Protein 4J8R (pdb70)

Sequence (876 aa):
DIVMTQSHKFMSTSVGDRVSITCKASQVGTALAWYQQKPGQSPKLLIYWASTRHTGVPDRFTGSGSGTDFTLTISNVQSEDLSDYFCQQYSSYPTFGGGTKLEIKRADAAPTVSIFPPSSEQLTSGGASVVCFLNNFYPKDINVKWKIDGSERQNGVLNSETDQDSKDSTYSMSSTLTLTKDEYERHNSYTCEATHKTSTSPIVKSFNRVKLQESGGEVVRPGTSVKVSCKASGYAFTNYLIEWVKQRPGQGLEWIGVINPGSGDTNYNEKFKGKATLTADKSSSTAYMQLNSLTSDDSAVYFCARSGAAAPTYYAMDYWGQGVSVTVSSAKTTPPSVYPLAPAAAAANSMVTLGCLVKGYFPEPVTVTWNSGSLSGGVHTFPAVLQSDLYTLSSSVTVPSSTWPSETVTCNVAHPASSTKVDKKIVPRPHGGSWGQPDIVMTQSHKFMSTSVGDRVSITCKASQVGTALAWYQQKPGQSPKLLIYWASTRHTGVPDRFTGSGSGTDFTLTISNVQSEDLSDYFCQQYSSYPTFGGGTKLEIKRADAAPTVSIFPPSSEQLTSGGASVVCFLNNFYPKDINVKWKIDGSERQNGVLNSETDQDSKDSTYSMSSTLTLTKDEYERHNSYTCEATHKTSTSPIVKSFNRAVKLQESGGEVVRPGTSVKVSCKASGYAFTNYLIEWVKQRPGQGLEWIGVINPGSGDTNYNEKFKGKATLTADKSSSTAYMQLNSLTSDDSAVYFCARSGAAAPTYYAMDYWGQGVSVTVSSAKTTPPSVYPLAPAAAAANSMVTLGCLVKGYFPEPVTVTWNSGSLSGGVHTFPAVLQSDLYTLSSSVTVPSSTWPSETVTCNVAHPASSTKVDKKIVPRPHGGSWGQ

Foldseek 3Di:
DKDKEFPPAEEEDAQQAKDKTKMFIPWWFLFKWKWWDDPPDDIDTADGSQFHGDPPHDPQWGKDDGITMIMIMGGNHHLVRFGWMKMWGVPDPIDIYPIHGYAYDDDFDFWDKDKDWADVVCVVVWWTKIKMKTDFGDDDDKDKWKDFPNHTDDPQKDKDWDDQDSPHRGIIIMIMHIDTSVVVVVTFKIKIWMDDVVDPGIDMDMDGD/DAWAKDEADEAAAQAKDKMKIADDDDQLQFWKKWKWWADPPDDIDGAWIFRQVVTDIDGDVVCPPFWDKHHDNVRRMIMIMGGRHDQVPFTWMKMFTAHGRDPDDGDTDHIYPTYGYHYAPQDADAWDKAWAAPPDPDDDFKGKIKIKTDFGDDDDKDKDKPNNPDDDAKDWDDWDADDSGIITMMMHMGTRVDPPVDWMKMWMDDVVVRDIDIGIHDHD/DDDDDDDDD/DKDKEFPVAEEEDAAQAKDKTKIFIPWFDQFKWKWWDAPPGDIDTADTSQFHGDPPHDPQWGKDDGTTMIMIMGGRDDLVRFTWMKMWHDRDPIDIYPTHGYAHDDDFDFWDKDKDWFDVVVLVVQKTKIKIKTDFGDDPDKDKFKDFVHHTDDDQKDKDKDAQDSPRRGIMIMIMHMGGSVVVVVTFKIKMWMDDPVDPGIDMDMGTPD/DAWAKDEAEEEAFQDKDKIKTADDDDQLQFWKKWKWWADPPDDIGTAWMARQVPRDIDGDPVCVVFWDKHHDNVRRMIMIMGGRDDQVPFTKMKMFIAHTDDPDDGDTDGIYPTYTYGHAPDDADAWDKAWFDDPDDDDDFFHKIKMKTDFGDDDDKDKDKPNNPDDDQKDWDDWDDDPRGIITMMMHTHGHVVPPVDWIKMWMDDVVVRDIDIGTHDDD/DDDDDDDD

Secondary structure (DSSP, 8-state):
---EE--S-EEEE-TT--EEEEEEESS--S-EEEEEE-TTS--EEEEETTTEEPTT--TTEEEEEETTEEEEEE-S--GGG-SEEEEEE-SSS-EE---EEEEE----BPPEEEEEPPPHHHHHTTEEEEEEEEEEEBSS--EEEEEETTEE--TTEEEEEPPPPTTT--EEEEEEEEEEHHHHHH--EEEEEEEETTEEEEEEEEEE-/-EEEEPPPEEE-TT--EEEEEEEESS-GGGEEEEEEEE-TTS--EEEEEE-TTT--EEE-GGGTTTEEEEEETTTTEEEEEE-S--GGG-EEEEEEEEEESSSSB----EE---EEEEE--PPPBPPEEEEE---S----SEEEEEEEEEEEBSS--EEEEGGGT--TTEEEPPPEE-SSSEEEEEEEEEETTHHHHS--EEEEEETTTTEEEEEE----/---EE--S-EEEE-TT--EEEEEEESS----EEEEEE-TTS--EEEEETTTEEPTT--TTEEEE--TTEEEEEE-S--GGG-SEEEEEE-SSS-EE---EEEEE----B--EEEEEPPPHHHHTTTEEEEEEEEEEEBSS--EEEEEETTEE--SSEEEEEPPPPTTT--EEEEEEEEEEHHHHHH--EEEEEEE-TT-SS-EEEEEE--/-EEEEPPPEEE-TT--EEEEEEEESS-GGGEEEEEEEE-TTS--EEEEEE-TTT--EEE-GGGTTTEEEEEETTTTEEEEEE-S--GGG-EEEEEEEEEESSSSB----EE---EEEEE--PPPBPPEEEEE---SS--SSSEEEEEEEEEEBSS--EEEETTTTB-SSEEEPPPEEETTEEEEEEEEEE-GGGTTTS--EEEEEEGGGTEEEEEE----/--SB-----/--SB----

Radius of gyration: 30.97 Å; Cα contacts (8 Å, |Δi|>4): 2317; chains: 6; bounding box: 84×77×62 Å

CATH classification: 2.60.40.10 (+1 more: 2.60.40.10)

B-factor: mean 56.24, std 14.34, range [29.99, 139.48]

Solvent-accessible surface area: 37879 Å² total; per-residue (Å²): 133,12,80,14,57,11,54,134,130,105,31,42,1,52,90,30,66,117,16,52,0,52,1,96,16,67,111,105,17,56,8,2,0,1,0,25,16,54,85,94,83,13,2,116,5,7,0,44,87,4,73,56,82,26,109,64,23,39,49,13,4,58,7,64,42,73,16,57,92,6,40,0,30,0,5,10,0,18,65,73,6,39,0,31,0,5,0,0,6,0,49,40,67,2,26,18,2,64,6,1,60,3,14,19,110,86,74,79,25,53,5,86,7,22,22,3,12,4,6,76,68,5,39,123,85,46,21,0,0,0,0,0,0,0,5,50,2,19,28,77,104,42,71,22,64,5,64,3,68,62,68,90,46,142,117,37,38,62,66,13,90,26,92,23,43,105,166,54,16,6,25,2,9,4,0,13,0,46,19,86,72,89,80,10,88,145,55,72,32,0,11,0,19,1,42,13,138,48,46,136,71,50,55,78,86,56,14,106,136,124,130,14,107,9,33,56,59,58,58,20,95,68,60,59,59,9,114,0,30,1,98,5,44,53,54,50,12,53,84,53,2,0,0,0,0,14,41,84,114,79,114,40,17,55,6,0,0,1,4,33,1,33,82,34,89,45,28,52,21,136,143,6,125,60,61,3,66,7,60,32,58,112,111,45,28,8,0,58,0,68,8,45,60,4,58,72,102,11,25,9,45,2,8,0,1,30,1,0,38,32,34,80,33,6,9,0,0,17,85,27,0,101,15,1,56,4,28,8,24,84,2,148,71,42,62,13,48,10,23,23,2,4,27,59,65,91,75,94,118,90,111,28,26,0,0,0,2,0,36,19,0,3,6,71,72,16,77,27,42,3,39,95,32,79,44,49,47,32,40,20,64,3,70,29,40,100,54,89,89,36,39,8,13,6,0,0,0,31,5,72,36,94,36,18,86,84,117,77,3,21,0,9,0,28,1,90,50,27,107,48,124,36,77,48,113,4,98,66,125,21,143,34,38,31,53,31,145,171,108,11,87,8,67,12,80,126,118,97,45,49,6,41,40,45,61,169,12,52,1,44,3,98,4,66,88,108,11,48,4,0,0,0,0,16,18,56,85,91,91,14,2,103,5,8,0,42,104,7,68,53,90,26,106,79,23,50,109,48,3,63,6,58,39,81,15,38,75,3,35,0,25,0,30,87,0,24,14,26,0,13,0,44,0,4,0,0,3,0,40,35,61,0,26,18,1,62,7,1,26,0,5,10,91,72,77,77,20,58,11,50,1,8,19,3,30,15,15,89,77,3,38,119,71,42,18,0,3,0,1,0,0,0,5,54,2,17,24,61,97,38,89,28,52,6,54,7,74,60,67,95,50,160,109,41,45,59,62,14,94,34,74,9,52,40,71,44,21,6,13,1,7,3,0,14,0,39,18,85,71,92,69,10,73,139,50,59,29,0,14,0,6,0,62,14,132,50,47,148,60,63,39,71,46,59,26,89,91,125,104,119,13,94,7,33,55,59,58,69,24,108,68,61,50,57,12,112,0,26,1,97,7,32,62,46,53,11,61,87,41,0,0,1,0,2,16,36,84,116,88,122,38,17,52,4,0,0,0,3,20,1,28,82,42,70,46,23,46,11,153,141,12,124,67,43,3,64,7,60,31,55,117,107,54,29,8,1,63,0,63,2,43,71,2,59,82,92,5,26,9,53,4,6,0,2,23,0,0,45,35,37,78,27,5,12,0,0,8,78,23,0,98,14,1,59,2,28,9,27,72,7,134,76,42,63,12,50,9,24,26,5,22,37,60,97,98,86,42,95,88,105,21,9,0,0,0,2,0,38,25,0,5,11,67,75,18,85,24,47,4,41,40,31,92,51,94,45,36,44,34,59,1,68,28,46,103,45,105,69,22,38,9,14,4,0,0,1,29,10,73,65,99,59,21,83,91,121,70,8,27,0,6,0,25,0,85,56,26,109,32,130,41,74,65,117,3,88,55,234,13,139,34,23,59,24,39,110

Structure (mmCIF, N/CA/C/O backbone):
data_4J8R
#
_entry.id   4J8R
#
_cell.length_a   65.415
_cell.length_b   71.567
_cell.length_c   207.592
_cell.angle_alpha   90.00
_cell.angle_beta   90.00
_cell.angle_gamma   90.00
#
_symmetry.space_group_name_H-M   'P 21 2 21'
#
loop_
_entity.id
_entity.type
_entity.pdbx_description
1 polymer 'Light chain of POM2 Fab'
2 polymer 'Heavy chain of POM2 Fab'
3 polymer 'Major prion protein'
4 water water
#
loop_
_atom_site.group_PDB
_atom_site.id
_atom_site.type_symbol
_atom_site.label_atom_id
_atom_site.label_alt_id
_atom_site.label_comp_id
_atom_site.label_asym_id
_atom_site.label_entity_id
_atom_site.label_seq_id
_atom_site.pdbx_PDB_ins_code
_atom_site.Cartn_x
_atom_site.Cartn_y
_atom_site.Cartn_z
_atom_site.occupancy
_atom_site.B_iso_or_equiv
_atom_site.auth_seq_id
_atom_site.auth_comp_id
_atom_site.auth_asym_id
_atom_site.auth_atom_id
_atom_site.pdbx_PDB_model_num
ATOM 1 N N . ASP A 1 1 ? -6.683 13.310 50.923 1.00 67.88 1 ASP A N 1
ATOM 2 C CA . ASP A 1 1 ? -5.929 13.000 49.720 1.00 69.08 1 ASP A CA 1
ATOM 3 C C . ASP A 1 1 ? -4.597 12.307 50.021 1.00 69.50 1 ASP A C 1
ATOM 4 O O . ASP A 1 1 ? -3.576 12.939 50.062 1.00 69.40 1 ASP A O 1
ATOM 9 N N . ILE A 1 2 ? -4.602 11.006 50.214 1.00 59.53 2 ILE A N 1
ATOM 10 C CA . ILE A 1 2 ? -3.367 10.315 50.432 1.00 59.79 2 ILE A CA 1
ATOM 11 C C . ILE A 1 2 ? -2.494 10.395 49.207 1.00 60.48 2 ILE A C 1
ATOM 12 O O . ILE A 1 2 ? -2.969 10.377 48.124 1.00 61.13 2 ILE A O 1
ATOM 17 N N . VAL A 1 3 ? -1.201 10.483 49.395 1.00 49.25 3 VAL A N 1
ATOM 18 C CA . VAL A 1 3 ? -0.306 10.582 48.283 1.00 49.73 3 VAL A CA 1
ATOM 19 C C . VAL A 1 3 ? 0.692 9.460 48.237 1.00 50.13 3 VAL A C 1
ATOM 20 O O . VAL A 1 3 ? 1.293 9.106 49.206 1.00 49.93 3 VAL A O 1
ATOM 24 N N . MET A 1 4 ? 0.865 8.900 47.071 1.00 56.15 4 MET A N 1
ATOM 25 C CA . MET A 1 4 ? 1.727 7.777 46.947 1.00 56.51 4 MET A CA 1
ATOM 26 C C . MET A 1 4 ? 2.951 8.096 46.123 1.00 56.82 4 MET A C 1
ATOM 27 O O . MET A 1 4 ? 2.845 8.506 44.991 1.00 57.07 4 MET A O 1
ATOM 32 N N . THR A 1 5 ? 4.112 7.841 46.707 1.00 48.14 5 THR A N 1
ATOM 33 C CA . THR A 1 5 ? 5.375 8.083 46.064 1.00 48.41 5 THR A CA 1
ATOM 34 C C . THR A 1 5 ? 6.228 6.855 45.906 1.00 48.77 5 THR A C 1
ATOM 35 O O . THR A 1 5 ? 6.481 6.140 46.841 1.00 48.62 5 THR A O 1
ATOM 39 N N . GLN A 1 6 ? 6.731 6.636 44.717 1.00 65.43 6 GLN A N 1
ATOM 40 C CA . GLN A 1 6 ? 7.779 5.672 44.552 1.00 65.92 6 GLN A CA 1
ATOM 41 C C . GLN A 1 6 ? 9.009 6.452 44.211 1.00 66.08 6 GLN A C 1
ATOM 42 O O . GLN A 1 6 ? 9.056 7.075 43.189 1.00 66.43 6 GLN A O 1
ATOM 48 N N . SER A 1 7 ? 10.010 6.428 45.073 1.00 61.48 7 SER A N 1
ATOM 49 C CA . SER A 1 7 ? 11.097 7.359 44.929 1.00 61.45 7 SER A CA 1
ATOM 50 C C . SER A 1 7 ? 12.205 6.919 44.044 1.00 62.10 7 SER A C 1
ATOM 51 O O . SER A 1 7 ? 12.531 7.609 43.145 1.00 62.42 7 SER A O 1
ATOM 54 N N . HIS A 1 8 ? 12.831 5.796 44.308 1.00 57.51 8 HIS A N 1
ATOM 55 C CA . HIS A 1 8 ? 13.850 5.339 43.385 1.00 57.91 8 HIS A CA 1
ATOM 56 C C . HIS A 1 8 ? 12.899 5.071 42.220 1.00 58.12 8 HIS A C 1
ATOM 57 O O . HIS A 1 8 ? 11.794 4.777 42.498 1.00 57.98 8 HIS A O 1
ATOM 64 N N . LYS A 1 9 ? 13.237 5.364 40.962 1.00 64.07 9 LYS A N 1
ATOM 65 C CA . LYS A 1 9 ? 12.260 5.359 39.837 1.00 64.28 9 LYS A CA 1
ATOM 66 C C . LYS A 1 9 ? 12.516 4.642 38.492 1.00 64.83 9 LYS A C 1
ATOM 67 O O . LYS A 1 9 ? 11.664 4.599 37.624 1.00 64.89 9 LYS A O 1
ATOM 73 N N . PHE A 1 10 ? 13.727 4.145 38.325 1.00 85.06 10 PHE A N 1
ATOM 74 C CA . PHE A 1 10 ? 14.091 3.125 37.382 1.00 85.30 10 PHE A CA 1
ATOM 75 C C . PHE A 1 10 ? 14.867 2.202 38.275 1.00 85.26 10 PHE A C 1
ATOM 76 O O . PHE A 1 10 ? 15.402 2.652 39.251 1.00 85.01 10 PHE A O 1
ATOM 84 N N . MET A 1 11 ? 14.917 0.919 37.960 1.00 71.02 11 MET A N 1
ATOM 85 C CA . MET A 1 11 ? 15.799 0.003 38.636 1.00 70.93 11 MET A CA 1
ATOM 86 C C . MET A 1 11 ? 16.404 -0.923 37.631 1.00 71.10 11 MET A C 1
ATOM 87 O O . MET A 1 11 ? 15.786 -1.248 36.645 1.00 71.13 11 MET A O 1
ATOM 92 N N . SER A 1 12 ? 17.616 -1.372 37.895 1.00 49.92 12 SER A N 1
ATOM 93 C CA . SER A 1 12 ? 18.335 -2.253 37.006 1.00 49.91 12 SER A CA 1
ATOM 94 C C . SER A 1 12 ? 18.532 -3.576 37.681 1.00 49.92 12 SER A C 1
ATOM 95 O O . SER A 1 12 ? 18.638 -3.630 38.868 1.00 49.91 12 SER A O 1
ATOM 98 N N . THR A 1 13 ? 18.506 -4.641 36.894 1.00 71.14 13 THR A N 1
ATOM 99 C CA . THR A 1 13 ? 18.597 -6.001 37.391 1.00 71.21 13 THR A CA 1
ATOM 100 C C . THR A 1 13 ? 19.084 -6.936 36.321 1.00 71.14 13 THR A C 1
ATOM 101 O O . THR A 1 13 ? 19.024 -6.614 35.177 1.00 71.09 13 THR A O 1
ATOM 105 N N . SER A 1 14 ? 19.551 -8.113 36.692 1.00 68.82 14 SER A N 1
ATOM 106 C CA . SER A 1 14 ? 19.997 -9.084 35.714 1.00 68.78 14 SER A CA 1
ATOM 107 C C . SER A 1 14 ? 19.055 -10.254 35.739 1.00 68.79 14 SER A C 1
ATOM 108 O O . SER A 1 14 ? 18.507 -10.554 36.766 1.00 68.87 14 SER A O 1
ATOM 111 N N . VAL A 1 15 ? 18.848 -10.921 34.625 1.00 57.97 15 VAL A N 1
ATOM 112 C CA . VAL A 1 15 ? 17.897 -12.002 34.663 1.00 57.94 15 VAL A CA 1
ATOM 113 C C . VAL A 1 15 ? 18.387 -13.005 35.670 1.00 57.96 15 VAL A C 1
ATOM 114 O O . VAL A 1 15 ? 19.509 -13.409 35.636 1.00 57.99 15 VAL A O 1
ATOM 118 N N . GLY A 1 16 ? 17.497 -13.429 36.543 1.00 53.02 16 GLY A N 1
ATOM 119 C CA . GLY A 1 16 ? 17.807 -14.308 37.637 1.00 53.01 16 GLY A CA 1
ATOM 120 C C . GLY A 1 16 ? 18.165 -13.629 38.922 1.00 53.01 16 GLY A C 1
ATOM 121 O O . GLY A 1 16 ? 18.302 -14.254 39.918 1.00 52.95 16 GLY A O 1
ATOM 122 N N . ASP A 1 17 ? 18.282 -12.329 38.894 1.00 70.93 17 ASP A N 1
ATOM 123 C CA . ASP A 1 17 ? 18.593 -11.540 40.054 1.00 70.90 17 ASP A CA 1
ATOM 124 C C . ASP A 1 17 ? 17.371 -11.217 40.861 1.00 70.84 17 ASP A C 1
ATOM 125 O O . ASP A 1 17 ? 16.288 -11.576 40.509 1.00 70.87 17 ASP A O 1
ATOM 130 N N . ARG A 1 18 ? 17.552 -10.539 41.970 1.00 59.83 18 ARG A N 1
ATOM 131 C CA . ARG A 1 18 ? 16.432 -10.144 42.783 1.00 59.57 18 ARG A CA 1
ATOM 132 C C . ARG A 1 18 ? 16.406 -8.647 42.876 1.00 59.57 18 ARG A C 1
ATOM 133 O O . ARG A 1 18 ? 17.427 -8.047 42.963 1.00 59.60 18 ARG A O 1
ATOM 141 N N . VAL A 1 19 ? 15.226 -8.054 42.818 1.00 58.14 19 VAL A N 1
ATOM 142 C CA . VAL A 1 19 ? 15.081 -6.616 42.968 1.00 58.10 19 VAL A CA 1
ATOM 143 C C . VAL A 1 19 ? 13.893 -6.209 43.812 1.00 57.87 19 VAL A C 1
ATOM 144 O O . VAL A 1 19 ? 12.883 -6.840 43.792 1.00 57.83 19 VAL A O 1
ATOM 148 N N . SER A 1 20 ? 14.009 -5.120 44.541 1.00 64.28 20 SER A N 1
ATOM 149 C CA . SER A 1 20 ? 12.926 -4.678 45.375 1.00 63.80 20 SER A CA 1
ATOM 150 C C . SER A 1 20 ? 12.480 -3.296 45.009 1.00 63.77 20 SER A C 1
ATOM 151 O O . SER A 1 20 ? 13.277 -2.457 44.740 1.00 63.94 20 SER A O 1
ATOM 154 N N . ILE A 1 21 ? 11.180 -3.079 45.005 1.00 46.93 21 ILE A N 1
ATOM 155 C CA . ILE A 1 21 ? 10.597 -1.807 44.649 1.00 46.90 21 ILE A CA 1
ATOM 156 C C . ILE A 1 21 ? 9.899 -1.160 45.829 1.00 46.52 21 ILE A C 1
ATOM 157 O O . ILE A 1 21 ? 9.082 -1.753 46.454 1.00 46.34 21 ILE A O 1
ATOM 162 N N . THR A 1 22 ? 10.238 0.068 46.137 1.00 54.10 22 THR A N 1
ATOM 163 C CA . THR A 1 22 ? 9.730 0.673 47.346 1.00 53.67 22 THR A CA 1
ATOM 164 C C . THR A 1 22 ? 8.563 1.576 47.105 1.00 53.56 22 THR A C 1
ATOM 165 O O . THR A 1 22 ? 8.464 2.209 46.103 1.00 53.75 22 THR A O 1
ATOM 169 N N . CYS A 1 23 ? 7.680 1.652 48.068 1.00 72.72 23 CYS A N 1
ATOM 170 C CA . CYS A 1 23 ? 6.547 2.485 47.942 1.00 72.45 23 CYS A CA 1
ATOM 171 C C . CYS A 1 23 ? 6.228 3.215 49.225 1.00 71.62 23 CYS A C 1
ATOM 172 O O . CYS A 1 23 ? 6.209 2.617 50.247 1.00 71.23 23 CYS A O 1
ATOM 175 N N . LYS A 1 24 ? 5.958 4.508 49.163 1.00 58.31 24 LYS A N 1
ATOM 176 C CA . LYS A 1 24 ? 5.724 5.295 50.358 1.00 57.75 24 LYS A CA 1
ATOM 177 C C . LYS A 1 24 ? 4.357 5.883 50.344 1.00 57.52 24 LYS A C 1
ATOM 178 O O . LYS A 1 24 ? 3.815 6.174 49.312 1.00 57.78 24 LYS A O 1
ATOM 184 N N . ALA A 1 25 ? 3.811 6.082 51.516 1.00 61.69 25 ALA A N 1
ATOM 185 C CA . ALA A 1 25 ? 2.537 6.705 51.636 1.00 61.25 25 ALA A CA 1
ATOM 186 C C . ALA A 1 25 ? 2.644 7.849 52.570 1.00 60.32 25 ALA A C 1
ATOM 187 O O . ALA A 1 25 ? 3.515 7.882 53.402 1.00 60.07 25 ALA A O 1
ATOM 189 N N . SER A 1 26 ? 1.751 8.803 52.404 1.00 59.00 26 SER A N 1
ATOM 190 C CA . SER A 1 26 ? 1.714 9.975 53.230 1.00 58.34 26 SER A CA 1
ATOM 191 C C . SER A 1 26 ? 0.859 9.777 54.451 1.00 57.74 26 SER A C 1
ATOM 192 O O . SER A 1 26 ? 0.781 10.616 55.278 1.00 57.12 26 SER A O 1
ATOM 195 N N . GLN A 1 27 ? 0.206 8.640 54.551 1.00 75.28 27 GLN A N 1
ATOM 196 C CA . GLN A 1 27 ? -0.500 8.234 55.752 1.00 74.40 27 GLN A CA 1
ATOM 197 C C . GLN A 1 27 ? -0.690 6.737 55.801 1.00 74.93 27 GLN A C 1
ATOM 198 O O . GLN A 1 27 ? -0.600 6.099 54.793 1.00 76.02 27 GLN A O 1
ATOM 204 N N . VAL A 1 28 ? -1.036 6.191 56.955 1.00 53.27 28 VAL A N 1
ATOM 205 C CA . VAL A 1 28 ? -1.073 4.747 57.191 1.00 53.48 28 VAL A CA 1
ATOM 206 C C . VAL A 1 28 ? -2.142 3.940 56.460 1.00 53.89 28 VAL A C 1
ATOM 207 O O . VAL A 1 28 ? -3.108 4.495 56.028 1.00 53.85 28 VAL A O 1
ATOM 211 N N . GLY A 1 29 ? -1.894 2.635 56.286 1.00 64.55 29 GLY A N 1
ATOM 212 C CA . GLY A 1 29 ? -2.866 1.562 56.020 1.00 64.85 29 GLY A CA 1
ATOM 213 C C . GLY A 1 29 ? -2.361 0.110 56.096 1.00 65.35 29 GLY A C 1
ATOM 214 O O . GLY A 1 29 ? -1.194 -0.132 56.228 1.00 65.60 29 GLY A O 1
ATOM 215 N N . THR A 1 30 ? -3.224 -0.882 55.986 1.00 56.40 30 THR A N 1
ATOM 216 C CA . THR A 1 30 ? -2.821 -2.147 55.384 1.00 56.96 30 THR A CA 1
ATOM 217 C C . THR A 1 30 ? -3.348 -2.304 53.963 1.00 57.59 30 THR A C 1
ATOM 218 O O . THR A 1 30 ? -3.166 -3.329 53.360 1.00 58.02 30 THR A O 1
ATOM 222 N N . ALA A 1 31 ? -4.044 -1.308 53.442 1.00 45.77 31 ALA A N 1
ATOM 223 C CA . ALA A 1 31 ? -4.665 -1.414 52.144 1.00 46.26 31 ALA A CA 1
ATOM 224 C C . ALA A 1 31 ? -3.819 -0.933 50.982 1.00 46.83 31 ALA A C 1
ATOM 225 O O . ALA A 1 31 ? -3.904 0.175 50.566 1.00 46.86 31 ALA A O 1
ATOM 227 N N . LEU A 1 32 ? -3.003 -1.808 50.459 1.00 45.83 32 LEU A N 1
ATOM 228 C CA . LEU A 1 32 ? -2.114 -1.466 49.406 1.00 46.18 32 LEU A CA 1
ATOM 229 C C . LEU A 1 32 ? -2.088 -2.497 48.311 1.00 46.55 32 LEU A C 1
ATOM 230 O O . LEU A 1 32 ? -2.069 -3.643 48.548 1.00 46.57 32 LEU A O 1
ATOM 235 N N . ALA A 1 33 ? -2.009 -2.086 47.085 1.00 43.95 33 ALA A N 1
ATOM 236 C CA . ALA A 1 33 ? -1.958 -3.054 46.056 1.00 44.28 33 ALA A CA 1
ATOM 237 C C . ALA A 1 33 ? -0.812 -2.770 45.147 1.00 44.56 33 ALA A C 1
ATOM 238 O O . ALA A 1 33 ? -0.378 -1.673 45.053 1.00 44.51 33 ALA A O 1
ATOM 240 N N . TRP A 1 34 ? -0.330 -3.793 44.478 1.00 45.00 34 TRP A N 1
ATOM 241 C CA . TRP A 1 34 ? 0.733 -3.654 43.534 1.00 45.26 34 TRP A CA 1
ATOM 242 C C . TRP A 1 34 ? 0.272 -4.139 42.187 1.00 45.55 34 TRP A C 1
ATOM 243 O O . TRP A 1 34 ? -0.502 -5.046 42.089 1.00 45.57 34 TRP A O 1
ATOM 254 N N . TYR A 1 35 ? 0.761 -3.496 41.148 1.00 48.32 35 TYR A N 1
ATOM 255 C CA . TYR A 1 35 ? 0.297 -3.693 39.804 1.00 48.55 35 TYR A CA 1
ATOM 256 C C . TYR A 1 35 ? 1.451 -3.781 38.847 1.00 48.77 35 TYR A C 1
ATOM 257 O O . TYR A 1 35 ? 2.459 -3.221 39.075 1.00 48.76 35 TYR A O 1
ATOM 266 N N . GLN A 1 36 ? 1.266 -4.477 37.749 1.00 50.15 36 GLN A N 1
ATOM 267 C CA . GLN A 1 36 ? 2.238 -4.537 36.684 1.00 50.32 36 GLN A CA 1
ATOM 268 C C . GLN A 1 36 ? 1.661 -4.058 35.345 1.00 50.42 36 GLN A C 1
ATOM 269 O O . GLN A 1 36 ? 0.661 -4.555 34.881 1.00 50.45 36 GLN A O 1
ATOM 275 N N . GLN A 1 37 ? 2.305 -3.097 34.711 1.00 47.99 37 GLN A N 1
ATOM 276 C CA . GLN A 1 37 ? 1.887 -2.685 33.382 1.00 48.05 37 GLN A CA 1
ATOM 277 C C . GLN A 1 37 ? 2.956 -2.778 32.315 1.00 48.06 37 GLN A C 1
ATOM 278 O O . GLN A 1 37 ? 3.955 -2.147 32.367 1.00 48.06 37 GLN A O 1
ATOM 284 N N . LYS A 1 38 ? 2.683 -3.572 31.315 1.00 50.38 38 LYS A N 1
ATOM 285 C CA . LYS A 1 38 ? 3.476 -3.624 30.132 1.00 50.30 38 LYS A CA 1
ATOM 286 C C . LYS A 1 38 ? 2.992 -2.551 29.203 1.00 50.24 38 LYS A C 1
ATOM 287 O O . LYS A 1 38 ? 1.835 -2.246 29.175 1.00 50.28 38 LYS A O 1
ATOM 293 N N . PRO A 1 39 ? 3.880 -1.988 28.416 1.00 52.35 39 PRO A N 1
ATOM 294 C CA . PRO A 1 39 ? 3.494 -0.897 27.539 1.00 52.28 39 PRO A CA 1
ATOM 295 C C . PRO A 1 39 ? 2.426 -1.327 26.580 1.00 52.22 39 PRO A C 1
ATOM 296 O O . PRO A 1 39 ? 2.554 -2.361 25.996 1.00 52.15 39 PRO A O 1
ATOM 300 N N . GLY A 1 40 ? 1.399 -0.508 26.403 1.00 56.37 40 GLY A N 1
ATOM 301 C CA . GLY A 1 40 ? 0.308 -0.828 25.509 1.00 56.32 40 GLY A CA 1
ATOM 302 C C . GLY A 1 40 ? -0.647 -1.862 26.054 1.00 56.42 40 GLY A C 1
ATOM 303 O O . GLY A 1 40 ? -1.462 -2.393 25.356 1.00 56.38 40 GLY A O 1
ATOM 304 N N . GLN A 1 41 ? -0.527 -2.119 27.337 1.00 76.28 41 GLN A N 1
ATOM 305 C CA . GLN A 1 41 ? -1.311 -3.105 28.018 1.00 76.44 41 GLN A CA 1
ATOM 306 C C . GLN A 1 41 ? -1.947 -2.472 29.230 1.00 76.59 41 GLN A C 1
ATOM 307 O O . GLN A 1 41 ? -1.529 -1.456 29.694 1.00 76.59 41 GLN A O 1
ATOM 313 N N . SER A 1 42 ? -3.010 -3.080 29.686 1.00 46.06 42 SER A N 1
ATOM 314 C CA . SER A 1 42 ? -3.617 -2.705 30.921 1.00 46.05 42 SER A CA 1
ATOM 315 C C . SER A 1 42 ? -2.858 -3.296 32.070 1.00 46.03 42 SER A C 1
ATOM 316 O O . SER A 1 42 ? -2.243 -4.299 31.943 1.00 46.07 42 SER A O 1
ATOM 319 N N . PRO A 1 43 ? -2.945 -2.656 33.198 1.00 43.00 43 PRO A N 1
ATOM 320 C CA . PRO A 1 43 ? -2.313 -3.115 34.414 1.00 42.93 43 PRO A CA 1
ATOM 321 C C . PRO A 1 43 ? -2.858 -4.434 34.875 1.00 42.91 43 PRO A C 1
ATOM 322 O O . PRO A 1 43 ? -3.976 -4.752 34.672 1.00 42.90 43 PRO A O 1
ATOM 326 N N . LYS A 1 44 ? -2.010 -5.226 35.470 1.00 51.11 44 LYS A N 1
ATOM 327 C CA . LYS A 1 44 ? -2.436 -6.450 36.065 1.00 51.07 44 LYS A CA 1
ATOM 328 C C . LYS A 1 44 ? -2.079 -6.384 37.512 1.00 50.89 44 LYS A C 1
ATOM 329 O O . LYS A 1 44 ? -1.005 -5.999 37.855 1.00 50.87 44 LYS A O 1
ATOM 335 N N . LEU A 1 45 ? -3.026 -6.732 38.352 1.00 38.60 45 LEU A N 1
ATOM 336 C CA . LEU A 1 45 ? -2.837 -6.767 39.776 1.00 38.37 45 LEU A CA 1
ATOM 337 C C . LEU A 1 45 ? -1.920 -7.910 40.198 1.00 38.39 45 LEU A C 1
ATOM 338 O O . LEU A 1 45 ? -2.045 -8.994 39.715 1.00 38.51 45 LEU A O 1
ATOM 343 N N . LEU A 1 46 ? -0.982 -7.622 41.077 1.00 37.06 46 LEU A N 1
ATOM 344 C CA . LEU A 1 46 ? -0.064 -8.621 41.558 1.00 37.05 46 LEU A CA 1
ATOM 345 C C . LEU A 1 46 ? -0.350 -8.976 42.971 1.00 36.77 46 LEU A C 1
ATOM 346 O O . LEU A 1 46 ? -0.387 -10.107 43.323 1.00 36.73 46 LEU A O 1
ATOM 351 N N . ILE A 1 47 ? -0.527 -7.964 43.777 1.00 38.53 47 ILE A N 1
ATOM 352 C CA . ILE A 1 47 ? -0.622 -8.127 45.169 1.00 38.23 47 ILE A CA 1
ATOM 353 C C . ILE A 1 47 ? -1.623 -7.190 45.742 1.00 37.98 47 ILE A C 1
ATOM 354 O O . ILE A 1 47 ? -1.679 -6.067 45.371 1.00 38.01 47 ILE A O 1
ATOM 359 N N . TYR A 1 48 ? -2.394 -7.690 46.677 1.00 47.26 48 TYR A N 1
ATOM 360 C CA . TYR A 1 48 ? -3.361 -6.934 47.410 1.00 46.95 48 TYR A CA 1
ATOM 361 C C . TYR A 1 48 ? -3.280 -7.172 48.890 1.00 46.57 48 TYR A C 1
ATOM 362 O O . TYR A 1 48 ? -2.723 -8.117 49.344 1.00 46.53 48 TYR A O 1
ATOM 371 N N . TRP A 1 49 ? -3.814 -6.218 49.619 1.00 49.69 49 TRP A N 1
ATOM 372 C CA . TRP A 1 49 ? -3.812 -6.198 51.039 1.00 49.24 49 TRP A CA 1
ATOM 373 C C . TRP A 1 49 ? -2.397 -6.276 51.517 1.00 49.30 49 TRP A C 1
ATOM 374 O O . TRP A 1 49 ? -2.105 -6.841 52.515 1.00 49.03 49 TRP A O 1
ATOM 385 N N . ALA A 1 50 ? -1.530 -5.678 50.739 1.00 45.68 50 ALA A N 1
ATOM 386 C CA . ALA A 1 50 ? -0.133 -5.578 51.041 1.00 45.71 50 ALA A CA 1
ATOM 387 C C . ALA A 1 50 ? 0.684 -6.834 50.797 1.00 45.90 50 ALA A C 1
ATOM 388 O O . ALA A 1 50 ? 1.720 -6.754 50.231 1.00 46.11 50 ALA A O 1
ATOM 390 N N . SER A 1 51 ? 0.243 -7.979 51.281 1.00 45.48 51 SER A N 1
ATOM 391 C CA . SER A 1 51 ? 0.986 -9.210 51.101 1.00 45.62 51 SER A CA 1
ATOM 392 C C . SER A 1 51 ? 0.328 -10.386 50.399 1.00 45.78 51 SER A C 1
ATOM 393 O O . SER A 1 51 ? 0.828 -11.461 50.450 1.00 45.83 51 SER A O 1
ATOM 396 N N . THR A 1 52 ? -0.797 -10.204 49.759 1.00 46.22 52 THR A N 1
ATOM 397 C CA . THR A 1 52 ? -1.474 -11.339 49.226 1.00 46.33 52 THR A CA 1
ATOM 398 C C . THR A 1 52 ? -1.496 -11.414 47.717 1.00 46.74 52 THR A C 1
ATOM 399 O O . THR A 1 52 ? -1.924 -10.509 47.045 1.00 46.86 52 THR A O 1
ATOM 403 N N . ARG A 1 53 ? -1.034 -12.531 47.201 1.00 53.53 53 ARG A N 1
ATOM 404 C CA . ARG A 1 53 ? -0.938 -12.714 45.777 1.00 53.89 53 ARG A CA 1
ATOM 405 C C . ARG A 1 53 ? -2.277 -12.847 45.124 1.00 53.97 53 ARG A C 1
ATOM 406 O O . ARG A 1 53 ? -3.119 -13.547 45.564 1.00 53.82 53 ARG A O 1
ATOM 414 N N . HIS A 1 54 ? -2.443 -12.179 44.024 1.00 46.44 54 HIS A N 1
ATOM 415 C CA . HIS A 1 54 ? -3.602 -12.336 43.242 1.00 46.55 54 HIS A CA 1
ATOM 416 C C . HIS A 1 54 ? -3.504 -13.663 42.557 1.00 46.74 54 HIS A C 1
ATOM 417 O O . HIS A 1 54 ? -2.483 -14.235 42.467 1.00 46.82 54 HIS A O 1
ATOM 424 N N . THR A 1 55 ? -4.612 -14.155 42.087 1.00 59.04 55 THR A N 1
ATOM 425 C CA . THR A 1 55 ? -4.650 -15.412 41.432 1.00 59.20 55 THR A CA 1
ATOM 426 C C . THR A 1 55 ? -3.788 -15.416 40.233 1.00 59.46 55 THR A C 1
ATOM 427 O O . THR A 1 55 ? -3.857 -14.560 39.428 1.00 59.66 55 THR A O 1
ATOM 431 N N . GLY A 1 56 ? -2.994 -16.443 40.104 1.00 72.13 56 GLY A N 1
ATOM 432 C CA . GLY A 1 56 ? -2.191 -16.651 38.929 1.00 72.49 56 GLY A CA 1
ATOM 433 C C . GLY A 1 56 ? -0.818 -16.045 38.982 1.00 72.62 56 GLY A C 1
ATOM 434 O O . GLY A 1 56 ? 0.028 -16.408 38.200 1.00 72.87 56 GLY A O 1
ATOM 435 N N . VAL A 1 57 ? -0.585 -15.181 39.949 1.00 50.08 57 VAL A N 1
ATOM 436 C CA . VAL A 1 57 ? 0.684 -14.534 40.078 1.00 50.10 57 VAL A CA 1
ATOM 437 C C . VAL A 1 57 ? 1.660 -15.561 40.569 1.00 50.06 57 VAL A C 1
ATOM 438 O O . VAL A 1 57 ? 1.368 -16.308 41.454 1.00 49.91 57 VAL A O 1
ATOM 442 N N . PRO A 1 58 ? 2.832 -15.584 39.981 1.00 55.79 58 PRO A N 1
ATOM 443 C CA . PRO A 1 58 ? 3.856 -16.518 40.385 1.00 55.76 58 PRO A CA 1
ATOM 444 C C . PRO A 1 58 ? 4.400 -16.132 41.736 1.00 55.57 58 PRO A C 1
ATOM 445 O O . PRO A 1 58 ? 4.200 -15.030 42.151 1.00 55.49 58 PRO A O 1
ATOM 449 N N . ASP A 1 59 ? 5.023 -17.094 42.398 1.00 55.99 59 ASP A N 1
ATOM 450 C CA . ASP A 1 59 ? 5.584 -17.010 43.732 1.00 55.76 59 ASP A CA 1
ATOM 451 C C . ASP A 1 59 ? 6.798 -16.133 43.944 1.00 55.76 59 ASP A C 1
ATOM 452 O O . ASP A 1 59 ? 7.065 -15.722 45.026 1.00 55.55 59 ASP A O 1
ATOM 457 N N . ARG A 1 60 ? 7.528 -15.860 42.888 1.00 47.60 60 ARG A N 1
ATOM 458 C CA . ARG A 1 60 ? 8.676 -15.009 42.963 1.00 47.63 60 ARG A CA 1
ATOM 459 C C . ARG A 1 60 ? 8.248 -13.582 43.192 1.00 47.57 60 ARG A C 1
ATOM 460 O O . ARG A 1 60 ? 9.054 -12.722 43.327 1.00 47.58 60 ARG A O 1
ATOM 468 N N . PHE A 1 61 ? 6.962 -13.327 43.157 1.00 48.31 61 PHE A N 1
ATOM 469 C CA . PHE A 1 61 ? 6.479 -12.030 43.527 1.00 48.21 61 PHE A CA 1
ATOM 470 C C . PHE A 1 61 ? 5.979 -12.055 44.939 1.00 47.91 61 PHE A C 1
ATOM 471 O O . PHE A 1 61 ? 5.062 -12.753 45.228 1.00 47.81 61 PHE A O 1
ATOM 479 N N . THR A 1 62 ? 6.558 -11.261 45.809 1.00 46.73 62 THR A N 1
ATOM 480 C CA . THR A 1 62 ? 6.030 -11.104 47.135 1.00 46.40 62 THR A CA 1
ATOM 481 C C . THR A 1 62 ? 5.986 -9.652 47.495 1.00 46.28 62 THR A C 1
ATOM 482 O O . THR A 1 62 ? 6.750 -8.885 46.991 1.00 46.41 62 THR A O 1
ATOM 486 N N . GLY A 1 63 ? 5.068 -9.295 48.363 1.00 44.27 63 GLY A N 1
ATOM 487 C CA . GLY A 1 63 ? 4.905 -7.959 48.830 1.00 44.09 63 GLY A CA 1
ATOM 488 C C . GLY A 1 63 ? 4.838 -7.897 50.328 1.00 43.67 63 GLY A C 1
ATOM 489 O O . GLY A 1 63 ? 4.330 -8.780 50.956 1.00 43.52 63 GLY A O 1
ATOM 490 N N . SER A 1 64 ? 5.378 -6.841 50.899 1.00 52.58 64 SER A N 1
ATOM 491 C CA . SER A 1 64 ? 5.436 -6.717 52.330 1.00 52.13 64 SER A CA 1
ATOM 492 C C . SER A 1 64 ? 5.321 -5.297 52.774 1.00 51.86 64 SER A C 1
ATOM 493 O O . SER A 1 64 ? 5.433 -4.413 51.993 1.00 52.05 64 SER A O 1
ATOM 496 N N . GLY A 1 65 ? 5.059 -5.105 54.048 1.00 46.86 65 GLY A N 1
ATOM 497 C CA . GLY A 1 65 ? 4.960 -3.803 54.641 1.00 46.49 65 GLY A CA 1
ATOM 498 C C . GLY A 1 65 ? 3.598 -3.546 55.191 1.00 46.16 65 GLY A C 1
ATOM 499 O O . GLY A 1 65 ? 2.705 -4.293 54.979 1.00 46.30 65 GLY A O 1
ATOM 500 N N . SER A 1 66 ? 3.480 -2.465 55.919 1.00 51.24 66 SER A N 1
ATOM 501 C CA . SER A 1 66 ? 2.261 -2.003 56.513 1.00 50.81 66 SER A CA 1
ATOM 502 C C . SER A 1 66 ? 2.462 -0.529 56.783 1.00 50.47 66 SER A C 1
ATOM 503 O O . SER A 1 66 ? 3.561 -0.067 56.720 1.00 50.52 66 SER A O 1
ATOM 506 N N . GLY A 1 67 ? 1.418 0.208 57.115 1.00 50.72 67 GLY A N 1
ATOM 507 C CA . GLY A 1 67 ? 1.598 1.601 57.458 1.00 50.32 67 GLY A CA 1
ATOM 508 C C . GLY A 1 67 ? 2.003 2.517 56.326 1.00 50.74 67 GLY A C 1
ATOM 509 O O . GLY A 1 67 ? 1.228 2.770 55.455 1.00 51.01 67 GLY A O 1
ATOM 510 N N . THR A 1 68 ? 3.166 3.121 56.408 1.00 57.65 68 THR A N 1
ATOM 511 C CA . THR A 1 68 ? 3.609 4.010 55.350 1.00 58.00 68 THR A CA 1
ATOM 512 C C . THR A 1 68 ? 4.680 3.509 54.410 1.00 58.61 68 THR A C 1
ATOM 513 O O . THR A 1 68 ? 4.968 4.148 53.451 1.00 58.91 68 THR A O 1
ATOM 517 N N . ASP A 1 69 ? 5.256 2.359 54.664 1.00 59.47 69 ASP A N 1
ATOM 518 C CA . ASP A 1 69 ? 6.251 1.849 53.750 1.00 60.01 69 ASP A CA 1
ATOM 519 C C . ASP A 1 69 ? 5.900 0.481 53.236 1.00 60.52 69 ASP A C 1
ATOM 520 O O . ASP A 1 69 ? 5.453 -0.339 53.977 1.00 60.26 69 ASP A O 1
ATOM 525 N N . PHE A 1 70 ? 6.082 0.257 51.951 1.00 50.47 70 PHE A N 1
ATOM 526 C CA . PHE A 1 70 ? 5.706 -0.986 51.317 1.00 50.82 70 PHE A CA 1
ATOM 527 C C . PHE A 1 70 ? 6.723 -1.416 50.311 1.00 51.26 70 PHE A C 1
ATOM 528 O O . PHE A 1 70 ? 7.353 -0.602 49.714 1.00 51.40 70 PHE A O 1
ATOM 536 N N . THR A 1 71 ? 6.872 -2.706 50.116 1.00 48.25 71 THR A N 1
ATOM 537 C CA . THR A 1 71 ? 7.838 -3.202 49.176 1.00 48.64 71 THR A CA 1
ATOM 538 C C . THR A 1 71 ? 7.289 -4.255 48.278 1.00 48.94 71 THR A C 1
ATOM 539 O O . THR A 1 71 ? 6.624 -5.131 48.712 1.00 48.84 71 THR A O 1
ATOM 543 N N . LEU A 1 72 ? 7.618 -4.189 47.013 1.00 47.60 72 LEU A N 1
ATOM 544 C CA . LEU A 1 72 ? 7.313 -5.264 46.134 1.00 47.86 72 LEU A CA 1
ATOM 545 C C . LEU A 1 72 ? 8.629 -5.884 45.755 1.00 48.05 72 LEU A C 1
ATOM 546 O O . LEU A 1 72 ? 9.539 -5.224 45.390 1.00 48.16 72 LEU A O 1
ATOM 551 N N . THR A 1 73 ? 8.721 -7.180 45.895 1.00 56.44 73 THR A N 1
ATOM 552 C CA . THR A 1 73 ? 9.964 -7.863 45.675 1.00 56.58 73 THR A CA 1
ATOM 553 C C . THR A 1 73 ? 9.811 -8.908 44.618 1.00 56.82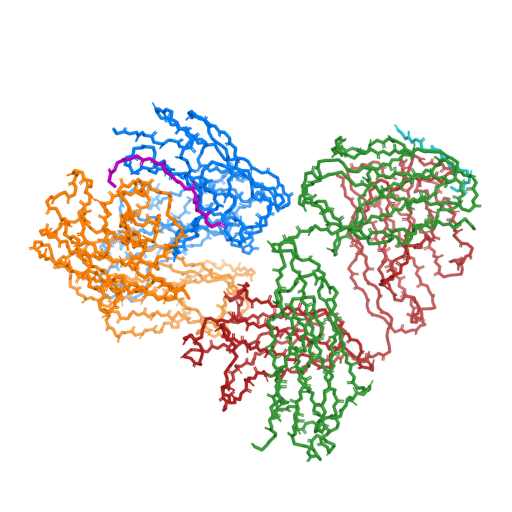 73 THR A C 1
ATOM 554 O O . THR A 1 73 ? 8.917 -9.693 44.679 1.00 56.78 73 THR A O 1
ATOM 558 N N . ILE A 1 74 ? 10.685 -8.890 43.635 1.00 50.44 74 ILE A N 1
ATOM 559 C CA . ILE A 1 74 ? 10.671 -9.879 42.592 1.00 50.63 74 ILE A CA 1
ATOM 560 C C . ILE A 1 74 ? 12.007 -10.537 42.541 1.00 50.70 74 ILE A C 1
ATOM 561 O O . ILE A 1 74 ? 13.015 -9.880 42.433 1.00 50.75 74 ILE A O 1
ATOM 566 N N . SER A 1 75 ? 12.019 -11.842 42.588 1.00 48.75 75 SER A N 1
ATOM 567 C CA . SER A 1 75 ? 13.260 -12.547 42.644 1.00 48.78 75 SER A CA 1
ATOM 568 C C . SER A 1 75 ? 13.289 -13.426 41.460 1.00 48.93 75 SER A C 1
ATOM 569 O O . SER A 1 75 ? 12.288 -13.645 40.872 1.00 48.97 75 SER A O 1
ATOM 572 N N . ASN A 1 76 ? 14.464 -13.860 41.082 1.00 47.32 76 ASN A N 1
ATOM 573 C CA . ASN A 1 76 ? 14.616 -14.696 39.930 1.00 47.40 76 ASN A CA 1
ATOM 574 C C . ASN A 1 76 ? 13.960 -14.090 38.733 1.00 47.47 76 ASN A C 1
ATOM 575 O O . ASN A 1 76 ? 13.209 -14.716 38.065 1.00 47.48 76 ASN A O 1
ATOM 580 N N . VAL A 1 77 ? 14.278 -12.841 38.496 1.00 53.14 77 VAL A N 1
ATOM 581 C CA . VAL A 1 77 ? 13.638 -12.033 37.491 1.00 53.17 77 VAL A CA 1
ATOM 582 C C . VAL A 1 77 ? 13.753 -12.644 36.119 1.00 53.16 77 VAL A C 1
ATOM 583 O O . VAL A 1 77 ? 14.757 -13.132 35.753 1.00 53.15 77 VAL A O 1
ATOM 587 N N . GLN A 1 78 ? 12.694 -12.616 35.362 1.00 61.01 78 GLN A N 1
ATOM 588 C CA . GLN A 1 78 ? 12.706 -13.148 34.033 1.00 60.96 78 GLN A CA 1
ATOM 589 C C . GLN A 1 78 ? 12.591 -11.982 33.097 1.00 60.96 78 GLN A C 1
ATOM 590 O O . GLN A 1 78 ? 12.258 -10.897 33.500 1.00 61.02 78 GLN A O 1
ATOM 596 N N . SER A 1 79 ? 12.872 -12.217 31.837 1.00 74.50 79 SER A N 1
ATOM 597 C CA . SER A 1 79 ? 12.837 -11.184 30.835 1.00 74.42 79 SER A CA 1
ATOM 598 C C . SER A 1 79 ? 11.452 -10.597 30.763 1.00 74.40 79 SER A C 1
ATOM 599 O O . SER A 1 79 ? 11.276 -9.429 30.521 1.00 74.34 79 SER A O 1
ATOM 602 N N . GLU A 1 80 ? 10.460 -11.431 30.952 1.00 73.71 80 GLU A N 1
ATOM 603 C CA . GLU A 1 80 ? 9.093 -10.989 30.896 1.00 73.68 80 GLU A CA 1
ATOM 604 C C . GLU A 1 80 ? 8.705 -10.078 32.031 1.00 73.80 80 GLU A C 1
ATOM 605 O O . GLU A 1 80 ? 7.684 -9.482 31.977 1.00 73.85 80 GLU A O 1
ATOM 611 N N . ASP A 1 81 ? 9.508 -10.001 33.067 1.00 63.16 81 ASP A N 1
ATOM 612 C CA . ASP A 1 81 ? 9.212 -9.143 34.190 1.00 63.30 81 ASP A CA 1
ATOM 613 C C . ASP A 1 81 ? 9.678 -7.711 33.975 1.00 63.27 81 ASP A C 1
ATOM 614 O O . ASP A 1 81 ? 9.481 -6.873 34.796 1.00 63.31 81 ASP A O 1
ATOM 619 N N . LEU A 1 82 ? 10.332 -7.435 32.870 1.00 75.04 82 LEU A N 1
ATOM 620 C CA . LEU A 1 82 ? 10.849 -6.102 32.687 1.00 75.04 82 LEU A CA 1
ATOM 621 C C . LEU A 1 82 ? 9.684 -5.208 32.363 1.00 75.03 82 LEU A C 1
ATOM 622 O O . LEU A 1 82 ? 8.983 -5.441 31.435 1.00 75.00 82 LEU A O 1
ATOM 627 N N . SER A 1 83 ? 9.444 -4.182 33.146 1.00 51.59 83 SER A N 1
ATOM 628 C CA . SER A 1 83 ? 8.212 -3.419 32.975 1.00 51.61 83 SER A CA 1
ATOM 629 C C . SER A 1 83 ? 7.921 -2.409 34.070 1.00 51.65 83 SER A C 1
ATOM 630 O O . SER A 1 83 ? 8.742 -2.109 34.862 1.00 51.65 83 SER A O 1
ATOM 633 N N . ASP A 1 84 ? 6.720 -1.891 34.069 1.00 52.80 84 ASP A N 1
ATOM 634 C CA . ASP A 1 84 ? 6.299 -0.877 34.990 1.00 52.76 84 ASP A CA 1
ATOM 635 C C . ASP A 1 84 ? 5.573 -1.426 36.219 1.00 52.66 84 ASP A C 1
ATOM 636 O O . ASP A 1 84 ? 4.743 -2.282 36.100 1.00 52.67 84 ASP A O 1
ATOM 641 N N . TYR A 1 85 ? 5.925 -0.928 37.398 1.00 39.89 85 TYR A N 1
ATOM 642 C CA . TYR A 1 85 ? 5.266 -1.300 38.630 1.00 39.70 85 TYR A CA 1
ATOM 643 C C . TYR A 1 85 ? 4.851 -0.107 39.425 1.00 39.48 85 TYR A C 1
ATOM 644 O O . TYR A 1 85 ? 5.607 0.779 39.626 1.00 39.42 85 TYR A O 1
ATOM 653 N N . PHE A 1 86 ? 3.619 -0.104 39.883 1.00 45.81 86 PHE A N 1
ATOM 654 C CA . PHE A 1 86 ? 3.097 0.908 40.775 1.00 45.53 86 PHE A CA 1
ATOM 655 C C . PHE A 1 86 ? 2.175 0.349 41.861 1.00 45.29 86 PHE A C 1
ATOM 656 O O . PHE A 1 86 ? 1.605 -0.690 41.747 1.00 45.37 86 PHE A O 1
ATOM 664 N N . CYS A 1 87 ? 2.065 1.092 42.922 1.00 46.64 87 CYS A N 1
ATOM 665 C CA . CYS A 1 87 ? 1.281 0.754 44.062 1.00 46.36 87 CYS A CA 1
ATOM 666 C C . CYS A 1 87 ? 0.016 1.539 44.027 1.00 46.21 87 CYS A C 1
ATOM 667 O O . CYS A 1 87 ? -0.067 2.470 43.298 1.00 46.27 87 CYS A O 1
ATOM 670 N N . GLN A 1 88 ? -0.989 1.102 44.764 1.00 49.73 88 GLN A N 1
ATOM 671 C CA . GLN A 1 88 ? -2.206 1.853 44.958 1.00 49.52 88 GLN A CA 1
ATOM 672 C C . GLN A 1 88 ? -2.749 1.689 46.352 1.00 49.16 88 GLN A C 1
ATOM 673 O O . GLN A 1 88 ? -2.747 0.619 46.866 1.00 49.16 88 GLN A O 1
ATOM 679 N N . GLN A 1 89 ? -3.282 2.739 46.940 1.00 53.81 89 GLN A N 1
ATOM 680 C CA . GLN A 1 89 ? -3.850 2.634 48.263 1.00 53.43 89 GLN A CA 1
ATOM 681 C C . GLN A 1 89 ? -5.343 2.738 48.219 1.00 53.28 89 GLN A C 1
ATOM 682 O O . GLN A 1 89 ? -5.865 3.446 47.426 1.00 53.36 89 GLN A O 1
ATOM 688 N N . TYR A 1 90 ? -6.016 1.933 49.006 1.00 41.21 90 TYR A N 1
ATOM 689 C CA . TYR A 1 90 ? -7.436 1.997 49.106 1.00 40.90 90 TYR A CA 1
ATOM 690 C C . TYR A 1 90 ? -7.929 2.292 50.480 1.00 40.21 90 TYR A C 1
ATOM 691 O O . TYR A 1 90 ? -9.045 2.082 50.782 1.00 39.90 90 TYR A O 1
ATOM 700 N N . SER A 1 91 ? -7.055 2.803 51.309 1.00 53.48 91 SER A N 1
ATOM 701 C CA . SER A 1 91 ? -7.401 3.225 52.647 1.00 52.73 91 SER A CA 1
ATOM 702 C C . SER A 1 91 ? -8.395 4.354 52.617 1.00 52.32 91 SER A C 1
ATOM 703 O O . SER A 1 91 ? -9.330 4.385 53.347 1.00 51.78 91 SER A O 1
ATOM 706 N N . SER A 1 92 ? -8.155 5.280 51.726 1.00 53.82 92 SER A N 1
ATOM 707 C CA . SER A 1 92 ? -9.079 6.305 51.382 1.00 53.57 92 SER A CA 1
ATOM 708 C C . SER A 1 92 ? -9.242 6.169 49.880 1.00 54.26 92 SER A C 1
ATOM 709 O O . SER A 1 92 ? -8.833 5.178 49.338 1.00 54.79 92 SER A O 1
ATOM 712 N N . TYR A 1 93 ? -9.853 7.137 49.209 1.00 57.35 93 TYR A N 1
ATOM 713 C CA . TYR A 1 93 ? -10.192 6.928 47.817 1.00 57.93 93 TYR A CA 1
ATOM 714 C C . TYR A 1 93 ? -8.929 6.758 47.073 1.00 58.52 93 TYR A C 1
ATOM 715 O O . TYR A 1 93 ? -7.974 7.349 47.374 1.00 58.44 93 TYR A O 1
ATOM 724 N N . PRO A 1 94 ? -8.943 5.905 46.102 1.00 43.99 94 PRO A N 1
ATOM 725 C CA . PRO A 1 94 ? -7.725 5.402 45.525 1.00 44.47 94 PRO A CA 1
ATOM 726 C C . PRO A 1 94 ? -6.848 6.432 44.842 1.00 44.63 94 PRO A C 1
ATOM 727 O O . PRO A 1 94 ? -7.274 7.276 44.100 1.00 44.63 94 PRO A O 1
ATOM 731 N N . THR A 1 95 ? -5.581 6.313 45.160 1.00 43.13 95 THR A N 1
ATOM 732 C CA . THR A 1 95 ? -4.526 7.088 44.590 1.00 43.20 95 THR A CA 1
ATOM 733 C C . THR A 1 95 ? -3.423 6.125 44.257 1.00 43.54 95 THR A C 1
ATOM 734 O O . THR A 1 95 ? -3.287 5.142 44.885 1.00 43.55 95 THR A O 1
ATOM 738 N N . PHE A 1 96 ? -2.638 6.424 43.250 1.00 53.59 96 PHE A N 1
ATOM 739 C CA . PHE A 1 96 ? -1.659 5.502 42.759 1.00 53.93 96 PHE A CA 1
ATOM 740 C C . PHE A 1 96 ? -0.299 6.098 42.781 1.00 53.92 96 PHE A C 1
ATOM 741 O O . PHE A 1 96 ? -0.137 7.279 42.755 1.00 53.72 96 PHE A O 1
ATOM 749 N N . GLY A 1 97 ? 0.690 5.245 42.830 1.00 45.53 97 GLY A N 1
ATOM 750 C CA . GLY A 1 97 ? 2.060 5.659 42.703 1.00 45.59 97 GLY A CA 1
ATOM 751 C C . GLY A 1 97 ? 2.503 5.999 41.310 1.00 45.92 97 GLY A C 1
ATOM 752 O O . GLY A 1 97 ? 1.916 5.617 40.357 1.00 46.15 97 GLY A O 1
ATOM 753 N N . GLY A 1 98 ? 3.578 6.737 41.227 1.00 43.08 98 GLY A N 1
ATOM 754 C CA . GLY A 1 98 ? 4.162 7.132 39.977 1.00 43.37 98 GLY A CA 1
ATOM 755 C C . GLY A 1 98 ? 4.647 5.989 39.148 1.00 43.74 98 GLY A C 1
ATOM 756 O O . GLY A 1 98 ? 4.649 6.046 37.970 1.00 43.99 98 GLY A O 1
ATOM 757 N N . GLY A 1 99 ? 5.152 4.980 39.804 1.00 46.37 99 GLY A N 1
ATOM 758 C CA . GLY A 1 99 ? 5.601 3.789 39.141 1.00 46.67 99 GLY A CA 1
ATOM 759 C C . GLY A 1 99 ? 7.084 3.728 39.039 1.00 46.80 99 GLY A C 1
ATOM 760 O O . GLY A 1 99 ? 7.723 4.715 39.135 1.00 46.75 99 GLY A O 1
ATOM 761 N N . THR A 1 100 ? 7.604 2.531 38.901 1.00 41.67 100 THR A N 1
ATOM 762 C CA . THR A 1 100 ? 8.998 2.275 38.733 1.00 41.81 100 THR A CA 1
ATOM 763 C C . THR A 1 100 ? 9.167 1.406 37.540 1.00 42.04 100 THR A C 1
ATOM 764 O O . THR A 1 100 ? 8.502 0.458 37.390 1.00 42.06 100 THR A O 1
ATOM 768 N N . LYS A 1 101 ? 10.106 1.719 36.698 1.00 62.25 101 LYS A N 1
ATOM 769 C CA . LYS A 1 101 ? 10.314 0.925 35.524 1.00 62.54 101 LYS A CA 1
ATOM 770 C C . LYS A 1 101 ? 11.536 0.061 35.691 1.00 62.53 101 LYS A C 1
ATOM 771 O O . LYS A 1 101 ? 12.494 0.466 36.255 1.00 62.49 101 LYS A O 1
ATOM 777 N N . LEU A 1 102 ? 11.477 -1.155 35.219 1.00 62.29 102 LEU A N 1
ATOM 778 C CA . LEU A 1 102 ? 12.529 -2.089 35.475 1.00 62.27 102 LEU A CA 1
ATOM 779 C C . LEU A 1 102 ? 13.363 -2.280 34.266 1.00 62.15 102 LEU A C 1
ATOM 780 O O . LEU A 1 102 ? 12.846 -2.479 33.201 1.00 62.11 102 LEU A O 1
ATOM 785 N N . GLU A 1 103 ? 14.673 -2.263 34.435 1.00 76.84 103 GLU A N 1
ATOM 786 C CA . GLU A 1 103 ? 15.589 -2.364 33.319 1.00 76.67 103 GLU A CA 1
ATOM 787 C C . GLU A 1 103 ? 16.636 -3.434 33.526 1.00 76.67 103 GLU A C 1
ATOM 788 O O . GLU A 1 103 ? 17.043 -3.695 34.627 1.00 76.75 103 GLU A O 1
ATOM 794 N N . ILE A 1 104 ? 17.083 -4.031 32.438 1.00 62.75 104 ILE A N 1
ATOM 795 C CA . ILE A 1 104 ? 18.094 -5.063 32.454 1.00 62.79 104 ILE A CA 1
ATOM 796 C C . ILE A 1 104 ? 19.486 -4.532 32.221 1.00 62.78 104 ILE A C 1
ATOM 797 O O . ILE A 1 104 ? 19.717 -3.798 31.294 1.00 62.66 104 ILE A O 1
ATOM 802 N N . LYS A 1 105 ? 20.422 -4.923 33.065 1.00 67.89 105 LYS A N 1
ATOM 803 C CA . LYS A 1 105 ? 21.803 -4.502 32.927 1.00 67.86 105 LYS A CA 1
ATOM 804 C C . LYS A 1 105 ? 22.488 -5.239 31.821 1.00 67.89 105 LYS A C 1
ATOM 805 O O . LYS A 1 105 ? 22.106 -6.315 31.510 1.00 68.00 105 LYS A O 1
ATOM 811 N N . ARG A 1 106 ? 23.491 -4.649 31.211 1.00 58.64 106 ARG A N 1
ATOM 812 C CA . ARG A 1 106 ? 24.194 -5.297 30.137 1.00 58.71 106 ARG A CA 1
ATOM 813 C C . ARG A 1 106 ? 25.533 -4.656 29.892 1.00 58.81 106 ARG A C 1
ATOM 814 O O . ARG A 1 106 ? 25.890 -3.692 30.517 1.00 58.79 106 ARG A O 1
ATOM 822 N N . ALA A 1 107 ? 26.287 -5.226 28.978 1.00 66.39 107 ALA A N 1
ATOM 823 C CA . ALA A 1 107 ? 27.513 -4.621 28.527 1.00 66.47 107 ALA A CA 1
ATOM 824 C C . ALA A 1 107 ? 27.267 -3.292 27.833 1.00 66.43 107 ALA A C 1
ATOM 825 O O . ALA A 1 107 ? 26.363 -3.154 27.042 1.00 66.42 107 ALA A O 1
ATOM 827 N N . ASP A 1 108 ? 28.114 -2.326 28.113 1.00 70.52 108 ASP A N 1
ATOM 828 C CA . ASP A 1 108 ? 27.995 -1.027 27.528 1.00 70.45 108 ASP A CA 1
ATOM 829 C C . ASP A 1 108 ? 28.094 -1.148 26.038 1.00 70.66 108 ASP A C 1
ATOM 830 O O . ASP A 1 108 ? 28.831 -1.954 25.532 1.00 70.88 108 ASP A O 1
ATOM 835 N N . ALA A 1 109 ? 27.313 -0.365 25.320 1.00 57.99 109 ALA A N 1
ATOM 836 C CA . ALA A 1 109 ? 27.446 -0.378 23.895 1.00 58.14 109 ALA A CA 1
ATOM 837 C C . ALA A 1 109 ? 27.362 0.994 23.327 1.00 58.11 109 ALA A C 1
ATOM 838 O O . ALA A 1 109 ? 26.619 1.806 23.787 1.00 57.92 109 ALA A O 1
ATOM 840 N N . ALA A 1 110 ? 28.172 1.243 22.326 1.00 64.37 110 ALA A N 1
ATOM 841 C CA . ALA A 1 110 ? 28.196 2.509 21.638 1.00 64.34 110 ALA A CA 1
ATOM 842 C C . ALA A 1 110 ? 27.135 2.522 20.575 1.00 64.46 110 ALA A C 1
ATOM 843 O O . ALA A 1 110 ? 26.815 1.502 20.002 1.00 64.70 110 ALA A O 1
ATOM 845 N N . PRO A 1 111 ? 26.577 3.684 20.330 1.00 52.98 111 PRO A N 1
ATOM 846 C CA . PRO A 1 111 ? 25.502 3.823 19.373 1.00 52.92 111 PRO A CA 1
ATOM 847 C C . PRO A 1 111 ? 25.950 3.748 17.954 1.00 53.17 111 PRO A C 1
ATOM 848 O O . PRO A 1 111 ? 26.934 4.317 17.575 1.00 53.34 111 PRO A O 1
ATOM 852 N N . THR A 1 112 ? 25.190 3.090 17.130 1.00 57.51 112 THR A N 1
ATOM 853 C CA . THR A 1 112 ? 25.490 3.237 15.748 1.00 57.72 112 THR A CA 1
ATOM 854 C C . THR A 1 112 ? 24.599 4.316 15.235 1.00 57.56 112 THR A C 1
ATOM 855 O O . THR A 1 112 ? 23.416 4.249 15.374 1.00 57.34 112 THR A O 1
ATOM 859 N N . VAL A 1 113 ? 25.207 5.331 14.666 1.00 52.81 113 VAL A N 1
ATOM 860 C CA . VAL A 1 113 ? 24.515 6.505 14.241 1.00 52.65 113 VAL A CA 1
ATOM 861 C C . VAL A 1 113 ? 24.420 6.499 12.741 1.00 52.82 113 VAL A C 1
ATOM 862 O O . VAL A 1 113 ? 25.346 6.113 12.086 1.00 53.11 113 VAL A O 1
ATOM 866 N N . SER A 1 114 ? 23.281 6.879 12.200 1.00 52.44 114 SER A N 1
ATOM 867 C CA . SER A 1 114 ? 23.154 7.025 10.769 1.00 52.56 114 SER A CA 1
ATOM 868 C C . SER A 1 114 ? 22.389 8.269 10.467 1.00 52.34 114 SER A C 1
ATOM 869 O O . SER A 1 114 ? 21.432 8.542 11.107 1.00 52.04 114 SER A O 1
ATOM 872 N N . ILE A 1 115 ? 22.796 9.000 9.458 1.00 41.43 115 ILE A N 1
ATOM 873 C CA . ILE A 1 115 ? 22.209 10.269 9.168 1.00 41.22 115 ILE A CA 1
ATOM 874 C C . ILE A 1 115 ? 21.666 10.262 7.774 1.00 41.21 115 ILE A C 1
ATOM 875 O O . ILE A 1 115 ? 22.232 9.668 6.932 1.00 41.45 115 ILE A O 1
ATOM 880 N N . PHE A 1 116 ? 20.518 10.883 7.578 1.00 48.79 116 PHE A N 1
ATOM 881 C CA . PHE A 1 116 ? 19.830 10.936 6.305 1.00 48.68 116 PHE A CA 1
ATOM 882 C C . PHE A 1 116 ? 19.357 12.304 5.855 1.00 48.43 116 PHE A C 1
ATOM 883 O O . PHE A 1 116 ? 18.631 12.967 6.534 1.00 48.15 116 PHE A O 1
ATOM 891 N N . PRO A 1 117 ? 19.692 12.671 4.648 1.00 47.43 117 PRO A N 1
ATOM 892 C CA . PRO A 1 117 ? 19.202 13.906 4.070 1.00 47.17 117 PRO A CA 1
ATOM 893 C C . PRO A 1 117 ? 17.754 13.792 3.701 1.00 46.74 117 PRO A C 1
ATOM 894 O O . PRO A 1 117 ? 17.237 12.731 3.627 1.00 46.70 117 PRO A O 1
ATOM 898 N N . PRO A 1 118 ? 17.101 14.904 3.505 1.00 40.95 118 PRO A N 1
ATOM 899 C CA . PRO A 1 118 ? 15.710 14.902 3.100 1.00 40.49 118 PRO A CA 1
ATOM 900 C C . PRO A 1 118 ? 15.519 14.210 1.780 1.00 40.41 118 PRO A C 1
ATOM 901 O O . PRO A 1 118 ? 16.304 14.336 0.885 1.00 40.56 118 PRO A O 1
ATOM 905 N N . SER A 1 119 ? 14.448 13.452 1.699 1.00 47.81 119 SER A N 1
ATOM 906 C CA . SER A 1 119 ? 14.117 12.765 0.497 1.00 47.65 119 SER A CA 1
ATOM 907 C C . SER A 1 119 ? 13.668 13.744 -0.550 1.00 47.19 119 SER A C 1
ATOM 908 O O . SER A 1 119 ? 13.151 14.775 -0.244 1.00 46.90 119 SER A O 1
ATOM 911 N N . SER A 1 120 ? 13.876 13.386 -1.793 1.00 48.33 120 SER A N 1
ATOM 912 C CA . SER A 1 120 ? 13.480 14.213 -2.892 1.00 47.81 120 SER A CA 1
ATOM 913 C C . SER A 1 120 ? 11.988 14.401 -2.817 1.00 47.33 120 SER A C 1
ATOM 914 O O . SER A 1 120 ? 11.474 15.434 -3.121 1.00 46.87 120 SER A O 1
ATOM 917 N N . GLU A 1 121 ? 11.298 13.380 -2.373 1.00 64.61 121 GLU A N 1
ATOM 918 C CA . GLU A 1 121 ? 9.878 13.469 -2.254 1.00 64.00 121 GLU A CA 1
ATOM 919 C C . GLU A 1 121 ? 9.432 14.554 -1.291 1.00 63.88 121 GLU A C 1
ATOM 920 O O . GLU A 1 121 ? 8.506 15.246 -1.568 1.00 63.30 121 GLU A O 1
ATOM 926 N N . GLN A 1 122 ? 10.055 14.671 -0.143 1.00 36.98 122 GLN A N 1
ATOM 927 C CA . GLN A 1 122 ? 9.710 15.735 0.737 1.00 36.82 122 GLN A CA 1
ATOM 928 C C . GLN A 1 122 ? 10.102 17.049 0.098 1.00 36.53 122 GLN A C 1
ATOM 929 O O . GLN A 1 122 ? 9.384 17.974 0.144 1.00 36.11 122 GLN A O 1
ATOM 935 N N . LEU A 1 123 ? 11.240 17.114 -0.540 1.00 42.40 123 LEU A N 1
ATOM 936 C CA . LEU A 1 123 ? 11.643 18.368 -1.109 1.00 42.12 123 LEU A CA 1
ATOM 937 C C . LEU A 1 123 ? 10.671 18.847 -2.147 1.00 41.43 123 LEU A C 1
ATOM 938 O O . LEU A 1 123 ? 10.376 19.980 -2.200 1.00 41.01 123 LEU A O 1
ATOM 943 N N . THR A 1 124 ? 10.153 17.960 -2.962 1.00 55.83 124 THR A N 1
ATOM 944 C CA . THR A 1 124 ? 9.198 18.356 -3.983 1.00 55.15 124 THR A CA 1
ATOM 945 C C . THR A 1 124 ? 7.883 18.889 -3.405 1.00 54.77 124 THR A C 1
ATOM 946 O O . THR A 1 124 ? 7.229 19.701 -3.978 1.00 54.18 124 THR A O 1
ATOM 950 N N . SER A 1 125 ? 7.523 18.427 -2.240 1.00 56.77 125 SER A N 1
ATOM 951 C CA . SER A 1 125 ? 6.343 18.906 -1.600 1.00 56.48 125 SER A CA 1
ATOM 952 C C . SER A 1 125 ? 6.640 20.089 -0.710 1.00 56.43 125 SER A C 1
ATOM 953 O O . SER A 1 125 ? 5.797 20.538 0.018 1.00 56.25 125 SER A O 1
ATOM 956 N N . GLY A 1 126 ? 7.852 20.595 -0.779 1.00 63.67 126 GLY A N 1
ATOM 957 C CA . GLY A 1 126 ? 8.219 21.780 -0.051 1.00 63.60 126 GLY A CA 1
ATOM 958 C C . GLY A 1 126 ? 8.673 21.771 1.384 1.00 64.24 126 GLY A C 1
ATOM 959 O O . GLY A 1 126 ? 8.614 22.791 2.027 1.00 64.00 126 GLY A O 1
ATOM 960 N N . GLY A 1 127 ? 9.095 20.636 1.897 1.00 49.39 127 GLY A N 1
ATOM 961 C CA . GLY A 1 127 ? 9.588 20.557 3.247 1.00 49.78 127 GLY A CA 1
ATOM 962 C C . GLY A 1 127 ? 10.899 19.830 3.280 1.00 50.36 127 GLY A C 1
ATOM 963 O O . GLY A 1 127 ? 11.206 19.120 2.373 1.00 50.50 127 GLY A O 1
ATOM 964 N N . ALA A 1 128 ? 11.697 20.021 4.311 1.00 55.52 128 ALA A N 1
ATOM 965 C CA . ALA A 1 128 ? 12.905 19.239 4.459 1.00 56.09 128 ALA A CA 1
ATOM 966 C C . ALA A 1 128 ? 13.047 18.693 5.848 1.00 56.35 128 ALA A C 1
ATOM 967 O O . ALA A 1 128 ? 12.802 19.378 6.777 1.00 56.19 128 ALA A O 1
ATOM 969 N N . SER A 1 129 ? 13.422 17.443 5.985 1.00 45.26 129 SER A N 1
ATOM 970 C CA . SER A 1 129 ? 13.691 16.868 7.270 1.00 45.47 129 SER A CA 1
ATOM 971 C C . SER A 1 129 ? 14.952 16.068 7.242 1.00 45.95 129 SER A C 1
ATOM 972 O O . SER A 1 129 ? 15.162 15.297 6.365 1.00 46.11 129 SER A O 1
ATOM 975 N N . VAL A 1 130 ? 15.789 16.250 8.237 1.00 46.16 130 VAL A N 1
ATOM 976 C CA . VAL A 1 130 ? 17.042 15.546 8.318 1.00 46.60 130 VAL A CA 1
ATOM 977 C C . VAL A 1 130 ? 16.974 14.636 9.507 1.00 46.64 130 VAL A C 1
ATOM 978 O O . VAL A 1 130 ? 16.665 15.054 10.580 1.00 46.46 130 VAL A O 1
ATOM 982 N N . VAL A 1 131 ? 17.237 13.367 9.294 1.00 50.31 131 VAL A N 1
ATOM 983 C CA . VAL A 1 131 ? 16.989 12.367 10.308 1.00 50.31 131 VAL A CA 1
ATOM 984 C C . VAL A 1 131 ? 18.273 11.752 10.741 1.00 50.64 131 VAL A C 1
ATOM 985 O O . VAL A 1 131 ? 19.093 11.392 9.932 1.00 50.92 131 VAL A O 1
ATOM 989 N N . CYS A 1 132 ? 18.427 11.645 12.040 1.00 54.97 132 CYS A N 1
ATOM 990 C CA . CYS A 1 132 ? 19.567 10.999 12.608 1.00 55.22 132 CYS A CA 1
ATOM 991 C C . CYS A 1 132 ? 19.077 9.849 13.451 1.00 55.15 132 CYS A C 1
ATOM 992 O O . CYS A 1 132 ? 18.254 10.025 14.306 1.00 54.91 132 CYS A O 1
ATOM 995 N N . PHE A 1 133 ? 19.594 8.662 13.221 1.00 54.17 133 PHE A N 1
ATOM 996 C CA . PHE A 1 133 ? 19.262 7.538 14.068 1.00 54.12 133 PHE A CA 1
ATOM 997 C C . PHE A 1 133 ? 20.419 7.193 14.983 1.00 54.28 133 PHE A C 1
ATOM 998 O O . PHE A 1 133 ? 21.530 7.079 14.540 1.00 54.53 133 PHE A O 1
ATOM 1006 N N . LEU A 1 134 ? 20.143 6.981 16.253 1.00 54.62 134 LEU A N 1
ATOM 1007 C CA . LEU A 1 134 ? 21.138 6.470 17.145 1.00 54.74 134 LEU A CA 1
ATOM 1008 C C . LEU A 1 134 ? 20.622 5.195 17.713 1.00 54.70 134 LEU A C 1
ATOM 1009 O O . LEU A 1 134 ? 19.730 5.193 18.497 1.00 54.51 134 LEU A O 1
ATOM 1014 N N . ASN A 1 135 ? 21.254 4.106 17.359 1.00 47.22 135 ASN A N 1
ATOM 1015 C CA . ASN A 1 135 ? 20.667 2.802 17.546 1.00 47.20 135 ASN A CA 1
ATOM 1016 C C . ASN A 1 135 ? 21.466 1.782 18.290 1.00 47.32 135 ASN A C 1
ATOM 1017 O O . ASN A 1 135 ? 22.649 1.688 18.139 1.00 47.53 135 ASN A O 1
ATOM 1022 N N . ASN A 1 136 ? 20.762 0.948 19.026 1.00 60.54 136 ASN A N 1
ATOM 1023 C CA . ASN A 1 136 ? 21.392 -0.118 19.755 1.00 60.64 136 ASN A CA 1
ATOM 1024 C C . ASN A 1 136 ? 22.500 0.306 20.712 1.00 60.61 136 ASN A C 1
ATOM 1025 O O . ASN A 1 136 ? 23.616 -0.060 20.535 1.00 60.89 136 ASN A O 1
ATOM 1030 N N . PHE A 1 137 ? 22.178 1.076 21.719 1.00 51.84 137 PHE A N 1
ATOM 1031 C CA . PHE A 1 137 ? 23.186 1.578 22.617 1.00 51.86 137 PHE A CA 1
ATOM 1032 C C . PHE A 1 137 ? 22.781 1.372 24.043 1.00 51.73 137 PHE A C 1
ATOM 1033 O O . PHE A 1 137 ? 21.635 1.362 24.332 1.00 51.59 137 PHE A O 1
ATOM 1041 N N . TYR A 1 138 ? 23.734 1.147 24.929 1.00 57.31 138 TYR A N 1
ATOM 1042 C CA . TYR A 1 138 ? 23.470 1.082 26.365 1.00 57.22 138 TYR A CA 1
ATOM 1043 C C . TYR A 1 138 ? 24.655 1.665 27.061 1.00 57.28 138 TYR A C 1
ATOM 1044 O O . TYR A 1 138 ? 25.759 1.486 26.621 1.00 57.42 138 TYR A O 1
ATOM 1053 N N . PRO A 1 139 ? 24.464 2.366 28.145 1.00 44.82 139 PRO A N 1
ATOM 1054 C CA . PRO A 1 139 ? 23.209 2.629 28.804 1.00 44.70 139 PRO A CA 1
ATOM 1055 C C . PRO A 1 139 ? 22.396 3.761 28.220 1.00 44.60 139 PRO A C 1
ATOM 1056 O O . PRO A 1 139 ? 22.776 4.412 27.288 1.00 44.61 139 PRO A O 1
ATOM 1060 N N . LYS A 1 140 ? 21.264 3.989 28.868 1.00 75.33 140 LYS A N 1
ATOM 1061 C CA . LYS A 1 140 ? 20.157 4.778 28.377 1.00 75.24 140 LYS A CA 1
ATOM 1062 C C . LYS A 1 140 ? 20.416 6.238 28.147 1.00 75.20 140 LYS A C 1
ATOM 1063 O O . LYS A 1 140 ? 19.844 6.806 27.261 1.00 75.12 140 LYS A O 1
ATOM 1069 N N . ASP A 1 141 ? 21.220 6.851 28.995 1.00 82.57 141 ASP A N 1
ATOM 1070 C CA . ASP A 1 141 ? 21.490 8.265 28.934 1.00 82.40 141 ASP A CA 1
ATOM 1071 C C . ASP A 1 141 ? 22.268 8.657 27.704 1.00 82.35 141 ASP A C 1
ATOM 1072 O O . ASP A 1 141 ? 23.215 8.031 27.382 1.00 82.49 141 ASP A O 1
ATOM 1077 N N . ILE A 1 142 ? 21.877 9.707 27.010 1.00 55.59 142 ILE A N 1
ATOM 1078 C CA . ILE A 1 142 ? 22.588 10.060 25.789 1.00 55.62 142 ILE A CA 1
ATOM 1079 C C . ILE A 1 142 ? 22.355 11.486 25.359 1.00 55.51 142 ILE A C 1
ATOM 1080 O O . ILE A 1 142 ? 21.406 12.072 25.769 1.00 55.40 142 ILE A O 1
ATOM 1085 N N . ASN A 1 143 ? 23.232 12.037 24.539 1.00 76.31 143 ASN A N 1
ATOM 1086 C CA . ASN A 1 143 ? 23.079 13.388 24.007 1.00 76.19 143 ASN A CA 1
ATOM 1087 C C . ASN A 1 143 ? 23.223 13.471 22.513 1.00 76.28 143 ASN A C 1
ATOM 1088 O O . ASN A 1 143 ? 24.144 12.935 21.957 1.00 76.51 143 ASN A O 1
ATOM 1093 N N . VAL A 1 144 ? 22.337 14.187 21.861 1.00 56.30 144 VAL A N 1
ATOM 1094 C CA . VAL A 1 144 ? 22.487 14.379 20.449 1.00 56.37 144 VAL A CA 1
ATOM 1095 C C . VAL A 1 144 ? 22.490 15.851 20.117 1.00 56.27 144 VAL A C 1
ATOM 1096 O O . VAL A 1 144 ? 21.689 16.581 20.593 1.00 56.06 144 VAL A O 1
ATOM 1100 N N . LYS A 1 145 ? 23.433 16.262 19.298 1.00 73.72 145 LYS A N 1
ATOM 1101 C CA . LYS A 1 145 ? 23.610 17.631 18.921 1.00 73.57 145 LYS A CA 1
ATOM 1102 C C . LYS A 1 145 ? 23.518 17.805 17.423 1.00 73.78 145 LYS A C 1
ATOM 1103 O O . LYS A 1 145 ? 24.139 17.102 16.697 1.00 74.12 145 LYS A O 1
ATOM 1109 N N . TRP A 1 146 ? 22.752 18.763 16.960 1.00 50.72 146 TRP A N 1
ATOM 1110 C CA . TRP A 1 146 ? 22.675 19.020 15.546 1.00 50.80 146 TRP A CA 1
ATOM 1111 C C . TRP A 1 146 ? 23.497 20.232 15.189 1.00 50.87 146 TRP A C 1
ATOM 1112 O O . TRP A 1 146 ? 23.388 21.230 15.836 1.00 50.67 146 TRP A O 1
ATOM 1123 N N . LYS A 1 147 ? 24.337 20.123 14.172 1.00 47.02 147 LYS A N 1
ATOM 1124 C CA . LYS A 1 147 ? 25.136 21.240 13.690 1.00 47.14 147 LYS A CA 1
ATOM 1125 C C . LYS A 1 147 ? 24.993 21.574 12.211 1.00 47.25 147 LYS A C 1
ATOM 1126 O O . LYS A 1 147 ? 25.183 20.751 11.382 1.00 47.49 147 LYS A O 1
ATOM 1132 N N . ILE A 1 148 ? 24.669 22.813 11.903 1.00 41.28 148 ILE A N 1
ATOM 1133 C CA . ILE A 1 148 ? 24.600 23.258 10.532 1.00 41.37 148 ILE A CA 1
ATOM 1134 C C . ILE A 1 148 ? 25.685 24.246 10.202 1.00 41.58 148 ILE A C 1
ATOM 1135 O O . ILE A 1 148 ? 25.779 25.288 10.783 1.00 41.40 148 ILE A O 1
ATOM 1140 N N . ASP A 1 149 ? 26.510 23.872 9.254 1.00 55.74 149 ASP A N 1
ATOM 1141 C CA . ASP A 1 149 ? 27.668 24.641 8.870 1.00 56.00 149 ASP A CA 1
ATOM 1142 C C . ASP A 1 149 ? 28.485 25.083 10.056 1.00 55.98 149 ASP A C 1
ATOM 1143 O O . ASP A 1 149 ? 28.820 26.222 10.151 1.00 55.92 149 ASP A O 1
ATOM 1148 N N . GLY A 1 150 ? 28.765 24.167 10.960 1.00 37.95 150 GLY A N 1
ATOM 1149 C CA . GLY A 1 150 ? 29.575 24.427 12.117 1.00 37.92 150 GLY A CA 1
ATOM 1150 C C . GLY A 1 150 ? 28.870 24.919 13.345 1.00 37.54 150 GLY A C 1
ATOM 1151 O O . GLY A 1 150 ? 29.392 24.854 14.421 1.00 37.50 150 GLY A O 1
ATOM 1152 N N . SER A 1 151 ? 27.664 25.417 13.135 1.00 46.57 151 SER A N 1
ATOM 1153 C CA . SER A 1 151 ? 26.812 25.978 14.161 1.00 46.17 151 SER A CA 1
ATOM 1154 C C . SER A 1 151 ? 25.844 24.992 14.758 1.00 45.99 151 SER A C 1
ATOM 1155 O O . SER A 1 151 ? 25.177 24.290 14.063 1.00 46.00 151 SER A O 1
ATOM 1158 N N . GLU A 1 152 ? 25.730 25.001 16.065 1.00 60.84 152 GLU A N 1
ATOM 1159 C CA . GLU A 1 152 ? 24.712 24.231 16.745 1.00 60.59 152 GLU A CA 1
ATOM 1160 C C . GLU A 1 152 ? 23.323 24.799 16.526 1.00 60.14 152 GLU A C 1
ATOM 1161 O O . GLU A 1 152 ? 23.120 25.970 16.625 1.00 59.89 152 GLU A O 1
ATOM 1167 N N . ARG A 1 153 ? 22.373 23.943 16.212 1.00 53.70 153 ARG A N 1
ATOM 1168 C CA . ARG A 1 153 ? 21.023 24.349 15.903 1.00 53.35 153 ARG A CA 1
ATOM 1169 C C . ARG A 1 153 ? 20.070 23.713 16.876 1.00 53.19 153 ARG A C 1
ATOM 1170 O O . ARG A 1 153 ? 19.971 22.527 16.917 1.00 53.33 153 ARG A O 1
ATOM 1178 N N . GLN A 1 154 ? 19.365 24.488 17.670 1.00 67.67 154 GLN A N 1
ATOM 1179 C CA . GLN A 1 154 ? 18.577 23.890 18.723 1.00 67.56 154 GLN A CA 1
ATOM 1180 C C . GLN A 1 154 ? 17.088 23.791 18.465 1.00 67.29 154 GLN A C 1
ATOM 1181 O O . GLN A 1 154 ? 16.447 22.885 18.908 1.00 67.43 154 GLN A O 1
ATOM 1187 N N . ASN A 1 155 ? 16.529 24.729 17.747 1.00 54.95 155 ASN A N 1
ATOM 1188 C CA . ASN A 1 155 ? 15.140 24.637 17.411 1.00 54.69 155 ASN A CA 1
ATOM 1189 C C . ASN A 1 155 ? 14.851 23.855 16.138 1.00 54.75 155 ASN A C 1
ATOM 1190 O O . ASN A 1 155 ? 15.689 23.716 15.280 1.00 54.95 155 ASN A O 1
ATOM 1195 N N . GLY A 1 156 ? 13.650 23.318 16.052 1.00 52.23 156 GLY A N 1
ATOM 1196 C CA . GLY A 1 156 ? 13.274 22.414 14.982 1.00 52.30 156 GLY A CA 1
ATOM 1197 C C . GLY A 1 156 ? 13.608 20.948 15.157 1.00 52.64 156 GLY A C 1
ATOM 1198 O O . GLY A 1 156 ? 13.506 20.170 14.252 1.00 52.73 156 GLY A O 1
ATOM 1199 N N . VAL A 1 157 ? 14.017 20.586 16.348 1.00 49.05 157 VAL A N 1
ATOM 1200 C CA . VAL A 1 157 ? 14.456 19.250 16.632 1.00 49.34 157 VAL A CA 1
ATOM 1201 C C . VAL A 1 157 ? 13.389 18.551 17.424 1.00 49.31 157 VAL A C 1
ATOM 1202 O O . VAL A 1 157 ? 12.926 19.061 18.380 1.00 49.22 157 VAL A O 1
ATOM 1206 N N . LEU A 1 158 ? 12.986 17.383 16.993 1.00 45.34 158 LEU A N 1
ATOM 1207 C CA . LEU A 1 158 ? 12.070 16.564 17.743 1.00 45.38 158 LEU A CA 1
ATOM 1208 C C . LEU A 1 158 ? 12.725 15.247 18.022 1.00 45.62 158 LEU A C 1
ATOM 1209 O O . LEU A 1 158 ? 13.402 14.719 17.201 1.00 45.74 158 LEU A O 1
ATOM 1214 N N . ASN A 1 159 ? 12.514 14.733 19.210 1.00 55.52 159 ASN A N 1
ATOM 1215 C CA . ASN A 1 159 ? 13.178 13.531 19.653 1.00 55.72 159 ASN A CA 1
ATOM 1216 C C . ASN A 1 159 ? 12.307 12.393 20.093 1.00 55.77 159 ASN A C 1
ATOM 1217 O O . ASN A 1 159 ? 11.442 12.559 20.880 1.00 55.76 159 ASN A O 1
ATOM 1222 N N . SER A 1 160 ? 12.602 11.216 19.617 1.00 51.75 160 SER A N 1
ATOM 1223 C CA . SER A 1 160 ? 11.931 10.046 20.098 1.00 51.82 160 SER A CA 1
ATOM 1224 C C . SER A 1 160 ? 12.867 8.958 20.604 1.00 51.98 160 SER A C 1
ATOM 1225 O O . SER A 1 160 ? 13.920 8.742 20.075 1.00 52.07 160 SER A O 1
ATOM 1228 N N . GLU A 1 161 ? 12.451 8.285 21.652 1.00 56.55 161 GLU A N 1
ATOM 1229 C CA . GLU A 1 161 ? 13.246 7.253 22.264 1.00 56.68 161 GLU A CA 1
ATOM 1230 C C . GLU A 1 161 ? 12.443 5.977 22.350 1.00 56.71 161 GLU A C 1
ATOM 1231 O O . GLU A 1 161 ? 11.275 6.024 22.620 1.00 56.68 161 GLU A O 1
ATOM 1237 N N . THR A 1 162 ? 13.065 4.841 22.083 1.00 56.60 162 THR A N 1
ATOM 1238 C CA . THR A 1 162 ? 12.424 3.550 22.263 1.00 56.65 162 THR A CA 1
ATOM 1239 C C . THR A 1 162 ? 12.515 3.058 23.676 1.00 56.73 162 THR A C 1
ATOM 1240 O O . THR A 1 162 ? 13.298 3.533 24.426 1.00 56.77 162 THR A O 1
ATOM 1244 N N . ASP A 1 163 ? 11.667 2.125 24.045 1.00 68.71 163 ASP A N 1
ATOM 1245 C CA . ASP A 1 163 ? 11.782 1.428 25.307 1.00 68.87 163 ASP A CA 1
ATOM 1246 C C . ASP A 1 163 ? 12.841 0.364 25.139 1.00 68.88 163 ASP A C 1
ATOM 1247 O O . ASP A 1 163 ? 13.099 -0.032 24.039 1.00 68.86 163 ASP A O 1
ATOM 1252 N N . GLN A 1 164 ? 13.418 -0.125 26.220 1.00 62.61 164 GLN A N 1
ATOM 1253 C CA . GLN A 1 164 ? 14.530 -1.066 26.137 1.00 62.66 164 GLN A CA 1
ATOM 1254 C C . GLN A 1 164 ? 14.191 -2.321 25.354 1.00 62.66 164 GLN A C 1
ATOM 1255 O O . GLN A 1 164 ? 13.166 -2.911 25.555 1.00 62.68 164 GLN A O 1
ATOM 1261 N N . ASP A 1 165 ? 15.070 -2.740 24.468 1.00 81.69 165 ASP A N 1
ATOM 1262 C CA . ASP A 1 165 ? 14.742 -3.847 23.613 1.00 81.83 165 ASP A CA 1
ATOM 1263 C C . ASP A 1 165 ? 14.582 -5.132 24.367 1.00 81.93 165 ASP A C 1
ATOM 1264 O O . ASP A 1 165 ? 15.339 -5.401 25.258 1.00 82.07 165 ASP A O 1
ATOM 1269 N N . SER A 1 166 ? 13.569 -5.910 24.037 1.00 73.30 166 SER A N 1
ATOM 1270 C CA . SER A 1 166 ? 13.400 -7.225 24.630 1.00 73.36 166 SER A CA 1
ATOM 1271 C C . SER A 1 166 ? 14.477 -8.210 24.236 1.00 73.55 166 SER A C 1
ATOM 1272 O O . SER A 1 166 ? 14.970 -8.966 25.037 1.00 73.64 166 SER A O 1
ATOM 1275 N N . LYS A 1 167 ? 14.814 -8.217 22.969 1.00 95.52 167 LYS A N 1
ATOM 1276 C CA . LYS A 1 167 ? 15.826 -9.120 22.475 1.00 95.82 167 LYS A CA 1
ATOM 1277 C C . LYS A 1 167 ? 17.298 -8.893 22.894 1.00 96.10 167 LYS A C 1
ATOM 1278 O O . LYS A 1 167 ? 17.994 -9.845 23.189 1.00 96.29 167 LYS A O 1
ATOM 1284 N N . ASP A 1 168 ? 17.784 -7.658 22.918 1.00 79.39 168 ASP A N 1
ATOM 1285 C CA . ASP A 1 168 ? 19.175 -7.438 23.319 1.00 79.46 168 ASP A CA 1
ATOM 1286 C C . ASP A 1 168 ? 19.420 -6.427 24.416 1.00 79.21 168 ASP A C 1
ATOM 1287 O O . ASP A 1 168 ? 20.534 -6.098 24.692 1.00 79.23 168 ASP A O 1
ATOM 1292 N N . SER A 1 169 ? 18.381 -5.880 24.988 1.00 55.17 169 SER A N 1
ATOM 1293 C CA . SER A 1 169 ? 18.554 -4.956 26.081 1.00 55.11 169 SER A CA 1
ATOM 1294 C C . SER A 1 169 ? 19.266 -3.647 25.761 1.00 55.13 169 SER A C 1
ATOM 1295 O O . SER A 1 169 ? 19.782 -3.008 26.644 1.00 55.13 169 SER A O 1
ATOM 1298 N N . THR A 1 170 ? 19.257 -3.250 24.499 1.00 61.51 170 THR A N 1
ATOM 1299 C CA . THR A 1 170 ? 19.774 -1.964 24.062 1.00 61.54 170 THR A CA 1
ATOM 1300 C C . THR A 1 170 ? 18.697 -0.920 23.908 1.00 61.32 170 THR A C 1
ATOM 1301 O O . THR A 1 170 ? 17.537 -1.218 23.952 1.00 61.23 170 THR A O 1
ATOM 1305 N N . TYR A 1 171 ? 19.104 0.317 23.750 1.00 61.99 171 TYR A N 1
ATOM 1306 C CA . TYR A 1 171 ? 18.181 1.422 23.655 1.00 61.81 171 TYR A CA 1
ATOM 1307 C C . TYR A 1 171 ? 18.359 2.075 22.318 1.00 61.87 171 TYR A C 1
ATOM 1308 O O . TYR A 1 171 ? 19.370 1.881 21.704 1.00 62.10 171 TYR A O 1
ATOM 1317 N N . SER A 1 172 ? 17.360 2.790 21.836 1.00 47.70 172 SER A N 1
ATOM 1318 C CA . SER A 1 172 ? 17.467 3.457 20.566 1.00 47.71 172 SER A CA 1
ATOM 1319 C C . SER A 1 172 ? 16.873 4.847 20.508 1.00 47.57 172 SER A C 1
ATOM 1320 O O . SER A 1 172 ? 15.932 5.122 21.150 1.00 47.44 172 SER A O 1
ATOM 1323 N N . MET A 1 173 ? 17.430 5.721 19.701 1.00 51.57 173 MET A N 1
ATOM 1324 C CA . MET A 1 173 ? 16.953 7.082 19.653 1.00 51.42 173 MET A CA 1
ATOM 1325 C C . MET A 1 173 ? 16.790 7.674 18.276 1.00 51.41 173 MET A C 1
ATOM 1326 O O . MET A 1 173 ? 17.551 7.415 17.394 1.00 51.57 173 MET A O 1
ATOM 1331 N N . SER A 1 174 ? 15.793 8.511 18.113 1.00 45.37 174 SER A N 1
ATOM 1332 C CA . SER A 1 174 ? 15.571 9.136 16.838 1.00 45.33 174 SER A CA 1
ATOM 1333 C C . SER A 1 174 ? 15.543 10.638 16.910 1.00 45.19 174 SER A C 1
ATOM 1334 O O . SER A 1 174 ? 14.885 11.181 17.737 1.00 45.04 174 SER A O 1
ATOM 1337 N N . SER A 1 175 ? 16.263 11.308 16.037 1.00 46.83 175 SER A N 1
ATOM 1338 C CA . SER A 1 175 ? 16.265 12.753 16.029 1.00 46.69 175 SER A CA 1
ATOM 1339 C C . SER A 1 175 ? 15.951 13.418 14.699 1.00 46.62 175 SER A C 1
ATOM 1340 O O . SER A 1 175 ? 16.653 13.250 13.741 1.00 46.81 175 SER A O 1
ATOM 1343 N N . THR A 1 176 ? 14.926 14.239 14.677 1.00 43.53 176 THR A N 1
ATOM 1344 C CA . THR A 1 176 ? 14.509 14.852 13.435 1.00 43.40 176 THR A CA 1
ATOM 1345 C C . THR A 1 176 ? 14.622 16.341 13.417 1.00 43.23 176 THR A C 1
ATOM 1346 O O . THR A 1 176 ? 14.125 17.018 14.260 1.00 43.04 176 THR A O 1
ATOM 1350 N N . LEU A 1 177 ? 15.281 16.844 12.402 1.00 41.91 177 LEU A N 1
ATOM 1351 C CA . LEU A 1 177 ? 15.437 18.256 12.258 1.00 41.75 177 LEU A CA 1
ATOM 1352 C C . LEU A 1 177 ? 14.654 18.706 11.069 1.00 41.51 177 LEU A C 1
ATOM 1353 O O . LEU A 1 177 ? 14.902 18.318 9.978 1.00 41.66 177 LEU A O 1
ATOM 1358 N N . THR A 1 178 ? 13.694 19.562 11.327 1.00 56.21 178 THR A N 1
ATOM 1359 C CA . THR A 1 178 ? 12.785 20.036 10.319 1.00 55.89 178 THR A CA 1
ATOM 1360 C C . THR A 1 178 ? 13.013 21.495 9.981 1.00 55.64 178 THR A C 1
ATOM 1361 O O . THR A 1 178 ? 12.951 22.352 10.810 1.00 55.47 178 THR A O 1
ATOM 1365 N N . LEU A 1 179 ? 13.252 21.740 8.713 1.00 49.94 179 LEU A N 1
ATOM 1366 C CA . LEU A 1 179 ? 13.604 23.029 8.218 1.00 49.73 179 LEU A CA 1
ATOM 1367 C C . LEU A 1 179 ? 12.719 23.339 7.074 1.00 49.31 179 LEU A C 1
ATOM 1368 O O . LEU A 1 179 ? 12.219 22.465 6.447 1.00 49.32 179 LEU A O 1
ATOM 1373 N N . THR A 1 180 ? 12.545 24.603 6.782 1.00 54.10 180 THR A N 1
ATOM 1374 C CA . THR A 1 180 ? 11.895 24.977 5.572 1.00 53.65 180 THR A CA 1
ATOM 1375 C C . THR A 1 180 ? 12.815 24.614 4.458 1.00 53.96 180 THR A C 1
ATOM 1376 O O . THR A 1 180 ? 13.991 24.552 4.627 1.00 54.44 180 THR A O 1
ATOM 1380 N N . LYS A 1 181 ? 12.271 24.394 3.297 1.00 54.78 181 LYS A N 1
ATOM 1381 C CA . LYS A 1 181 ? 13.095 24.010 2.195 1.00 55.04 181 LYS A CA 1
ATOM 1382 C C . LYS A 1 181 ? 14.096 25.120 1.998 1.00 55.09 181 LYS A C 1
ATOM 1383 O O . LYS A 1 181 ? 15.196 24.882 1.585 1.00 55.56 181 LYS A O 1
ATOM 1389 N N . ASP A 1 182 ? 13.673 26.347 2.249 1.00 60.69 182 ASP A N 1
ATOM 1390 C CA . ASP A 1 182 ? 14.544 27.489 2.084 1.00 60.62 182 ASP A CA 1
ATOM 1391 C C . ASP A 1 182 ? 15.810 27.616 2.957 1.00 61.48 182 ASP A C 1
ATOM 1392 O O . ASP A 1 182 ? 16.827 27.864 2.377 1.00 61.97 182 ASP A O 1
ATOM 1397 N N . GLU A 1 183 ? 15.806 27.423 4.284 1.00 128.13 183 GLU A N 1
ATOM 1398 C CA . GLU A 1 183 ? 17.112 27.374 5.002 1.00 129.02 183 GLU A CA 1
ATOM 1399 C C . GLU A 1 183 ? 17.826 26.073 4.672 1.00 129.90 183 GLU A C 1
ATOM 1400 O O . GLU A 1 183 ? 19.010 26.002 4.772 1.00 130.59 183 GLU A O 1
ATOM 1406 N N . TYR A 1 184 ? 17.118 25.040 4.264 1.00 48.77 184 TYR A N 1
ATOM 1407 C CA . TYR A 1 184 ? 17.852 23.844 3.933 1.00 49.33 184 TYR A CA 1
ATOM 1408 C C . TYR A 1 184 ? 18.779 24.057 2.772 1.00 49.59 184 TYR A C 1
ATOM 1409 O O . TYR A 1 184 ? 19.904 23.701 2.825 1.00 50.17 184 TYR A O 1
ATOM 1418 N N . GLU A 1 185 ? 18.294 24.693 1.733 1.00 69.17 185 GLU A N 1
ATOM 1419 C CA . GLU A 1 185 ? 19.099 25.011 0.576 1.00 69.32 185 GLU A CA 1
ATOM 1420 C C . GLU A 1 185 ? 20.172 26.020 0.931 1.00 69.81 185 GLU A C 1
ATOM 1421 O O . GLU A 1 185 ? 21.228 26.017 0.366 1.00 70.37 185 GLU A O 1
ATOM 1427 N N . ARG A 1 186 ? 19.862 26.879 1.883 1.00 58.26 186 ARG A N 1
ATOM 1428 C CA . ARG A 1 186 ? 20.755 27.916 2.331 1.00 58.52 186 ARG A CA 1
ATOM 1429 C C . ARG A 1 186 ? 22.058 27.442 2.959 1.00 59.62 186 ARG A C 1
ATOM 1430 O O . ARG A 1 186 ? 23.023 28.163 2.951 1.00 59.99 186 ARG A O 1
ATOM 1438 N N . HIS A 1 187 ? 22.087 26.265 3.550 1.00 58.11 187 HIS A N 1
ATOM 1439 C CA . HIS A 1 187 ? 23.312 25.798 4.167 1.00 58.88 187 HIS A CA 1
ATOM 1440 C C . HIS A 1 187 ? 23.843 24.527 3.508 1.00 59.40 187 HIS A C 1
ATOM 1441 O O . HIS A 1 187 ? 23.146 23.859 2.810 1.00 59.17 187 HIS A O 1
ATOM 1448 N N . ASN A 1 188 ? 25.105 24.218 3.707 1.00 67.61 188 ASN A N 1
ATOM 1449 C CA . ASN A 1 188 ? 25.685 23.053 3.081 1.00 67.99 188 ASN A CA 1
ATOM 1450 C C . ASN A 1 188 ? 25.974 21.844 3.935 1.00 68.24 188 ASN A C 1
ATOM 1451 O O . ASN A 1 188 ? 25.837 20.748 3.484 1.00 68.36 188 ASN A O 1
ATOM 1456 N N . SER A 1 189 ? 26.420 22.028 5.156 1.00 50.63 189 SER A N 1
ATOM 1457 C CA . SER A 1 189 ? 26.884 20.899 5.929 1.00 50.79 189 SER A CA 1
ATOM 1458 C C . SER A 1 189 ? 25.989 20.589 7.074 1.00 50.49 189 SER A C 1
ATOM 1459 O O . SER A 1 189 ? 25.588 21.438 7.788 1.00 50.23 189 SER A O 1
ATOM 1462 N N . TYR A 1 190 ? 25.644 19.343 7.204 1.00 41.53 190 TYR A N 1
ATOM 1463 C CA . TYR A 1 190 ? 24.664 18.938 8.162 1.00 41.23 190 TYR A CA 1
ATOM 1464 C C . TYR A 1 190 ? 25.210 17.803 8.989 1.00 41.37 190 TYR A C 1
ATOM 1465 O O . TYR A 1 190 ? 25.649 16.851 8.457 1.00 41.63 190 TYR A O 1
ATOM 1474 N N . THR A 1 191 ? 25.197 17.910 10.301 1.00 54.11 191 THR A N 1
ATOM 1475 C CA . THR A 1 191 ? 25.772 16.852 11.122 1.00 54.23 191 THR A CA 1
ATOM 1476 C C . THR A 1 191 ? 25.017 16.388 12.387 1.00 53.94 191 THR A C 1
ATOM 1477 O O . THR A 1 191 ? 24.463 17.170 13.092 1.00 53.66 191 THR A O 1
ATOM 1481 N N . CYS A 1 192 ? 25.006 15.088 12.602 1.00 62.99 192 CYS A N 1
ATOM 1482 C CA . CYS A 1 192 ? 24.439 14.588 13.813 1.00 62.67 192 CYS A CA 1
ATOM 1483 C C . CYS A 1 192 ? 25.576 14.133 14.676 1.00 62.78 192 CYS A C 1
ATOM 1484 O O . CYS A 1 192 ? 26.486 13.425 14.247 1.00 63.11 192 CYS A O 1
ATOM 1487 N N . GLU A 1 193 ? 25.522 14.586 15.908 1.00 77.71 193 GLU A N 1
ATOM 1488 C CA . GLU A 1 193 ? 26.636 14.408 16.812 1.00 77.84 193 GLU A CA 1
ATOM 1489 C C . GLU A 1 193 ? 26.168 13.767 18.086 1.00 77.57 193 GLU A C 1
ATOM 1490 O O . GLU A 1 193 ? 25.360 14.307 18.774 1.00 77.20 193 GLU A O 1
ATOM 1496 N N . ALA A 1 194 ? 26.697 12.604 18.411 1.00 66.39 194 ALA A N 1
ATOM 1497 C CA . ALA A 1 194 ? 26.308 11.930 19.627 1.00 66.17 194 ALA A CA 1
ATOM 1498 C C . ALA A 1 194 ? 27.431 11.725 20.621 1.00 66.23 194 ALA A C 1
ATOM 1499 O O . ALA A 1 194 ? 28.505 11.285 20.286 1.00 66.54 194 ALA A O 1
ATOM 1501 N N . THR A 1 195 ? 27.154 12.046 21.864 1.00 65.38 195 THR A N 1
ATOM 1502 C CA . THR A 1 195 ? 28.083 11.805 22.914 1.00 65.36 195 THR A CA 1
ATOM 1503 C C . THR A 1 195 ? 27.413 10.899 23.875 1.00 65.31 195 THR A C 1
ATOM 1504 O O . THR A 1 195 ? 26.319 11.167 24.326 1.00 65.10 195 THR A O 1
ATOM 1508 N N . HIS A 1 196 ? 28.103 9.825 24.194 1.00 59.20 196 HIS A N 1
ATOM 1509 C CA . HIS A 1 196 ? 27.597 8.789 25.031 1.00 59.14 196 HIS A CA 1
ATOM 1510 C C . HIS A 1 196 ? 28.740 8.372 25.902 1.00 59.25 196 HIS A C 1
ATOM 1511 O O . HIS A 1 196 ? 29.876 8.484 25.532 1.00 59.40 196 HIS A O 1
ATOM 1518 N N . LYS A 1 197 ? 28.427 7.836 27.054 1.00 69.22 197 LYS A N 1
ATOM 1519 C CA . LYS A 1 197 ? 29.452 7.500 28.003 1.00 69.27 197 LYS A CA 1
ATOM 1520 C C . LYS A 1 197 ? 30.412 6.454 27.467 1.00 69.51 197 LYS A C 1
ATOM 1521 O O . LYS A 1 197 ? 31.522 6.378 27.921 1.00 69.58 197 LYS A O 1
ATOM 1527 N N . THR A 1 198 ? 30.002 5.646 26.510 1.00 67.84 198 THR A N 1
ATOM 1528 C CA . THR A 1 198 ? 30.955 4.693 25.976 1.00 68.07 198 THR A CA 1
ATOM 1529 C C . THR A 1 198 ? 32.113 5.451 25.348 1.00 68.21 198 THR A C 1
ATOM 1530 O O . THR A 1 198 ? 33.202 4.933 25.236 1.00 68.41 198 THR A O 1
ATOM 1534 N N . SER A 1 199 ? 31.883 6.673 24.901 1.00 72.78 199 SER A N 1
ATOM 1535 C CA . SER A 1 199 ? 33.031 7.501 24.590 1.00 72.89 199 SER A CA 1
ATOM 1536 C C . SER A 1 199 ? 33.052 8.939 24.995 1.00 72.68 199 SER A C 1
ATOM 1537 O O . SER A 1 199 ? 32.075 9.647 24.964 1.00 72.54 199 SER A O 1
ATOM 1540 N N . THR A 1 200 ? 34.251 9.340 25.344 1.00 91.51 200 THR A N 1
ATOM 1541 C CA . THR A 1 200 ? 34.581 10.659 25.765 1.00 91.34 200 THR A CA 1
ATOM 1542 C C . THR A 1 200 ? 34.344 11.578 24.622 1.00 91.47 200 THR A C 1
ATOM 1543 O O . THR A 1 200 ? 33.972 12.718 24.823 1.00 91.34 200 THR A O 1
ATOM 1547 N N . SER A 1 201 ? 34.541 11.076 23.415 1.00 79.11 201 SER A N 1
ATOM 1548 C CA . SER A 1 201 ? 34.434 11.900 22.232 1.00 79.23 201 SER A CA 1
ATOM 1549 C C . SER A 1 201 ? 33.325 11.472 21.285 1.00 79.30 201 SER A C 1
ATOM 1550 O O . SER A 1 201 ? 33.189 10.312 20.971 1.00 79.49 201 SER A O 1
ATOM 1553 N N . PRO A 1 202 ? 32.550 12.446 20.824 1.00 62.02 202 PRO A N 1
ATOM 1554 C CA . PRO A 1 202 ? 31.295 12.216 20.127 1.00 62.01 202 PRO A CA 1
ATOM 1555 C C . PRO A 1 202 ? 31.417 11.472 18.838 1.00 62.36 202 PRO A C 1
ATOM 1556 O O . PRO A 1 202 ? 32.348 11.645 18.097 1.00 62.62 202 PRO A O 1
ATOM 1560 N N . ILE A 1 203 ? 30.441 10.634 18.577 1.00 64.02 203 ILE A N 1
ATOM 1561 C CA . ILE A 1 203 ? 30.363 9.985 17.302 1.00 64.39 203 ILE A CA 1
ATOM 1562 C C . ILE A 1 203 ? 29.632 10.909 16.386 1.00 64.32 203 ILE A C 1
ATOM 1563 O O . ILE A 1 203 ? 28.551 11.309 16.676 1.00 64.12 203 ILE A O 1
ATOM 1568 N N . VAL A 1 204 ? 30.234 11.224 15.267 1.00 70.35 204 VAL A N 1
ATOM 1569 C CA . VAL A 1 204 ? 29.785 12.297 14.425 1.00 70.37 204 VAL A CA 1
ATOM 1570 C C . VAL A 1 204 ? 29.442 11.848 13.037 1.00 70.72 204 VAL A C 1
ATOM 1571 O O . VAL A 1 204 ? 30.220 11.203 12.396 1.00 71.09 204 VAL A O 1
ATOM 1575 N N . LYS A 1 205 ? 28.277 12.211 12.554 1.00 59.85 205 LYS A N 1
ATOM 1576 C CA . LYS A 1 205 ? 27.923 11.853 11.215 1.00 60.00 205 LYS A CA 1
ATOM 1577 C C . LYS A 1 205 ? 27.501 13.062 10.399 1.00 59.93 205 LYS A C 1
ATOM 1578 O O . LYS A 1 205 ? 26.825 13.908 10.886 1.00 59.66 205 LYS A O 1
ATOM 1584 N N . SER A 1 206 ? 27.946 13.144 9.160 1.00 50.22 206 SER A N 1
ATOM 1585 C CA . SER A 1 206 ? 27.727 14.314 8.338 1.00 50.19 206 SER A CA 1
ATOM 1586 C C . SER A 1 206 ? 27.427 14.051 6.886 1.00 50.28 206 SER A C 1
ATOM 1587 O O . SER A 1 206 ? 27.743 13.037 6.361 1.00 50.46 206 SER A O 1
ATOM 1590 N N . PHE A 1 207 ? 26.808 15.010 6.247 1.00 48.81 207 PHE A N 1
ATOM 1591 C CA . PHE A 1 207 ? 26.721 15.030 4.815 1.00 48.87 207 PHE A CA 1
ATOM 1592 C C . PHE A 1 207 ? 26.816 16.450 4.311 1.00 48.81 207 PHE A C 1
ATOM 1593 O O . PHE A 1 207 ? 26.548 17.373 5.018 1.00 48.65 207 PHE A O 1
ATOM 1601 N N . ASN A 1 208 ? 27.215 16.593 3.071 1.00 71.63 208 ASN A N 1
ATOM 1602 C CA . ASN A 1 208 ? 27.366 17.858 2.439 1.00 71.59 208 ASN A CA 1
ATOM 1603 C C . ASN A 1 208 ? 26.458 17.831 1.271 1.00 71.28 208 ASN A C 1
ATOM 1604 O O . ASN A 1 208 ? 26.260 16.792 0.690 1.00 71.23 208 ASN A O 1
ATOM 1609 N N . ARG A 1 209 ? 25.920 18.968 0.889 1.00 66.66 209 ARG A N 1
ATOM 1610 C CA . ARG A 1 209 ? 25.104 19.035 -0.292 1.00 66.13 209 ARG A CA 1
ATOM 1611 C C . ARG A 1 209 ? 25.879 19.451 -1.531 1.00 66.00 209 ARG A C 1
ATOM 1612 O O . ARG A 1 209 ? 26.789 18.790 -1.973 1.00 66.23 209 ARG A O 1
ATOM 1620 N N . VAL B 2 1 ? -13.878 -14.932 31.059 1.00 61.27 2 VAL B N 1
ATOM 1621 C CA . VAL B 2 1 ? -13.991 -13.871 32.043 1.00 61.19 2 VAL B CA 1
ATOM 1622 C C . VAL B 2 1 ? -13.290 -12.591 31.655 1.00 61.20 2 VAL B C 1
ATOM 1623 O O . VAL B 2 1 ? -12.116 -12.473 31.846 1.00 61.33 2 VAL B O 1
ATOM 1627 N N . LYS B 2 2 ? -14.024 -11.613 31.161 1.00 55.59 3 LYS B N 1
ATOM 1628 C CA . LYS B 2 2 ? -13.420 -10.390 30.685 1.00 55.60 3 LYS B CA 1
ATOM 1629 C C . LYS B 2 2 ? -14.219 -9.117 30.781 1.00 55.54 3 LYS B C 1
ATOM 1630 O O . LYS B 2 2 ? -15.402 -9.121 31.004 1.00 55.50 3 LYS B O 1
ATOM 1636 N N . LEU B 2 3 ? -13.506 -8.018 30.614 1.00 48.13 4 LEU B N 1
ATOM 1637 C CA . LEU B 2 3 ? -14.079 -6.727 30.391 1.00 48.09 4 LEU B CA 1
ATOM 1638 C C . LEU B 2 3 ? -13.696 -6.204 29.042 1.00 48.18 4 LEU B C 1
ATOM 1639 O O . LEU B 2 3 ? -12.558 -6.051 28.759 1.00 48.19 4 LEU B O 1
ATOM 1644 N N . GLN B 2 4 ? -14.674 -5.877 28.232 1.00 63.10 5 GLN B N 1
ATOM 1645 C CA . GLN B 2 4 ? -14.415 -5.376 26.917 1.00 63.14 5 GLN B CA 1
ATOM 1646 C C . GLN B 2 4 ? -14.928 -3.972 26.781 1.00 63.11 5 GLN B C 1
ATOM 1647 O O . GLN B 2 4 ? -16.033 -3.673 27.041 1.00 63.06 5 GLN B O 1
ATOM 1653 N N . GLU B 2 5 ? -14.050 -3.100 26.410 1.00 44.94 6 GLU B N 1
ATOM 1654 C CA . GLU B 2 5 ? -14.364 -1.733 26.260 1.00 44.90 6 GLU B CA 1
ATOM 1655 C C . GLU B 2 5 ? -14.551 -1.420 24.807 1.00 44.91 6 GLU B C 1
ATOM 1656 O O . GLU B 2 5 ? -14.165 -2.138 23.936 1.00 44.90 6 GLU B O 1
ATOM 1662 N N . SER B 2 6 ? -15.221 -0.321 24.598 1.00 52.88 7 SER B N 1
ATOM 1663 C CA . SER B 2 6 ? -15.493 0.219 23.306 1.00 52.87 7 SER B CA 1
ATOM 1664 C C . SER B 2 6 ? -14.269 0.781 22.672 1.00 52.80 7 SER B C 1
ATOM 1665 O O . SER B 2 6 ? -13.340 1.131 23.311 1.00 52.79 7 SER B O 1
ATOM 1668 N N . GLY B 2 7 ? -14.310 0.886 21.375 1.00 49.49 8 GLY B N 1
ATOM 1669 C CA . GLY B 2 7 ? -13.175 1.325 20.615 1.00 49.37 8 GLY B CA 1
ATOM 1670 C C . GLY B 2 7 ? -12.810 2.763 20.848 1.00 49.36 8 GLY B C 1
ATOM 1671 O O . GLY B 2 7 ? -13.555 3.524 21.396 1.00 49.43 8 GLY B O 1
ATOM 1672 N N . GLY B 2 8 ? -11.602 3.087 20.455 1.00 38.00 9 GLY B N 1
ATOM 1673 C CA . GLY B 2 8 ? -11.074 4.408 20.576 1.00 37.97 9 GLY B CA 1
ATOM 1674 C C . GLY B 2 8 ? -11.806 5.444 19.788 1.00 37.91 9 GLY B C 1
ATOM 1675 O O . GLY B 2 8 ? -12.334 5.210 18.739 1.00 37.81 9 GLY B O 1
ATOM 1676 N N . GLU B 2 9 ? -11.836 6.622 20.357 1.00 65.67 10 GLU B N 1
ATOM 1677 C CA . GLU B 2 9 ? -12.584 7.709 19.828 1.00 65.70 10 GLU B CA 1
ATOM 1678 C C . GLU B 2 9 ? -11.715 8.883 19.515 1.00 65.60 10 GLU B C 1
ATOM 1679 O O . GLU B 2 9 ? -10.763 9.149 20.186 1.00 65.71 10 GLU B O 1
ATOM 1685 N N . VAL B 2 10 ? -12.093 9.602 18.487 1.00 53.50 11 VAL B N 1
ATOM 1686 C CA . VAL B 2 10 ? -11.596 10.923 18.254 1.00 53.39 11 VAL B CA 1
ATOM 1687 C C . VAL B 2 10 ? -12.787 11.813 18.328 1.00 53.47 11 VAL B C 1
ATOM 1688 O O . VAL B 2 10 ? -13.768 11.553 17.701 1.00 53.46 11 VAL B O 1
ATOM 1692 N N . VAL B 2 11 ? -12.688 12.856 19.122 1.00 64.62 12 VAL B N 1
ATOM 1693 C CA . VAL B 2 11 ? -13.786 13.744 19.346 1.00 64.67 12 VAL B CA 1
ATOM 1694 C C . VAL B 2 11 ? -13.337 15.173 19.437 1.00 64.52 12 VAL B C 1
ATOM 1695 O O . VAL B 2 11 ? -12.185 15.428 19.545 1.00 64.54 12 VAL B O 1
ATOM 1699 N N . ARG B 2 12 ? -14.268 16.098 19.348 1.00 57.74 13 ARG B N 1
ATOM 1700 C CA . ARG B 2 12 ? -13.947 17.483 19.287 1.00 57.52 13 ARG B CA 1
ATOM 1701 C C . ARG B 2 12 ? -14.218 18.096 20.599 1.00 57.21 13 ARG B C 1
ATOM 1702 O O . ARG B 2 12 ? -15.063 17.671 21.315 1.00 57.15 13 ARG B O 1
ATOM 1710 N N . PRO B 2 13 ? -13.472 19.122 20.905 1.00 54.20 14 PRO B N 1
ATOM 1711 C CA . PRO B 2 13 ? -13.577 19.781 22.193 1.00 53.73 14 PRO B CA 1
ATOM 1712 C C . PRO B 2 13 ? -14.930 20.402 22.401 1.00 53.40 14 PRO B C 1
ATOM 1713 O O . PRO B 2 13 ? -15.471 20.974 21.492 1.00 53.36 14 PRO B O 1
ATOM 1717 N N . GLY B 2 14 ? -15.461 20.268 23.605 1.00 52.33 15 GLY B N 1
ATOM 1718 C CA . GLY B 2 14 ? -16.761 20.787 23.943 1.00 51.99 15 GLY B CA 1
ATOM 1719 C C . GLY B 2 14 ? -17.885 19.848 23.646 1.00 52.34 15 GLY B C 1
ATOM 1720 O O . GLY B 2 14 ? -19.008 20.147 23.881 1.00 52.12 15 GLY B O 1
ATOM 1721 N N . THR B 2 15 ? -17.560 18.705 23.105 1.00 58.26 16 THR B N 1
ATOM 1722 C CA . THR B 2 15 ? -18.496 17.637 22.979 1.00 58.53 16 THR B CA 1
ATOM 1723 C C . THR B 2 15 ? -18.427 16.693 24.149 1.00 58.54 16 THR B C 1
ATOM 1724 O O . THR B 2 15 ? -17.752 16.949 25.113 1.00 58.32 16 THR B O 1
ATOM 1728 N N . SER B 2 16 ? -19.169 15.601 24.032 1.00 65.72 17 SER B N 1
ATOM 1729 C CA . SER B 2 16 ? -19.311 14.613 25.063 1.00 65.64 17 SER B CA 1
ATOM 1730 C C . SER B 2 16 ? -19.027 13.294 24.469 1.00 66.19 17 SER B C 1
ATOM 1731 O O . SER B 2 16 ? -19.232 13.121 23.314 1.00 66.53 17 SER B O 1
ATOM 1734 N N . VAL B 2 17 ? -18.533 12.364 25.266 1.00 56.57 18 VAL B N 1
ATOM 1735 C CA . VAL B 2 17 ? -18.269 11.012 24.811 1.00 56.89 18 VAL B CA 1
ATOM 1736 C C . VAL B 2 17 ? -18.783 9.995 25.802 1.00 56.85 18 VAL B C 1
ATOM 1737 O O . VAL B 2 17 ? -18.767 10.233 26.985 1.00 56.59 18 VAL B O 1
ATOM 1741 N N . LYS B 2 18 ? -19.220 8.852 25.324 1.00 64.50 19 LYS B N 1
ATOM 1742 C CA . LYS B 2 18 ? -19.648 7.802 26.219 1.00 64.34 19 LYS B CA 1
ATOM 1743 C C . LYS B 2 18 ? -18.918 6.515 25.923 1.00 64.71 19 LYS B C 1
ATOM 1744 O O . LYS B 2 18 ? -18.960 6.052 24.826 1.00 65.07 19 LYS B O 1
ATOM 1750 N N . VAL B 2 19 ? -18.269 5.918 26.899 1.00 46.97 20 VAL B N 1
ATOM 1751 C CA . VAL B 2 19 ? -17.495 4.706 26.650 1.00 47.17 20 VAL B CA 1
ATOM 1752 C C . VAL B 2 19 ? -18.072 3.515 27.359 1.00 47.16 20 VAL B C 1
ATOM 1753 O O . VAL B 2 19 ? -18.540 3.635 28.441 1.00 46.97 20 VAL B O 1
ATOM 1757 N N . SER B 2 20 ? -18.035 2.355 26.748 1.00 48.30 21 SER B N 1
ATOM 1758 C CA . SER B 2 20 ? -18.641 1.189 27.371 1.00 48.30 21 SER B CA 1
ATOM 1759 C C . SER B 2 20 ? -17.709 0.082 27.850 1.00 48.36 21 SER B C 1
ATOM 1760 O O . SER B 2 20 ? -16.792 -0.230 27.190 1.00 48.47 21 SER B O 1
ATOM 1763 N N . CYS B 2 21 ? -17.954 -0.463 29.030 1.00 58.52 22 CYS B N 1
ATOM 1764 C CA . CYS B 2 21 ? -17.291 -1.660 29.550 1.00 58.57 22 CYS B CA 1
ATOM 1765 C C . CYS B 2 21 ? -18.329 -2.783 29.520 1.00 58.62 22 CYS B C 1
ATOM 1766 O O . CYS B 2 21 ? -19.290 -2.733 30.217 1.00 58.48 22 CYS B O 1
ATOM 1769 N N . LYS B 2 22 ? -18.105 -3.832 28.773 1.00 56.09 23 LYS B N 1
ATOM 1770 C CA . LYS B 2 22 ? -19.033 -4.938 28.828 1.00 56.13 23 LYS B CA 1
ATOM 1771 C C . LYS B 2 22 ? -18.492 -6.155 29.570 1.00 56.13 23 LYS B C 1
ATOM 1772 O O . LYS B 2 22 ? -17.528 -6.741 29.178 1.00 56.22 23 LYS B O 1
ATOM 1778 N N . ALA B 2 23 ? -19.181 -6.559 30.614 1.00 49.84 24 ALA B N 1
ATOM 1779 C CA . ALA B 2 23 ? -18.692 -7.592 31.485 1.00 49.79 24 ALA B CA 1
ATOM 1780 C C . ALA B 2 23 ? -19.184 -8.998 31.204 1.00 49.90 24 ALA B C 1
ATOM 1781 O O . ALA B 2 23 ? -20.337 -9.245 31.045 1.00 49.92 24 ALA B O 1
ATOM 1783 N N . SER B 2 24 ? -18.264 -9.926 31.155 1.00 56.33 25 SER B N 1
ATOM 1784 C CA . SER B 2 24 ? -18.596 -11.300 30.950 1.00 56.41 25 SER B CA 1
ATOM 1785 C C . SER B 2 24 ? -17.820 -12.196 31.850 1.00 56.36 25 SER B C 1
ATOM 1786 O O . SER B 2 24 ? -16.756 -11.860 32.314 1.00 56.31 25 SER B O 1
ATOM 1789 N N . GLY B 2 25 ? -18.379 -13.361 32.101 1.00 55.88 26 GLY B N 1
ATOM 1790 C CA . GLY B 2 25 ? -17.702 -14.381 32.851 1.00 55.84 26 GLY B CA 1
ATOM 1791 C C . GLY B 2 25 ? -17.796 -14.336 34.344 1.00 55.63 26 GLY B C 1
ATOM 1792 O O . GLY B 2 25 ? -17.092 -15.052 35.001 1.00 55.58 26 GLY B O 1
ATOM 1793 N N . TYR B 2 26 ? -18.648 -13.488 34.868 1.00 46.61 27 TYR B N 1
ATOM 1794 C CA . TYR B 2 26 ? -18.825 -13.391 36.294 1.00 46.33 27 TYR B CA 1
ATOM 1795 C C . TYR B 2 26 ? -20.110 -12.679 36.603 1.00 46.17 27 TYR B C 1
ATOM 1796 O O . TYR B 2 26 ? -20.806 -12.294 35.729 1.00 46.29 27 TYR B O 1
ATOM 1805 N N . ALA B 2 27 ? -20.427 -12.524 37.864 1.00 64.06 28 ALA B N 1
ATOM 1806 C CA . ALA B 2 27 ? -21.662 -11.880 38.229 1.00 63.70 28 ALA B CA 1
ATOM 1807 C C . ALA B 2 27 ? -21.542 -10.390 38.311 1.00 63.54 28 ALA B C 1
ATOM 1808 O O . ALA B 2 27 ? -21.067 -9.855 39.272 1.00 63.21 28 ALA B O 1
ATOM 1810 N N . PHE B 2 28 ? -22.091 -9.729 37.317 1.00 57.75 29 PHE B N 1
ATOM 1811 C CA . PHE B 2 28 ? -21.884 -8.327 37.071 1.00 57.69 29 PHE B CA 1
ATOM 1812 C C . PHE B 2 28 ? -22.371 -7.535 38.230 1.00 57.29 29 PHE B C 1
ATOM 1813 O O . PHE B 2 28 ? -21.733 -6.600 38.617 1.00 57.13 29 PHE B O 1
ATOM 1821 N N . THR B 2 29 ? -23.497 -7.918 38.787 1.00 49.41 30 THR B N 1
ATOM 1822 C CA . THR B 2 29 ? -24.035 -7.201 39.905 1.00 48.97 30 THR B CA 1
ATOM 1823 C C . THR B 2 29 ? -23.356 -7.366 41.226 1.00 48.65 30 THR B C 1
ATOM 1824 O O . THR B 2 29 ? -23.630 -6.623 42.093 1.00 48.26 30 THR B O 1
ATOM 1828 N N . ASN B 2 30 ? -22.519 -8.358 41.422 1.00 58.26 31 ASN B N 1
ATOM 1829 C CA . ASN B 2 30 ? -21.879 -8.471 42.716 1.00 57.94 31 ASN B CA 1
ATOM 1830 C C . ASN B 2 30 ? -20.583 -7.714 42.853 1.00 57.92 31 ASN B C 1
ATOM 1831 O O . ASN B 2 30 ? -20.042 -7.616 43.912 1.00 57.63 31 ASN B O 1
ATOM 1836 N N . TYR B 2 31 ? -20.068 -7.185 41.777 1.00 44.50 32 TYR B N 1
ATOM 1837 C CA . TYR B 2 31 ? -18.801 -6.524 41.857 1.00 44.52 32 TYR B CA 1
ATOM 1838 C C . TYR B 2 31 ? -18.869 -5.110 41.387 1.00 44.50 32 TYR B C 1
ATOM 1839 O O . TYR B 2 31 ? -19.470 -4.814 40.412 1.00 44.69 32 TYR B O 1
ATOM 1848 N N . LEU B 2 32 ? -18.201 -4.243 42.110 1.00 47.38 33 LEU B N 1
ATOM 1849 C CA . LEU B 2 32 ? -18.028 -2.857 41.757 1.00 47.33 33 LEU B CA 1
ATOM 1850 C C . LEU B 2 32 ? -17.251 -2.715 40.492 1.00 47.77 33 LEU B C 1
ATOM 1851 O O . LEU B 2 32 ? -16.376 -3.475 40.219 1.00 48.01 33 LEU B O 1
ATOM 1856 N N . ILE B 2 33 ? -17.605 -1.710 39.729 1.00 41.27 34 ILE B N 1
ATOM 1857 C CA . ILE B 2 33 ? -16.887 -1.341 38.542 1.00 41.61 34 ILE B CA 1
ATOM 1858 C C . ILE B 2 33 ? -16.237 0.016 38.710 1.00 41.47 34 ILE B C 1
ATOM 1859 O O . ILE B 2 33 ? -16.897 0.988 38.915 1.00 41.23 34 ILE B O 1
ATOM 1864 N N . GLU B 2 34 ? -14.931 0.078 38.569 1.00 48.23 35 GLU B N 1
ATOM 1865 C CA . GLU B 2 34 ? -14.256 1.326 38.767 1.00 48.11 35 GLU B CA 1
ATOM 1866 C C . GLU B 2 34 ? -13.712 1.861 37.489 1.00 48.40 35 GLU B C 1
ATOM 1867 O O . GLU B 2 34 ? -13.577 1.161 36.565 1.00 48.70 35 GLU B O 1
ATOM 1873 N N . TRP B 2 35 ? -13.463 3.145 37.441 1.00 42.96 36 TRP B N 1
ATOM 1874 C CA . TRP B 2 35 ? -12.886 3.771 36.282 1.00 43.20 36 TRP B CA 1
ATOM 1875 C C . TRP B 2 35 ? -11.631 4.571 36.597 1.00 43.15 36 TRP B C 1
ATOM 1876 O O . TRP B 2 35 ? -11.568 5.260 37.574 1.00 42.84 36 TRP B O 1
ATOM 1887 N N . VAL B 2 36 ? -10.643 4.464 35.732 1.00 45.31 37 VAL B N 1
ATOM 1888 C CA . VAL B 2 36 ? -9.356 5.092 35.916 1.00 45.31 37 VAL B CA 1
ATOM 1889 C C . VAL B 2 36 ? -8.851 5.760 34.631 1.00 45.52 37 VAL B C 1
ATOM 1890 O O . VAL B 2 36 ? -9.159 5.341 33.545 1.00 45.74 37 VAL B O 1
ATOM 1894 N N . LYS B 2 37 ? -8.060 6.801 34.783 1.00 47.04 38 LYS B N 1
ATOM 1895 C CA . LYS B 2 37 ? -7.556 7.573 33.666 1.00 47.17 38 LYS B CA 1
ATOM 1896 C C . LYS B 2 37 ? -6.058 7.567 33.579 1.00 47.30 38 LYS B C 1
ATOM 1897 O O . LYS B 2 37 ? -5.424 7.845 34.539 1.00 47.12 38 LYS B O 1
ATOM 1903 N N . GLN B 2 38 ? -5.492 7.265 32.431 1.00 40.05 39 GLN B N 1
ATOM 1904 C CA . GLN B 2 38 ? -4.053 7.333 32.259 1.00 40.15 39 GLN B CA 1
ATOM 1905 C C . GLN B 2 38 ? -3.592 8.199 31.099 1.00 40.25 39 GLN B C 1
ATOM 1906 O O . GLN B 2 38 ? -3.663 7.799 29.993 1.00 40.43 39 GLN B O 1
ATOM 1912 N N . ARG B 2 39 ? -3.039 9.359 31.392 1.00 53.83 40 ARG B N 1
ATOM 1913 C CA . ARG B 2 39 ? -2.405 10.199 30.396 1.00 53.90 40 ARG B CA 1
ATOM 1914 C C . ARG B 2 39 ? -1.017 9.680 30.139 1.00 54.10 40 ARG B C 1
ATOM 1915 O O . ARG B 2 39 ? -0.460 9.042 30.985 1.00 54.10 40 ARG B O 1
ATOM 1923 N N . PRO B 2 40 ? -0.424 9.974 28.999 1.00 64.60 41 PRO B N 1
ATOM 1924 C CA . PRO B 2 40 ? 0.915 9.464 28.752 1.00 64.79 41 PRO B CA 1
ATOM 1925 C C . PRO B 2 40 ? 1.909 9.977 29.748 1.00 64.64 41 PRO B C 1
ATOM 1926 O O . PRO B 2 40 ? 1.987 11.151 29.987 1.00 64.44 41 PRO B O 1
ATOM 1930 N N . GLY B 2 41 ? 2.689 9.084 30.305 1.00 70.87 42 GLY B N 1
ATOM 1931 C CA . GLY B 2 41 ? 3.751 9.490 31.171 1.00 70.81 42 GLY B CA 1
ATOM 1932 C C . GLY B 2 41 ? 3.302 9.995 32.511 1.00 70.47 42 GLY B C 1
ATOM 1933 O O . GLY B 2 41 ? 4.084 10.537 33.264 1.00 70.26 42 GLY B O 1
ATOM 1934 N N . GLN B 2 42 ? 2.044 9.803 32.837 1.00 68.57 43 GLN B N 1
ATOM 1935 C CA . GLN B 2 42 ? 1.539 10.377 34.051 1.00 67.98 43 GLN B CA 1
ATOM 1936 C C . GLN B 2 42 ? 0.956 9.304 34.944 1.00 67.91 43 GLN B C 1
ATOM 1937 O O . GLN B 2 42 ? 0.789 8.169 34.559 1.00 68.22 43 GLN B O 1
ATOM 1943 N N . GLY B 2 43 ? 0.737 9.677 36.183 1.00 65.97 44 GLY B N 1
ATOM 1944 C CA . GLY B 2 43 ? 0.133 8.793 37.133 1.00 65.81 44 GLY B CA 1
ATOM 1945 C C . GLY B 2 43 ? -1.306 8.464 36.830 1.00 65.77 44 GLY B C 1
ATOM 1946 O O . GLY B 2 43 ? -2.022 9.220 36.234 1.00 65.66 44 GLY B O 1
ATOM 1947 N N . LEU B 2 44 ? -1.709 7.304 37.282 1.00 49.26 45 LEU B N 1
ATOM 1948 C CA . LEU B 2 44 ? -3.062 6.887 37.224 1.00 49.24 45 LEU B CA 1
ATOM 1949 C C . LEU B 2 44 ? -3.941 7.766 38.079 1.00 48.86 45 LEU B C 1
ATOM 1950 O O . LEU B 2 44 ? -3.584 8.152 39.149 1.00 48.59 45 LEU B O 1
ATOM 1955 N N . GLU B 2 45 ? -5.101 8.097 37.568 1.00 51.34 46 GLU B N 1
ATOM 1956 C CA . GLU B 2 45 ? -5.979 8.946 38.278 1.00 50.96 46 GLU B CA 1
ATOM 1957 C C . GLU B 2 45 ? -7.311 8.245 38.385 1.00 50.96 46 GLU B C 1
ATOM 1958 O O . GLU B 2 45 ? -7.837 7.783 37.430 1.00 51.20 46 GLU B O 1
ATOM 1964 N N . TRP B 2 46 ? -7.838 8.169 39.584 1.00 49.68 47 TRP B N 1
ATOM 1965 C CA . TRP B 2 46 ? -9.121 7.559 39.840 1.00 49.60 47 TRP B CA 1
ATOM 1966 C C . TRP B 2 46 ? -10.233 8.488 39.480 1.00 49.40 47 TRP B C 1
ATOM 1967 O O . TRP B 2 46 ? -10.188 9.615 39.834 1.00 49.12 47 TRP B O 1
ATOM 1978 N N . ILE B 2 47 ? -11.238 8.017 38.774 1.00 43.52 48 ILE B N 1
ATOM 1979 C CA . ILE B 2 47 ? -12.382 8.845 38.467 1.00 43.31 48 ILE B CA 1
ATOM 1980 C C . ILE B 2 47 ? -13.571 8.607 39.387 1.00 42.95 48 ILE B C 1
ATOM 1981 O O . ILE B 2 47 ? -14.117 9.534 39.913 1.00 42.54 48 ILE B O 1
ATOM 1986 N N . GLY B 2 48 ? -13.956 7.364 39.583 1.00 48.00 49 GLY B N 1
ATOM 1987 C CA . GLY B 2 48 ? -15.072 7.047 40.429 1.00 47.65 49 GLY B CA 1
ATOM 1988 C C . GLY B 2 48 ? -15.518 5.621 40.300 1.00 47.87 49 GLY B C 1
ATOM 1989 O O . GLY B 2 48 ? -14.949 4.877 39.569 1.00 48.28 49 GLY B O 1
ATOM 1990 N N . VAL B 2 49 ? -16.565 5.255 41.002 1.00 45.29 50 VAL B N 1
ATOM 1991 C CA . VAL B 2 49 ? -16.995 3.882 41.034 1.00 45.45 50 VAL B CA 1
ATOM 1992 C C . VAL B 2 49 ? -18.484 3.744 41.032 1.00 45.27 50 VAL B C 1
ATOM 1993 O O . VAL B 2 49 ? -19.172 4.570 41.523 1.00 44.86 50 VAL B O 1
ATOM 1997 N N . ILE B 2 50 ? -18.966 2.658 40.489 1.00 45.62 51 ILE B N 1
ATOM 1998 C CA . ILE B 2 50 ? -20.366 2.344 40.537 1.00 45.48 51 ILE B CA 1
ATOM 1999 C C . ILE B 2 50 ? -20.672 0.950 41.045 1.00 45.50 51 ILE B C 1
ATOM 2000 O O . ILE B 2 50 ? -19.978 0.032 40.761 1.00 45.81 51 ILE B O 1
ATOM 2005 N N . ASN B 2 51 ? -21.750 0.849 41.796 1.00 55.82 52 ASN B N 1
ATOM 2006 C CA . ASN B 2 51 ? -22.385 -0.383 42.192 1.00 55.80 52 ASN B CA 1
ATOM 2007 C C . ASN B 2 51 ? -23.425 -0.742 41.169 1.00 56.08 52 ASN B C 1
ATOM 2008 O O . ASN B 2 51 ? -24.440 -0.116 41.095 1.00 55.88 52 ASN B O 1
ATOM 2013 N N . PRO B 2 52 A -23.171 -1.752 40.374 1.00 50.92 52 PRO B N 1
ATOM 2014 C CA . PRO B 2 52 A -24.011 -2.048 39.240 1.00 51.23 52 PRO B CA 1
ATOM 2015 C C . PRO B 2 52 A -25.425 -2.393 39.626 1.00 51.02 52 PRO B C 1
ATOM 2016 O O . PRO B 2 52 A -26.334 -2.139 38.873 1.00 51.13 5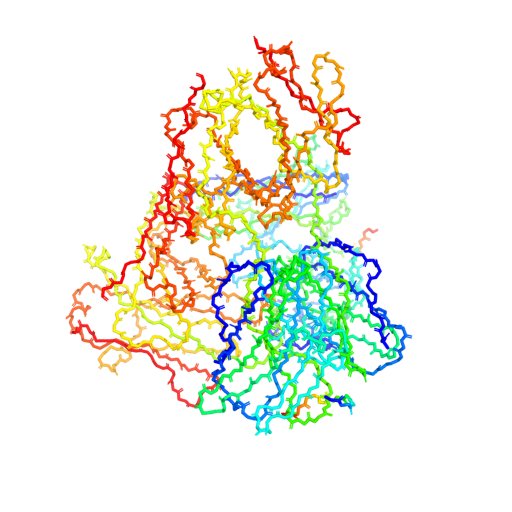2 PRO B O 1
ATOM 2020 N N . GLY B 2 53 ? -25.579 -3.074 40.740 1.00 55.44 53 GLY B N 1
ATOM 2021 C CA . GLY B 2 53 ? -26.874 -3.406 41.247 1.00 55.19 53 GLY B CA 1
ATOM 2022 C C . GLY B 2 53 ? -27.756 -2.267 41.679 1.00 54.77 53 GLY B C 1
ATOM 2023 O O . GLY B 2 53 ? -28.919 -2.307 41.399 1.00 54.74 53 GLY B O 1
ATOM 2024 N N . SER B 2 54 ? -27.228 -1.292 42.393 1.00 62.64 54 SER B N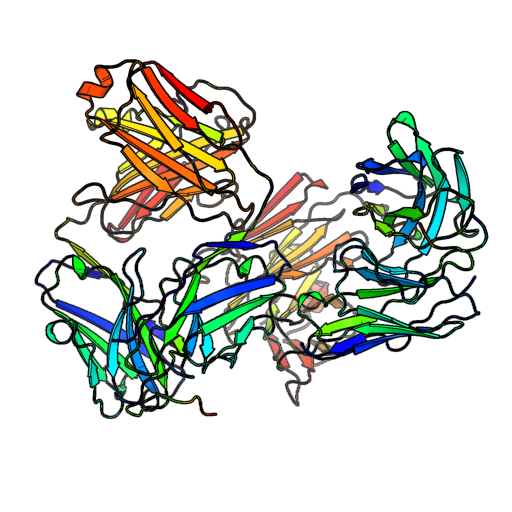 1
ATOM 2025 C CA . SER B 2 54 ? -28.020 -0.154 42.814 1.00 62.18 54 SER B CA 1
ATOM 2026 C C . SER B 2 54 ? -28.534 0.897 41.788 1.00 62.30 54 SER B C 1
ATOM 2027 O O . SER B 2 54 ? -29.691 1.229 41.795 1.00 62.10 54 SER B O 1
ATOM 2030 N N . GLY B 2 55 ? -27.687 1.431 40.936 1.00 50.86 55 GLY B N 1
ATOM 2031 C CA . GLY B 2 55 ? -26.286 1.432 41.157 1.00 50.94 55 GLY B CA 1
ATOM 2032 C C . GLY B 2 55 ? -25.915 2.783 41.708 1.00 50.54 55 GLY B C 1
ATOM 2033 O O . GLY B 2 55 ? -25.943 3.767 41.029 1.00 50.58 55 GLY B O 1
ATOM 2034 N N . ASP B 2 56 ? -25.528 2.796 42.961 1.00 56.89 56 ASP B N 1
ATOM 2035 C CA . ASP B 2 56 ? -25.056 3.971 43.610 1.00 56.46 56 ASP B CA 1
ATOM 2036 C C . ASP B 2 56 ? -23.676 4.280 43.062 1.00 56.82 56 ASP B C 1
ATOM 2037 O O . ASP B 2 56 ? -23.081 3.446 42.470 1.00 57.29 56 ASP B O 1
ATOM 2042 N N . THR B 2 57 ? -23.209 5.505 43.202 1.00 57.67 57 THR B N 1
ATOM 2043 C CA . THR B 2 57 ? -21.917 5.925 42.658 1.00 57.99 57 THR B CA 1
ATOM 2044 C C . THR B 2 57 ? -21.104 6.752 43.605 1.00 57.58 57 THR B C 1
ATOM 2045 O O . THR B 2 57 ? -21.637 7.487 44.357 1.00 57.03 57 THR B O 1
ATOM 2049 N N . ASN B 2 58 ? -19.801 6.650 43.524 1.00 54.16 58 ASN B N 1
ATOM 2050 C CA . ASN B 2 58 ? -18.907 7.478 44.289 1.00 53.84 58 ASN B CA 1
ATOM 2051 C C . ASN B 2 58 ? -17.859 8.091 43.353 1.00 54.24 58 ASN B C 1
ATOM 2052 O O . ASN B 2 58 ? -17.280 7.405 42.548 1.00 54.78 58 ASN B O 1
ATOM 2057 N N . TYR B 2 59 ? -17.618 9.387 43.486 1.00 55.93 59 TYR B N 1
ATOM 2058 C CA . TYR B 2 59 ? -16.815 10.143 42.537 1.00 56.25 59 TYR B CA 1
ATOM 2059 C C . TYR B 2 59 ? -15.623 10.783 43.151 1.00 56.09 59 TYR B C 1
ATOM 2060 O O . TYR B 2 59 ? -15.680 11.248 44.240 1.00 55.53 59 TYR B O 1
ATOM 2069 N N . ASN B 2 60 ? -14.534 10.822 42.427 1.00 53.25 60 ASN B N 1
ATOM 2070 C CA . ASN B 2 60 ? -13.444 11.692 42.757 1.00 53.13 60 ASN B CA 1
ATOM 2071 C C . ASN B 2 60 ? -13.984 13.092 42.614 1.00 52.70 60 ASN B C 1
ATOM 2072 O O . ASN B 2 60 ? -14.659 13.383 41.685 1.00 52.84 60 ASN B O 1
ATOM 2077 N N . GLU B 2 61 ? -13.671 13.967 43.538 1.00 93.67 61 GLU B N 1
ATOM 2078 C CA . GLU B 2 61 ? -14.255 15.289 43.533 1.00 92.95 61 GLU B CA 1
ATOM 2079 C C . GLU B 2 61 ? -13.843 15.987 42.269 1.00 93.55 61 GLU B C 1
ATOM 2080 O O . GLU B 2 61 ? -14.584 16.728 41.690 1.00 93.28 61 GLU B O 1
ATOM 2086 N N . LYS B 2 62 ? -12.626 15.747 41.850 1.00 72.15 62 LYS B N 1
ATOM 2087 C CA . LYS B 2 62 ? -12.165 16.437 40.711 1.00 72.61 62 LYS B CA 1
ATOM 2088 C C . LYS B 2 62 ? -13.088 16.188 39.550 1.00 73.19 62 LYS B C 1
ATOM 2089 O O . LYS B 2 62 ? -13.324 17.070 38.798 1.00 73.13 62 LYS B O 1
ATOM 2095 N N . PHE B 2 63 ? -13.637 14.992 39.439 1.00 59.44 63 PHE B N 1
ATOM 2096 C CA . PHE B 2 63 ? -14.352 14.546 38.255 1.00 59.85 63 PHE B CA 1
ATOM 2097 C C . PHE B 2 63 ? -15.833 14.693 38.306 1.00 59.48 63 PHE B C 1
ATOM 2098 O O . PHE B 2 63 ? -16.522 14.203 37.449 1.00 59.85 63 PHE B O 1
ATOM 2106 N N . LYS B 2 64 ? -16.331 15.337 39.336 1.00 80.97 64 LYS B N 1
ATOM 2107 C CA . LYS B 2 64 ? -17.748 15.387 39.520 1.00 80.36 64 LYS B CA 1
ATOM 2108 C C . LYS B 2 64 ? -18.447 16.082 38.384 1.00 80.54 64 LYS B C 1
ATOM 2109 O O . LYS B 2 64 ? -19.459 15.615 37.919 1.00 80.76 64 LY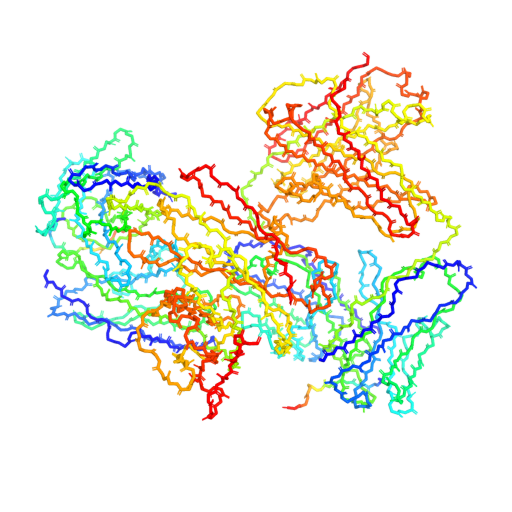S B O 1
ATOM 2115 N N . GLY B 2 65 ? -17.929 17.186 37.907 1.00 73.13 65 GLY B N 1
ATOM 2116 C CA . GLY B 2 65 ? -18.500 17.731 36.703 1.00 73.41 65 GLY B CA 1
ATOM 2117 C C . GLY B 2 65 ? -18.343 16.905 35.438 1.00 74.50 65 GLY B C 1
ATOM 2118 O O . GLY B 2 65 ? -19.276 16.737 34.694 1.00 74.67 65 GLY B O 1
ATOM 2119 N N . LYS B 2 66 ? -17.149 16.378 35.216 1.00 83.27 66 LYS B N 1
ATOM 2120 C CA . LYS B 2 66 ? -16.792 15.658 34.004 1.00 84.15 66 LYS B CA 1
ATOM 2121 C C . LYS B 2 66 ? -17.474 14.346 33.696 1.00 84.58 66 LYS B C 1
ATOM 2122 O O . LYS B 2 66 ? -17.729 14.039 32.573 1.00 85.10 66 LYS B O 1
ATOM 2128 N N . ALA B 2 67 ? -17.681 13.532 34.699 1.00 54.41 67 ALA B N 1
ATOM 2129 C CA . ALA B 2 67 ? -17.996 12.156 34.461 1.00 54.75 67 ALA B CA 1
ATOM 2130 C C . ALA B 2 67 ? -19.310 11.714 35.015 1.00 54.53 67 ALA B C 1
ATOM 2131 O O . ALA B 2 67 ? -19.640 11.992 36.115 1.00 54.09 67 ALA B O 1
ATOM 2133 N N . THR B 2 68 ? -20.055 11.005 34.210 1.00 45.12 68 THR B N 1
ATOM 2134 C CA . THR B 2 68 ? -21.255 10.397 34.661 1.00 44.98 68 THR B CA 1
ATOM 2135 C C . THR B 2 68 ? -21.175 8.906 34.476 1.00 45.36 68 THR B C 1
ATOM 2136 O O . THR B 2 68 ? -20.955 8.431 33.409 1.00 45.76 68 THR B O 1
ATOM 2140 N N . LEU B 2 69 ? -21.386 8.165 35.537 1.00 47.66 69 LEU B N 1
ATOM 2141 C CA . LEU B 2 69 ? -21.307 6.715 35.477 1.00 47.97 69 LEU B CA 1
ATOM 2142 C C . LEU B 2 69 ? -22.649 6.042 35.578 1.00 47.91 69 LEU B C 1
ATOM 2143 O O . LEU B 2 69 ? -23.461 6.411 36.364 1.00 47.51 69 LEU B O 1
ATOM 2148 N N . THR B 2 70 ? -22.886 5.073 34.733 1.00 48.41 70 THR B N 1
ATOM 2149 C CA . THR B 2 70 ? -24.147 4.384 34.716 1.00 48.40 70 THR B CA 1
ATOM 2150 C C . THR B 2 70 ? -23.987 2.921 34.464 1.00 48.73 70 THR B C 1
ATOM 2151 O O . THR B 2 70 ? -23.045 2.497 33.870 1.00 49.03 70 THR B O 1
ATOM 2155 N N . ALA B 2 71 ? -24.941 2.143 34.916 1.00 54.56 71 ALA B N 1
ATOM 2156 C CA . ALA B 2 71 ? -24.901 0.715 34.748 1.00 54.83 71 ALA B CA 1
ATOM 2157 C C . ALA B 2 71 ? -26.168 0.165 34.131 1.00 54.97 71 ALA B C 1
ATOM 2158 O O . ALA B 2 71 ? -27.232 0.587 34.466 1.00 54.73 71 ALA B O 1
ATOM 2160 N N . ASP B 2 72 ? -26.056 -0.775 33.220 1.00 77.67 72 ASP B N 1
ATOM 2161 C CA . ASP B 2 72 ? -27.227 -1.459 32.719 1.00 77.75 72 ASP B CA 1
ATOM 2162 C C . ASP B 2 72 ? -27.114 -2.944 32.983 1.00 77.88 72 ASP B C 1
ATOM 2163 O O . ASP B 2 72 ? -26.490 -3.665 32.256 1.00 78.38 72 ASP B O 1
ATOM 2168 N N . LYS B 2 73 ? -27.776 -3.397 34.021 1.00 64.81 73 LYS B N 1
ATOM 2169 C CA . LYS B 2 73 ? -27.600 -4.736 34.512 1.00 64.85 73 LYS B CA 1
ATOM 2170 C C . LYS B 2 73 ? -28.029 -5.819 33.542 1.00 65.22 73 LYS B C 1
ATOM 2171 O O . LYS B 2 73 ? -27.510 -6.890 33.552 1.00 65.37 73 LYS B O 1
ATOM 2177 N N . SER B 2 74 ? -29.028 -5.529 32.741 1.00 66.87 74 SER B N 1
ATOM 2178 C CA . SER B 2 74 ? -29.576 -6.497 31.807 1.00 67.22 74 SER B CA 1
ATOM 2179 C C . SER B 2 74 ? -28.590 -6.920 30.768 1.00 67.73 74 SER B C 1
ATOM 2180 O O . SER B 2 74 ? -28.606 -8.042 30.328 1.00 67.92 74 SER B O 1
ATOM 2183 N N . SER B 2 75 ? -27.771 -5.986 30.322 1.00 68.59 75 SER B N 1
ATOM 2184 C CA . SER B 2 75 ? -26.718 -6.304 29.378 1.00 69.01 75 SER B CA 1
ATOM 2185 C C . SER B 2 75 ? -25.332 -6.533 29.987 1.00 69.14 75 SER B C 1
ATOM 2186 O O . SER B 2 75 ? -24.400 -6.820 29.287 1.00 69.48 75 SER B O 1
ATOM 2189 N N . SER B 2 76 ? -25.195 -6.415 31.287 1.00 67.07 76 SER B N 1
ATOM 2190 C CA . SER B 2 76 ? -23.883 -6.557 31.905 1.00 67.09 76 SER B CA 1
ATOM 2191 C C . SER B 2 76 ? -22.925 -5.487 31.426 1.00 67.20 76 SER B C 1
ATOM 2192 O O . SER B 2 76 ? -21.787 -5.748 31.175 1.00 67.42 76 SER B O 1
ATOM 2195 N N . THR B 2 77 ? -23.415 -4.283 31.278 1.00 51.45 77 THR B N 1
ATOM 2196 C CA . THR B 2 77 ? -22.596 -3.239 30.762 1.00 51.48 77 THR B CA 1
ATOM 2197 C C . THR B 2 77 ? -22.546 -2.028 31.623 1.00 51.21 77 THR B C 1
ATOM 2198 O O . THR B 2 77 ? -23.487 -1.669 32.240 1.00 50.98 77 THR B O 1
ATOM 2202 N N . ALA B 2 78 ? -21.410 -1.384 31.651 1.00 45.89 78 ALA B N 1
ATOM 2203 C CA . ALA B 2 78 ? -21.251 -0.206 32.466 1.00 45.60 78 ALA B CA 1
ATOM 2204 C C . ALA B 2 78 ? -20.850 0.869 31.534 1.00 45.70 78 ALA B C 1
ATOM 2205 O O . ALA B 2 78 ? -20.337 0.620 30.503 1.00 45.95 78 ALA B O 1
ATOM 2207 N N . TYR B 2 79 ? -21.158 2.103 31.864 1.00 54.98 79 TYR B N 1
ATOM 2208 C CA . TYR B 2 79 ? -20.851 3.188 30.985 1.00 55.06 79 TYR B CA 1
ATOM 2209 C C . TYR B 2 79 ? -20.188 4.363 31.656 1.00 54.81 79 TYR B C 1
ATOM 2210 O O . TYR B 2 79 ? -20.435 4.663 32.763 1.00 54.49 79 TYR B O 1
ATOM 2219 N N . MET B 2 80 ? -19.312 5.014 30.911 1.00 59.06 80 MET B N 1
ATOM 2220 C CA . MET B 2 80 ? -18.779 6.289 31.295 1.00 58.84 80 MET B CA 1
ATOM 2221 C C . MET B 2 80 ? -18.981 7.375 30.253 1.00 58.89 80 MET B C 1
ATOM 2222 O O . MET B 2 80 ? -18.627 7.244 29.097 1.00 59.17 80 MET B O 1
ATOM 2227 N N . GLN B 2 81 ? -19.531 8.474 30.699 1.00 54.94 81 GLN B N 1
ATOM 2228 C CA . GLN B 2 81 ? -19.761 9.569 29.824 1.00 54.93 81 GLN B CA 1
ATOM 2229 C C . GLN B 2 81 ? -19.004 10.772 30.289 1.00 54.67 81 GLN B C 1
ATOM 2230 O O . GLN B 2 81 ? -19.083 11.164 31.415 1.00 54.32 81 GLN B O 1
ATOM 2236 N N . LEU B 2 82 ? -18.343 11.384 29.371 1.00 50.93 82 LEU B N 1
ATOM 2237 C CA . LEU B 2 82 ? -17.532 12.442 29.769 1.00 50.71 82 LEU B CA 1
ATOM 2238 C C . LEU B 2 82 ? -17.890 13.680 28.959 1.00 50.59 82 LEU B C 1
ATOM 2239 O O . LEU B 2 82 ? -18.091 13.603 27.786 1.00 50.85 82 LEU B O 1
ATOM 2244 N N . ASN B 2 83 A -18.049 14.801 29.638 1.00 61.26 82 ASN B N 1
ATOM 2245 C CA . ASN B 2 83 A -18.603 16.001 29.035 1.00 61.10 82 ASN B CA 1
ATOM 2246 C C . ASN B 2 83 A -17.685 17.192 28.915 1.00 60.91 82 ASN B C 1
ATOM 2247 O O . ASN B 2 83 A -16.656 17.240 29.549 1.00 60.82 82 ASN B O 1
ATOM 2252 N N . SER B 2 84 B -18.035 18.127 28.046 1.00 54.02 82 SER B N 1
ATOM 2253 C CA . SER B 2 84 B -17.278 19.351 27.919 1.00 53.71 82 SER B CA 1
ATOM 2254 C C . SER B 2 84 B -15.826 19.090 27.661 1.00 53.96 82 SER B C 1
ATOM 2255 O O . SER B 2 84 B -14.972 19.630 28.287 1.00 53.69 82 SER B O 1
ATOM 2258 N N . LEU B 2 85 C -15.570 18.207 26.731 1.00 52.96 82 LEU B N 1
ATOM 2259 C CA . LEU B 2 85 C -14.254 17.711 26.528 1.00 53.24 82 LEU B CA 1
ATOM 2260 C C . LEU B 2 85 C -13.291 18.774 26.086 1.00 53.06 82 LEU B C 1
ATOM 2261 O O . LEU B 2 85 C -13.605 19.636 25.318 1.00 52.92 82 LEU B O 1
ATOM 2266 N N . THR B 2 86 ? -12.095 18.668 26.601 1.00 57.46 83 THR B N 1
ATOM 2267 C CA . THR B 2 86 ? -11.060 19.625 26.401 1.00 57.24 83 THR B CA 1
ATOM 2268 C C . THR B 2 86 ? -9.865 18.781 26.231 1.00 57.72 83 THR B C 1
ATOM 2269 O O . THR B 2 86 ? -9.944 17.594 26.333 1.00 58.24 83 THR B O 1
ATOM 2273 N N . SER B 2 87 ? -8.762 19.394 25.909 1.00 47.68 84 SER B N 1
ATOM 2274 C CA . SER B 2 87 ? -7.571 18.655 25.660 1.00 48.07 84 SER B CA 1
ATOM 2275 C C . SER B 2 87 ? -7.016 17.888 26.817 1.00 48.12 84 SER B C 1
ATOM 2276 O O . SER B 2 87 ? -6.551 16.824 26.647 1.00 48.50 84 SER B O 1
ATOM 2279 N N . ASP B 2 88 ? -7.074 18.450 27.996 1.00 66.24 85 ASP B N 1
ATOM 2280 C CA . ASP B 2 88 ? -6.563 17.798 29.157 1.00 66.23 85 ASP B CA 1
ATOM 2281 C C . ASP B 2 88 ? -7.322 16.504 29.347 1.00 66.63 85 ASP B C 1
ATOM 2282 O O . ASP B 2 88 ? -6.880 15.637 30.019 1.00 66.79 85 ASP B O 1
ATOM 2287 N N . ASP B 2 89 ? -8.496 16.425 28.762 1.00 52.47 86 ASP B N 1
ATOM 2288 C CA . ASP B 2 89 ? -9.291 15.221 28.752 1.00 52.73 86 ASP B CA 1
ATOM 2289 C C . ASP B 2 89 ? -8.792 14.059 27.910 1.00 53.20 86 ASP B C 1
ATOM 2290 O O . ASP B 2 89 ? -9.215 12.984 28.128 1.00 53.34 86 ASP B O 1
ATOM 2295 N N . SER B 2 90 ? -7.921 14.270 26.941 1.00 42.63 87 SER B N 1
ATOM 2296 C CA . SER B 2 90 ? -7.384 13.164 26.178 1.00 42.98 87 SER B CA 1
ATOM 2297 C C . SER B 2 90 ? -6.543 12.205 27.020 1.00 43.07 87 SER B C 1
ATOM 2298 O O . SER B 2 90 ? -5.654 12.617 27.709 1.00 42.97 87 SER B O 1
ATOM 2301 N N . ALA B 2 91 ? -6.832 10.915 26.916 1.00 43.61 88 ALA B N 1
ATOM 2302 C CA . ALA B 2 91 ? -6.220 9.892 27.722 1.00 43.67 88 ALA B CA 1
ATOM 2303 C C . ALA B 2 91 ? -6.674 8.516 27.321 1.00 43.84 88 ALA B C 1
ATOM 2304 O O . ALA B 2 91 ? -7.508 8.365 26.492 1.00 43.88 88 ALA B O 1
ATOM 2306 N N . VAL B 2 92 ? -6.129 7.504 27.958 1.00 40.27 89 VAL B N 1
ATOM 2307 C CA . VAL B 2 92 ? -6.719 6.203 27.895 1.00 40.35 89 VAL B CA 1
ATOM 2308 C C . VAL B 2 92 ? -7.460 5.959 29.179 1.00 40.23 89 VAL B C 1
ATOM 2309 O O . VAL B 2 92 ? -6.946 6.161 30.234 1.00 40.12 89 VAL B O 1
ATOM 2313 N N . TYR B 2 93 ? -8.691 5.526 29.053 1.00 42.50 90 TYR B N 1
ATOM 2314 C CA . TYR B 2 93 ? -9.523 5.260 30.188 1.00 42.34 90 TYR B CA 1
ATOM 2315 C C . TYR B 2 93 ? -9.770 3.771 30.348 1.00 42.44 90 TYR B C 1
ATOM 2316 O O . TYR B 2 93 ? -10.085 3.088 29.413 1.00 42.59 90 TYR B O 1
ATOM 2325 N N . PHE B 2 94 ? -9.604 3.282 31.556 1.00 40.83 91 PHE B N 1
ATOM 2326 C CA . PHE B 2 94 ? -9.764 1.886 31.864 1.00 40.89 91 PHE B CA 1
ATOM 2327 C C . PHE B 2 94 ? -10.970 1.706 32.744 1.00 40.71 91 PHE B C 1
ATOM 2328 O O . PHE B 2 94 ? -11.206 2.506 33.589 1.00 40.48 91 PHE B O 1
ATOM 2336 N N . CYS B 2 95 ? -11.747 0.662 32.528 1.00 53.62 92 CYS B N 1
ATOM 2337 C CA . CYS B 2 95 ? -12.705 0.213 33.530 1.00 53.44 92 CYS B CA 1
ATOM 2338 C C . CYS B 2 95 ? -12.189 -1.025 34.249 1.00 53.46 92 CYS B C 1
ATOM 2339 O O . CYS B 2 95 ? -11.569 -1.840 33.656 1.00 53.66 92 CYS B O 1
ATOM 2342 N N . ALA B 2 96 ? -12.376 -1.130 35.542 1.00 39.77 93 ALA B N 1
ATOM 2343 C CA . ALA B 2 96 ? -11.950 -2.332 36.252 1.00 39.77 93 ALA B CA 1
ATOM 2344 C C . ALA B 2 96 ? -12.891 -2.879 37.328 1.00 39.52 93 ALA B C 1
ATOM 2345 O O . ALA B 2 96 ? -13.569 -2.167 37.984 1.00 39.26 93 ALA B O 1
ATOM 2347 N N . ARG B 2 97 ? -12.927 -4.173 37.482 1.00 52.38 94 ARG B N 1
ATOM 2348 C CA . ARG B 2 97 ? -13.657 -4.766 38.576 1.00 52.13 94 ARG B CA 1
ATOM 2349 C C . ARG B 2 97 ? -12.906 -4.516 39.844 1.00 51.88 94 ARG B C 1
ATOM 2350 O O . ARG B 2 97 ? -11.720 -4.529 39.825 1.00 51.99 94 ARG B O 1
ATOM 2358 N N . SER B 2 98 ? -13.595 -4.274 40.938 1.00 53.49 95 SER B N 1
ATOM 2359 C CA . SER B 2 98 ? -12.928 -4.282 42.213 1.00 53.22 95 SER B CA 1
ATOM 2360 C C . SER B 2 98 ? -13.853 -5.069 43.153 1.00 52.93 95 SER B C 1
ATOM 2361 O O . SER B 2 98 ? -14.607 -5.872 42.694 1.00 53.06 95 SER B O 1
ATOM 2364 N N . GLY B 2 99 ? -13.795 -4.841 44.445 1.00 48.56 96 GLY B N 1
ATOM 2365 C CA . GLY B 2 99 ? -14.563 -5.587 45.416 1.00 48.24 96 GLY B CA 1
ATOM 2366 C C . GLY B 2 99 ? -15.989 -6.083 45.287 1.00 48.16 96 GLY B C 1
ATOM 2367 O O . GLY B 2 99 ? -16.731 -5.713 44.417 1.00 48.32 96 GLY B O 1
ATOM 2368 N N . ALA B 2 100 ? -16.386 -6.916 46.217 1.00 48.39 97 ALA B N 1
ATOM 2369 C CA . ALA B 2 100 ? -17.756 -7.342 46.262 1.00 48.25 97 ALA B CA 1
ATOM 2370 C C . ALA B 2 100 ? -18.555 -6.092 46.507 1.00 47.93 97 ALA B C 1
ATOM 2371 O O . ALA B 2 100 ? -18.131 -5.225 47.211 1.00 47.63 97 ALA B O 1
ATOM 2373 N N . ALA B 2 101 ? -19.719 -5.991 45.905 1.00 54.44 98 ALA B N 1
ATOM 2374 C CA . ALA B 2 101 ? -20.327 -4.703 45.741 1.00 54.25 98 ALA B CA 1
ATOM 2375 C C . ALA B 2 101 ? -20.929 -4.218 47.010 1.00 53.65 98 ALA B C 1
ATOM 2376 O O . ALA B 2 101 ? -21.864 -4.749 47.534 1.00 53.40 98 ALA B O 1
ATOM 2378 N N . ALA B 2 102 ? -20.288 -3.195 47.512 1.00 60.42 99 ALA B N 1
ATOM 2379 C CA . ALA B 2 102 ? -20.574 -2.632 48.776 1.00 59.79 99 ALA B CA 1
ATOM 2380 C C . ALA B 2 102 ? -19.852 -1.342 48.717 1.00 59.71 99 ALA B C 1
ATOM 2381 O O . ALA B 2 102 ? -18.995 -1.190 47.912 1.00 60.18 99 ALA B O 1
ATOM 2383 N N . PRO B 2 103 ? -20.184 -0.411 49.574 1.00 51.24 100 PRO B N 1
ATOM 2384 C CA . PRO B 2 103 ? -19.575 0.902 49.504 1.00 51.13 100 PRO B CA 1
ATOM 2385 C C . PRO B 2 103 ? -18.277 1.024 50.274 1.00 51.00 100 PRO B C 1
ATOM 2386 O O . PRO B 2 103 ? -18.187 1.698 51.252 1.00 50.46 100 PRO B O 1
ATOM 2390 N N . THR B 2 104 A -17.251 0.389 49.778 1.00 64.65 100 THR B N 1
ATOM 2391 C CA . THR B 2 104 A -15.986 0.390 50.439 1.00 64.65 100 THR B CA 1
ATOM 2392 C C . THR B 2 104 A -15.007 0.494 49.275 1.00 65.75 100 THR B C 1
ATOM 2393 O O . THR B 2 104 A -15.391 0.182 48.171 1.00 66.41 100 THR B O 1
ATOM 2397 N N . TYR B 2 105 B -13.786 0.969 49.484 1.00 39.87 100 TYR B N 1
ATOM 2398 C CA . TYR B 2 105 B -12.799 0.980 48.421 1.00 40.46 100 TYR B CA 1
ATOM 2399 C C . TYR B 2 105 B -11.947 -0.286 48.434 1.00 40.77 100 TYR B C 1
ATOM 2400 O O . TYR B 2 105 B -11.633 -0.829 49.456 1.00 40.51 100 TYR B O 1
ATOM 2409 N N . TYR B 2 106 C -11.584 -0.722 47.254 1.00 46.10 100 TYR B N 1
ATOM 2410 C CA . TYR B 2 106 C -10.883 -1.942 47.053 1.00 46.41 100 TYR B CA 1
ATOM 2411 C C . TYR B 2 106 C -9.703 -1.767 46.140 1.00 46.85 100 TYR B C 1
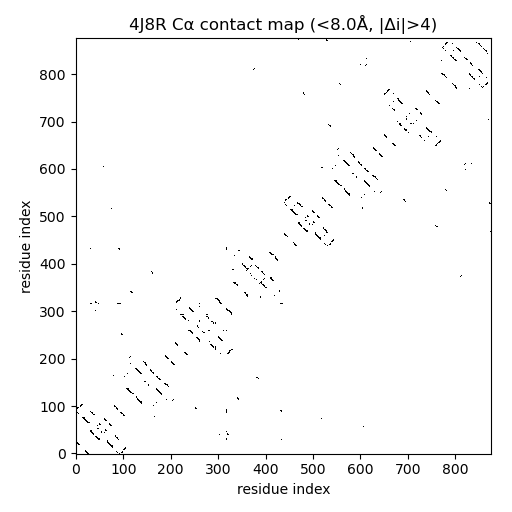ATOM 2412 O O . TYR B 2 106 C -9.568 -0.793 45.453 1.00 46.98 100 TYR B O 1
ATOM 2421 N N . ALA B 2 107 D -8.859 -2.770 46.119 1.00 37.05 100 ALA B N 1
ATOM 2422 C CA . ALA B 2 107 D -7.904 -2.955 45.083 1.00 37.48 100 ALA B CA 1
ATOM 2423 C C . ALA B 2 107 D -8.604 -3.410 43.815 1.00 37.78 100 ALA B C 1
ATOM 2424 O O . ALA B 2 107 D -9.621 -3.985 43.889 1.00 37.69 100 ALA B O 1
ATOM 2426 N N . MET B 2 108 E -8.059 -3.122 42.652 1.00 44.19 100 MET B N 1
ATOM 2427 C CA . MET B 2 108 E -8.744 -3.443 41.415 1.00 44.45 100 MET B CA 1
ATOM 2428 C C . MET B 2 108 E -8.236 -4.700 40.736 1.00 44.73 100 MET B C 1
ATOM 2429 O O . MET B 2 108 E -7.201 -4.697 40.164 1.00 44.94 100 MET B O 1
ATOM 2434 N N . ASP B 2 109 ? -8.992 -5.771 40.829 1.00 42.43 101 ASP B N 1
ATOM 2435 C CA . ASP B 2 109 ? -8.584 -7.073 40.336 1.00 42.65 101 ASP B CA 1
ATOM 2436 C C . ASP B 2 109 ? -8.479 -7.403 38.863 1.00 42.98 101 ASP B C 1
ATOM 2437 O O . ASP B 2 109 ? -7.658 -8.190 38.473 1.00 43.14 101 ASP B O 1
ATOM 2442 N N . TYR B 2 110 ? -9.372 -6.873 38.060 1.00 51.88 102 TYR B N 1
ATOM 2443 C CA . TYR B 2 110 ? -9.294 -7.120 36.633 1.00 52.15 102 TYR B CA 1
ATOM 2444 C C . TYR B 2 110 ? -9.484 -5.871 35.792 1.00 52.21 102 TYR B C 1
ATOM 2445 O O . TYR B 2 110 ? -10.311 -5.088 36.065 1.00 52.07 102 TYR B O 1
ATOM 2454 N N . TRP B 2 111 ? -8.721 -5.718 34.742 1.00 48.96 103 TRP B N 1
ATOM 2455 C CA . TRP B 2 111 ? -8.813 -4.528 33.938 1.00 49.00 103 TRP B CA 1
ATOM 2456 C C . TRP B 2 111 ? -9.215 -4.781 32.501 1.00 49.17 103 TRP B C 1
ATOM 2457 O O . TRP B 2 111 ? -8.816 -5.733 31.885 1.00 49.27 103 TRP B O 1
ATOM 2468 N N . GLY B 2 112 ? -10.015 -3.885 31.970 1.00 46.11 104 GLY B N 1
ATOM 2469 C CA . GLY B 2 112 ? -10.296 -3.847 30.566 1.00 46.23 104 GLY B CA 1
ATOM 2470 C C . GLY B 2 112 ? -9.102 -3.399 29.773 1.00 46.29 104 GLY B C 1
ATOM 2471 O O . GLY B 2 112 ? -8.162 -2.904 30.303 1.00 46.26 104 GLY B O 1
ATOM 2472 N N . GLN B 2 113 ? -9.165 -3.618 28.479 1.00 45.01 105 GLN B N 1
ATOM 2473 C CA . GLN B 2 113 ? -8.118 -3.258 27.564 1.00 45.00 105 GLN B CA 1
ATOM 2474 C C . GLN B 2 113 ? -7.896 -1.776 27.518 1.00 44.97 105 GLN B C 1
ATOM 2475 O O . GLN B 2 113 ? -6.861 -1.344 27.169 1.00 44.95 105 GLN B O 1
ATOM 2481 N N . GLY B 2 114 ? -8.906 -1.009 27.829 1.00 40.13 106 GLY B N 1
ATOM 2482 C CA . GLY B 2 114 ? -8.797 0.420 27.874 1.00 40.08 106 GLY B CA 1
ATOM 2483 C C . GLY B 2 114 ? -9.187 1.120 26.599 1.00 40.08 106 GLY B C 1
ATOM 2484 O O . GLY B 2 114 ? -8.992 0.628 25.537 1.00 40.06 106 GLY B O 1
ATOM 2485 N N . VAL B 2 115 ? -9.706 2.318 26.729 1.00 36.05 107 VAL B N 1
ATOM 2486 C CA . VAL B 2 115 ? -10.213 3.038 25.588 1.00 36.03 107 VAL B CA 1
ATOM 2487 C C . VAL B 2 115 ? -9.470 4.341 25.402 1.00 35.99 107 VAL B C 1
ATOM 2488 O O . VAL B 2 115 ? -9.524 5.215 26.206 1.00 35.93 107 VAL B O 1
ATOM 2492 N N . SER B 2 116 ? -8.810 4.464 24.284 1.00 51.92 108 SER B N 1
ATOM 2493 C CA . SER B 2 116 ? -8.075 5.666 24.002 1.00 51.86 108 SER B CA 1
ATOM 2494 C C . SER B 2 116 ? -9.056 6.738 23.603 1.00 51.84 108 SER B C 1
ATOM 2495 O O . SER B 2 116 ? -9.866 6.527 22.771 1.00 51.82 108 SER B O 1
ATOM 2498 N N . VAL B 2 117 ? -8.970 7.901 24.197 1.00 50.09 109 VAL B N 1
ATOM 2499 C CA . VAL B 2 117 ? -9.815 8.982 23.788 1.00 50.02 109 VAL B CA 1
ATOM 2500 C C . VAL B 2 117 ? -8.983 10.118 23.333 1.00 49.96 109 VAL B C 1
ATOM 2501 O O . VAL B 2 117 ? -8.141 10.547 24.033 1.00 49.92 109 VAL B O 1
ATOM 2505 N N . THR B 2 118 ? -9.236 10.596 22.144 1.00 41.98 110 THR B N 1
ATOM 2506 C CA . THR B 2 118 ? -8.507 11.731 21.664 1.00 41.88 110 THR B CA 1
ATOM 2507 C C . THR B 2 118 ? -9.421 12.902 21.435 1.00 41.83 110 THR B C 1
ATOM 2508 O O . THR B 2 118 ? -10.404 12.798 20.794 1.00 41.83 110 THR B O 1
ATOM 2512 N N . VAL B 2 119 ? -9.073 14.026 22.004 1.00 48.03 111 VAL B N 1
ATOM 2513 C CA . VAL B 2 119 ? -9.844 15.206 21.832 1.00 47.88 111 VAL B CA 1
ATOM 2514 C C . VAL B 2 119 ? -9.065 16.176 21.000 1.00 47.81 111 VAL B C 1
ATOM 2515 O O . VAL B 2 119 ? -8.115 16.728 21.456 1.00 47.73 111 VAL B O 1
ATOM 2519 N N . SER B 2 120 ? -9.504 16.415 19.784 1.00 48.41 112 SER B N 1
ATOM 2520 C CA . SER B 2 120 ? -8.795 17.294 18.895 1.00 48.21 112 SER B CA 1
ATOM 2521 C C . SER B 2 120 ? -9.706 17.909 17.869 1.00 48.07 112 SER B C 1
ATOM 2522 O O . SER B 2 120 ? -10.714 17.366 17.536 1.00 48.15 112 SER B O 1
ATOM 2525 N N . SER B 2 121 ? -9.294 19.052 17.361 1.00 46.09 113 SER B N 1
ATOM 2526 C CA . SER B 2 121 ? -9.919 19.704 16.247 1.00 45.75 113 SER B CA 1
ATOM 2527 C C . SER B 2 121 ? -9.254 19.394 14.918 1.00 45.24 113 SER B C 1
ATOM 2528 O O . SER B 2 121 ? -9.647 19.886 13.915 1.00 44.89 113 SER B O 1
ATOM 2531 N N . ALA B 2 122 ? -8.210 18.599 14.951 1.00 40.02 114 ALA B N 1
ATOM 2532 C CA . ALA B 2 122 ? -7.486 18.259 13.759 1.00 39.61 114 ALA B CA 1
ATOM 2533 C C . ALA B 2 122 ? -8.253 17.321 12.835 1.00 39.62 114 ALA B C 1
ATOM 2534 O O . ALA B 2 122 ? -8.973 16.489 13.253 1.00 39.96 114 ALA B O 1
ATOM 2536 N N . LYS B 2 123 ? -8.051 17.498 11.559 1.00 52.58 115 LYS B N 1
ATOM 2537 C CA . LYS B 2 123 ? -8.751 16.734 10.571 1.00 52.52 115 LYS B CA 1
ATOM 2538 C C . LYS B 2 123 ? -8.088 15.426 10.228 1.00 52.56 115 LYS B C 1
ATOM 2539 O O . LYS B 2 123 ? -6.917 15.340 10.142 1.00 52.45 115 LYS B O 1
ATOM 2545 N N . THR B 2 124 ? -8.857 14.387 10.059 1.00 52.76 116 THR B N 1
ATOM 2546 C CA . THR B 2 124 ? -8.256 13.109 9.822 1.00 52.81 116 THR B CA 1
ATOM 2547 C C . THR B 2 124 ? -7.459 13.216 8.574 1.00 52.45 116 THR B C 1
ATOM 2548 O O . THR B 2 124 ? -7.963 13.632 7.580 1.00 52.19 116 THR B O 1
ATOM 2552 N N . THR B 2 125 ? -6.210 12.798 8.649 1.00 51.57 117 THR B N 1
ATOM 2553 C CA . THR B 2 125 ? -5.280 12.884 7.554 1.00 51.28 117 THR B CA 1
ATOM 2554 C C . THR B 2 125 ? -4.432 11.647 7.507 1.00 51.44 117 THR B C 1
ATOM 2555 O O . THR B 2 125 ? -4.097 11.100 8.511 1.00 51.70 117 THR B O 1
ATOM 2559 N N . PRO B 2 126 ? -4.075 11.247 6.308 1.00 45.91 118 PRO B N 1
ATOM 2560 C CA . PRO B 2 126 ? -3.169 10.151 6.051 1.00 46.04 118 PRO B CA 1
ATOM 2561 C C . PRO B 2 126 ? -1.736 10.586 6.069 1.00 46.02 118 PRO B C 1
ATOM 2562 O O . PRO B 2 126 ? -1.449 11.681 5.747 1.00 45.80 118 PRO B O 1
ATOM 2566 N N . PRO B 2 127 ? -0.857 9.700 6.463 1.00 42.69 119 PRO B N 1
ATOM 2567 C CA . PRO B 2 127 ? 0.555 10.001 6.585 1.00 42.76 119 PRO B CA 1
ATOM 2568 C C . PRO B 2 127 ? 1.237 10.230 5.271 1.00 42.58 119 PRO B C 1
ATOM 2569 O O . PRO B 2 127 ? 0.897 9.623 4.319 1.00 42.51 119 PRO B O 1
ATOM 2573 N N . SER B 2 128 ? 2.208 11.105 5.246 1.00 49.48 120 SER B N 1
ATOM 2574 C CA . SER B 2 128 ? 3.104 11.188 4.144 1.00 49.42 120 SER B CA 1
ATOM 2575 C C . SER B 2 128 ? 4.251 10.316 4.519 1.00 49.77 120 SER B C 1
ATOM 2576 O O . SER B 2 128 ? 4.710 10.362 5.629 1.00 49.97 120 SER B O 1
ATOM 2579 N N . VAL B 2 129 ? 4.685 9.485 3.596 1.00 47.18 121 VAL B N 1
ATOM 2580 C CA . VAL B 2 129 ? 5.710 8.519 3.874 1.00 47.54 121 VAL B CA 1
ATOM 2581 C C . VAL B 2 129 ? 6.911 8.813 3.047 1.00 47.62 121 VAL B C 1
ATOM 2582 O O . VAL B 2 129 ? 6.811 8.895 1.868 1.00 47.43 121 VAL B O 1
ATOM 2586 N N . TYR B 2 130 ? 8.050 8.971 3.685 1.00 45.29 122 TYR B N 1
ATOM 2587 C CA . TYR B 2 130 ? 9.247 9.374 2.997 1.00 45.43 122 TYR B CA 1
ATOM 2588 C C . TYR B 2 130 ? 10.376 8.405 3.218 1.00 45.83 122 TYR B C 1
ATOM 2589 O O . TYR B 2 130 ? 10.703 8.085 4.323 1.00 46.04 122 TYR B O 1
ATOM 2598 N N . PRO B 2 131 ? 11.003 7.964 2.156 1.00 45.46 123 PRO B N 1
ATOM 2599 C CA . PRO B 2 131 ? 12.108 7.033 2.265 1.00 45.86 123 PRO B CA 1
ATOM 2600 C C . PRO B 2 131 ? 13.411 7.652 2.759 1.00 46.17 123 PRO B C 1
ATOM 2601 O O . PRO B 2 131 ? 13.776 8.703 2.323 1.00 46.10 123 PRO B O 1
ATOM 2605 N N . LEU B 2 132 ? 14.086 6.979 3.666 1.00 40.36 124 LEU B N 1
ATOM 2606 C CA . LEU B 2 132 ? 15.381 7.400 4.100 1.00 40.67 124 LEU B CA 1
ATOM 2607 C C . LEU B 2 132 ? 16.409 6.413 3.627 1.00 41.01 124 LEU B C 1
ATOM 2608 O O . LEU B 2 132 ? 16.459 5.297 4.055 1.00 41.13 124 LEU B O 1
ATOM 2613 N N . ALA B 2 133 ? 17.272 6.882 2.766 1.00 46.08 125 ALA B N 1
ATOM 2614 C CA . ALA B 2 133 ? 18.338 6.109 2.214 1.00 46.39 125 ALA B CA 1
ATOM 2615 C C . ALA B 2 133 ? 19.507 7.014 2.351 1.00 46.64 125 ALA B C 1
ATOM 2616 O O . ALA B 2 133 ? 19.348 8.174 2.560 1.00 46.52 125 ALA B O 1
ATOM 2618 N N . PRO B 2 134 ? 20.692 6.467 2.268 1.00 72.93 126 PRO B N 1
ATOM 2619 C CA . PRO B 2 134 ? 21.929 7.190 2.537 1.00 73.30 126 PRO B CA 1
ATOM 2620 C C . PRO B 2 134 ? 22.333 8.149 1.433 1.00 73.31 126 PRO B C 1
ATOM 2621 O O . PRO B 2 134 ? 21.711 8.141 0.406 1.00 73.02 126 PRO B O 1
ATOM 2625 N N . ALA B 2 135 ? 23.322 8.994 1.683 1.00 87.53 127 ALA B N 1
ATOM 2626 C CA . ALA B 2 135 ? 23.816 9.983 0.721 1.00 87.48 127 ALA B CA 1
ATOM 2627 C C . ALA B 2 135 ? 24.524 9.559 -0.585 1.00 87.44 127 ALA B C 1
ATOM 2628 O O . ALA B 2 135 ? 24.310 10.165 -1.624 1.00 87.04 127 ALA B O 1
ATOM 2630 N N . ALA B 2 136 ? 25.446 8.615 -0.536 1.00 104.06 128 ALA B N 1
ATOM 2631 C CA . ALA B 2 136 ? 25.728 7.781 0.604 1.00 104.41 128 ALA B CA 1
ATOM 2632 C C . ALA B 2 136 ? 27.182 7.939 1.027 1.00 104.73 128 ALA B C 1
ATOM 2633 O O . ALA B 2 136 ? 28.062 7.952 0.196 1.00 104.70 128 ALA B O 1
ATOM 2635 N N . ALA B 2 137 ? 27.443 8.088 2.313 1.00 92.85 129 ALA B N 1
ATOM 2636 C CA . ALA B 2 137 ? 28.814 8.033 2.760 1.00 93.11 129 ALA B CA 1
ATOM 2637 C C . ALA B 2 137 ? 29.355 6.665 2.490 1.00 93.21 129 ALA B C 1
ATOM 2638 O O . ALA B 2 137 ? 30.449 6.517 2.013 1.00 93.30 129 ALA B O 1
ATOM 2640 N N . ALA B 2 138 ? 28.587 5.652 2.835 1.00 109.42 130 ALA B N 1
ATOM 2641 C CA . ALA B 2 138 ? 28.986 4.294 2.548 1.00 109.50 130 ALA B CA 1
ATOM 2642 C C . ALA B 2 138 ? 30.215 4.169 3.393 1.00 109.75 130 ALA B C 1
ATOM 2643 O O . ALA B 2 138 ? 30.642 5.173 3.927 1.00 109.84 130 ALA B O 1
ATOM 2645 N N . ALA B 2 139 ? 30.889 3.025 3.402 1.00 115.22 131 ALA B N 1
ATOM 2646 C CA . ALA B 2 139 ? 30.364 1.730 3.010 1.00 115.07 131 ALA B CA 1
ATOM 2647 C C . ALA B 2 139 ? 30.789 0.863 4.168 1.00 115.21 131 ALA B C 1
ATOM 2648 O O . ALA B 2 139 ? 31.719 1.212 4.861 1.00 115.38 131 ALA B O 1
ATOM 2650 N N . ASN B 2 140 ? 30.104 -0.236 4.421 1.00 108.33 132 ASN B N 1
ATOM 2651 C CA . ASN B 2 140 ? 30.312 -0.930 5.675 1.00 108.41 132 ASN B CA 1
ATOM 2652 C C . ASN B 2 140 ? 29.639 -2.294 5.736 1.00 108.36 132 ASN B C 1
ATOM 2653 O O . ASN B 2 140 ? 29.008 -2.706 4.807 1.00 108.25 132 ASN B O 1
ATOM 2658 N N . SER B 2 141 ? 29.796 -3.000 6.834 1.00 85.69 133 SER B N 1
ATOM 2659 C CA . SER B 2 141 ? 29.206 -4.314 6.937 1.00 85.63 133 SER B CA 1
ATOM 2660 C C . SER B 2 141 ? 27.684 -4.419 6.937 1.00 85.44 133 SER B C 1
ATOM 2661 O O . SER B 2 141 ? 27.122 -5.205 6.209 1.00 85.31 133 SER B O 1
ATOM 2664 N N . MET B 2 142 ? 27.023 -3.582 7.707 1.00 96.61 134 MET B N 1
ATOM 2665 C CA . MET B 2 142 ? 25.581 -3.610 7.766 1.00 96.40 134 MET B CA 1
ATOM 2666 C C . MET B 2 142 ? 25.119 -2.249 7.318 1.00 96.27 134 MET B C 1
ATOM 2667 O O . MET B 2 142 ? 25.901 -1.330 7.283 1.00 96.43 134 MET B O 1
ATOM 2672 N N . VAL B 2 143 ? 23.877 -2.129 6.897 1.00 67.38 135 VAL B N 1
ATOM 2673 C CA . VAL B 2 143 ? 23.394 -0.867 6.376 1.00 67.16 135 VAL B CA 1
ATOM 2674 C C . VAL B 2 143 ? 22.091 -0.497 7.030 1.00 66.84 135 VAL B C 1
ATOM 2675 O O . VAL B 2 143 ? 21.306 -1.359 7.311 1.00 66.71 135 VAL B O 1
ATOM 2679 N N . THR B 2 144 ? 21.864 0.784 7.273 1.00 56.47 136 THR B N 1
ATOM 2680 C CA . THR B 2 144 ? 20.683 1.225 7.993 1.00 56.17 136 THR B CA 1
ATOM 2681 C C . THR B 2 144 ? 19.767 2.005 7.095 1.00 55.96 136 THR B C 1
ATOM 2682 O O . THR B 2 144 ? 20.204 2.850 6.390 1.00 56.03 136 THR B O 1
ATOM 2686 N N . LEU B 2 145 ? 18.489 1.674 7.126 1.00 57.39 137 LEU B N 1
ATOM 2687 C CA . LEU B 2 145 ? 17.488 2.292 6.272 1.00 57.13 137 LEU B CA 1
ATOM 2688 C C . LEU B 2 145 ? 16.243 2.688 7.059 1.00 56.82 137 LEU B C 1
ATOM 2689 O O . LEU B 2 145 ? 16.006 2.178 8.121 1.00 56.78 137 LEU B O 1
ATOM 2694 N N . GLY B 2 146 ? 15.466 3.627 6.550 1.00 57.06 138 GLY B N 1
ATOM 2695 C CA . GLY B 2 146 ? 14.314 4.091 7.290 1.00 56.75 138 GLY B CA 1
ATOM 2696 C C . GLY B 2 146 ? 13.176 4.669 6.502 1.00 56.45 138 GLY B C 1
ATOM 2697 O O . GLY B 2 146 ? 13.322 5.008 5.382 1.00 56.43 138 GLY B O 1
ATOM 2698 N N . CYS B 2 147 ? 12.028 4.799 7.112 1.00 57.88 139 CYS B N 1
ATOM 2699 C CA . CYS B 2 147 ? 11.068 5.683 6.547 1.00 57.58 139 CYS B CA 1
ATOM 2700 C C . CYS B 2 147 ? 10.524 6.649 7.571 1.00 57.40 139 CYS B C 1
ATOM 2701 O O . CYS B 2 147 ? 10.409 6.351 8.733 1.00 57.43 139 CYS B O 1
ATOM 2704 N N . LEU B 2 148 ? 10.257 7.848 7.113 1.00 44.12 140 LEU B N 1
ATOM 2705 C CA . LEU B 2 148 ? 9.790 8.909 7.958 1.00 43.93 140 LEU B CA 1
ATOM 2706 C C . LEU B 2 148 ? 8.344 9.111 7.618 1.00 43.63 140 LEU B C 1
ATOM 2707 O O . LEU B 2 148 ? 8.017 9.270 6.485 1.00 43.48 140 LEU B O 1
ATOM 2712 N N . VAL B 2 149 ? 7.485 9.058 8.615 1.00 39.83 141 VAL B N 1
ATOM 2713 C CA . VAL B 2 149 ? 6.058 9.109 8.425 1.00 39.61 141 VAL B CA 1
ATOM 2714 C C . VAL B 2 149 ? 5.480 10.360 9.028 1.00 39.42 141 VAL B C 1
ATOM 2715 O O . VAL B 2 149 ? 5.497 10.539 10.196 1.00 39.49 141 VAL B O 1
ATOM 2719 N N . LYS B 2 150 ? 4.902 11.203 8.209 1.00 45.83 142 LYS B N 1
ATOM 2720 C CA . LYS B 2 150 ? 4.679 12.556 8.618 1.00 45.64 142 LYS B CA 1
ATOM 2721 C C . LYS B 2 150 ? 3.302 13.108 8.371 1.00 45.38 142 LYS B C 1
ATOM 2722 O O . LYS B 2 150 ? 2.734 12.878 7.356 1.00 45.24 142 LYS B O 1
ATOM 2728 N N . GLY B 2 151 ? 2.787 13.869 9.313 1.00 41.70 143 GLY B N 1
ATOM 2729 C CA . GLY B 2 151 ? 1.476 14.463 9.203 1.00 41.49 143 GLY B CA 1
ATOM 2730 C C . GLY B 2 151 ? 0.203 13.649 9.119 1.00 41.55 143 GLY B C 1
ATOM 2731 O O . GLY B 2 151 ? -0.625 13.888 8.289 1.00 41.35 143 GLY B O 1
ATOM 2732 N N . TYR B 2 152 ? 0.031 12.737 10.047 1.00 45.12 144 TYR B N 1
ATOM 2733 C CA . TYR B 2 152 ? -1.113 11.883 10.063 1.00 45.22 144 TYR B CA 1
ATOM 2734 C C . TYR B 2 152 ? -1.929 12.074 11.299 1.00 45.41 144 TYR B C 1
ATOM 2735 O O . TYR B 2 152 ? -1.441 12.489 12.273 1.00 45.51 144 TYR B O 1
ATOM 2744 N N . PHE B 2 153 ? -3.210 11.888 11.200 1.00 37.13 145 PHE B N 1
ATOM 2745 C CA . PHE B 2 153 ? -4.068 11.938 12.335 1.00 37.37 145 PHE B CA 1
ATOM 2746 C C . PHE B 2 153 ? -5.266 11.094 12.027 1.00 37.47 145 PHE B C 1
ATOM 2747 O O . PHE B 2 153 ? -5.700 11.077 10.925 1.00 37.28 145 PHE B O 1
ATOM 2755 N N . PRO B 2 154 ? -5.846 10.451 13.013 1.00 44.33 146 PRO B N 1
ATOM 2756 C CA . PRO B 2 154 ? -5.277 10.325 14.342 1.00 44.56 146 PRO B CA 1
ATOM 2757 C C . PRO B 2 154 ? -4.377 9.107 14.510 1.00 44.61 146 PRO B C 1
ATOM 2758 O O . PRO B 2 154 ? -4.138 8.356 13.599 1.00 44.50 146 PRO B O 1
ATOM 2762 N N . GLU B 2 155 ? -3.871 8.961 15.717 1.00 57.79 147 GLU B N 1
ATOM 2763 C CA . GLU B 2 155 ? -3.068 7.833 16.116 1.00 57.88 147 GLU B CA 1
ATOM 2764 C C . GLU B 2 155 ? -3.936 6.647 16.011 1.00 57.98 147 GLU B C 1
ATOM 2765 O O . GLU B 2 155 ? -5.052 6.698 16.405 1.00 58.11 147 GLU B O 1
ATOM 2771 N N . PRO B 2 156 ? -3.429 5.559 15.481 1.00 46.55 148 PRO B N 1
ATOM 2772 C CA . PRO B 2 156 ? -2.010 5.311 15.351 1.00 46.49 148 PRO B CA 1
ATOM 2773 C C . PRO B 2 156 ? -1.683 4.735 14.035 1.00 46.35 148 PRO B C 1
ATOM 2774 O O . PRO B 2 156 ? -2.551 4.456 13.321 1.00 46.29 148 PRO B O 1
ATOM 2778 N N . VAL B 2 157 ? -0.429 4.578 13.718 1.00 47.43 149 VAL B N 1
ATOM 2779 C CA . VAL B 2 157 ? -0.055 3.864 12.527 1.00 47.36 149 VAL B CA 1
ATOM 2780 C C . VAL B 2 157 ? 0.788 2.643 12.845 1.00 47.49 149 VAL B C 1
ATOM 2781 O O . VAL B 2 157 ? 1.428 2.601 13.834 1.00 47.60 149 VAL B O 1
ATOM 2785 N N . THR B 2 158 ? 0.805 1.650 11.991 1.00 59.78 150 THR B N 1
ATOM 2786 C CA . THR B 2 158 ? 1.667 0.524 12.246 1.00 60.04 150 THR B CA 1
ATOM 2787 C C . THR B 2 158 ? 2.711 0.403 11.190 1.00 60.10 150 THR B C 1
ATOM 2788 O O . THR B 2 158 ? 2.415 0.530 10.028 1.00 59.97 150 THR B O 1
ATOM 2792 N N . VAL B 2 159 ? 3.937 0.142 11.584 1.00 48.01 151 VAL B N 1
ATOM 2793 C CA . VAL B 2 159 ? 4.960 0.034 10.613 1.00 48.07 151 VAL B CA 1
ATOM 2794 C C . VAL B 2 159 ? 5.499 -1.345 10.550 1.00 48.24 151 VAL B C 1
ATOM 2795 O O . VAL B 2 159 ? 5.512 -2.054 11.514 1.00 48.32 151 VAL B O 1
ATOM 2799 N N . THR B 2 160 ? 5.902 -1.705 9.349 1.00 52.71 152 THR B N 1
ATOM 2800 C CA . THR B 2 160 ? 6.301 -3.024 8.987 1.00 52.85 152 THR B CA 1
ATOM 2801 C C . THR B 2 160 ? 7.407 -2.928 7.972 1.00 52.96 152 THR B C 1
ATOM 2802 O O . THR B 2 160 ? 7.451 -2.003 7.228 1.00 52.87 152 THR B O 1
ATOM 2806 N N . TRP B 2 161 ? 8.309 -3.884 7.934 1.00 50.25 153 TRP B N 1
ATOM 2807 C CA . TRP B 2 161 ? 9.277 -3.892 6.874 1.00 50.39 153 TRP B CA 1
ATOM 2808 C C . TRP B 2 161 ? 9.218 -5.181 6.090 1.00 50.44 153 TRP B C 1
ATOM 2809 O O . TRP B 2 161 ? 9.029 -6.216 6.640 1.00 50.50 153 TRP B O 1
ATOM 2820 N N . ASN B 2 162 ? 9.282 -5.084 4.776 1.00 57.63 154 ASN B N 1
ATOM 2821 C CA . ASN B 2 162 ? 9.179 -6.243 3.909 1.00 57.63 154 ASN B CA 1
ATOM 2822 C C . ASN B 2 162 ? 7.998 -7.103 4.254 1.00 57.53 154 ASN B C 1
ATOM 2823 O O . ASN B 2 162 ? 8.066 -8.286 4.340 1.00 57.61 154 ASN B O 1
ATOM 2828 N N . SER B 2 163 ? 6.910 -6.411 4.480 1.00 70.44 155 SER B N 1
ATOM 2829 C CA . SER B 2 163 ? 5.638 -6.980 4.723 1.00 70.17 155 SER B CA 1
ATOM 2830 C C . SER B 2 163 ? 5.724 -7.835 5.936 1.00 70.46 155 SER B C 1
ATOM 2831 O O . SER B 2 163 ? 5.004 -8.781 6.070 1.00 70.45 155 SER B O 1
ATOM 2834 N N . GLY B 2 164 ? 6.580 -7.446 6.857 1.00 55.82 156 GLY B N 1
ATOM 2835 C CA . GLY B 2 164 ? 6.634 -8.040 8.172 1.00 55.92 156 GLY B CA 1
ATOM 2836 C C . GLY B 2 164 ? 7.571 -9.208 8.220 1.00 56.12 156 GLY B C 1
ATOM 2837 O O . GLY B 2 164 ? 7.933 -9.693 9.268 1.00 56.21 156 GLY B O 1
ATOM 2838 N N . SER B 2 165 ? 8.017 -9.600 7.046 1.00 72.88 157 SER B N 1
ATOM 2839 C CA . SER B 2 165 ? 8.904 -10.705 6.905 1.00 73.15 157 SER B CA 1
ATOM 2840 C C . SER B 2 165 ? 10.162 -10.378 7.601 1.00 73.49 157 SER B C 1
ATOM 2841 O O . SER B 2 165 ? 10.799 -11.226 8.157 1.00 73.71 157 SER B O 1
ATOM 2844 N N . LEU B 2 166 ? 10.576 -9.139 7.491 1.00 67.36 158 LEU B N 1
ATOM 2845 C CA . LEU B 2 166 ? 11.862 -8.785 7.993 1.00 67.62 158 LEU B CA 1
ATOM 2846 C C . LEU B 2 166 ? 11.749 -7.974 9.240 1.00 67.61 158 LEU B C 1
ATOM 2847 O O . LEU B 2 166 ? 11.470 -6.815 9.217 1.00 67.48 158 LEU B O 1
ATOM 2852 N N . SER B 2 167 ? 11.995 -8.602 10.357 1.00 83.86 159 SER B N 1
ATOM 2853 C CA . SER B 2 167 ? 11.920 -7.883 11.594 1.00 83.79 159 SER B CA 1
ATOM 2854 C C . SER B 2 167 ? 13.143 -7.977 12.449 1.00 84.05 159 SER B C 1
ATOM 2855 O O . SER B 2 167 ? 13.146 -7.444 13.533 1.00 83.98 159 SER B O 1
ATOM 2858 N N . GLY B 2 168 ? 14.185 -8.649 12.006 1.00 61.48 160 GLY B N 1
ATOM 2859 C CA . GLY B 2 168 ? 15.409 -8.535 12.761 1.00 61.67 160 GLY B CA 1
ATOM 2860 C C . GLY B 2 168 ? 15.886 -7.111 12.595 1.00 61.66 160 GLY B C 1
ATOM 2861 O O . GLY B 2 168 ? 15.923 -6.603 11.513 1.00 61.63 160 GLY B O 1
ATOM 2862 N N . GLY B 2 169 ? 16.258 -6.475 13.683 1.00 64.72 161 GLY B N 1
ATOM 2863 C CA . GLY B 2 169 ? 16.761 -5.128 13.613 1.00 64.70 161 GLY B CA 1
ATOM 2864 C C . GLY B 2 169 ? 15.885 -4.056 13.048 1.00 64.47 161 GLY B C 1
ATOM 2865 O O . GLY B 2 169 ? 16.315 -3.250 12.281 1.00 64.64 161 GLY B O 1
ATOM 2866 N N . VAL B 2 170 ? 14.640 -4.062 13.440 1.00 58.01 162 VAL B N 1
ATOM 2867 C CA . VAL B 2 170 ? 13.761 -2.976 13.176 1.00 57.80 162 VAL B CA 1
ATOM 2868 C C . VAL B 2 170 ? 13.630 -2.141 14.423 1.00 57.67 162 VAL B C 1
ATOM 2869 O O . VAL B 2 170 ? 13.512 -2.651 15.497 1.00 57.62 162 VAL B O 1
ATOM 2873 N N . HIS B 2 171 ? 13.691 -0.840 14.281 1.00 59.78 163 HIS B N 1
ATOM 2874 C CA . HIS B 2 171 ? 13.312 0.023 15.369 1.00 59.58 163 HIS B CA 1
ATOM 2875 C C . HIS B 2 171 ? 12.203 0.932 14.955 1.00 59.30 163 HIS B C 1
ATOM 2876 O O . HIS B 2 171 ? 12.313 1.603 13.972 1.00 59.30 163 HIS B O 1
ATOM 2883 N N . THR B 2 172 ? 11.140 0.986 15.723 1.00 51.01 164 THR B N 1
ATOM 2884 C CA . THR B 2 172 ? 10.057 1.875 15.383 1.00 50.83 164 THR B CA 1
ATOM 2885 C C . THR B 2 172 ? 9.827 2.823 16.519 1.00 50.74 164 THR B C 1
ATOM 2886 O O . THR B 2 172 ? 9.594 2.397 17.591 1.00 50.77 164 THR B O 1
ATOM 2890 N N . PHE B 2 173 ? 9.853 4.111 16.272 1.00 49.00 165 PHE B N 1
ATOM 2891 C CA . PHE B 2 173 ? 9.772 5.059 17.348 1.00 48.94 165 PHE B CA 1
ATOM 2892 C C . PHE B 2 173 ? 8.405 5.583 17.625 1.00 48.83 165 PHE B C 1
ATOM 2893 O O . PHE B 2 173 ? 7.550 5.604 16.784 1.00 48.73 165 PHE B O 1
ATOM 2901 N N . PRO B 2 174 ? 8.217 5.988 18.847 1.00 43.41 166 PRO B N 1
ATOM 2902 C CA . PRO B 2 174 ? 6.949 6.511 19.296 1.00 43.37 166 PRO B CA 1
ATOM 2903 C C . PRO B 2 174 ? 6.677 7.801 18.630 1.00 43.23 166 PRO B C 1
ATOM 2904 O O . PRO B 2 174 ? 7.527 8.612 18.551 1.00 43.19 166 PRO B O 1
ATOM 2908 N N . ALA B 2 175 ? 5.454 7.972 18.188 1.00 57.36 167 ALA B N 1
ATOM 2909 C CA . ALA B 2 175 ? 5.017 9.148 17.495 1.00 57.19 167 ALA B CA 1
ATOM 2910 C C . ALA B 2 175 ? 5.055 10.385 18.346 1.00 57.18 167 ALA B C 1
ATOM 2911 O O . ALA B 2 175 ? 4.753 10.350 19.505 1.00 57.33 167 ALA B O 1
ATOM 2913 N N . VAL B 2 176 ? 5.404 11.492 17.746 1.00 44.54 168 VAL B N 1
ATOM 2914 C CA . VAL B 2 176 ? 5.399 12.739 18.443 1.00 44.51 168 VAL B CA 1
ATOM 2915 C C . VAL B 2 176 ? 4.562 13.700 17.677 1.00 44.30 168 VAL B C 1
ATOM 2916 O O . VAL B 2 176 ? 4.331 13.532 16.522 1.00 44.17 168 VAL B O 1
ATOM 2920 N N . LEU B 2 177 ? 4.112 14.713 18.360 1.00 50.64 169 LEU B N 1
ATOM 2921 C CA . LEU B 2 177 ? 3.163 15.618 17.824 1.00 50.46 169 LEU B CA 1
ATOM 2922 C C . LEU B 2 177 ? 3.870 16.776 17.207 1.00 50.18 169 LEU B C 1
ATOM 2923 O O . LEU B 2 177 ? 4.792 17.282 17.753 1.00 50.19 169 LEU B O 1
ATOM 2928 N N . GLN B 2 178 ? 3.446 17.156 16.028 1.00 66.84 170 GLN B N 1
ATOM 2929 C CA . GLN B 2 178 ? 4.064 18.252 15.329 1.00 66.48 170 GLN B CA 1
ATOM 2930 C C . GLN B 2 178 ? 3.134 19.398 14.969 1.00 66.09 170 GLN B C 1
ATOM 2931 O O . GLN B 2 178 ? 3.580 20.373 14.460 1.00 65.74 170 GLN B O 1
ATOM 2937 N N . SER B 2 179 ? 1.847 19.306 15.234 1.00 56.80 171 SER B N 1
ATOM 2938 C CA . SER B 2 179 ? 0.941 20.348 14.804 1.00 56.49 171 SER B CA 1
ATOM 2939 C C . SER B 2 179 ? -0.479 20.046 15.138 1.00 56.68 171 SER B C 1
ATOM 2940 O O . SER B 2 179 ? -0.787 19.837 16.258 1.00 57.00 171 SER B O 1
ATOM 2943 N N . ASP B 2 180 ? -1.331 20.029 14.123 1.00 36.97 172 ASP B N 1
ATOM 2944 C CA . ASP B 2 180 ? -2.651 19.476 14.202 1.00 37.20 172 ASP B CA 1
ATOM 2945 C C . ASP B 2 180 ? -2.163 18.023 14.543 1.00 37.55 172 ASP B C 1
ATOM 2946 O O . ASP B 2 180 ? -2.794 17.273 15.227 1.00 37.89 172 ASP B O 1
ATOM 2951 N N . LEU B 2 181 ? -0.992 17.669 14.042 1.00 38.29 173 LEU B N 1
ATOM 2952 C CA . LEU B 2 181 ? -0.616 16.354 13.569 1.00 38.41 173 LEU B CA 1
ATOM 2953 C C . LEU B 2 181 ? 0.649 15.665 14.086 1.00 38.59 173 LEU B C 1
ATOM 2954 O O . LEU B 2 181 ? 1.454 16.233 14.767 1.00 38.61 173 LEU B O 1
ATOM 2959 N N . TYR B 2 182 ? 0.761 14.397 13.722 1.00 48.66 174 TYR B N 1
ATOM 2960 C CA . TYR B 2 182 ? 1.699 13.406 14.242 1.00 48.88 174 TYR B CA 1
ATOM 2961 C C . TYR B 2 182 ? 2.771 12.917 13.282 1.00 48.82 174 TYR B C 1
ATOM 2962 O O . TYR B 2 182 ? 2.506 12.706 12.138 1.00 48.69 174 TYR B O 1
ATOM 2971 N N . THR B 2 183 ? 3.981 12.725 13.785 1.00 50.27 175 THR B N 1
ATOM 2972 C CA . THR B 2 183 ? 5.145 12.291 13.038 1.00 50.31 175 THR B CA 1
ATOM 2973 C C . THR B 2 183 ? 5.817 11.120 13.708 1.00 50.57 175 THR B C 1
ATOM 2974 O O . THR B 2 183 ? 5.983 11.131 14.870 1.00 50.67 175 THR B O 1
ATOM 2978 N N . LEU B 2 184 ? 6.256 10.135 12.951 1.00 46.59 176 LEU B N 1
ATOM 2979 C CA . LEU B 2 184 ? 7.109 9.078 13.459 1.00 46.81 176 LEU B CA 1
ATOM 2980 C C . LEU B 2 184 ? 8.139 8.597 12.481 1.00 46.92 176 LEU B C 1
ATOM 2981 O O . LEU B 2 184 ? 8.054 8.859 11.323 1.00 46.84 176 LEU B O 1
ATOM 2986 N N . SER B 2 185 ? 9.139 7.905 12.973 1.00 43.85 177 SER B N 1
ATOM 2987 C CA . SER B 2 185 ? 10.088 7.23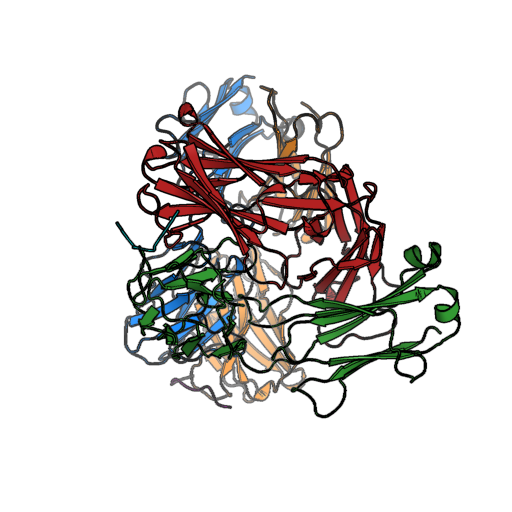9 12.103 1.00 44.03 177 SER B CA 1
ATOM 2988 C C . SER B 2 185 ? 10.369 5.791 12.452 1.00 44.21 177 SER B C 1
ATOM 2989 O O . SER B 2 185 ? 10.071 5.343 13.512 1.00 44.21 177 SER B O 1
ATOM 2992 N N . SER B 2 186 ? 10.889 5.047 11.505 1.00 56.56 178 SER B N 1
ATOM 2993 C CA . SER B 2 186 ? 11.260 3.674 11.728 1.00 56.74 178 SER B CA 1
ATOM 2994 C C . SER B 2 186 ? 12.567 3.357 11.015 1.00 57.00 178 SER B C 1
ATOM 2995 O O . SER B 2 186 ? 12.805 3.821 9.942 1.00 57.03 178 SER B O 1
ATOM 2998 N N . SER B 2 187 ? 13.421 2.547 11.597 1.00 45.54 179 SER B N 1
ATOM 2999 C CA . SER B 2 187 ? 14.670 2.263 10.940 1.00 45.82 179 SER B CA 1
ATOM 3000 C C . SER B 2 187 ? 14.860 0.804 10.785 1.00 45.98 179 SER B C 1
ATOM 3001 O O . SER B 2 187 ? 14.375 0.055 11.562 1.00 45.91 179 SER B O 1
ATOM 3004 N N . VAL B 2 188 ? 15.537 0.402 9.740 1.00 44.45 180 VAL B N 1
ATOM 3005 C CA . VAL B 2 188 ? 15.810 -0.993 9.537 1.00 44.61 180 VAL B CA 1
ATOM 3006 C C . VAL B 2 188 ? 17.255 -1.213 9.196 1.00 44.93 180 VAL B C 1
ATOM 3007 O O . VAL B 2 188 ? 17.830 -0.478 8.480 1.00 45.03 180 VAL B O 1
ATOM 3011 N N . THR B 2 189 ? 17.878 -2.210 9.744 1.00 66.03 181 THR B N 1
ATOM 3012 C CA . THR B 2 189 ? 19.267 -2.359 9.436 1.00 66.48 181 THR B CA 1
ATOM 3013 C C . THR B 2 189 ? 19.556 -3.764 8.993 1.00 66.66 181 THR B C 1
ATOM 3014 O O . THR B 2 189 ? 19.238 -4.699 9.671 1.00 66.60 181 THR B O 1
ATOM 3018 N N . VAL B 2 190 ? 20.143 -3.888 7.824 1.00 58.42 182 VAL B N 1
ATOM 3019 C CA . VAL B 2 190 ? 20.286 -5.171 7.172 1.00 58.52 182 VAL B CA 1
ATOM 3020 C C . VAL B 2 190 ? 21.662 -5.361 6.605 1.00 58.79 182 VAL B C 1
ATOM 3021 O O . VAL B 2 190 ? 22.369 -4.413 6.462 1.00 58.89 182 VAL B O 1
ATOM 3025 N N . PRO B 2 191 ? 22.014 -6.594 6.292 1.00 53.35 183 PRO B N 1
ATOM 3026 C CA . PRO B 2 191 ? 23.351 -6.886 5.832 1.00 53.58 183 PRO B CA 1
ATOM 3027 C C . PRO B 2 191 ? 23.603 -6.175 4.560 1.00 53.58 183 PRO B C 1
ATOM 3028 O O . PRO B 2 191 ? 22.847 -6.278 3.643 1.00 53.41 183 PRO B O 1
ATOM 3032 N N . SER B 2 192 ? 24.744 -5.530 4.511 1.00 63.02 184 SER B N 1
ATOM 3033 C CA . SER B 2 192 ? 25.078 -4.503 3.567 1.00 62.97 184 SER B CA 1
ATOM 3034 C C . SER B 2 192 ? 25.110 -5.027 2.186 1.00 62.81 184 SER B C 1
ATOM 3035 O O . SER B 2 192 ? 25.015 -4.292 1.258 1.00 62.67 184 SER B O 1
ATOM 3038 N N . SER B 2 193 ? 25.338 -6.311 2.061 1.00 65.77 185 SER B N 1
ATOM 3039 C CA . SER B 2 193 ? 25.230 -6.976 0.797 1.00 65.52 185 SER B CA 1
ATOM 3040 C C . SER B 2 193 ? 23.810 -6.906 0.339 1.00 65.14 185 SER B C 1
ATOM 3041 O O . SER B 2 193 ? 23.544 -6.764 -0.833 1.00 64.67 185 SER B O 1
ATOM 3044 N N . THR B 2 194 ? 22.907 -7.059 1.299 1.00 71.13 186 THR B N 1
ATOM 3045 C CA . THR B 2 194 ? 21.524 -7.424 1.058 1.00 70.69 186 THR B CA 1
ATOM 3046 C C . THR B 2 194 ? 20.823 -6.364 0.236 1.00 70.25 186 THR B C 1
ATOM 3047 O O . THR B 2 194 ? 20.164 -6.653 -0.718 1.00 69.77 186 THR B O 1
ATOM 3051 N N . TRP B 2 195 ? 21.054 -5.124 0.576 1.00 63.27 187 TRP B N 1
ATOM 3052 C CA . TRP B 2 195 ? 20.441 -4.015 -0.091 1.00 62.99 187 TRP B CA 1
ATOM 3053 C C . TRP B 2 195 ? 21.607 -3.240 -0.610 1.00 63.18 187 TRP B C 1
ATOM 3054 O O . TRP B 2 195 ? 22.536 -3.031 0.102 1.00 63.65 187 TRP B O 1
ATOM 3065 N N . PRO B 2 196 ? 21.633 -2.857 -1.864 1.00 60.81 188 PRO B N 1
ATOM 3066 C CA . PRO B 2 196 ? 20.504 -2.665 -2.753 1.00 60.20 188 PRO B CA 1
ATOM 3067 C C . PRO B 2 196 ? 20.189 -3.829 -3.624 1.00 59.82 188 PRO B C 1
ATOM 3068 O O . PRO B 2 196 ? 19.366 -3.722 -4.480 1.00 59.43 188 PRO B O 1
ATOM 3072 N N . SER B 2 197 ? 20.871 -4.922 -3.414 1.00 81.45 189 SER B N 1
ATOM 3073 C CA . SER B 2 197 ? 20.824 -6.049 -4.305 1.00 81.00 189 SER B CA 1
ATOM 3074 C C . SER B 2 197 ? 19.439 -6.610 -4.397 1.00 80.63 189 SER B C 1
ATOM 3075 O O . SER B 2 197 ? 19.066 -7.136 -5.407 1.00 80.10 189 SER B O 1
ATOM 3078 N N . GLU B 2 198 ? 18.707 -6.583 -3.309 1.00 85.08 190 GLU B N 1
ATOM 3079 C CA . GLU B 2 198 ? 17.312 -6.921 -3.350 1.00 84.72 190 GLU B CA 1
ATOM 3080 C C . GLU B 2 198 ? 16.542 -6.017 -2.453 1.00 84.87 190 GLU B C 1
ATOM 3081 O O . GLU B 2 198 ? 17.110 -5.331 -1.657 1.00 85.34 190 GLU B O 1
ATOM 3087 N N . THR B 2 199 ? 15.242 -5.986 -2.640 1.00 66.39 191 THR B N 1
ATOM 3088 C CA . THR B 2 199 ? 14.388 -4.928 -2.163 1.00 66.31 191 THR B CA 1
ATOM 3089 C C . THR B 2 199 ? 14.036 -4.847 -0.675 1.00 66.69 191 THR B C 1
ATOM 3090 O O . THR B 2 199 ? 13.846 -5.836 -0.006 1.00 66.84 191 THR B O 1
ATOM 3094 N N . VAL B 2 200 ? 13.974 -3.626 -0.175 1.00 57.55 192 VAL B N 1
ATOM 3095 C CA . VAL B 2 200 ? 13.525 -3.352 1.171 1.00 57.62 192 VAL B CA 1
ATOM 3096 C C . VAL B 2 200 ? 12.419 -2.335 1.112 1.00 57.32 192 VAL B C 1
ATOM 3097 O O . VAL B 2 200 ? 12.590 -1.316 0.540 1.00 57.22 192 VAL B O 1
ATOM 3101 N N . THR B 2 201 ? 11.293 -2.634 1.718 1.00 48.31 193 THR B N 1
ATOM 3102 C CA . THR B 2 201 ? 10.133 -1.800 1.646 1.00 48.01 193 THR B CA 1
ATOM 3103 C C . THR B 2 201 ? 9.505 -1.479 2.967 1.00 48.00 193 THR B C 1
ATOM 3104 O O . THR B 2 201 ? 9.245 -2.334 3.743 1.00 48.08 193 THR B O 1
ATOM 3108 N N . CYS B 2 202 ? 9.204 -0.213 3.166 1.00 65.43 194 CYS B N 1
ATOM 3109 C CA . CYS B 2 202 ? 8.476 0.298 4.310 1.00 65.35 194 CYS B CA 1
ATOM 3110 C C . CYS B 2 202 ? 7.001 -0.004 4.149 1.00 64.95 194 CYS B C 1
ATOM 3111 O O . CYS B 2 202 ? 6.458 0.269 3.118 1.00 64.61 194 CYS B O 1
ATOM 3114 N N . ASN B 2 203 ? 6.331 -0.533 5.156 1.00 60.40 195 ASN B N 1
ATOM 3115 C CA . ASN B 2 203 ? 4.889 -0.642 5.081 1.00 60.00 195 ASN B CA 1
ATOM 3116 C C . ASN B 2 203 ? 4.232 0.146 6.166 1.00 59.94 195 ASN B C 1
ATOM 3117 O O . ASN B 2 203 ? 4.489 -0.046 7.315 1.00 60.16 195 ASN B O 1
ATOM 3122 N N . VAL B 2 204 ? 3.352 1.035 5.790 1.00 44.42 196 VAL B N 1
ATOM 3123 C CA . VAL B 2 204 ? 2.715 1.874 6.754 1.00 44.35 196 VAL B CA 1
ATOM 3124 C C . VAL B 2 204 ? 1.221 1.719 6.655 1.00 44.21 196 VAL B C 1
ATOM 3125 O O . VAL B 2 204 ? 0.677 1.803 5.600 1.00 44.05 196 VAL B O 1
ATOM 3129 N N . ALA B 2 205 ? 0.550 1.483 7.755 1.00 45.80 197 ALA B N 1
ATOM 3130 C CA . ALA B 2 205 ? -0.888 1.362 7.694 1.00 45.72 197 ALA B CA 1
ATOM 3131 C C . ALA B 2 205 ? -1.601 2.285 8.627 1.00 45.70 197 ALA B C 1
ATOM 3132 O O . ALA B 2 205 ? -1.289 2.343 9.762 1.00 45.83 197 ALA B O 1
ATOM 3134 N N . HIS B 2 206 ? -2.576 3.010 8.127 1.00 44.23 198 HIS B N 1
ATOM 3135 C CA . HIS B 2 206 ? -3.308 3.925 8.957 1.00 44.23 198 HIS B CA 1
ATOM 3136 C C . HIS B 2 206 ? -4.776 3.630 8.847 1.00 44.24 198 HIS B C 1
ATOM 3137 O O . HIS B 2 206 ? -5.398 3.949 7.888 1.00 44.08 198 HIS B O 1
ATOM 3144 N N . PRO B 2 207 ? -5.324 3.009 9.866 1.00 53.00 199 PRO B N 1
ATOM 3145 C CA . PRO B 2 207 ? -6.707 2.582 9.874 1.00 53.06 199 PRO B CA 1
ATOM 3146 C C . PRO B 2 207 ? -7.673 3.718 9.841 1.00 53.01 199 PRO B C 1
ATOM 3147 O O . PRO B 2 207 ? -8.674 3.639 9.196 1.00 52.95 199 PRO B O 1
ATOM 3151 N N . ALA B 2 208 ? -7.363 4.770 10.549 1.00 39.48 200 ALA B N 1
ATOM 3152 C CA . ALA B 2 208 ? -8.264 5.854 10.676 1.00 39.48 200 ALA B CA 1
ATOM 3153 C C . ALA B 2 208 ? -8.561 6.486 9.340 1.00 39.21 200 ALA B C 1
ATOM 3154 O O . ALA B 2 208 ? -9.665 6.866 9.107 1.00 39.20 200 ALA B O 1
ATOM 3156 N N . SER B 2 209 ? -7.575 6.592 8.471 1.00 48.86 201 SER B N 1
ATOM 3157 C CA . SER B 2 209 ? -7.808 7.097 7.137 1.00 48.57 201 SER B CA 1
ATOM 3158 C C . SER B 2 209 ? -8.055 6.043 6.068 1.00 48.49 201 SER B C 1
ATOM 3159 O O . SER B 2 209 ? -8.131 6.376 4.922 1.00 48.24 201 SER B O 1
ATOM 3162 N N . SER B 2 210 ? -8.130 4.781 6.445 1.00 50.02 202 SER B N 1
ATOM 3163 C CA . SER B 2 210 ? -8.313 3.697 5.493 1.00 49.96 202 SER B CA 1
ATOM 3164 C C . SER B 2 210 ? -7.240 3.627 4.455 1.00 49.78 202 SER B C 1
ATOM 3165 O O . SER B 2 210 ? -7.503 3.414 3.310 1.00 49.60 202 SER B O 1
ATOM 3168 N N . THR B 2 211 ? -6.019 3.813 4.877 1.00 47.31 203 THR B N 1
ATOM 3169 C CA . THR B 2 211 ? -4.920 3.921 3.966 1.00 47.16 203 THR B CA 1
ATOM 3170 C C . THR B 2 211 ? -3.800 3.001 4.341 1.00 47.36 203 THR B C 1
ATOM 3171 O O . THR B 2 211 ? -3.435 2.893 5.466 1.00 47.55 203 THR B O 1
ATOM 3175 N N . LYS B 2 212 ? -3.256 2.334 3.363 1.00 58.74 204 LYS B N 1
ATOM 3176 C CA . LYS B 2 212 ? -2.035 1.631 3.547 1.00 58.91 204 LYS B CA 1
ATOM 3177 C C . LYS B 2 212 ? -1.071 2.084 2.490 1.00 58.78 204 LYS B C 1
ATOM 3178 O O . LYS B 2 212 ? -1.445 2.248 1.370 1.00 58.56 204 LYS B O 1
ATOM 3184 N N . VAL B 2 213 ? 0.179 2.292 2.849 1.00 46.38 205 VAL B N 1
ATOM 3185 C CA . VAL B 2 213 ? 1.167 2.632 1.855 1.00 46.31 205 VAL B CA 1
ATOM 3186 C C . VAL B 2 213 ? 2.468 1.869 1.951 1.00 46.57 205 VAL B C 1
ATOM 3187 O O . VAL B 2 213 ? 2.858 1.481 2.999 1.00 46.79 205 VAL B O 1
ATOM 3191 N N . ASP B 2 214 ? 3.119 1.646 0.823 1.00 56.25 206 ASP B N 1
ATOM 3192 C CA . ASP B 2 214 ? 4.348 0.904 0.769 1.00 56.51 206 ASP B CA 1
ATOM 3193 C C . ASP B 2 214 ? 5.425 1.724 0.102 1.00 56.49 206 ASP B C 1
ATOM 3194 O O . ASP B 2 214 ? 5.308 2.037 -1.036 1.00 56.26 206 ASP B O 1
ATOM 3199 N N . LYS B 2 215 ? 6.497 2.010 0.778 1.00 49.11 207 LYS B N 1
ATOM 3200 C CA . LYS B 2 215 ? 7.548 2.643 0.074 1.00 49.12 207 LYS B CA 1
ATOM 3201 C C . LYS B 2 215 ? 8.782 1.769 -0.032 1.00 49.45 207 LYS B C 1
ATOM 3202 O O . LYS B 2 215 ? 9.423 1.458 0.946 1.00 49.74 207 LYS B O 1
ATOM 3208 N N . LYS B 2 216 ? 9.144 1.434 -1.253 1.00 69.99 208 LYS B N 1
ATOM 3209 C CA . LYS B 2 216 ? 10.358 0.713 -1.476 1.00 70.37 208 LYS B CA 1
ATOM 3210 C C . LYS B 2 216 ? 11.466 1.695 -1.268 1.00 70.70 208 LYS B C 1
ATOM 3211 O O . LYS B 2 216 ? 11.319 2.833 -1.595 1.00 70.52 208 LYS B O 1
ATOM 3217 N N . ILE B 2 217 ? 12.585 1.267 -0.733 1.00 47.66 209 ILE B N 1
ATOM 3218 C CA . ILE B 2 217 ? 13.692 2.163 -0.595 1.00 47.86 209 ILE B CA 1
ATOM 3219 C C . ILE B 2 217 ? 14.693 1.950 -1.693 1.00 47.94 209 ILE B C 1
ATOM 3220 O O . ILE B 2 217 ? 15.281 0.914 -1.825 1.00 48.14 209 ILE B O 1
ATOM 3225 N N . VAL B 2 218 ? 14.906 2.999 -2.442 1.00 57.57 210 VAL B N 1
ATOM 3226 C CA . VAL B 2 218 ? 15.741 2.965 -3.582 1.00 57.53 210 VAL B CA 1
ATOM 3227 C C . VAL B 2 218 ? 16.950 3.713 -3.163 1.00 57.89 210 VAL B C 1
ATOM 3228 O O . VAL B 2 218 ? 16.855 4.624 -2.405 1.00 57.96 210 VAL B O 1
ATOM 3232 N N . PRO B 2 219 ? 18.090 3.291 -3.658 1.00 54.29 211 PRO B N 1
ATOM 3233 C CA . PRO B 2 219 ? 19.344 3.966 -3.406 1.00 54.65 211 PRO B CA 1
ATOM 3234 C C . PRO B 2 219 ? 19.284 5.337 -3.954 1.00 54.41 211 PRO B C 1
ATOM 3235 O O . PRO B 2 219 ? 18.805 5.527 -5.030 1.00 53.96 211 PRO B O 1
ATOM 3239 N N . ARG B 2 220 ? 19.814 6.273 -3.198 1.00 68.40 212 ARG B N 1
ATOM 3240 C CA . ARG B 2 220 ? 19.748 7.676 -3.502 1.00 68.16 212 ARG B CA 1
ATOM 3241 C C . ARG B 2 220 ? 20.549 7.986 -4.731 1.00 67.89 212 ARG B C 1
ATOM 3242 O O . ARG B 2 220 ? 19.995 8.129 -5.792 1.00 67.20 212 ARG B O 1
ATOM 3250 N N . PRO C 3 1 ? -17.044 3.568 47.909 1.00 61.51 1 PRO I N 1
ATOM 3251 C CA . PRO C 3 1 ? -17.596 4.659 48.699 1.00 60.87 1 PRO I CA 1
ATOM 3252 C C . PRO C 3 1 ? -16.883 5.031 50.020 1.00 60.33 1 PRO I C 1
ATOM 3253 O O . PRO C 3 1 ? -16.279 6.064 49.998 1.00 60.16 1 PRO I O 1
ATOM 3257 N N . HIS C 3 2 ? -16.911 4.290 51.116 1.00 72.24 2 HIS I N 1
ATOM 3258 C CA . HIS C 3 2 ? -15.966 4.621 52.179 1.00 71.54 2 HIS I CA 1
ATOM 3259 C C . HIS C 3 2 ? -15.551 3.558 53.212 1.00 71.22 2 HIS I C 1
ATOM 3260 O O . HIS C 3 2 ? -16.324 3.234 54.088 1.00 70.42 2 HIS I O 1
ATOM 3267 N N . GLY C 3 3 ? -14.311 3.078 53.122 1.00 65.06 3 GLY I N 1
ATOM 3268 C CA . GLY C 3 3 ? -13.669 2.190 54.075 1.00 64.73 3 GLY I CA 1
ATOM 3269 C C . GLY C 3 3 ? -12.794 1.314 53.220 1.00 66.06 3 GLY I C 1
ATOM 3270 O O . GLY C 3 3 ? -12.882 1.507 52.039 1.00 66.85 3 GLY I O 1
ATOM 3271 N N . GLY C 3 4 ? -12.019 0.363 53.756 1.00 56.15 4 GLY I N 1
ATOM 3272 C CA . GLY C 3 4 ? -11.178 -0.538 52.962 1.00 56.82 4 GLY I CA 1
ATOM 3273 C C . GLY C 3 4 ? -11.210 -2.051 53.247 1.00 56.92 4 GLY I C 1
ATOM 3274 O O . GLY C 3 4 ? -11.237 -2.471 54.394 1.00 56.47 4 GLY I O 1
ATOM 3275 N N . SER C 3 5 ? -11.189 -2.899 52.233 1.00 50.00 5 SER I N 1
ATOM 3276 C CA . SER C 3 5 ? -11.464 -4.309 52.498 1.00 50.00 5 SER I CA 1
ATOM 3277 C C . SER C 3 5 ? -10.966 -5.447 51.599 1.00 50.56 5 SER I C 1
ATOM 3278 O O . SER C 3 5 ? -10.257 -5.257 50.646 1.00 51.02 5 SER I O 1
ATOM 3281 N N . TRP C 3 6 ? -11.302 -6.649 52.034 1.00 70.60 6 TRP I N 1
ATOM 3282 C CA . TRP C 3 6 ? -11.259 -7.930 51.311 1.00 71.23 6 TRP I CA 1
ATOM 3283 C C . TRP C 3 6 ? -9.938 -8.539 51.082 1.00 71.73 6 TRP I C 1
ATOM 3284 O O . TRP C 3 6 ? -9.042 -8.254 51.834 1.00 71.44 6 TRP I O 1
ATOM 3295 N N . GLY C 3 7 ? -9.807 -9.452 50.129 1.00 74.54 7 GLY I N 1
ATOM 3296 C CA . GLY C 3 7 ? -10.851 -10.058 49.308 1.00 74.76 7 GLY I CA 1
ATOM 3297 C C . GLY C 3 7 ? -11.569 -11.188 50.017 1.00 74.40 7 GLY I C 1
ATOM 3298 O O . GLY C 3 7 ? -11.382 -11.391 51.195 1.00 73.86 7 GLY I O 1
ATOM 3299 N N . GLN C 3 8 ? -12.464 -11.896 49.363 1.00 99.44 8 GLN I N 1
ATOM 3300 C CA . GLN C 3 8 ? -13.241 -12.833 50.162 1.00 98.92 8 GLN I CA 1
ATOM 3301 C C . GLN C 3 8 ? -13.087 -14.355 50.018 1.00 99.18 8 GLN I C 1
ATOM 3302 O O . GLN C 3 8 ? -12.766 -15.035 50.985 1.00 98.94 8 GLN I O 1
ATOM 3308 N N . PRO C 3 9 ? -13.315 -14.900 48.835 1.00 95.65 9 PRO I N 1
ATOM 3309 C CA . PRO C 3 9 ? -13.453 -16.348 48.730 1.00 95.83 9 PRO I CA 1
ATOM 3310 C C . PRO C 3 9 ? -12.302 -17.048 49.417 1.00 95.70 9 PRO I C 1
ATOM 3311 O O . PRO C 3 9 ? -11.941 -18.129 48.981 1.00 96.18 9 PRO I O 1
ATOM 3315 N N . ASP D 1 1 ? 36.467 -45.458 41.744 1.00 75.44 1 ASP C N 1
ATOM 3316 C CA . ASP D 1 1 ? 35.607 -46.613 41.846 1.00 74.77 1 ASP C CA 1
ATOM 3317 C C . ASP D 1 1 ? 34.570 -46.431 42.923 1.00 73.98 1 ASP C C 1
ATOM 3318 O O . ASP D 1 1 ? 33.887 -47.350 43.274 1.00 73.25 1 ASP C O 1
ATOM 3323 N N . ILE D 1 2 ? 34.457 -45.224 43.432 1.00 45.17 2 ILE C N 1
ATOM 3324 C CA . ILE D 1 2 ? 33.479 -44.891 44.437 1.00 44.68 2 ILE C CA 1
ATOM 3325 C C . ILE D 1 2 ? 32.161 -44.549 43.805 1.00 44.82 2 ILE C C 1
ATOM 3326 O O . ILE D 1 2 ? 32.107 -43.808 42.884 1.00 45.35 2 ILE C O 1
ATOM 3331 N N . VAL D 1 3 ? 31.087 -45.105 44.299 1.00 44.39 3 VAL C N 1
ATOM 3332 C CA . VAL D 1 3 ? 29.801 -44.740 43.791 1.00 44.53 3 VAL C CA 1
ATOM 3333 C C . VAL D 1 3 ? 29.086 -43.763 44.662 1.00 44.33 3 VAL C C 1
ATOM 3334 O O . VAL D 1 3 ? 28.999 -43.935 45.819 1.00 43.81 3 VAL C O 1
ATOM 3338 N N . MET D 1 4 ? 28.569 -42.722 44.077 1.00 42.20 4 MET C N 1
ATOM 3339 C CA . MET D 1 4 ? 27.776 -41.802 44.827 1.00 42.00 4 MET C CA 1
ATOM 3340 C C . MET D 1 4 ? 26.339 -41.969 44.469 1.00 41.98 4 MET C C 1
ATOM 3341 O O . MET D 1 4 ? 25.963 -41.840 43.338 1.00 42.36 4 MET C O 1
ATOM 3346 N N . THR D 1 5 ? 25.523 -42.249 45.450 1.00 53.27 5 THR C N 1
ATOM 3347 C CA . THR D 1 5 ? 24.140 -42.315 45.164 1.00 53.29 5 THR C CA 1
ATOM 3348 C C . THR D 1 5 ? 23.313 -41.238 45.834 1.00 53.19 5 THR C C 1
ATOM 3349 O O . THR D 1 5 ? 23.450 -40.959 46.998 1.00 52.81 5 THR C O 1
ATOM 3353 N N . GLN D 1 6 ? 22.482 -40.605 45.041 1.00 47.61 6 GLN C N 1
ATOM 3354 C CA . GLN D 1 6 ? 21.531 -39.663 45.542 1.00 47.54 6 GLN C CA 1
ATOM 3355 C C . GLN D 1 6 ? 20.209 -40.369 45.409 1.00 47.47 6 GLN C C 1
ATOM 3356 O O . GLN D 1 6 ? 19.659 -40.449 44.348 1.00 47.79 6 GLN C O 1
ATOM 3362 N N . SER D 1 7 ? 19.722 -40.937 46.489 1.00 51.14 7 SER C N 1
ATOM 3363 C CA . SER D 1 7 ? 18.479 -41.648 46.426 1.00 51.06 7 SER C CA 1
ATOM 3364 C C . SER D 1 7 ? 17.198 -40.848 46.271 1.00 51.24 7 SER C C 1
ATOM 3365 O O . SER D 1 7 ? 16.441 -41.106 45.393 1.00 51.52 7 SER C O 1
ATOM 3368 N N . HIS D 1 8 ? 17.004 -39.830 47.095 1.00 44.34 8 HIS C N 1
ATOM 3369 C CA . HIS D 1 8 ? 15.690 -39.171 47.229 1.00 44.39 8 HIS C CA 1
ATOM 3370 C C . HIS D 1 8 ? 15.638 -38.158 46.074 1.00 44.88 8 HIS C C 1
ATOM 3371 O O . HIS D 1 8 ? 15.546 -37.014 46.303 1.00 44.92 8 HIS C O 1
ATOM 3378 N N . LYS D 1 9 ? 15.620 -38.645 44.842 1.00 49.04 9 LYS C N 1
ATOM 3379 C CA . LYS D 1 9 ? 15.901 -37.981 43.563 1.00 49.44 9 LYS C CA 1
ATOM 3380 C C . LYS D 1 9 ? 15.125 -36.804 42.909 1.00 49.67 9 LYS C C 1
ATOM 3381 O O . LYS D 1 9 ? 15.622 -36.184 41.986 1.00 49.90 9 LYS C O 1
ATOM 3387 N N . PHE D 1 10 ? 13.865 -36.608 43.248 1.00 68.30 10 PHE C N 1
ATOM 3388 C CA . PHE D 1 10 ? 13.132 -35.449 42.819 1.00 68.31 10 PHE C CA 1
ATOM 3389 C C . PHE D 1 10 ? 12.684 -34.889 44.092 1.00 67.94 10 PHE C C 1
ATOM 3390 O O . PHE D 1 10 ? 12.243 -35.600 44.922 1.00 67.65 10 PHE C O 1
ATOM 3398 N N . MET D 1 11 ? 12.770 -33.605 44.269 1.00 62.45 11 MET C N 1
ATOM 3399 C CA . MET D 1 11 ? 12.253 -33.049 45.471 1.00 62.08 11 MET C CA 1
ATOM 3400 C C . MET D 1 11 ? 11.413 -31.863 45.157 1.00 62.23 11 MET C C 1
ATOM 3401 O O . MET D 1 11 ? 11.644 -31.183 44.203 1.00 62.59 11 MET C O 1
ATOM 3406 N N . SER D 1 12 ? 10.407 -31.640 45.967 1.00 64.11 12 SER C N 1
ATOM 3407 C CA . SER D 1 12 ? 9.487 -30.581 45.723 1.00 64.17 12 SER C CA 1
ATOM 3408 C C . SER D 1 12 ? 9.493 -29.745 46.931 1.00 63.77 12 SER C C 1
ATOM 3409 O O . SER D 1 12 ? 9.534 -30.265 48.009 1.00 63.31 12 SER C O 1
ATOM 3412 N N . THR D 1 13 ? 9.515 -28.444 46.747 1.00 49.45 13 THR C N 1
ATOM 3413 C CA . THR D 1 13 ? 9.475 -27.557 47.859 1.00 49.20 13 THR C CA 1
ATOM 3414 C C . THR D 1 13 ? 8.769 -26.311 47.474 1.00 49.35 13 THR C C 1
ATOM 3415 O O . THR D 1 13 ? 8.788 -25.921 46.359 1.00 49.66 13 THR C O 1
ATOM 3419 N N . SER D 1 14 ? 8.121 -25.700 48.432 1.00 57.86 14 SER C N 1
ATOM 3420 C CA . SER D 1 14 ? 7.572 -24.379 48.282 1.00 57.94 14 SER C CA 1
ATOM 3421 C C . SER D 1 14 ? 8.615 -23.347 48.567 1.00 57.94 14 SER C C 1
ATOM 3422 O O . SER D 1 14 ? 9.563 -23.609 49.242 1.00 57.76 14 SER C O 1
ATOM 3425 N N . VAL D 1 15 ? 8.408 -22.157 48.054 1.00 47.18 15 VAL C N 1
ATOM 3426 C CA . VAL D 1 15 ? 9.239 -21.039 48.375 1.00 47.15 15 VAL C CA 1
ATOM 3427 C C . VAL D 1 15 ? 9.154 -20.716 49.851 1.00 46.76 15 VAL C C 1
ATOM 3428 O O . VAL D 1 15 ? 8.137 -20.823 50.464 1.00 46.55 15 VAL C O 1
ATOM 3432 N N . GLY D 1 16 ? 10.277 -20.357 50.417 1.00 53.10 16 GLY C N 1
ATOM 3433 C CA . GLY D 1 16 ? 10.358 -20.037 51.811 1.00 52.70 16 GLY C CA 1
ATOM 3434 C C . GLY D 1 16 ? 10.516 -21.228 52.722 1.00 52.38 16 GLY C C 1
ATOM 3435 O O . GLY D 1 16 ? 10.687 -21.082 53.902 1.00 52.00 16 GLY C O 1
ATOM 3436 N N . ASP D 1 17 ? 10.433 -22.405 52.155 1.00 66.72 17 ASP C N 1
ATOM 3437 C CA . ASP D 1 17 ? 10.626 -23.645 52.869 1.00 66.41 17 ASP C CA 1
ATOM 3438 C C . ASP D 1 17 ? 12.074 -23.973 53.025 1.00 66.36 17 ASP C C 1
ATOM 3439 O O . ASP D 1 17 ? 12.921 -23.300 52.535 1.00 66.71 17 ASP C O 1
ATOM 3444 N N . ARG D 1 18 ? 12.335 -25.025 53.756 1.00 77.23 18 ARG C N 1
ATOM 3445 C CA . ARG D 1 18 ? 13.656 -25.584 53.845 1.00 77.24 18 ARG C CA 1
ATOM 3446 C C . ARG D 1 18 ? 13.674 -26.994 53.298 1.00 77.44 18 ARG C C 1
ATOM 3447 O O . ARG D 1 18 ? 12.804 -27.761 53.597 1.00 77.21 18 ARG C O 1
ATOM 3455 N N . VAL D 1 19 ? 14.651 -27.328 52.475 1.00 48.17 19 VAL C N 1
ATOM 3456 C CA . VAL D 1 19 ? 14.733 -28.661 51.923 1.00 48.24 19 VAL C CA 1
ATOM 3457 C C . VAL D 1 19 ? 16.116 -29.279 52.048 1.00 48.17 19 VAL C C 1
ATOM 3458 O O . VAL D 1 19 ? 17.085 -28.605 51.985 1.00 48.28 19 VAL C O 1
ATOM 3462 N N . SER D 1 20 ? 16.182 -30.576 52.243 1.00 41.79 20 SER C N 1
ATOM 3463 C CA . SER D 1 20 ? 17.438 -31.248 52.418 1.00 41.68 20 SER C CA 1
ATOM 3464 C C . SER D 1 20 ? 17.694 -32.246 51.330 1.00 41.95 20 SER C C 1
ATOM 3465 O O . SER D 1 20 ? 16.897 -33.062 51.084 1.00 41.93 20 SER C O 1
ATOM 3468 N N . ILE D 1 21 ? 18.854 -32.193 50.724 1.00 39.46 21 ILE C N 1
ATOM 3469 C CA . ILE D 1 21 ? 19.203 -33.095 49.663 1.00 39.74 21 ILE C CA 1
ATOM 3470 C C . ILE D 1 21 ? 20.373 -33.977 50.030 1.00 39.54 21 ILE C C 1
ATOM 3471 O O . ILE D 1 21 ? 21.332 -33.525 50.548 1.00 39.45 21 ILE C O 1
ATOM 3476 N N . THR D 1 22 ? 20.258 -35.254 49.749 1.00 43.62 22 THR C N 1
ATOM 3477 C CA . THR D 1 22 ? 21.161 -36.245 50.293 1.00 43.31 22 THR C CA 1
ATOM 3478 C C . THR D 1 22 ? 22.024 -37.000 49.335 1.00 43.58 22 THR C C 1
ATOM 3479 O O . THR D 1 22 ? 21.675 -37.255 48.247 1.00 43.92 22 THR C O 1
ATOM 3483 N N . CYS D 1 23 ? 23.243 -37.267 49.771 1.00 56.24 23 CYS C N 1
ATOM 3484 C CA . CYS D 1 23 ? 24.252 -37.979 49.006 1.00 56.46 23 CYS C CA 1
ATOM 3485 C C . CYS D 1 23 ? 24.747 -39.071 49.901 1.00 55.95 23 CYS C C 1
ATOM 3486 O O . CYS D 1 23 ? 25.045 -38.821 51.035 1.00 55.56 23 CYS C O 1
ATOM 3489 N N . LYS D 1 24 ? 24.857 -40.276 49.388 1.00 51.83 24 LYS C N 1
ATOM 3490 C CA . LYS D 1 24 ? 25.465 -41.375 50.087 1.00 51.34 24 LYS C CA 1
ATOM 3491 C C . LYS D 1 24 ? 26.643 -41.890 49.285 1.00 51.64 24 LYS C C 1
ATOM 3492 O O . LYS D 1 24 ? 26.598 -41.936 48.102 1.00 52.12 24 LYS C O 1
ATOM 3498 N N . ALA D 1 25 ? 27.711 -42.255 49.958 1.00 43.71 25 ALA C N 1
ATOM 3499 C CA . ALA D 1 25 ? 28.888 -42.771 49.315 1.00 43.96 25 ALA C CA 1
ATOM 3500 C C . ALA D 1 25 ? 29.230 -44.177 49.752 1.00 43.42 25 ALA C C 1
ATOM 3501 O O . ALA D 1 25 ? 29.141 -44.510 50.884 1.00 42.77 25 ALA C O 1
ATOM 3503 N N . SER D 1 26 ? 29.636 -44.981 48.796 1.00 45.77 26 SER C N 1
ATOM 3504 C CA . SER D 1 26 ? 30.015 -46.375 48.950 1.00 45.29 26 SER C CA 1
ATOM 3505 C C . SER D 1 26 ? 31.229 -46.641 49.796 1.00 44.92 26 SER C C 1
ATOM 3506 O O . SER D 1 26 ? 31.387 -47.715 50.268 1.00 44.29 26 SER C O 1
ATOM 3509 N N . GLN D 1 27 ? 32.067 -45.651 49.991 1.00 55.70 27 GLN C N 1
ATOM 3510 C CA . GLN D 1 27 ? 33.176 -45.743 50.915 1.00 55.37 27 GLN C CA 1
ATOM 3511 C C . GLN D 1 27 ? 33.341 -44.433 51.646 1.00 55.50 27 GLN C C 1
ATOM 3512 O O . GLN D 1 27 ? 32.870 -43.443 51.168 1.00 55.97 27 GLN C O 1
ATOM 3518 N N . VAL D 1 28 ? 34.017 -44.411 52.781 1.00 46.87 28 VAL C N 1
ATOM 3519 C CA . VAL D 1 28 ? 34.315 -43.142 53.402 1.00 47.04 28 VAL C CA 1
ATOM 3520 C C . VAL D 1 28 ? 35.384 -42.415 52.619 1.00 47.85 28 VAL C C 1
ATOM 3521 O O . VAL D 1 28 ? 36.417 -42.957 52.368 1.00 48.01 28 VAL C O 1
ATOM 3525 N N . GLY D 1 29 ? 35.089 -41.193 52.208 1.00 58.36 29 GLY C N 1
ATOM 3526 C CA . GLY D 1 29 ? 36.052 -40.164 51.929 1.00 58.97 29 GLY C CA 1
ATOM 3527 C C . GLY D 1 29 ? 35.380 -38.831 52.031 1.00 59.08 29 GLY C C 1
ATOM 3528 O O . GLY D 1 29 ? 34.300 -38.709 51.478 1.00 59.25 29 GLY C O 1
ATOM 3529 N N . THR D 1 30 ? 36.034 -37.839 52.634 1.00 40.46 30 THR C N 1
ATOM 3530 C CA . THR D 1 30 ? 35.421 -36.516 53.000 1.00 40.45 30 THR C CA 1
ATOM 3531 C C . THR D 1 30 ? 35.632 -35.212 52.175 1.00 41.06 30 THR C C 1
ATOM 3532 O O . THR D 1 30 ? 35.274 -34.112 52.573 1.00 41.02 30 THR C O 1
ATOM 3536 N N . ALA D 1 31 ? 36.212 -35.404 51.018 1.00 52.79 31 ALA C N 1
ATOM 3537 C CA . ALA D 1 31 ? 36.257 -34.434 50.009 1.00 53.31 31 ALA C CA 1
ATOM 3538 C C . ALA D 1 31 ? 34.933 -34.621 49.345 1.00 53.28 31 ALA C C 1
ATOM 3539 O O . ALA D 1 31 ? 34.729 -35.550 48.624 1.00 53.37 31 ALA C O 1
ATOM 3541 N N . LEU D 1 32 ? 34.026 -33.729 49.656 1.00 41.63 32 LEU C N 1
ATOM 3542 C CA . LEU D 1 32 ? 32.728 -33.724 49.075 1.00 41.63 32 LEU C CA 1
ATOM 3543 C C . LEU D 1 32 ? 32.354 -32.351 48.588 1.00 41.88 32 LEU C C 1
ATOM 3544 O O . LEU D 1 32 ? 32.539 -31.390 49.254 1.00 41.81 32 LEU C O 1
ATOM 3549 N N . ALA D 1 33 ? 31.815 -32.289 47.405 1.00 33.97 33 ALA C N 1
ATOM 3550 C CA . ALA D 1 33 ? 31.292 -31.057 46.909 1.00 34.14 33 ALA C CA 1
ATOM 3551 C C . ALA D 1 33 ? 29.854 -31.113 46.380 1.00 34.09 33 ALA C C 1
ATOM 3552 O O . ALA D 1 33 ? 29.408 -32.093 45.871 1.00 34.09 33 ALA C O 1
ATOM 3554 N N . TRP D 1 34 ? 29.140 -30.018 46.524 1.00 43.42 34 TRP C N 1
ATOM 3555 C CA . TRP D 1 34 ? 27.835 -29.888 45.917 1.00 43.44 34 TRP C CA 1
ATOM 3556 C C . TRP D 1 34 ? 27.793 -28.864 44.816 1.00 43.75 34 TRP C C 1
ATOM 3557 O O . TRP D 1 34 ? 28.402 -27.864 44.887 1.00 43.86 34 TRP C O 1
ATOM 3568 N N . TYR D 1 35 ? 27.027 -29.151 43.795 1.00 41.28 35 TYR C N 1
ATOM 3569 C CA . TYR D 1 35 ? 26.926 -28.319 42.632 1.00 41.51 35 TYR C CA 1
ATOM 3570 C C . TYR D 1 35 ? 25.500 -28.009 42.264 1.00 41.46 35 TYR C C 1
ATOM 3571 O O . TYR D 1 35 ? 24.610 -28.745 42.565 1.00 41.31 35 TYR C O 1
ATOM 3580 N N . GLN D 1 36 ? 25.311 -26.894 41.598 1.00 54.35 36 GLN C N 1
ATOM 3581 C CA . GLN D 1 36 ? 24.050 -26.531 41.036 1.00 54.34 36 GLN C CA 1
ATOM 3582 C C . GLN D 1 36 ? 24.149 -26.377 39.527 1.00 54.51 36 GLN C C 1
ATOM 3583 O O . GLN D 1 36 ? 25.002 -25.718 39.038 1.00 54.63 36 GLN C O 1
ATOM 3589 N N . GLN D 1 37 ? 23.265 -27.036 38.800 1.00 43.66 37 GLN C N 1
ATOM 3590 C CA . GLN D 1 37 ? 23.196 -26.893 37.355 1.00 43.78 37 GLN C CA 1
ATOM 3591 C C . GLN D 1 37 ? 21.818 -26.547 36.867 1.00 43.73 37 GLN C C 1
ATOM 3592 O O . GLN D 1 37 ? 20.951 -27.346 36.873 1.00 43.66 37 GLN C O 1
ATOM 3598 N N . LYS D 1 38 ? 21.641 -25.353 36.381 1.00 48.97 38 LYS C N 1
ATOM 3599 C CA . LYS D 1 38 ? 20.392 -24.990 35.790 1.00 48.93 38 LYS C CA 1
ATOM 3600 C C . LYS D 1 38 ? 20.337 -25.546 34.406 1.00 49.01 38 LYS C C 1
ATOM 3601 O O . LYS D 1 38 ? 21.336 -25.866 33.861 1.00 49.12 38 LYS C O 1
ATOM 3607 N N . PRO D 1 39 ? 19.154 -25.675 33.843 1.00 52.79 39 PRO C N 1
ATOM 3608 C CA . PRO D 1 39 ? 19.009 -26.246 32.514 1.00 52.86 39 PRO C CA 1
ATOM 3609 C C . PRO D 1 39 ? 19.689 -25.429 31.437 1.00 52.98 39 PRO C C 1
ATOM 3610 O O . PRO D 1 39 ? 19.516 -24.252 31.351 1.00 52.95 39 PRO C O 1
ATOM 3614 N N . GLY D 1 40 ? 20.449 -26.118 30.611 1.00 58.45 40 GLY C N 1
ATOM 3615 C CA . GLY D 1 40 ? 21.200 -25.530 29.531 1.00 58.60 40 GLY C CA 1
ATOM 3616 C C . GLY D 1 40 ? 22.527 -24.922 29.915 1.00 58.69 40 GLY C C 1
ATOM 3617 O O . GLY D 1 40 ? 23.233 -24.416 29.077 1.00 58.84 40 GLY C O 1
ATOM 3618 N N . GLN D 1 41 ? 22.888 -25.039 31.174 1.00 64.16 41 GLN C N 1
ATOM 3619 C CA . GLN D 1 41 ? 23.983 -24.295 31.722 1.00 64.19 41 GLN C CA 1
ATOM 3620 C C . GLN D 1 41 ? 24.968 -25.228 32.347 1.00 64.33 41 GLN C C 1
ATOM 3621 O O . GLN D 1 41 ? 24.668 -26.346 32.556 1.00 64.31 41 GLN C O 1
ATOM 3627 N N . SER D 1 42 ? 26.173 -24.747 32.533 1.00 61.83 42 SER C N 1
ATOM 3628 C CA . SER D 1 42 ? 27.223 -25.442 33.211 1.00 61.89 42 SER C CA 1
ATOM 3629 C C . SER D 1 42 ? 27.055 -25.408 34.697 1.00 61.69 42 SER C C 1
ATOM 3630 O O . SER D 1 42 ? 26.406 -24.571 35.227 1.00 61.50 42 SER C O 1
ATOM 3633 N N . PRO D 1 43 ? 27.657 -26.352 35.364 1.00 39.05 43 PRO C N 1
ATOM 3634 C CA . PRO D 1 43 ? 27.563 -26.461 36.803 1.00 38.90 43 PRO C CA 1
ATOM 3635 C C . PRO D 1 43 ? 28.213 -25.329 37.545 1.00 38.88 43 PRO C C 1
ATOM 3636 O O . PRO D 1 43 ? 29.154 -24.777 37.103 1.00 39.02 43 PRO C O 1
ATOM 3640 N N . LYS D 1 44 ? 27.656 -24.998 38.680 1.00 44.50 44 LYS C N 1
ATOM 3641 C CA . LYS D 1 44 ? 28.221 -24.052 39.603 1.00 44.48 44 LYS C CA 1
ATOM 3642 C C . LYS D 1 44 ? 28.528 -24.742 40.912 1.00 44.37 44 LYS C C 1
ATOM 3643 O O . LYS D 1 44 ? 27.770 -25.485 41.407 1.00 44.23 44 LYS C O 1
ATOM 3649 N N . LEU D 1 45 ? 29.688 -24.488 41.445 1.00 41.50 45 LEU C N 1
ATOM 3650 C CA . LEU D 1 45 ? 30.032 -24.982 42.730 1.00 41.37 45 LEU C CA 1
ATOM 3651 C C . LEU D 1 45 ? 29.315 -24.262 43.858 1.00 41.16 45 LEU C C 1
ATOM 3652 O O . LEU D 1 45 ? 29.284 -23.083 43.887 1.00 41.20 45 LEU C O 1
ATOM 3657 N N . LEU D 1 46 ? 28.730 -24.996 44.780 1.00 40.72 46 LEU C N 1
ATOM 3658 C CA . LEU D 1 46 ? 28.163 -24.400 45.975 1.00 40.47 46 LEU C CA 1
ATOM 3659 C C . LEU D 1 46 ? 28.956 -24.614 47.253 1.00 40.27 46 LEU C C 1
ATOM 3660 O O . LEU D 1 46 ? 29.233 -23.702 47.954 1.00 40.20 46 LEU C O 1
ATOM 3665 N N . ILE D 1 47 ? 29.305 -25.846 47.523 1.00 45.97 47 ILE C N 1
ATOM 3666 C CA . ILE D 1 47 ? 30.013 -26.206 48.717 1.00 45.72 47 ILE C CA 1
ATOM 3667 C C . ILE D 1 47 ? 31.188 -27.081 48.410 1.00 45.88 47 ILE C C 1
ATOM 3668 O O . ILE D 1 47 ? 31.112 -27.904 47.567 1.00 46.03 47 ILE C O 1
ATOM 3673 N N . TYR D 1 48 ? 32.284 -26.873 49.102 1.00 36.95 48 TYR C N 1
ATOM 3674 C CA . TYR D 1 48 ? 33.401 -27.775 49.050 1.00 37.06 48 TYR C CA 1
ATOM 3675 C C . TYR D 1 48 ? 33.802 -28.225 50.431 1.00 36.67 48 TYR C C 1
ATOM 3676 O O . TYR D 1 48 ? 33.394 -27.664 51.384 1.00 36.37 48 TYR C O 1
ATOM 3685 N N . TRP D 1 49 ? 34.550 -29.295 50.523 1.00 39.66 49 TRP C N 1
ATOM 3686 C CA . TRP D 1 49 ? 34.996 -29.809 51.788 1.00 39.27 49 TRP C CA 1
ATOM 3687 C C . TRP D 1 49 ? 33.839 -30.026 52.735 1.00 38.73 49 TRP C C 1
ATOM 3688 O O . TRP D 1 49 ? 33.943 -29.735 53.889 1.00 38.36 49 TRP C O 1
ATOM 3699 N N . ALA D 1 50 ? 32.754 -30.550 52.202 1.00 37.01 50 ALA C N 1
ATOM 3700 C CA . ALA D 1 50 ? 31.556 -30.914 52.925 1.00 36.53 50 ALA C CA 1
ATOM 3701 C C . ALA D 1 50 ? 30.659 -29.790 53.427 1.00 36.37 50 ALA C C 1
ATOM 3702 O O . ALA D 1 50 ? 29.517 -29.822 53.193 1.00 36.32 50 ALA C O 1
ATOM 3704 N N . SER D 1 51 ? 31.187 -28.848 54.180 1.00 40.41 51 SER C N 1
ATOM 3705 C CA . SER D 1 51 ? 30.446 -27.708 54.643 1.00 40.28 51 SER C CA 1
ATOM 3706 C C . SER D 1 51 ? 30.922 -26.328 54.253 1.00 40.65 51 SER C C 1
ATOM 3707 O O . SER D 1 51 ? 30.506 -25.378 54.830 1.00 40.48 51 SER C O 1
ATOM 3710 N N . THR D 1 52 ? 31.802 -26.182 53.306 1.00 43.93 52 THR C N 1
ATOM 3711 C CA . THR D 1 52 ? 32.357 -24.870 53.128 1.00 44.20 52 THR C CA 1
ATOM 3712 C C . THR D 1 52 ? 31.831 -24.165 51.911 1.00 44.57 52 THR C C 1
ATOM 3713 O O . THR D 1 52 ? 31.979 -24.621 50.814 1.00 44.89 52 THR C O 1
ATOM 3717 N N . ARG D 1 53 ? 31.214 -23.019 52.128 1.00 51.47 53 ARG C N 1
ATOM 3718 C CA . ARG D 1 53 ? 30.598 -22.306 51.040 1.00 51.77 53 ARG C CA 1
ATOM 3719 C C . ARG D 1 53 ? 31.580 -21.645 50.126 1.00 52.18 53 ARG C C 1
ATOM 3720 O O . ARG D 1 53 ? 32.524 -21.038 50.545 1.00 52.23 53 ARG C O 1
ATOM 3728 N N . HIS D 1 54 ? 31.315 -21.781 48.853 1.00 49.49 54 HIS C N 1
ATOM 3729 C CA . HIS D 1 54 ? 32.101 -21.237 47.797 1.00 49.85 54 HIS C CA 1
ATOM 3730 C C . HIS D 1 54 ? 31.810 -19.770 47.605 1.00 49.92 54 HIS C C 1
ATOM 3731 O O . HIS D 1 54 ? 30.943 -19.254 48.231 1.00 49.72 54 HIS C O 1
ATOM 3738 N N . THR D 1 55 ? 32.573 -19.094 46.769 1.00 56.93 55 THR C N 1
ATOM 3739 C CA . THR D 1 55 ? 32.483 -17.648 46.647 1.00 56.99 55 THR C CA 1
ATOM 3740 C C . THR D 1 55 ? 31.141 -17.118 46.185 1.00 56.94 55 THR C C 1
ATOM 3741 O O . THR D 1 55 ? 30.613 -17.527 45.198 1.00 57.02 55 THR C O 1
ATOM 3745 N N . GLY D 1 56 ? 30.645 -16.136 46.907 1.00 57.27 56 GLY C N 1
ATOM 3746 C CA . GLY D 1 56 ? 29.361 -15.545 46.637 1.00 57.21 56 GLY C CA 1
ATOM 3747 C C . GLY D 1 56 ? 28.163 -16.462 46.688 1.00 57.05 56 GLY C C 1
ATOM 3748 O O . GLY D 1 56 ? 27.252 -16.307 45.942 1.00 57.11 56 GLY C O 1
ATOM 3749 N N . VAL D 1 57 ? 28.162 -17.418 47.581 1.00 49.94 57 VAL C N 1
ATOM 3750 C CA . VAL D 1 57 ? 27.100 -18.362 47.621 1.00 49.79 57 VAL C CA 1
ATOM 3751 C C . VAL D 1 57 ? 26.365 -18.024 48.865 1.00 49.46 57 VAL C C 1
ATOM 3752 O O . VAL D 1 57 ? 26.973 -17.862 49.883 1.00 49.27 57 VAL C O 1
ATOM 3756 N N . PRO D 1 58 ? 25.056 -17.909 48.765 1.00 44.13 58 PRO C N 1
ATOM 3757 C CA . PRO D 1 58 ? 24.212 -17.412 49.834 1.00 43.81 58 PRO C CA 1
ATOM 3758 C C . PRO D 1 58 ? 24.164 -18.327 51.005 1.00 43.44 58 PRO C C 1
ATOM 3759 O O . PRO D 1 58 ? 24.228 -19.493 50.807 1.00 43.44 58 PRO C O 1
ATOM 3763 N N . ASP D 1 59 ? 24.002 -17.781 52.199 1.00 73.91 59 ASP C N 1
ATOM 3764 C CA . ASP D 1 59 ? 24.060 -18.539 53.417 1.00 73.32 59 ASP C CA 1
ATOM 3765 C C . ASP D 1 59 ? 22.923 -19.459 53.476 1.00 73.21 59 ASP C C 1
ATOM 3766 O O . ASP D 1 59 ? 22.861 -20.254 54.363 1.00 72.82 59 ASP C O 1
ATOM 3771 N N . ARG D 1 60 ? 21.961 -19.296 52.604 1.00 63.70 60 ARG C N 1
ATOM 3772 C CA . ARG D 1 60 ? 20.789 -20.109 52.692 1.00 63.52 60 ARG C CA 1
ATOM 3773 C C . ARG D 1 60 ? 21.197 -21.562 52.498 1.00 63.65 60 ARG C C 1
ATOM 3774 O O . ARG D 1 60 ? 20.534 -22.448 52.968 1.00 63.33 60 ARG C O 1
ATOM 3782 N N . PHE D 1 61 ? 22.303 -21.776 51.807 1.00 47.48 61 PHE C N 1
ATOM 3783 C CA . PHE D 1 61 ? 22.844 -23.090 51.534 1.00 47.51 61 PHE C CA 1
ATOM 3784 C C . PHE D 1 61 ? 23.839 -23.530 52.606 1.00 47.21 61 PHE C C 1
ATOM 3785 O O . PHE D 1 61 ? 24.751 -22.833 52.884 1.00 47.25 61 PHE C O 1
ATOM 3793 N N . THR D 1 62 ? 23.646 -24.692 53.195 1.00 47.95 62 THR C N 1
ATOM 3794 C CA . THR D 1 62 ? 24.617 -25.286 54.096 1.00 47.65 62 THR C CA 1
ATOM 3795 C C . THR D 1 62 ? 24.935 -26.758 53.797 1.00 47.63 62 THR C C 1
ATOM 3796 O O . THR D 1 62 ? 24.091 -27.522 53.419 1.00 47.63 62 THR C O 1
ATOM 3800 N N . GLY D 1 63 ? 26.172 -27.145 54.002 1.00 41.40 63 GLY C N 1
ATOM 3801 C CA . GLY D 1 63 ? 26.551 -28.504 53.751 1.00 41.37 63 GLY C CA 1
ATOM 3802 C C . GLY D 1 63 ? 26.873 -29.136 55.053 1.00 40.82 63 GLY C C 1
ATOM 3803 O O . GLY D 1 63 ? 27.372 -28.498 55.881 1.00 40.63 63 GLY C O 1
ATOM 3804 N N . SER D 1 64 ? 26.543 -30.382 55.227 1.00 47.18 64 SER C N 1
ATOM 3805 C CA . SER D 1 64 ? 26.887 -31.070 56.430 1.00 46.61 64 SER C CA 1
ATOM 3806 C C . SER D 1 64 ? 27.236 -32.509 56.186 1.00 46.50 64 SER C C 1
ATOM 3807 O O . SER D 1 64 ? 26.875 -33.080 55.200 1.00 46.80 64 SER C O 1
ATOM 3810 N N . GLY D 1 65 ? 27.937 -33.085 57.133 1.00 44.75 65 GLY C N 1
ATOM 3811 C CA . GLY D 1 65 ? 28.186 -34.498 57.155 1.00 44.48 65 GLY C CA 1
ATOM 3812 C C . GLY D 1 65 ? 29.577 -34.894 56.794 1.00 44.72 65 GLY C C 1
ATOM 3813 O O . GLY D 1 65 ? 30.306 -34.152 56.196 1.00 45.23 65 GLY C O 1
ATOM 3814 N N . SER D 1 66 ? 29.935 -36.091 57.187 1.00 60.36 66 SER C N 1
ATOM 3815 C CA . SER D 1 66 ? 31.230 -36.644 56.921 1.00 60.67 66 SER C CA 1
ATOM 3816 C C . SER D 1 66 ? 31.169 -38.155 56.758 1.00 60.37 66 SER C C 1
ATOM 3817 O O . SER D 1 66 ? 30.200 -38.767 57.112 1.00 59.79 66 SER C O 1
ATOM 3820 N N . GLY D 1 67 ? 32.198 -38.750 56.189 1.00 37.39 67 GLY C N 1
ATOM 3821 C CA . GLY D 1 67 ? 32.197 -40.170 55.980 1.00 37.10 67 GLY C CA 1
ATOM 3822 C C . GLY D 1 67 ? 31.439 -40.681 54.780 1.00 37.44 67 GLY C C 1
ATOM 3823 O O . GLY D 1 67 ? 31.935 -40.706 53.697 1.00 38.01 67 GLY C O 1
ATOM 3824 N N . THR D 1 68 ? 30.255 -41.187 55.009 1.00 46.27 68 THR C N 1
ATOM 3825 C CA . THR D 1 68 ? 29.477 -41.726 53.941 1.00 46.55 68 THR C CA 1
ATOM 3826 C C . THR D 1 68 ? 28.270 -40.913 53.621 1.00 46.81 68 THR C C 1
ATOM 3827 O O . THR D 1 68 ? 27.797 -40.972 52.541 1.00 47.24 68 THR C O 1
ATOM 3831 N N . ASP D 1 69 ? 27.799 -40.131 54.564 1.00 47.29 69 ASP C N 1
ATOM 3832 C CA . ASP D 1 69 ? 26.519 -39.488 54.438 1.00 47.41 69 ASP C CA 1
ATOM 3833 C C . ASP D 1 69 ? 26.569 -37.987 54.402 1.00 47.78 69 ASP C C 1
ATOM 3834 O O . ASP D 1 69 ? 27.136 -37.374 55.251 1.00 47.58 69 ASP C O 1
ATOM 3839 N N . PHE D 1 70 ? 25.959 -37.403 53.390 1.00 37.14 70 PHE C N 1
ATOM 3840 C CA . PHE D 1 70 ? 26.017 -35.969 53.206 1.00 37.50 70 PHE C CA 1
ATOM 3841 C C . PHE D 1 70 ? 24.707 -35.312 52.927 1.00 37.64 70 PHE C C 1
ATOM 3842 O O . PHE D 1 70 ? 23.834 -35.879 52.348 1.00 37.72 70 PHE C O 1
ATOM 3850 N N . THR D 1 71 ? 24.575 -34.092 53.384 1.00 40.21 71 THR C N 1
ATOM 3851 C CA . THR D 1 71 ? 23.362 -33.362 53.176 1.00 40.34 71 THR C CA 1
ATOM 3852 C C . THR D 1 71 ? 23.578 -31.947 52.717 1.00 40.73 71 THR C C 1
ATOM 3853 O O . THR D 1 71 ? 24.289 -31.228 53.316 1.00 40.65 71 THR C O 1
ATOM 3857 N N . LEU D 1 72 ? 22.891 -31.539 51.675 1.00 36.97 72 LEU C N 1
ATOM 3858 C CA . LEU D 1 72 ? 22.892 -30.163 51.287 1.00 37.27 72 LEU C CA 1
ATOM 3859 C C . LEU D 1 72 ? 21.567 -29.576 51.704 1.00 37.12 72 LEU C C 1
ATOM 3860 O O . LEU D 1 72 ? 20.547 -29.995 51.254 1.00 37.18 72 LEU C O 1
ATOM 3865 N N . THR D 1 73 ? 21.597 -28.575 52.555 1.00 41.46 73 THR C N 1
ATOM 3866 C CA . THR D 1 73 ? 20.377 -28.050 53.081 1.00 41.27 73 THR C CA 1
ATOM 3867 C C . THR D 1 73 ? 20.116 -26.667 52.561 1.00 41.57 73 THR C C 1
ATOM 3868 O O . THR D 1 73 ? 20.931 -25.824 52.647 1.00 41.67 73 THR C O 1
ATOM 3872 N N . ILE D 1 74 ? 18.951 -26.467 51.984 1.00 47.07 74 ILE C N 1
ATOM 3873 C CA . ILE D 1 74 ? 18.597 -25.174 51.504 1.00 47.32 74 ILE C CA 1
ATOM 3874 C C . ILE D 1 74 ? 17.519 -24.628 52.359 1.00 47.04 74 ILE C C 1
ATOM 3875 O O . ILE D 1 74 ? 16.516 -25.228 52.545 1.00 46.89 74 ILE C O 1
ATOM 3880 N N . SER D 1 75 ? 17.735 -23.452 52.867 1.00 62.77 75 SER C N 1
ATOM 3881 C CA . SER D 1 75 ? 16.764 -22.833 53.727 1.00 62.32 75 SER C CA 1
ATOM 3882 C C . SER D 1 75 ? 16.211 -21.583 53.102 1.00 62.54 75 SER C C 1
ATOM 3883 O O . SER D 1 75 ? 16.842 -20.976 52.290 1.00 63.00 75 SER C O 1
ATOM 3886 N N . ASN D 1 76 ? 15.004 -21.212 53.461 1.00 48.66 76 ASN C N 1
ATOM 3887 C CA . ASN D 1 76 ? 14.365 -20.090 52.819 1.00 48.90 76 ASN C CA 1
ATOM 3888 C C . ASN D 1 76 ? 14.419 -20.210 51.316 1.00 49.36 76 ASN C C 1
ATOM 3889 O O . ASN D 1 76 ? 14.992 -19.386 50.668 1.00 49.60 76 ASN C O 1
ATOM 3894 N N . VAL D 1 77 ? 13.870 -21.275 50.766 1.00 49.93 77 VAL C N 1
ATOM 3895 C CA . VAL D 1 77 ? 14.062 -21.541 49.354 1.00 50.32 77 VAL C CA 1
ATOM 3896 C C . VAL D 1 77 ? 13.563 -20.393 48.503 1.00 50.57 77 VAL C C 1
ATOM 3897 O O . VAL D 1 77 ? 12.526 -19.858 48.735 1.00 50.49 77 VAL C O 1
ATOM 3901 N N . GLN D 1 78 ? 14.328 -20.049 47.499 1.00 54.56 78 GLN C N 1
ATOM 3902 C CA . GLN D 1 78 ? 13.972 -18.991 46.593 1.00 54.79 78 GLN C CA 1
ATOM 3903 C C . GLN D 1 78 ? 13.636 -19.539 45.223 1.00 55.06 78 GLN C C 1
ATOM 3904 O O . GLN D 1 78 ? 13.940 -20.656 44.921 1.00 55.10 78 GLN C O 1
ATOM 3910 N N . SER D 1 79 ? 12.982 -18.736 44.406 1.00 54.77 79 SER C N 1
ATOM 3911 C CA . SER D 1 79 ? 12.571 -19.146 43.077 1.00 54.98 79 SER C CA 1
ATOM 3912 C C . SER D 1 79 ? 13.735 -19.526 42.204 1.00 55.12 79 SER C C 1
ATOM 3913 O O . SER D 1 79 ? 13.637 -20.398 41.404 1.00 55.20 79 SER C O 1
ATOM 3916 N N . GLU D 1 80 ? 14.835 -18.839 42.366 1.00 56.02 80 GLU C N 1
ATOM 3917 C CA . GLU D 1 80 ? 16.007 -19.097 41.574 1.00 56.14 80 GLU C CA 1
ATOM 3918 C C . GLU D 1 80 ? 16.664 -20.447 41.891 1.00 56.08 80 GLU C C 1
ATOM 3919 O O . GLU D 1 80 ? 17.469 -20.904 41.152 1.00 56.17 80 GLU C O 1
ATOM 3925 N N . ASP D 1 81 ? 16.272 -21.083 42.974 1.00 49.30 81 ASP C N 1
ATOM 3926 C CA . ASP D 1 81 ? 16.866 -22.342 43.398 1.00 49.21 81 ASP C CA 1
ATOM 3927 C C . ASP D 1 81 ? 16.370 -23.545 42.591 1.00 49.27 81 ASP C C 1
ATOM 3928 O O . ASP D 1 81 ? 16.733 -24.641 42.843 1.00 49.20 81 ASP C O 1
ATOM 3933 N N . LEU D 1 82 ? 15.526 -23.322 41.615 1.00 52.40 82 LEU C N 1
ATOM 3934 C CA . LEU D 1 82 ? 15.040 -24.419 40.813 1.00 52.44 82 LEU C CA 1
ATOM 3935 C C . LEU D 1 82 ? 16.091 -24.879 39.814 1.00 52.54 82 LEU C C 1
ATOM 3936 O O . LEU D 1 82 ? 16.329 -24.238 38.844 1.00 52.63 82 LEU C O 1
ATOM 3941 N N . SER D 1 83 ? 16.712 -26.013 40.105 1.00 52.33 83 SER C N 1
ATOM 3942 C CA . SER D 1 83 ? 17.722 -26.618 39.272 1.00 52.41 83 SER C CA 1
ATOM 3943 C C . SER D 1 83 ? 18.032 -28.021 39.693 1.00 52.34 83 SER C C 1
ATOM 3944 O O . SER D 1 83 ? 17.535 -28.493 40.651 1.00 52.21 83 SER C O 1
ATOM 3947 N N . ASP D 1 84 ? 18.900 -28.658 38.948 1.00 66.86 84 ASP C N 1
ATOM 3948 C CA . ASP D 1 84 ? 19.515 -29.915 39.323 1.00 66.92 84 ASP C CA 1
ATOM 3949 C C . ASP D 1 84 ? 20.576 -29.745 40.410 1.00 66.73 84 ASP C C 1
ATOM 3950 O O . ASP D 1 84 ? 21.254 -28.798 40.431 1.00 66.79 84 ASP C O 1
ATOM 3955 N N . TYR D 1 85 ? 20.697 -30.668 41.326 1.00 41.09 85 TYR C N 1
ATOM 3956 C CA . TYR D 1 85 ? 21.739 -30.612 42.330 1.00 40.99 85 TYR C CA 1
ATOM 3957 C C . TYR D 1 85 ? 22.444 -31.950 42.427 1.00 40.94 85 TYR C C 1
ATOM 3958 O O . TYR D 1 85 ? 21.820 -32.955 42.408 1.00 40.85 85 TYR C O 1
ATOM 3967 N N . PHE D 1 86 ? 23.755 -31.952 42.535 1.00 44.40 86 PHE C N 1
ATOM 3968 C CA . PHE D 1 86 ? 24.467 -33.201 42.652 1.00 44.36 86 PHE C CA 1
ATOM 3969 C C . PHE D 1 86 ? 25.784 -33.111 43.407 1.00 44.31 86 PHE C C 1
ATOM 3970 O O . PHE D 1 86 ? 26.342 -32.057 43.556 1.00 44.40 86 PHE C O 1
ATOM 3978 N N . CYS D 1 87 ? 26.281 -34.243 43.858 1.00 46.81 87 CYS C N 1
ATOM 3979 C CA . CYS D 1 87 ? 27.460 -34.288 44.679 1.00 46.72 87 CYS C CA 1
ATOM 3980 C C . CYS D 1 87 ? 28.652 -34.856 43.961 1.00 46.99 87 CYS C C 1
ATOM 3981 O O . CYS D 1 87 ? 28.524 -35.592 43.023 1.00 47.15 87 CYS C O 1
ATOM 3984 N N . GLN D 1 88 ? 29.824 -34.469 44.406 1.00 38.29 88 GLN C N 1
ATOM 3985 C CA . GLN D 1 88 ? 31.036 -35.030 43.885 1.00 38.54 88 GLN C CA 1
ATOM 3986 C C . GLN D 1 88 ? 31.995 -35.386 44.984 1.00 38.36 88 GLN C C 1
ATOM 3987 O O . GLN D 1 88 ? 32.248 -34.583 45.827 1.00 38.23 88 GLN C O 1
ATOM 3993 N N . GLN D 1 89 ? 32.557 -36.581 44.950 1.00 40.25 89 GLN C N 1
ATOM 3994 C CA . GLN D 1 89 ? 33.614 -36.957 45.872 1.00 40.09 89 GLN C CA 1
ATOM 3995 C C . GLN D 1 89 ? 34.988 -36.741 45.285 1.00 40.53 89 GLN C C 1
ATOM 3996 O O . GLN D 1 89 ? 35.210 -37.056 44.176 1.00 40.87 89 GLN C O 1
ATOM 4002 N N . TYR D 1 90 ? 35.897 -36.168 46.031 1.00 41.07 90 TYR C N 1
ATOM 4003 C CA . TYR D 1 90 ? 37.268 -36.102 45.578 1.00 41.46 90 TYR C CA 1
ATOM 4004 C C . TYR D 1 90 ? 38.299 -36.889 46.384 1.00 41.34 90 TYR C C 1
ATOM 4005 O O . TYR D 1 90 ? 39.437 -36.610 46.321 1.00 41.61 90 TYR C O 1
ATOM 4014 N N . SER D 1 91 ? 37.877 -37.823 47.193 1.00 43.16 91 SER C N 1
ATOM 4015 C CA . SER D 1 91 ? 38.793 -38.613 47.977 1.00 42.96 91 SER C CA 1
ATOM 4016 C C . SER D 1 91 ? 39.641 -39.509 47.133 1.00 43.31 91 SER C C 1
ATOM 4017 O O . SER D 1 91 ? 40.808 -39.643 47.343 1.00 43.48 91 SER C O 1
ATOM 4020 N N . SER D 1 92 ? 39.000 -40.115 46.164 1.00 52.01 92 SER C N 1
ATOM 4021 C CA . SER D 1 92 ? 39.632 -40.898 45.166 1.00 52.38 92 SER C CA 1
ATOM 4022 C C . SER D 1 92 ? 39.261 -40.205 43.912 1.00 52.80 92 SER C C 1
ATOM 4023 O O . SER D 1 92 ? 38.794 -39.128 43.980 1.00 52.79 92 SER C O 1
ATOM 4026 N N . TYR D 1 93 ? 39.498 -40.797 42.763 1.00 46.67 93 TYR C N 1
ATOM 4027 C CA . TYR D 1 93 ? 39.249 -40.095 41.532 1.00 46.98 93 TYR C CA 1
ATOM 4028 C C . TYR D 1 93 ? 37.783 -39.778 41.461 1.00 46.78 93 TYR C C 1
ATOM 4029 O O . TYR D 1 93 ? 36.968 -40.542 41.847 1.00 46.49 93 TYR C O 1
ATOM 4038 N N . PRO D 1 94 ? 37.469 -38.599 40.987 1.00 37.97 94 PRO C N 1
ATOM 4039 C CA . PRO D 1 94 ? 36.150 -38.007 41.159 1.00 37.76 94 PRO C CA 1
ATOM 4040 C C . PRO D 1 94 ? 35.025 -38.723 40.482 1.00 37.69 94 PRO C C 1
ATOM 4041 O O . PRO D 1 94 ? 35.079 -39.005 39.336 1.00 37.94 94 PRO C O 1
ATOM 4045 N N . THR D 1 95 ? 33.968 -38.919 41.221 1.00 40.01 95 THR C N 1
ATOM 4046 C CA . THR D 1 95 ? 32.752 -39.497 40.721 1.00 39.90 95 THR C CA 1
ATOM 4047 C C . THR D 1 95 ? 31.590 -38.684 41.201 1.00 39.66 95 THR C C 1
ATOM 4048 O O . THR D 1 95 ? 31.686 -37.980 42.156 1.00 39.47 95 THR C O 1
ATOM 4052 N N . PHE D 1 96 ? 30.486 -38.783 40.515 1.00 42.29 96 PHE C N 1
ATOM 4053 C CA . PHE D 1 96 ? 29.368 -37.941 40.775 1.00 42.12 96 PHE C CA 1
ATOM 4054 C C . PHE D 1 96 ? 28.139 -38.742 41.049 1.00 41.85 96 PHE C C 1
ATOM 4055 O O . PHE D 1 96 ? 27.958 -39.813 40.546 1.00 41.87 96 PHE C O 1
ATOM 4063 N N . GLY D 1 97 ? 27.281 -38.175 41.853 1.00 35.94 97 GLY C N 1
ATOM 4064 C CA . GLY D 1 97 ? 25.964 -38.687 42.069 1.00 35.71 97 GLY C CA 1
ATOM 4065 C C . GLY D 1 97 ? 25.055 -38.424 40.902 1.00 35.93 97 GLY C C 1
ATOM 4066 O O . GLY D 1 97 ? 25.361 -37.672 40.049 1.00 36.19 97 GLY C O 1
ATOM 4067 N N . GLY D 1 98 ? 23.913 -39.066 40.923 1.00 44.38 98 GLY C N 1
ATOM 4068 C CA . GLY D 1 98 ? 22.929 -38.996 39.874 1.00 44.55 98 GLY C CA 1
ATOM 4069 C C . GLY D 1 98 ? 22.333 -37.648 39.642 1.00 44.62 98 GLY C C 1
ATOM 4070 O O . GLY D 1 98 ? 21.999 -37.306 38.550 1.00 44.80 98 GLY C O 1
ATOM 4071 N N . GLY D 1 99 ? 22.149 -36.925 40.718 1.00 46.25 99 GLY C N 1
ATOM 4072 C CA . GLY D 1 99 ? 21.533 -35.636 40.723 1.00 46.28 99 GLY C CA 1
ATOM 4073 C C . GLY D 1 99 ? 20.148 -35.690 41.300 1.00 46.10 99 GLY C C 1
ATOM 4074 O O . GLY D 1 99 ? 19.500 -36.679 41.232 1.00 46.04 99 GLY C O 1
ATOM 4075 N N . THR D 1 100 ? 19.705 -34.616 41.902 1.00 45.74 100 THR C N 1
ATOM 4076 C CA . THR D 1 100 ? 18.373 -34.533 42.397 1.00 45.61 100 THR C CA 1
ATOM 4077 C C . THR D 1 100 ? 17.828 -33.298 41.795 1.00 45.77 100 THR C C 1
ATOM 4078 O O . THR D 1 100 ? 18.451 -32.285 41.841 1.00 45.83 100 THR C O 1
ATOM 4082 N N . LYS D 1 101 ? 16.659 -33.363 41.204 1.00 54.69 101 LYS C N 1
ATOM 4083 C CA . LYS D 1 101 ? 16.106 -32.186 40.578 1.00 54.82 101 LYS C CA 1
ATOM 4084 C C . LYS D 1 101 ? 15.087 -31.566 41.479 1.00 54.71 101 LYS C C 1
ATOM 4085 O O . LYS D 1 101 ? 14.239 -32.203 41.942 1.00 54.60 101 LYS C O 1
ATOM 4091 N N . LEU D 1 102 ? 15.217 -30.295 41.731 1.00 53.34 102 LEU C N 1
ATOM 4092 C CA . LEU D 1 102 ? 14.413 -29.598 42.694 1.00 53.22 102 LEU C CA 1
ATOM 4093 C C . LEU D 1 102 ? 13.313 -28.892 42.002 1.00 53.34 102 LEU C C 1
ATOM 4094 O O . LEU D 1 102 ? 13.510 -28.279 40.999 1.00 53.51 102 LEU C O 1
ATOM 4099 N N . GLU D 1 103 ? 12.124 -29.006 42.538 1.00 113.90 103 GLU C N 1
ATOM 4100 C CA . GLU D 1 103 ? 10.988 -28.354 41.940 1.00 114.03 103 GLU C CA 1
ATOM 4101 C C . GLU D 1 103 ? 10.294 -27.457 42.917 1.00 113.74 103 GLU C C 1
ATOM 4102 O O . GLU D 1 103 ? 10.289 -27.709 44.076 1.00 113.43 103 GLU C O 1
ATOM 4108 N N . ILE D 1 104 ? 9.718 -26.389 42.407 1.00 57.75 104 ILE C N 1
ATOM 4109 C CA . ILE D 1 104 ? 9.005 -25.433 43.203 1.00 57.64 104 ILE C CA 1
ATOM 4110 C C . ILE D 1 104 ? 7.532 -25.593 42.996 1.00 57.65 104 ILE C C 1
ATOM 4111 O O . ILE D 1 104 ? 7.057 -25.512 41.904 1.00 57.84 104 ILE C O 1
ATOM 4116 N N . LYS D 1 105 ? 6.817 -25.815 44.073 1.00 47.52 105 LYS C N 1
ATOM 4117 C CA . LYS D 1 105 ? 5.398 -26.020 44.045 1.00 47.50 105 LYS C CA 1
ATOM 4118 C C . LYS D 1 105 ? 4.573 -24.802 43.693 1.00 47.59 105 LYS C C 1
ATOM 4119 O O . LYS D 1 105 ? 4.918 -23.719 44.001 1.00 47.55 105 LYS C O 1
ATOM 4125 N N . ARG D 1 106 ? 3.452 -25.019 43.049 1.00 57.95 106 ARG C N 1
ATOM 4126 C CA . ARG D 1 106 ? 2.552 -23.971 42.649 1.00 58.03 106 ARG C CA 1
ATOM 4127 C C . ARG D 1 106 ? 1.196 -24.591 42.763 1.00 57.98 106 ARG C C 1
ATOM 4128 O O . ARG D 1 106 ? 1.093 -25.742 43.086 1.00 57.90 106 ARG C O 1
ATOM 4136 N N . ALA D 1 107 ? 0.149 -23.818 42.550 1.00 58.28 107 ALA C N 1
ATOM 4137 C CA . ALA D 1 107 ? -1.191 -24.351 42.544 1.00 58.26 107 ALA C CA 1
ATOM 4138 C C . ALA D 1 107 ? -1.425 -25.271 41.371 1.00 58.48 107 ALA C C 1
ATOM 4139 O O . ALA D 1 107 ? -0.779 -25.163 40.357 1.00 58.66 107 ALA C O 1
ATOM 4141 N N . ASP D 1 108 ? -2.354 -26.188 41.535 1.00 48.85 108 ASP C N 1
ATOM 4142 C CA . ASP D 1 108 ? -2.625 -27.153 40.513 1.00 49.03 108 ASP C CA 1
ATOM 4143 C C . ASP D 1 108 ? -3.114 -26.486 39.265 1.00 49.22 108 ASP C C 1
ATOM 4144 O O . ASP D 1 108 ? -3.855 -25.540 39.298 1.00 49.22 108 ASP C O 1
ATOM 4149 N N . ALA D 1 109 ? -2.641 -26.983 38.149 1.00 52.74 109 ALA C N 1
ATOM 4150 C CA . ALA D 1 109 ? -3.060 -26.483 36.885 1.00 52.86 109 ALA C CA 1
ATOM 4151 C C . ALA D 1 109 ? -3.422 -27.639 36.008 1.00 52.92 109 ALA C C 1
ATOM 4152 O O . ALA D 1 109 ? -2.697 -28.561 35.896 1.00 52.90 109 ALA C O 1
ATOM 4154 N N . ALA D 1 110 ? -4.568 -27.578 35.389 1.00 45.14 110 ALA C N 1
ATOM 4155 C CA . ALA D 1 110 ? -4.971 -28.593 34.472 1.00 45.18 110 ALA C CA 1
ATOM 4156 C C . ALA D 1 110 ? -4.356 -28.426 33.118 1.00 45.17 110 ALA C C 1
ATOM 4157 O O . ALA D 1 110 ? -4.081 -27.359 32.698 1.00 45.17 110 ALA C O 1
ATOM 4159 N N . PRO D 1 111 ? -4.143 -29.527 32.439 1.00 59.02 111 PRO C N 1
ATOM 4160 C CA . PRO D 1 111 ? -3.562 -29.510 31.107 1.00 58.99 111 PRO C CA 1
ATOM 4161 C C . PRO D 1 111 ? -4.474 -28.890 30.080 1.00 59.00 111 PRO C C 1
ATOM 4162 O O . PRO D 1 111 ? -5.638 -29.130 30.049 1.00 59.04 111 PRO C O 1
ATOM 4166 N N . THR D 1 112 ? -3.916 -28.093 29.216 1.00 74.61 112 THR C N 1
ATOM 4167 C CA . THR D 1 112 ? -4.650 -27.585 28.115 1.00 74.54 112 THR C CA 1
ATOM 4168 C C . THR D 1 112 ? -4.255 -28.477 26.977 1.00 74.46 112 THR C C 1
ATOM 4169 O O . THR D 1 112 ? -3.157 -28.364 26.478 1.00 74.51 112 THR C O 1
ATOM 4173 N N . VAL D 1 113 ? -5.166 -29.335 26.556 1.00 51.14 113 VAL C N 1
ATOM 4174 C CA . VAL D 1 113 ? -4.944 -30.330 25.531 1.00 51.11 113 VAL C CA 1
ATOM 4175 C C . VAL D 1 113 ? -5.444 -29.908 24.165 1.00 51.08 113 VAL C C 1
ATOM 4176 O O . VAL D 1 113 ? -6.573 -29.557 24.011 1.00 51.11 113 VAL C O 1
ATOM 4180 N N . SER D 1 114 ? -4.572 -29.979 23.177 1.00 54.40 114 SER C N 1
ATOM 4181 C CA . SER D 1 114 ? -4.889 -29.746 21.783 1.00 54.37 114 SER C CA 1
ATOM 4182 C C . SER D 1 114 ? -4.402 -30.871 20.889 1.00 54.36 114 SER C C 1
ATOM 4183 O O . SER D 1 114 ? -3.282 -31.292 21.024 1.00 54.37 114 SER C O 1
ATOM 4186 N N . ILE D 1 115 ? -5.231 -31.333 19.960 1.00 47.77 115 ILE C N 1
ATOM 4187 C CA . ILE D 1 115 ? -4.889 -32.396 19.009 1.00 47.77 115 ILE C CA 1
ATOM 4188 C C . ILE D 1 115 ? -4.934 -31.949 17.557 1.00 47.74 115 ILE C C 1
ATOM 4189 O O . ILE D 1 115 ? -5.805 -31.229 17.169 1.00 47.71 115 ILE C O 1
ATOM 4194 N N . PHE D 1 116 ? -3.965 -32.378 16.772 1.00 61.19 116 PHE C N 1
ATOM 4195 C CA . PHE D 1 116 ? -3.888 -32.081 15.358 1.00 61.12 116 PHE C CA 1
ATOM 4196 C C . PHE D 1 116 ? -3.760 -33.270 14.420 1.00 61.13 116 PHE C C 1
ATOM 4197 O O . PHE D 1 116 ? -2.949 -34.130 14.587 1.00 61.19 116 PHE C O 1
ATOM 4205 N N . PRO D 1 117 ? -4.567 -33.272 13.391 1.00 49.92 117 PRO C N 1
ATOM 4206 C CA . PRO D 1 117 ? -4.488 -34.258 12.336 1.00 49.91 117 PRO C CA 1
ATOM 4207 C C . PRO D 1 117 ? -3.267 -33.998 11.491 1.00 49.90 117 PRO C C 1
ATOM 4208 O O . PRO D 1 117 ? -2.713 -32.948 11.560 1.00 49.90 117 PRO C O 1
ATOM 4212 N N . PRO D 1 118 ? -2.823 -34.966 10.735 1.00 43.20 118 PRO C N 1
ATOM 4213 C CA . PRO D 1 118 ? -1.673 -34.750 9.875 1.00 43.18 118 PRO C CA 1
ATOM 4214 C C . PRO D 1 118 ? -1.935 -33.708 8.811 1.00 43.11 118 PRO C C 1
ATOM 4215 O O . PRO D 1 118 ? -2.992 -33.597 8.314 1.00 43.04 118 PRO C O 1
ATOM 4219 N N . SER D 1 119 ? -0.937 -32.928 8.515 1.00 53.40 119 SER C N 1
ATOM 4220 C CA . SER D 1 119 ? -0.998 -32.019 7.397 1.00 53.31 119 SER C CA 1
ATOM 4221 C C . SER D 1 119 ? -0.991 -32.719 6.036 1.00 53.21 119 SER C C 1
ATOM 4222 O O . SER D 1 119 ? -0.461 -33.766 5.861 1.00 53.21 119 SER C O 1
ATOM 4225 N N . SER D 1 120 ? -1.606 -32.091 5.075 1.00 75.69 120 SER C N 1
ATOM 4226 C CA . SER D 1 120 ? -1.678 -32.636 3.754 1.00 75.39 120 SER C CA 1
ATOM 4227 C C . SER D 1 120 ? -0.292 -32.725 3.273 1.00 75.41 120 SER C C 1
ATOM 4228 O O . SER D 1 120 ? 0.052 -33.618 2.551 1.00 75.22 120 SER C O 1
ATOM 4231 N N . GLU D 1 121 ? 0.505 -31.756 3.655 1.00 71.32 121 GLU C N 1
ATOM 4232 C CA . GLU D 1 121 ? 1.867 -31.728 3.208 1.00 71.34 121 GLU C CA 1
ATOM 4233 C C . GLU D 1 121 ? 2.645 -32.943 3.679 1.00 71.48 121 GLU C C 1
ATOM 4234 O O . GLU D 1 121 ? 3.398 -33.497 2.920 1.00 71.33 121 GLU C O 1
ATOM 4240 N N . GLN D 1 122 ? 2.443 -33.379 4.910 1.00 48.43 122 GLN C N 1
ATOM 4241 C CA . GLN D 1 122 ? 3.023 -34.634 5.344 1.00 48.48 122 GLN C CA 1
ATOM 4242 C C . GLN D 1 122 ? 2.480 -35.817 4.588 1.00 48.35 122 GLN C C 1
ATOM 4243 O O . GLN D 1 122 ? 3.189 -36.699 4.251 1.00 48.29 122 GLN C O 1
ATOM 4249 N N . LEU D 1 123 ? 1.190 -35.783 4.340 1.00 47.74 123 LEU C N 1
ATOM 4250 C CA . LEU D 1 123 ? 0.436 -36.865 3.770 1.00 47.62 123 LEU C CA 1
ATOM 4251 C C . LEU D 1 123 ? 0.890 -37.187 2.374 1.00 47.41 123 LEU C C 1
ATOM 4252 O O . LEU D 1 123 ? 0.654 -38.235 1.897 1.00 47.30 123 LEU C O 1
ATOM 4257 N N . THR D 1 124 ? 1.518 -36.221 1.742 1.00 49.15 124 THR C N 1
ATOM 4258 C CA . THR D 1 124 ? 2.239 -36.350 0.531 1.00 48.94 124 THR C CA 1
ATOM 4259 C C . THR D 1 124 ? 3.383 -37.308 0.679 1.00 48.92 124 THR C C 1
ATOM 4260 O O . THR D 1 124 ? 3.726 -37.990 -0.236 1.00 48.70 124 THR C O 1
ATOM 4264 N N . SER D 1 125 ? 4.006 -37.316 1.830 1.00 69.03 125 SER C N 1
ATOM 4265 C CA . SER D 1 125 ? 5.204 -38.084 2.083 1.00 69.15 125 SER C CA 1
ATOM 4266 C C . SER D 1 125 ? 4.995 -39.527 2.412 1.00 69.07 125 SER C C 1
ATOM 4267 O O . SER D 1 125 ? 5.943 -40.234 2.634 1.00 69.12 125 SER C O 1
ATOM 4270 N N . GLY D 1 126 ? 3.761 -39.960 2.505 1.00 70.25 126 GLY C N 1
ATOM 4271 C CA . GLY D 1 126 ? 3.493 -41.339 2.828 1.00 70.21 126 GLY C CA 1
ATOM 4272 C C . GLY D 1 126 ? 3.536 -41.755 4.283 1.00 70.67 126 GLY C C 1
ATOM 4273 O O . GLY D 1 126 ? 3.436 -42.926 4.570 1.00 70.61 126 GLY C O 1
ATOM 4274 N N . GLY D 1 127 ? 3.683 -40.797 5.187 1.00 66.31 127 GLY C N 1
ATOM 4275 C CA . GLY D 1 127 ? 3.592 -41.032 6.608 1.00 66.62 127 GLY C CA 1
ATOM 4276 C C . GLY D 1 127 ? 2.704 -39.989 7.234 1.00 66.77 127 GLY C C 1
ATOM 4277 O O . GLY D 1 127 ? 2.574 -38.926 6.721 1.00 66.75 127 GLY C O 1
ATOM 4278 N N . ALA D 1 128 ? 2.047 -40.319 8.318 1.00 58.75 128 ALA C N 1
ATOM 4279 C CA . ALA D 1 128 ? 1.153 -39.398 8.946 1.00 58.80 128 ALA C CA 1
ATOM 4280 C C . ALA D 1 128 ? 1.411 -39.230 10.435 1.00 58.92 128 ALA C C 1
ATOM 4281 O O . ALA D 1 128 ? 1.476 -40.176 11.167 1.00 58.95 128 ALA C O 1
ATOM 4283 N N . SER D 1 129 ? 1.558 -38.018 10.902 1.00 38.52 129 SER C N 1
ATOM 4284 C CA . SER D 1 129 ? 1.924 -37.844 12.276 1.00 38.60 129 SER C CA 1
ATOM 4285 C C . SER D 1 129 ? 0.806 -37.180 12.996 1.00 38.59 129 SER C C 1
ATOM 4286 O O . SER D 1 129 ? 0.247 -36.264 12.513 1.00 38.54 129 SER C O 1
ATOM 4289 N N . VAL D 1 130 ? 0.457 -37.675 14.154 1.00 39.61 130 VAL C N 1
ATOM 4290 C CA . VAL D 1 130 ? -0.599 -37.061 14.910 1.00 39.59 130 VAL C CA 1
ATOM 4291 C C . VAL D 1 130 ? -0.050 -36.447 16.186 1.00 39.61 130 VAL C C 1
ATOM 4292 O O . VAL D 1 130 ? 0.619 -37.079 16.942 1.00 39.64 130 VAL C O 1
ATOM 4296 N N . VAL D 1 131 ? -0.329 -35.174 16.383 1.00 55.69 131 VAL C N 1
ATOM 4297 C CA . VAL D 1 131 ? 0.285 -34.405 17.449 1.00 55.70 131 VAL C CA 1
ATOM 4298 C C . VAL D 1 131 ? -0.720 -33.954 18.479 1.00 55.66 131 VAL C C 1
ATOM 4299 O O . VAL D 1 131 ? -1.729 -33.421 18.134 1.00 55.63 131 VAL C O 1
ATOM 4303 N N . CYS D 1 132 ? -0.415 -34.208 19.758 1.00 63.20 132 CYS C N 1
ATOM 4304 C CA . CYS D 1 132 ? -1.228 -33.823 20.909 1.00 63.17 132 CYS C CA 1
ATOM 4305 C C . CYS D 1 132 ? -0.285 -32.959 21.733 1.00 63.31 132 CYS C C 1
ATOM 4306 O O . CYS D 1 132 ? 0.852 -33.338 21.928 1.00 63.40 132 CYS C O 1
ATOM 4309 N N . PHE D 1 133 ? -0.738 -31.791 22.188 1.00 46.39 133 PHE C N 1
ATOM 4310 C CA . PHE D 1 133 ? 0.028 -30.950 23.071 1.00 46.39 133 PHE C CA 1
ATOM 4311 C C . PHE D 1 133 ? -0.662 -30.950 24.398 1.00 46.40 133 PHE C C 1
ATOM 4312 O O . PHE D 1 133 ? -1.837 -30.801 24.469 1.00 46.40 133 PHE C O 1
ATOM 4320 N N . LEU D 1 134 ? 0.076 -31.142 25.462 1.00 43.93 134 LEU C N 1
ATOM 4321 C CA . LEU D 1 134 ? -0.474 -30.884 26.746 1.00 43.94 134 LEU C CA 1
ATOM 4322 C C . LEU D 1 134 ? 0.370 -29.828 27.415 1.00 43.93 134 LEU C C 1
ATOM 4323 O O . LEU D 1 134 ? 1.468 -30.053 27.816 1.00 43.93 134 LEU C O 1
ATOM 4328 N N . ASN D 1 135 ? -0.204 -28.661 27.571 1.00 54.46 135 ASN C N 1
ATOM 4329 C CA . ASN D 1 135 ? 0.565 -27.477 27.857 1.00 54.45 135 ASN C CA 1
ATOM 4330 C C . ASN D 1 135 ? 0.206 -26.853 29.179 1.00 54.49 135 ASN C C 1
ATOM 4331 O O . ASN D 1 135 ? -0.889 -26.938 29.589 1.00 54.53 135 ASN C O 1
ATOM 4336 N N . ASN D 1 136 ? 1.158 -26.248 29.854 1.00 53.22 136 ASN C N 1
ATOM 4337 C CA . ASN D 1 136 ? 0.902 -25.507 31.081 1.00 53.26 136 ASN C CA 1
ATOM 4338 C C . ASN D 1 136 ? 0.221 -26.225 32.224 1.00 53.30 136 ASN C C 1
ATOM 4339 O O . ASN D 1 136 ? -0.722 -25.750 32.768 1.00 53.34 136 ASN C O 1
ATOM 4344 N N . PHE D 1 137 ? 0.754 -27.353 32.613 1.00 41.58 137 PHE C N 1
ATOM 4345 C CA . PHE D 1 137 ? 0.126 -28.154 33.623 1.00 41.60 137 PHE C CA 1
ATOM 4346 C C . PHE D 1 137 ? 1.013 -28.412 34.810 1.00 41.57 137 PHE C C 1
ATOM 4347 O O . PHE D 1 137 ? 2.190 -28.391 34.704 1.00 41.54 137 PHE C O 1
ATOM 4355 N N . TYR D 1 138 ? 0.389 -28.581 35.952 1.00 48.58 138 TYR C N 1
ATOM 4356 C CA . TYR D 1 138 ? 1.045 -28.972 37.160 1.00 48.51 138 TYR C CA 1
ATOM 4357 C C . TYR D 1 138 ? 0.093 -29.738 38.049 1.00 48.44 138 TYR C C 1
ATOM 4358 O O . TYR D 1 138 ? -1.050 -29.406 38.126 1.00 48.46 138 TYR C O 1
ATOM 4367 N N . PRO D 1 139 ? 0.555 -30.748 38.745 1.00 42.52 139 PRO C N 1
ATOM 4368 C CA . PRO D 1 139 ? 1.938 -31.158 38.834 1.00 42.49 139 PRO C CA 1
ATOM 4369 C C . PRO D 1 139 ? 2.429 -31.928 37.641 1.00 42.56 139 PRO C C 1
ATOM 4370 O O . PRO D 1 139 ? 1.705 -32.147 36.724 1.00 42.63 139 PRO C O 1
ATOM 4374 N N . LYS D 1 140 ? 3.696 -32.258 37.658 1.00 53.71 140 LYS C N 1
ATOM 4375 C CA . LYS D 1 140 ? 4.351 -32.887 36.538 1.00 53.75 140 LYS C CA 1
ATOM 4376 C C . LYS D 1 140 ? 3.792 -34.243 36.166 1.00 53.75 140 LYS C C 1
ATOM 4377 O O . LYS D 1 140 ? 3.796 -34.597 35.038 1.00 53.79 140 LYS C O 1
ATOM 4383 N N . ASP D 1 141 ? 3.359 -35.023 37.127 1.00 64.49 141 ASP C N 1
ATOM 4384 C CA . ASP D 1 141 ? 2.953 -36.365 36.817 1.00 64.51 141 ASP C CA 1
ATOM 4385 C C . ASP D 1 141 ? 1.833 -36.404 35.826 1.00 64.45 141 ASP C C 1
ATOM 4386 O O . ASP D 1 141 ? 0.816 -35.812 36.017 1.00 64.34 141 ASP C O 1
ATOM 4391 N N . ILE D 1 142 ? 2.056 -37.138 34.756 1.00 48.64 142 ILE C N 1
ATOM 4392 C CA . ILE D 1 142 ? 1.054 -37.271 33.732 1.00 48.69 142 ILE C CA 1
ATOM 4393 C C . ILE D 1 142 ? 1.200 -38.506 32.861 1.00 48.69 142 ILE C C 1
ATOM 4394 O O . ILE D 1 142 ? 2.256 -38.952 32.617 1.00 48.67 142 ILE C O 1
ATOM 4399 N N . ASN D 1 143 ? 0.098 -39.024 32.384 1.00 60.13 143 ASN C N 1
ATOM 4400 C CA . ASN D 1 143 ? 0.088 -40.170 31.533 1.00 60.14 143 ASN C CA 1
ATOM 4401 C C . ASN D 1 143 ? -0.718 -39.874 30.316 1.00 60.17 143 ASN C C 1
ATOM 4402 O O . ASN D 1 143 ? -1.772 -39.358 30.413 1.00 60.20 143 ASN C O 1
ATOM 4407 N N . VAL D 1 144 ? -0.226 -40.182 29.151 1.00 44.71 144 VAL C N 1
ATOM 4408 C CA . VAL D 1 144 ? -0.964 -39.832 27.978 1.00 44.73 144 VAL C CA 1
ATOM 4409 C C . VAL D 1 144 ? -1.235 -41.041 27.125 1.00 44.74 144 VAL C C 1
ATOM 4410 O O . VAL D 1 144 ? -0.378 -41.801 26.860 1.00 44.74 144 VAL C O 1
ATOM 4414 N N . LYS D 1 145 ? -2.462 -41.224 26.712 1.00 66.02 145 LYS C N 1
ATOM 4415 C CA . LYS D 1 145 ? -2.830 -42.430 26.024 1.00 65.98 145 LYS C CA 1
ATOM 4416 C C . LYS D 1 145 ? -3.458 -42.183 24.679 1.00 65.89 145 LYS C C 1
ATOM 4417 O O . LYS D 1 145 ? -4.355 -41.400 24.563 1.00 65.88 145 LYS C O 1
ATOM 4423 N N . TRP D 1 146 ? -3.013 -42.867 23.657 1.00 42.80 146 TRP C N 1
ATOM 4424 C CA . TRP D 1 146 ? -3.610 -42.705 22.360 1.00 42.80 146 TRP C CA 1
ATOM 4425 C C . TRP D 1 146 ? -4.610 -43.795 22.076 1.00 42.83 146 TRP C C 1
ATOM 4426 O O . TRP D 1 146 ? -4.351 -44.940 22.312 1.00 42.83 146 TRP C O 1
ATOM 4437 N N . LYS D 1 147 ? -5.761 -43.413 21.560 1.00 57.68 147 LYS C N 1
ATOM 4438 C CA . LYS D 1 147 ? -6.748 -44.345 21.068 1.00 57.70 147 LYS C CA 1
ATOM 4439 C C . LYS D 1 147 ? -7.084 -44.189 19.579 1.00 57.69 147 LYS C C 1
ATOM 4440 O O . LYS D 1 147 ? -7.205 -43.109 19.075 1.00 57.67 147 LYS C O 1
ATOM 4446 N N . ILE D 1 148 ? -7.223 -45.294 18.882 1.00 44.06 148 ILE C N 1
ATOM 4447 C CA . ILE D 1 148 ? -7.562 -45.282 17.498 1.00 44.05 148 ILE C CA 1
ATOM 4448 C C . ILE D 1 148 ? -8.769 -46.156 17.320 1.00 44.07 148 ILE C C 1
ATOM 4449 O O . ILE D 1 148 ? -8.708 -47.336 17.513 1.00 44.08 148 ILE C O 1
ATOM 4454 N N . ASP D 1 149 ? -9.876 -45.537 16.968 1.00 50.67 149 ASP C N 1
ATOM 4455 C CA . ASP D 1 149 ? -11.169 -46.202 16.976 1.00 50.72 149 ASP C CA 1
ATOM 4456 C C . ASP D 1 149 ? -11.398 -46.874 18.322 1.00 50.77 149 ASP C C 1
ATOM 4457 O O . ASP D 1 149 ? -11.825 -47.974 18.385 1.00 50.79 149 ASP C O 1
ATOM 4462 N N . GLY D 1 150 ? -11.037 -46.187 19.385 1.00 48.74 150 GLY C N 1
ATOM 4463 C CA . GLY D 1 150 ? -11.250 -46.652 20.728 1.00 48.79 150 GLY C CA 1
ATOM 4464 C C . GLY D 1 150 ? -10.281 -47.647 21.310 1.00 48.77 150 GLY C C 1
ATOM 4465 O O . GLY D 1 150 ? -10.463 -48.113 22.387 1.00 48.80 150 GLY C O 1
ATOM 4466 N N . SER D 1 151 ? -9.246 -47.972 20.583 1.00 44.83 151 SER C N 1
ATOM 4467 C CA . SER D 1 151 ? -8.302 -48.909 21.091 1.00 44.81 151 SER C CA 1
ATOM 4468 C C . SER D 1 151 ? -6.936 -48.326 21.292 1.00 44.77 151 SER C C 1
ATOM 4469 O O . SER D 1 151 ? -6.427 -47.648 20.473 1.00 44.75 151 SER C O 1
ATOM 4472 N N . GLU D 1 152 ? -6.390 -48.573 22.461 1.00 49.57 152 GLU C N 1
ATOM 4473 C CA . GLU D 1 152 ? -5.136 -48.005 22.880 1.00 49.54 152 GLU C CA 1
ATOM 4474 C C . GLU D 1 152 ? -4.027 -48.432 21.969 1.00 49.52 152 GLU C C 1
ATOM 4475 O O . GLU D 1 152 ? -3.945 -49.553 21.591 1.00 49.52 152 GLU C O 1
ATOM 4481 N N . ARG D 1 153 ? -3.163 -47.515 21.618 1.00 49.89 153 ARG C N 1
ATOM 4482 C CA . ARG D 1 153 ? -2.149 -47.809 20.660 1.00 49.88 153 ARG C CA 1
ATOM 4483 C C . ARG D 1 153 ? -0.822 -47.725 21.301 1.00 49.87 153 ARG C C 1
ATOM 4484 O O . ARG D 1 153 ? -0.456 -46.721 21.815 1.00 49.87 153 ARG C O 1
ATOM 4492 N N . GLN D 1 154 ? -0.090 -48.810 21.255 1.00 107.76 154 GLN C N 1
ATOM 4493 C CA . GLN D 1 154 ? 1.070 -48.930 22.091 1.00 107.95 154 GLN C CA 1
ATOM 4494 C C . GLN D 1 154 ? 2.411 -48.550 21.525 1.00 108.01 154 GLN C C 1
ATOM 4495 O O . GLN D 1 154 ? 3.337 -48.386 22.266 1.00 108.19 154 GLN C O 1
ATOM 4501 N N . ASN D 1 155 ? 2.517 -48.391 20.232 1.00 65.93 155 ASN C N 1
ATOM 4502 C CA . ASN D 1 155 ? 3.799 -48.132 19.653 1.00 66.03 155 ASN C CA 1
ATOM 4503 C C . ASN D 1 155 ? 3.690 -47.120 18.564 1.00 65.94 155 ASN C C 1
ATOM 4504 O O . ASN D 1 155 ? 2.629 -46.862 18.114 1.00 65.80 155 ASN C O 1
ATOM 4509 N N . GLY D 1 156 ? 4.801 -46.535 18.160 1.00 53.67 156 GLY C N 1
ATOM 4510 C CA . GLY D 1 156 ? 4.796 -45.443 17.223 1.00 53.68 156 GLY C CA 1
ATOM 4511 C C . GLY D 1 156 ? 4.692 -44.091 17.870 1.00 53.70 156 GLY C C 1
ATOM 4512 O O . GLY D 1 156 ? 4.510 -43.109 17.211 1.00 53.71 156 GLY C O 1
ATOM 4513 N N . VAL D 1 157 ? 4.795 -44.057 19.178 1.00 43.26 157 VAL C N 1
ATOM 4514 C CA . VAL D 1 157 ? 4.691 -42.814 19.906 1.00 43.26 157 VAL C CA 1
ATOM 4515 C C . VAL D 1 157 ? 6.010 -42.195 20.362 1.00 43.31 157 VAL C C 1
ATOM 4516 O O . VAL D 1 157 ? 6.845 -42.845 20.918 1.00 43.33 157 VAL C O 1
ATOM 4520 N N . LEU D 1 158 ? 6.181 -40.912 20.110 1.00 50.42 158 LEU C N 1
ATOM 4521 C CA . LEU D 1 158 ? 7.322 -40.188 20.608 1.00 50.47 158 LEU C CA 1
ATOM 4522 C C . LEU D 1 158 ? 6.881 -39.058 21.488 1.00 50.42 158 LEU C C 1
ATOM 4523 O O . LEU D 1 158 ? 6.029 -38.317 21.142 1.00 50.38 158 LEU C O 1
ATOM 4528 N N . ASN D 1 159 ? 7.482 -38.932 22.641 1.00 46.05 159 ASN C N 1
ATOM 4529 C CA . ASN D 1 159 ? 7.081 -37.928 23.589 1.00 45.99 159 ASN C CA 1
ATOM 4530 C C . ASN D 1 159 ? 8.225 -37.001 23.854 1.00 46.03 159 ASN C C 1
ATOM 4531 O O . ASN D 1 159 ? 9.328 -37.418 23.899 1.00 46.09 159 ASN C O 1
ATOM 4536 N N . SER D 1 160 ? 7.942 -35.729 23.970 1.00 46.38 160 SER C N 1
ATOM 4537 C CA . SER D 1 160 ? 8.903 -34.761 24.396 1.00 46.40 160 SER C CA 1
ATOM 4538 C C . SER D 1 160 ? 8.367 -33.848 25.491 1.00 46.31 160 SER C C 1
ATOM 4539 O O . SER D 1 160 ? 7.263 -33.428 25.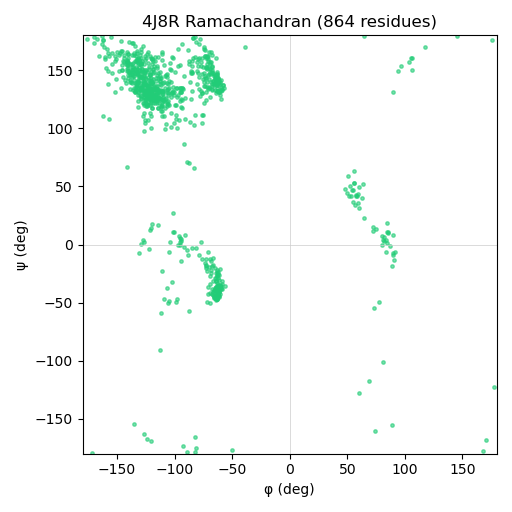437 1.00 46.26 160 SER C O 1
ATOM 4542 N N . GLU D 1 161 ? 9.191 -33.542 26.476 1.00 66.16 161 GLU C N 1
ATOM 4543 C CA . GLU D 1 161 ? 8.781 -32.739 27.608 1.00 66.10 161 GLU C CA 1
ATOM 4544 C C . GLU D 1 161 ? 9.669 -31.551 27.796 1.00 66.18 161 GLU C C 1
ATOM 4545 O O . GLU D 1 161 ? 10.844 -31.635 27.595 1.00 66.34 161 GLU C O 1
ATOM 4551 N N . THR D 1 162 ? 9.105 -30.430 28.173 1.00 64.21 162 THR C N 1
ATOM 4552 C CA . THR D 1 162 ? 9.878 -29.372 28.765 1.00 64.23 162 THR C CA 1
ATOM 4553 C C . THR D 1 162 ? 10.086 -29.644 30.218 1.00 64.25 162 THR C C 1
ATOM 4554 O O . THR D 1 162 ? 9.365 -30.382 30.816 1.00 64.22 162 THR C O 1
ATOM 4558 N N . ASP D 1 163 ? 11.064 -28.999 30.803 1.00 95.04 163 ASP C N 1
ATOM 4559 C CA . ASP D 1 163 ? 11.176 -29.006 32.242 1.00 95.11 163 ASP C CA 1
ATOM 4560 C C . ASP D 1 163 ? 10.498 -27.822 32.849 1.00 95.04 163 ASP C C 1
ATOM 4561 O O . ASP D 1 163 ? 10.049 -26.959 32.135 1.00 95.05 163 ASP C O 1
ATOM 4566 N N . GLN D 1 164 ? 10.408 -27.795 34.163 1.00 59.36 164 GLN C N 1
ATOM 4567 C CA . GLN D 1 164 ? 9.555 -26.850 34.814 1.00 59.36 164 GLN C CA 1
ATOM 4568 C C . GLN D 1 164 ? 10.005 -25.502 34.405 1.00 59.38 164 GLN C C 1
ATOM 4569 O O . GLN D 1 164 ? 11.171 -25.226 34.419 1.00 59.38 164 GLN C O 1
ATOM 4575 N N . ASP D 1 165 ? 9.062 -24.661 34.045 1.00 67.63 165 ASP C N 1
ATOM 4576 C CA . ASP D 1 165 ? 9.376 -23.328 33.675 1.00 67.62 165 ASP C CA 1
ATOM 4577 C C . ASP D 1 165 ? 9.570 -22.449 34.880 1.00 67.76 165 ASP C C 1
ATOM 4578 O O . ASP D 1 165 ? 8.861 -22.536 35.838 1.00 67.82 165 ASP C O 1
ATOM 4583 N N . SER D 1 166 ? 10.574 -21.609 34.827 1.00 115.84 166 SER C N 1
ATOM 4584 C CA . SER D 1 166 ? 10.792 -20.643 35.867 1.00 115.94 166 SER C CA 1
ATOM 4585 C C . SER D 1 166 ? 9.648 -19.670 35.892 1.00 115.96 166 SER C C 1
ATOM 4586 O O . SER D 1 166 ? 9.255 -19.236 36.953 1.00 116.02 166 SER C O 1
ATOM 4589 N N . LYS D 1 167 ? 9.130 -19.312 34.725 1.00 78.67 167 LYS C N 1
ATOM 4590 C CA . LYS D 1 167 ? 8.105 -18.286 34.648 1.00 78.66 167 LYS C CA 1
ATOM 4591 C C . LYS D 1 167 ? 6.761 -18.541 35.319 1.00 78.67 167 LYS C C 1
ATOM 4592 O O . LYS D 1 167 ? 6.259 -17.681 35.999 1.00 78.65 167 LYS C O 1
ATOM 4598 N N . ASP D 1 168 ? 6.171 -19.709 35.125 1.00 58.85 168 ASP C N 1
ATOM 4599 C CA . ASP D 1 168 ? 4.905 -20.035 35.779 1.00 58.85 168 ASP C CA 1
ATOM 4600 C C . ASP D 1 168 ? 4.872 -21.368 36.513 1.00 58.81 168 ASP C C 1
ATOM 4601 O O . ASP D 1 168 ? 3.853 -21.768 36.975 1.00 58.80 168 ASP C O 1
ATOM 4606 N N . SER D 1 169 ? 5.996 -22.066 36.481 1.00 47.07 169 SER C N 1
ATOM 4607 C CA . SER D 1 169 ? 6.252 -23.308 37.202 1.00 47.02 169 SER C CA 1
ATOM 4608 C C . SER D 1 169 ? 5.548 -24.533 36.704 1.00 47.02 169 SER C C 1
ATOM 4609 O O . SER D 1 169 ? 5.456 -25.487 37.390 1.00 46.97 169 SER C O 1
ATOM 4612 N N . THR D 1 170 ? 5.024 -24.450 35.507 1.00 58.56 170 THR C N 1
ATOM 4613 C CA . THR D 1 170 ? 4.343 -25.537 34.849 1.00 58.56 170 THR C CA 1
ATOM 4614 C C . THR D 1 170 ? 5.234 -26.429 34.054 1.00 58.53 170 THR C C 1
ATOM 4615 O O . THR D 1 170 ? 6.367 -26.112 33.789 1.00 58.52 170 THR C O 1
ATOM 4619 N N . TYR D 1 171 ? 4.675 -27.553 33.677 1.00 50.94 171 TYR C N 1
ATOM 4620 C CA . TYR D 1 171 ? 5.307 -28.469 32.786 1.00 50.92 171 TYR C CA 1
ATOM 4621 C C . TYR D 1 171 ? 4.487 -28.538 31.518 1.00 50.92 171 TYR C C 1
ATOM 4622 O O . TYR D 1 171 ? 3.315 -28.289 31.539 1.00 50.94 171 TYR C O 1
ATOM 4631 N N . SER D 1 172 ? 5.115 -28.827 30.400 1.00 52.20 172 SER C N 1
ATOM 4632 C CA . SER D 1 172 ? 4.394 -28.960 29.166 1.00 52.21 172 SER C CA 1
ATOM 4633 C C . SER D 1 172 ? 4.879 -30.149 28.364 1.00 52.21 172 SER C C 1
ATOM 4634 O O . SER D 1 172 ? 6.000 -30.524 28.455 1.00 52.22 172 SER C O 1
ATOM 4637 N N . MET D 1 173 ? 4.018 -30.756 27.583 1.00 59.42 173 MET C N 1
ATOM 4638 C CA . MET D 1 173 ? 4.381 -31.994 26.928 1.00 59.43 173 MET C CA 1
ATOM 4639 C C . MET D 1 173 ? 3.849 -32.096 25.518 1.00 59.45 173 MET C C 1
ATOM 4640 O O . MET D 1 173 ? 2.812 -31.571 25.231 1.00 59.43 173 MET C O 1
ATOM 4645 N N . SER D 1 174 ? 4.574 -32.793 24.663 1.00 49.48 174 SER C N 1
ATOM 4646 C CA . SER D 1 174 ? 4.149 -33.080 23.322 1.00 49.50 174 SER C CA 1
ATOM 4647 C C . SER D 1 174 ? 4.151 -34.562 22.976 1.00 49.54 174 SER C C 1
ATOM 4648 O O . SER D 1 174 ? 5.089 -35.254 23.227 1.00 49.58 174 SER C O 1
ATOM 4651 N N . SER D 1 175 ? 3.092 -35.048 22.380 1.00 44.03 175 SER C N 1
ATOM 4652 C CA . SER D 1 175 ? 3.046 -36.430 22.013 1.00 44.07 175 SER C CA 1
ATOM 4653 C C . SER D 1 175 ? 2.729 -36.592 20.546 1.00 44.08 175 SER C C 1
ATOM 4654 O O . SER D 1 175 ? 1.787 -36.065 20.079 1.00 44.05 175 SER C O 1
ATOM 4657 N N . THR D 1 176 ? 3.547 -37.333 19.838 1.00 47.31 176 THR C N 1
ATOM 4658 C CA . THR D 1 176 ? 3.353 -37.508 18.425 1.00 47.32 176 THR C CA 1
ATOM 4659 C C . THR D 1 176 ? 3.232 -38.949 18.043 1.00 47.34 176 THR C C 1
ATOM 4660 O O . THR D 1 176 ? 4.092 -39.709 18.327 1.00 47.37 176 THR C O 1
ATOM 4664 N N . LEU D 1 177 ? 2.171 -39.292 17.344 1.00 43.08 177 LEU C N 1
ATOM 4665 C CA . LEU D 1 177 ? 1.956 -40.634 16.908 1.00 43.07 177 LEU C CA 1
ATOM 4666 C C . LEU D 1 177 ? 2.204 -40.695 15.455 1.00 43.06 177 LEU C C 1
ATOM 4667 O O . LEU D 1 177 ? 1.531 -40.076 14.710 1.00 43.03 177 LEU C O 1
ATOM 4672 N N . THR D 1 178 ? 3.161 -41.492 15.049 1.00 53.32 178 THR C N 1
ATOM 4673 C CA . THR D 1 178 ? 3.491 -41.547 13.654 1.00 53.28 178 THR C CA 1
ATOM 4674 C C . THR D 1 178 ? 3.075 -42.839 12.993 1.00 53.22 178 THR C C 1
ATOM 4675 O O . THR D 1 178 ? 3.496 -43.881 13.377 1.00 53.22 178 THR C O 1
ATOM 4679 N N . LEU D 1 179 ? 2.279 -42.735 11.957 1.00 41.30 179 LEU C N 1
ATOM 4680 C CA . LEU D 1 179 ? 1.714 -43.868 11.283 1.00 41.21 179 LEU C CA 1
ATOM 4681 C C . LEU D 1 179 ? 2.073 -43.794 9.838 1.00 41.09 179 LEU C C 1
ATOM 4682 O O . LEU D 1 179 ? 2.523 -42.784 9.365 1.00 41.10 179 LEU C O 1
ATOM 4687 N N . THR D 1 180 ? 1.917 -44.889 9.141 1.00 44.15 180 THR C N 1
ATOM 4688 C CA . THR D 1 180 ? 1.941 -44.878 7.704 1.00 43.99 180 THR C CA 1
ATOM 4689 C C . THR D 1 180 ? 0.662 -44.230 7.223 1.00 43.96 180 THR C C 1
ATOM 4690 O O . THR D 1 180 ? -0.270 -44.130 7.954 1.00 44.07 180 THR C O 1
ATOM 4694 N N . LYS D 1 181 ? 0.624 -43.798 5.988 1.00 51.67 181 LYS C N 1
ATOM 4695 C CA . LYS D 1 181 ? -0.579 -43.226 5.432 1.00 51.64 181 LYS C CA 1
ATOM 4696 C C . LYS D 1 181 ? -1.676 -44.259 5.407 1.00 51.60 181 LYS C C 1
ATOM 4697 O O . LYS D 1 181 ? -2.802 -43.984 5.697 1.00 51.67 181 LYS C O 1
ATOM 4703 N N . ASP D 1 182 ? -1.321 -45.477 5.095 1.00 58.04 182 ASP C N 1
ATOM 4704 C CA . ASP D 1 182 ? -2.300 -46.520 5.071 1.00 58.01 182 ASP C CA 1
ATOM 4705 C C . ASP D 1 182 ? -3.042 -46.938 6.369 1.00 58.20 182 ASP C C 1
ATOM 4706 O O . ASP D 1 182 ? -4.216 -47.044 6.289 1.00 58.22 182 ASP C O 1
ATOM 4711 N N . GLU D 1 183 ? -2.403 -47.158 7.521 1.00 100.76 183 GLU C N 1
ATOM 4712 C CA . GLU D 1 183 ? -3.243 -47.389 8.693 1.00 101.04 183 GLU C CA 1
ATOM 4713 C C . GLU D 1 183 ? -3.913 -46.113 9.005 1.00 101.11 183 GLU C C 1
ATOM 4714 O O . GLU D 1 183 ? -4.954 -46.152 9.561 1.00 101.24 183 GLU C O 1
ATOM 4720 N N . TYR D 1 184 ? -3.332 -44.983 8.658 1.00 46.91 184 TYR C N 1
ATOM 4721 C CA . TYR D 1 184 ? -3.999 -43.740 8.988 1.00 46.97 184 TYR C CA 1
ATOM 4722 C C . TYR D 1 184 ? -5.327 -43.603 8.305 1.00 46.92 184 TYR C C 1
ATOM 4723 O O . TYR D 1 184 ? -6.282 -43.212 8.892 1.00 46.98 184 TYR C O 1
ATOM 4732 N N . GLU D 1 185 ? -5.374 -43.970 7.054 1.00 63.74 185 GLU C N 1
ATOM 4733 C CA . GLU D 1 185 ? -6.600 -44.040 6.332 1.00 63.68 185 GLU C CA 1
ATOM 4734 C C . GLU D 1 185 ? -7.413 -45.255 6.679 1.00 63.71 185 GLU C C 1
ATOM 4735 O O . GLU D 1 185 ? -8.539 -45.351 6.327 1.00 63.71 185 GLU C O 1
ATOM 4741 N N . ARG D 1 186 ? -6.840 -46.202 7.370 1.00 46.13 186 ARG C N 1
ATOM 4742 C CA . ARG D 1 186 ? -7.605 -47.348 7.753 1.00 46.17 186 ARG C CA 1
ATOM 4743 C C . ARG D 1 186 ? -8.513 -47.131 8.945 1.00 46.31 186 ARG C C 1
ATOM 4744 O O . ARG D 1 186 ? -9.301 -47.972 9.270 1.00 46.35 186 ARG C O 1
ATOM 4752 N N . HIS D 1 187 ? -8.393 -46.010 9.609 1.00 46.59 187 HIS C N 1
ATOM 4753 C CA . HIS D 1 187 ? -9.183 -45.777 10.790 1.00 46.69 187 HIS C CA 1
ATOM 4754 C C . HIS D 1 187 ? -9.834 -44.409 10.777 1.00 46.70 187 HIS C C 1
ATOM 4755 O O . HIS D 1 187 ? -9.425 -43.554 10.051 1.00 46.65 187 HIS C O 1
ATOM 4762 N N . ASN D 1 188 ? -10.880 -44.229 11.561 1.00 60.45 188 ASN C N 1
ATOM 4763 C CA . ASN D 1 188 ? -11.598 -42.973 11.592 1.00 60.45 188 ASN C CA 1
ATOM 4764 C C . ASN D 1 188 ? -11.408 -42.048 12.786 1.00 60.50 188 ASN C C 1
ATOM 4765 O O . ASN D 1 188 ? -11.180 -40.899 12.631 1.00 60.47 188 ASN C O 1
ATOM 4770 N N . SER D 1 189 ? -11.515 -42.574 13.983 1.00 53.60 189 SER C N 1
ATOM 4771 C CA . SER D 1 189 ? -11.481 -41.764 15.167 1.00 53.64 189 SER C CA 1
ATOM 4772 C C . SER D 1 189 ? -10.134 -41.707 15.810 1.00 53.62 189 SER C C 1
ATOM 4773 O O . SER D 1 189 ? -9.552 -42.710 16.072 1.00 53.63 189 SER C O 1
ATOM 4776 N N . TYR D 1 190 ? -9.644 -40.512 16.077 1.00 48.10 190 TYR C N 1
ATOM 4777 C CA . TYR D 1 190 ? -8.372 -40.349 16.736 1.00 48.09 190 TYR C CA 1
ATOM 4778 C C . TYR D 1 190 ? -8.437 -39.563 18.030 1.00 48.11 190 TYR C C 1
ATOM 4779 O O . TYR D 1 190 ? -8.919 -38.476 18.057 1.00 48.10 190 TYR C O 1
ATOM 4788 N N . THR D 1 191 ? -7.936 -40.137 19.102 1.00 43.44 191 THR C N 1
ATOM 4789 C CA . THR D 1 191 ? -8.003 -39.530 20.406 1.00 43.45 191 THR C CA 1
ATOM 4790 C C . THR D 1 191 ? -6.690 -39.411 21.156 1.00 43.43 191 THR C C 1
ATOM 4791 O O . THR D 1 191 ? -5.905 -40.320 21.173 1.00 43.43 191 THR C O 1
ATOM 4795 N N . CYS D 1 192 ? -6.964 -38.156 21.951 1.00 89.05 192 CYS C N 1
ATOM 4796 C CA . CYS D 1 192 ? -5.788 -37.910 22.798 1.00 89.23 192 CYS C CA 1
ATOM 4797 C C . CYS D 1 192 ? -6.447 -37.878 24.156 1.00 89.29 192 CYS C C 1
ATOM 4798 O O . CYS D 1 192 ? -7.406 -37.199 24.331 1.00 89.22 192 CYS C O 1
ATOM 4801 N N . GLU D 1 193 ? -5.560 -38.748 24.981 1.00 60.53 193 GLU C N 1
ATOM 4802 C CA . GLU D 1 193 ? -6.222 -38.911 26.253 1.00 60.57 193 GLU C CA 1
ATOM 4803 C C . GLU D 1 193 ? -5.278 -38.768 27.418 1.00 60.55 193 GLU C C 1
ATOM 4804 O O . GLU D 1 193 ? -4.252 -39.377 27.423 1.00 60.52 193 GLU C O 1
ATOM 4810 N N . ALA D 1 194 ? -5.653 -37.995 28.427 1.00 59.15 194 ALA C N 1
ATOM 4811 C CA . ALA D 1 194 ? -4.752 -37.651 29.522 1.00 59.14 194 ALA C CA 1
ATOM 4812 C C . ALA D 1 194 ? -5.182 -38.004 30.932 1.00 59.16 194 ALA C C 1
ATOM 4813 O O . ALA D 1 194 ? -6.219 -37.604 31.383 1.00 59.20 194 ALA C O 1
ATOM 4815 N N . THR D 1 195 ? -4.333 -38.688 31.665 1.00 48.61 195 THR C N 1
ATOM 4816 C CA . THR D 1 195 ? -4.630 -38.838 33.066 1.00 48.62 195 THR C CA 1
ATOM 4817 C C . THR D 1 195 ? -3.685 -37.994 33.925 1.00 48.58 195 THR C C 1
ATOM 4818 O O . THR D 1 195 ? -2.493 -38.047 33.810 1.00 48.54 195 THR C O 1
ATOM 4822 N N . HIS D 1 196 ? -4.291 -37.168 34.750 1.00 48.81 196 HIS C N 1
ATOM 4823 C CA . HIS D 1 196 ? -3.613 -36.193 35.559 1.00 48.77 196 HIS C CA 1
ATOM 4824 C C . HIS D 1 196 ? -4.385 -35.910 36.819 1.00 48.73 196 HIS C C 1
ATOM 4825 O O . HIS D 1 196 ? -5.567 -36.059 36.872 1.00 48.77 196 HIS C O 1
ATOM 4832 N N . LYS D 1 197 ? -3.699 -35.410 37.814 1.00 54.52 197 LYS C N 1
ATOM 4833 C CA . LYS D 1 197 ? -4.214 -35.235 39.143 1.00 54.39 197 LYS C CA 1
ATOM 4834 C C . LYS D 1 197 ? -5.445 -34.335 39.162 1.00 54.41 197 LYS C C 1
ATOM 4835 O O . LYS D 1 197 ? -6.293 -34.510 39.961 1.00 54.31 197 LYS C O 1
ATOM 4841 N N . THR D 1 198 ? -5.522 -33.378 38.265 1.00 50.02 198 THR C N 1
ATOM 4842 C CA . THR D 1 198 ? -6.621 -32.434 38.204 1.00 50.05 198 THR C CA 1
ATOM 4843 C C . THR D 1 198 ? -8.017 -32.963 37.826 1.00 50.12 198 THR C C 1
ATOM 4844 O O . THR D 1 198 ? -8.969 -32.306 38.041 1.00 50.10 198 THR C O 1
ATOM 4848 N N . SER D 1 199 ? -8.120 -34.135 37.235 1.00 54.71 199 SER C N 1
ATOM 4849 C CA . SER D 1 199 ? -9.414 -34.767 36.985 1.00 54.76 199 SER C CA 1
ATOM 4850 C C . SER D 1 199 ? -9.540 -36.232 37.404 1.00 54.73 199 SER C C 1
ATOM 4851 O O . SER D 1 199 ? -8.608 -36.941 37.414 1.00 54.71 199 SER C O 1
ATOM 4854 N N . THR D 1 200 ? -10.725 -36.659 37.767 1.00 50.14 200 THR C N 1
ATOM 4855 C CA . THR D 1 200 ? -10.996 -38.056 38.082 1.00 50.12 200 THR C CA 1
ATOM 4856 C C . THR D 1 200 ? -11.030 -39.009 36.876 1.00 50.25 200 THR C C 1
ATOM 4857 O O . THR D 1 200 ? -10.916 -40.207 37.014 1.00 50.24 200 THR C O 1
ATOM 4861 N N . SER D 1 201 ? -11.187 -38.437 35.693 1.00 61.32 201 SER C N 1
ATOM 4862 C CA . SER D 1 201 ? -11.373 -39.154 34.445 1.00 61.39 201 SER C CA 1
ATOM 4863 C C . SER D 1 201 ? -10.403 -38.627 33.454 1.00 61.37 201 SER C C 1
ATOM 4864 O O . SER D 1 201 ? -9.828 -37.623 33.660 1.00 61.35 201 SER C O 1
ATOM 4867 N N . PRO D 1 202 ? -10.258 -39.297 32.345 1.00 57.88 202 PRO C N 1
ATOM 4868 C CA . PRO D 1 202 ? -9.323 -38.858 31.334 1.00 57.84 202 PRO C CA 1
ATOM 4869 C C . PRO D 1 202 ? -9.771 -37.601 30.642 1.00 57.86 202 PRO C C 1
ATOM 4870 O O . PRO D 1 202 ? -10.922 -37.427 30.372 1.00 57.91 202 PRO C O 1
ATOM 4874 N N . ILE D 1 203 ? -8.821 -36.751 30.343 1.00 60.05 203 ILE C N 1
ATOM 4875 C CA . ILE D 1 203 ? -9.077 -35.533 29.680 1.00 60.05 203 ILE C CA 1
ATOM 4876 C C . ILE D 1 203 ? -8.859 -35.883 28.250 1.00 60.01 203 ILE C C 1
ATOM 4877 O O . ILE D 1 203 ? -7.865 -36.434 27.905 1.00 59.97 203 ILE C O 1
ATOM 4882 N N . VAL D 1 204 ? -9.847 -35.645 27.426 1.00 55.36 204 VAL C N 1
ATOM 4883 C CA . VAL D 1 204 ? -9.881 -36.236 26.113 1.00 55.33 204 VAL C CA 1
ATOM 4884 C C . VAL D 1 204 ? -10.116 -35.279 24.981 1.00 55.31 204 VAL C C 1
ATOM 4885 O O . VAL D 1 204 ? -10.974 -34.448 25.038 1.00 55.34 204 VAL C O 1
ATOM 4889 N N . LYS D 1 205 ? -9.333 -35.443 23.941 1.00 51.27 205 LYS C N 1
ATOM 4890 C CA . LYS D 1 205 ? -9.521 -34.776 22.688 1.00 51.23 205 LYS C CA 1
ATOM 4891 C C . LYS D 1 205 ? -9.568 -35.766 21.588 1.00 51.22 205 LYS C C 1
ATOM 4892 O O . LYS D 1 205 ? -8.775 -36.667 21.539 1.00 51.20 205 LYS C O 1
ATOM 4898 N N . SER D 1 206 ? -10.492 -35.569 20.674 1.00 63.30 206 SER C N 1
ATOM 4899 C CA . SER D 1 206 ? -10.665 -36.481 19.571 1.00 63.29 206 SER C CA 1
ATOM 4900 C C . SER D 1 206 ? -10.880 -35.774 18.243 1.00 63.24 206 SER C C 1
ATOM 4901 O O . SER D 1 206 ? -11.122 -34.622 18.199 1.00 63.22 206 SER C O 1
ATOM 4904 N N . PHE D 1 207 ? -10.707 -36.477 17.153 1.00 57.17 207 PHE C N 1
ATOM 4905 C CA . PHE D 1 207 ? -11.223 -36.038 15.891 1.00 57.14 207 PHE C CA 1
ATOM 4906 C C . PHE D 1 207 ? -11.544 -37.228 15.008 1.00 57.14 207 PHE C C 1
ATOM 4907 O O . PHE D 1 207 ? -11.080 -38.302 15.238 1.00 57.16 207 PHE C O 1
ATOM 4915 N N . ASN D 1 208 ? -12.384 -37.031 14.023 1.00 60.74 208 ASN C N 1
ATOM 4916 C CA . ASN D 1 208 ? -12.734 -38.071 13.108 1.00 60.73 208 ASN C CA 1
ATOM 4917 C C . ASN D 1 208 ? -12.184 -37.680 11.792 1.00 60.64 208 ASN C C 1
ATOM 4918 O O . ASN D 1 208 ? -12.236 -36.546 11.430 1.00 60.59 208 ASN C O 1
ATOM 4923 N N . ARG D 1 209 ? -11.623 -38.639 11.098 1.00 57.06 209 ARG C N 1
ATOM 4924 C CA . ARG D 1 209 ? -11.015 -38.424 9.819 1.00 56.97 209 ARG C CA 1
ATOM 4925 C C . ARG D 1 209 ? -12.041 -38.062 8.768 1.00 56.92 209 ARG C C 1
ATOM 4926 O O . ARG D 1 209 ? -11.691 -37.574 7.730 1.00 56.82 209 ARG C O 1
ATOM 4934 N N . ALA D 1 210 ? -13.301 -38.362 9.048 1.00 67.65 210 ALA C N 1
ATOM 4935 C CA . ALA D 1 210 ? -14.386 -38.088 8.145 1.00 67.41 210 ALA C CA 1
ATOM 4936 C C . ALA D 1 210 ? -14.921 -36.689 8.353 1.00 67.42 210 ALA C C 1
ATOM 4937 O O . ALA D 1 210 ? -14.295 -35.730 7.965 1.00 67.41 210 ALA C O 1
ATOM 4939 N N . VAL E 2 1 ? 37.231 -13.789 35.311 1.00 56.95 2 VAL D N 1
ATOM 4940 C CA . VAL E 2 1 ? 37.579 -15.184 35.221 1.00 57.04 2 VAL D CA 1
ATOM 4941 C C . VAL E 2 1 ? 36.592 -15.916 34.380 1.00 57.03 2 VAL D C 1
ATOM 4942 O O . VAL E 2 1 ? 35.436 -16.002 34.743 1.00 56.87 2 VAL D O 1
ATOM 4946 N N . LYS E 2 2 ? 37.035 -16.455 33.265 1.00 72.45 3 LYS D N 1
ATOM 4947 C CA . LYS E 2 2 ? 36.197 -17.342 32.504 1.00 72.57 3 LYS D CA 1
ATOM 4948 C C . LYS E 2 2 ? 36.936 -18.453 31.833 1.00 72.88 3 LYS D C 1
ATOM 4949 O O . LYS E 2 2 ? 38.109 -18.378 31.630 1.00 73.01 3 LYS D O 1
ATOM 4955 N N . LEU E 2 3 ? 36.226 -19.507 31.522 1.00 50.72 4 LEU D N 1
ATOM 4956 C CA . LEU E 2 3 ? 36.756 -20.516 30.650 1.00 50.94 4 LEU D CA 1
ATOM 4957 C C . LEU E 2 3 ? 35.846 -20.574 29.449 1.00 50.98 4 LEU D C 1
ATOM 4958 O O . LEU E 2 3 ? 34.669 -20.709 29.598 1.00 50.83 4 LEU D O 1
ATOM 4963 N N . GLN E 2 4 ? 36.412 -20.461 28.261 1.00 62.60 5 GLN D N 1
ATOM 4964 C CA . GLN E 2 4 ? 35.669 -20.431 27.025 1.00 62.69 5 GLN D CA 1
ATOM 4965 C C . GLN E 2 4 ? 35.881 -21.659 26.195 1.00 62.94 5 GLN D C 1
ATOM 4966 O O . GLN E 2 4 ? 36.942 -21.928 25.779 1.00 63.11 5 GLN D O 1
ATOM 4972 N N . GLU E 2 5 ? 34.837 -22.396 25.933 1.00 50.79 6 GLU D N 1
ATOM 4973 C CA . GLU E 2 5 ? 34.987 -23.613 25.190 1.00 50.90 6 GLU D CA 1
ATOM 4974 C C . GLU E 2 5 ? 34.674 -23.422 23.737 1.00 50.99 6 GLU D C 1
ATOM 4975 O O . GLU E 2 5 ? 33.924 -22.578 23.372 1.00 50.94 6 GLU D O 1
ATOM 4981 N N . SER E 2 6 ? 35.276 -24.252 22.919 1.00 53.39 7 SER D N 1
ATOM 4982 C CA . SER E 2 6 ? 35.071 -24.254 21.493 1.00 53.44 7 SER D CA 1
ATOM 4983 C C . SER E 2 6 ? 33.690 -24.725 21.060 1.00 53.36 7 SER D C 1
ATOM 4984 O O . SER E 2 6 ? 32.999 -25.388 21.775 1.00 53.26 7 SER D O 1
ATOM 4987 N N . GLY E 2 7 ? 33.286 -24.325 19.882 1.00 40.32 8 GLY D N 1
ATOM 4988 C CA . GLY E 2 7 ? 31.953 -24.565 19.423 1.00 40.24 8 GLY D CA 1
ATOM 4989 C C . GLY E 2 7 ? 31.671 -26.008 19.158 1.00 40.20 8 GLY D C 1
ATOM 4990 O O . GLY E 2 7 ? 32.548 -26.801 19.108 1.00 40.24 8 GLY D O 1
ATOM 4991 N N . GLY E 2 8 ? 30.412 -26.332 19.015 1.00 59.27 9 GLY D N 1
ATOM 4992 C CA . GLY E 2 8 ? 29.979 -27.683 18.789 1.00 59.21 9 GLY D CA 1
ATOM 4993 C C . GLY E 2 8 ? 30.460 -28.307 17.514 1.00 59.26 9 GLY D C 1
ATOM 4994 O O . GLY E 2 8 ? 30.689 -27.641 16.546 1.00 59.30 9 GLY D O 1
ATOM 4995 N N . GLU E 2 9 ? 30.647 -29.607 17.564 1.00 63.89 10 GLU D N 1
ATOM 4996 C CA . GLU E 2 9 ? 31.136 -30.379 16.475 1.00 63.76 10 GLU D CA 1
ATOM 4997 C C . GLU E 2 9 ? 30.227 -31.560 16.161 1.00 63.70 10 GLU D C 1
ATOM 4998 O O . GLU E 2 9 ? 29.637 -32.162 17.030 1.00 63.65 10 GLU D O 1
ATOM 5004 N N . VAL E 2 10 ? 30.099 -31.847 14.880 1.00 56.46 11 VAL D N 1
ATOM 5005 C CA . VAL E 2 10 ? 29.329 -32.957 14.403 1.00 56.28 11 VAL D CA 1
ATOM 5006 C C . VAL E 2 10 ? 30.261 -33.771 13.550 1.00 56.08 11 VAL D C 1
ATOM 5007 O O . VAL E 2 10 ? 30.784 -33.281 12.606 1.00 56.01 11 VAL D O 1
ATOM 5011 N N . VAL E 2 11 ? 30.454 -35.025 13.880 1.00 45.94 12 VAL D N 1
ATOM 5012 C CA . VAL E 2 11 ? 31.446 -35.817 13.218 1.00 45.65 12 VAL D CA 1
ATOM 5013 C C . VAL E 2 11 ? 30.994 -37.234 13.010 1.00 45.31 12 VAL D C 1
ATOM 5014 O O . VAL E 2 11 ? 30.159 -37.747 13.697 1.00 45.34 12 VAL D O 1
ATOM 5018 N N . ARG E 2 12 ? 31.568 -37.866 12.030 1.00 72.81 13 ARG D N 1
ATOM 5019 C CA . ARG E 2 12 ? 31.248 -39.219 11.744 1.00 72.31 13 ARG D CA 1
ATOM 5020 C C . ARG E 2 12 ? 32.118 -40.080 12.562 1.00 72.19 13 ARG D C 1
ATOM 5021 O O . ARG E 2 12 ? 33.139 -39.657 12.986 1.00 72.41 13 ARG D O 1
ATOM 5029 N N . PRO E 2 13 ? 31.711 -41.301 12.786 1.00 47.74 14 PRO D N 1
ATOM 5030 C CA . PRO E 2 13 ? 32.449 -42.226 13.636 1.00 47.60 14 PRO D CA 1
ATOM 5031 C C . PRO E 2 13 ? 33.811 -42.680 13.105 1.00 47.23 14 PRO D C 1
ATOM 5032 O O . PRO E 2 13 ? 34.006 -42.823 11.934 1.00 46.90 14 PRO D O 1
ATOM 5036 N N . GLY E 2 14 ? 34.730 -42.921 14.022 1.00 58.48 15 GLY D N 1
ATOM 5037 C CA . GLY E 2 14 ? 36.085 -43.299 13.735 1.00 58.14 15 GLY D CA 1
ATOM 5038 C C . GLY E 2 14 ? 36.860 -42.050 13.500 1.00 58.41 15 GLY D C 1
ATOM 5039 O O . GLY E 2 14 ? 38.010 -42.074 13.221 1.00 58.21 15 GLY D O 1
ATOM 5040 N N . THR E 2 15 ? 36.195 -40.929 13.619 1.00 61.21 16 THR D N 1
ATOM 5041 C CA . THR E 2 15 ? 36.837 -39.656 13.445 1.00 61.48 16 THR D CA 1
ATOM 5042 C C . THR E 2 15 ? 37.543 -39.249 14.711 1.00 61.77 16 THR D C 1
ATOM 5043 O O . THR E 2 15 ? 37.535 -39.977 15.655 1.00 61.85 16 THR D O 1
ATOM 5047 N N . SER E 2 16 ? 38.211 -38.108 14.682 1.00 54.68 17 SER D N 1
ATOM 5048 C CA . SER E 2 16 ? 38.835 -37.520 15.850 1.00 54.98 17 SER D CA 1
ATOM 5049 C C . SER E 2 16 ? 38.421 -36.096 16.020 1.00 55.35 17 SER D C 1
ATOM 5050 O O . SER E 2 16 ? 38.150 -35.432 15.082 1.00 55.37 17 SER D O 1
ATOM 5053 N N . VAL E 2 17 ? 38.397 -35.620 17.242 1.00 53.42 18 VAL D N 1
ATOM 5054 C CA . VAL E 2 17 ? 38.089 -34.244 17.486 1.00 53.72 18 VAL D CA 1
ATOM 5055 C C . VAL E 2 17 ? 38.951 -33.681 18.590 1.00 53.87 18 VAL D C 1
ATOM 5056 O O . VAL E 2 17 ? 39.370 -34.389 19.461 1.00 53.83 18 VAL D O 1
ATOM 5060 N N . LYS E 2 18 ? 39.209 -32.389 18.543 1.00 64.84 19 LYS D N 1
ATOM 5061 C CA . LYS E 2 18 ? 39.934 -31.704 19.596 1.00 65.08 19 LYS D CA 1
ATOM 5062 C C . LYS E 2 18 ? 39.171 -30.498 20.118 1.00 65.40 19 LYS D C 1
ATOM 5063 O O . LYS E 2 18 ? 38.767 -29.658 19.364 1.00 65.35 19 LYS D O 1
ATOM 5069 N N . VAL E 2 19 ? 39.018 -30.400 21.424 1.00 50.36 20 VAL D N 1
ATOM 5070 C CA . VAL E 2 19 ? 38.251 -29.332 22.002 1.00 50.45 20 VAL D CA 1
ATOM 5071 C C . VAL E 2 19 ? 39.071 -28.481 22.974 1.00 50.53 20 VAL D C 1
ATOM 5072 O O . VAL E 2 19 ? 39.947 -28.954 23.633 1.00 50.54 20 VAL D O 1
ATOM 5076 N N . SER E 2 20 ? 38.779 -27.201 23.024 1.00 48.19 21 SER D N 1
ATOM 5077 C CA . SER E 2 20 ? 39.587 -26.292 23.773 1.00 48.27 21 SER D CA 1
ATOM 5078 C C . SER E 2 20 ? 38.835 -25.502 24.828 1.00 48.21 21 SER D C 1
ATOM 5079 O O . SER E 2 20 ? 37.687 -25.202 24.644 1.00 48.14 21 SER D O 1
ATOM 5082 N N . CYS E 2 21 ? 39.488 -25.262 25.945 1.00 77.81 22 CYS D N 1
ATOM 5083 C CA . CYS E 2 21 ? 39.018 -24.456 27.050 1.00 77.66 22 CYS D CA 1
ATOM 5084 C C . CYS E 2 21 ? 40.090 -23.385 26.982 1.00 77.63 22 CYS D C 1
ATOM 5085 O O . CYS E 2 21 ? 41.218 -23.706 27.118 1.00 77.74 22 CYS D O 1
ATOM 5088 N N . LYS E 2 22 ? 39.763 -22.118 26.810 1.00 53.70 23 LYS D N 1
ATOM 5089 C CA . LYS E 2 22 ? 40.749 -21.069 26.894 1.00 53.78 23 LYS D CA 1
ATOM 5090 C C . LYS E 2 22 ? 40.552 -20.225 28.119 1.00 53.62 23 LYS D C 1
ATOM 5091 O O . LYS E 2 22 ? 39.510 -19.681 28.327 1.00 53.46 23 LYS D O 1
ATOM 5097 N N . ALA E 2 23 ? 41.592 -20.117 28.914 1.00 56.22 24 ALA D N 1
ATOM 5098 C CA . ALA E 2 23 ? 41.492 -19.604 30.244 1.00 56.05 24 ALA D CA 1
ATOM 5099 C C . ALA E 2 23 ? 41.789 -18.156 30.321 1.00 56.02 24 ALA D C 1
ATOM 5100 O O . ALA E 2 23 ? 42.772 -17.728 29.793 1.00 56.17 24 ALA D O 1
ATOM 5102 N N . SER E 2 24 ? 40.922 -17.420 30.991 1.00 61.71 25 SER D N 1
ATOM 5103 C CA . SER E 2 24 ? 41.077 -15.999 31.183 1.00 61.65 25 SER D CA 1
ATOM 5104 C C . SER E 2 24 ? 40.899 -15.634 32.620 1.00 61.44 25 SER D C 1
ATOM 5105 O O . SER E 2 24 ? 40.144 -16.246 33.312 1.00 61.30 25 SER D O 1
ATOM 5108 N N . GLY E 2 25 ? 41.581 -14.590 33.036 1.00 48.49 26 GLY D N 1
ATOM 5109 C CA . GLY E 2 25 ? 41.370 -13.967 34.311 1.00 48.31 26 GLY D CA 1
ATOM 5110 C C . GLY E 2 25 ? 42.028 -14.476 35.554 1.00 48.28 26 GLY D C 1
ATOM 5111 O O . GLY E 2 25 ? 41.652 -14.084 36.606 1.00 48.13 26 GLY D O 1
ATOM 5112 N N . TYR E 2 26 ? 42.972 -15.375 35.427 1.00 44.56 27 TYR D N 1
ATOM 5113 C CA . TYR E 2 26 ? 43.643 -15.943 36.565 1.00 44.55 27 TYR D CA 1
ATOM 5114 C C . TYR E 2 26 ? 44.904 -16.571 36.064 1.00 44.75 27 TYR D C 1
ATOM 5115 O O . TYR E 2 26 ? 45.119 -16.611 34.901 1.00 44.90 27 TYR D O 1
ATOM 5124 N N . ALA E 2 27 ? 45.721 -17.082 36.958 1.00 47.98 28 ALA D N 1
ATOM 5125 C CA . ALA E 2 27 ? 46.968 -17.677 36.572 1.00 48.17 28 ALA D CA 1
ATOM 5126 C C . ALA E 2 27 ? 46.780 -19.093 36.121 1.00 48.23 28 ALA D C 1
ATOM 5127 O O . ALA E 2 27 ? 46.485 -19.963 36.880 1.00 48.16 28 ALA D O 1
ATOM 5129 N N . PHE E 2 28 ? 46.978 -19.298 34.844 1.00 58.00 29 PHE D N 1
ATOM 5130 C CA . PHE E 2 28 ? 46.687 -20.542 34.202 1.00 58.09 29 PHE D CA 1
ATOM 5131 C C . PHE E 2 28 ? 47.525 -21.665 34.736 1.00 58.15 29 PHE D C 1
ATOM 5132 O O . PHE E 2 28 ? 47.034 -22.723 34.965 1.00 58.11 29 PHE D O 1
ATOM 5140 N N . THR E 2 29 ? 48.793 -21.409 34.964 1.00 53.50 30 THR D N 1
ATOM 5141 C CA . THR E 2 29 ? 49.679 -22.442 35.455 1.00 53.56 30 THR D CA 1
ATOM 5142 C C . THR E 2 29 ? 49.428 -22.774 36.885 1.00 53.39 30 THR D C 1
ATOM 5143 O O . THR E 2 29 ? 49.886 -23.760 37.360 1.00 53.40 30 THR D O 1
ATOM 5147 N N . ASN E 2 30 ? 48.753 -21.895 37.578 1.00 53.39 31 ASN D N 1
ATOM 5148 C CA . ASN E 2 30 ? 48.502 -22.120 38.972 1.00 53.23 31 ASN D CA 1
ATOM 5149 C C . ASN E 2 30 ? 47.491 -23.184 39.327 1.00 53.13 31 ASN D C 1
ATOM 5150 O O . ASN E 2 30 ? 47.472 -23.633 40.428 1.00 53.04 31 ASN D O 1
ATOM 5155 N N . TYR E 2 31 ? 46.626 -23.546 38.405 1.00 48.19 32 TYR D N 1
ATOM 5156 C CA . TYR E 2 31 ? 45.551 -24.442 38.732 1.00 48.08 32 TYR D CA 1
ATOM 5157 C C . TYR E 2 31 ? 45.407 -25.570 37.766 1.00 48.20 32 TYR D C 1
ATOM 5158 O O . TYR E 2 31 ? 45.796 -25.458 36.655 1.00 48.35 32 TYR D O 1
ATOM 5167 N N . LEU E 2 32 ? 44.820 -26.651 38.223 1.00 37.02 33 LEU D N 1
ATOM 5168 C CA . LEU E 2 32 ? 44.427 -27.783 37.407 1.00 37.10 33 LEU D CA 1
ATOM 5169 C C . LEU E 2 32 ? 43.225 -27.588 36.500 1.00 37.06 33 LEU D C 1
ATOM 5170 O O . LEU E 2 32 ? 42.341 -26.829 36.778 1.00 36.91 33 LEU D O 1
ATOM 5175 N N . ILE E 2 33 ? 43.217 -28.316 35.406 1.00 48.61 34 ILE D N 1
ATOM 5176 C CA . ILE E 2 33 ? 42.048 -28.393 34.568 1.00 48.58 34 ILE D CA 1
ATOM 5177 C C . ILE E 2 33 ? 41.531 -29.810 34.428 1.00 48.55 34 ILE D C 1
ATOM 5178 O O . ILE E 2 33 ? 42.228 -30.658 33.972 1.00 48.66 34 ILE D O 1
ATOM 5183 N N . GLU E 2 34 ? 40.272 -30.013 34.774 1.00 49.92 35 GLU D N 1
ATOM 5184 C CA . GLU E 2 34 ? 39.625 -31.294 34.746 1.00 49.87 35 GLU D CA 1
ATOM 5185 C C . GLU E 2 34 ? 38.719 -31.342 33.543 1.00 49.89 35 GLU D C 1
ATOM 5186 O O . GLU E 2 34 ? 38.292 -30.342 33.070 1.00 49.88 35 GLU D O 1
ATOM 5192 N N . TRP E 2 35 ? 38.421 -32.526 33.057 1.00 42.56 36 TRP D N 1
ATOM 5193 C CA . TRP E 2 35 ? 37.446 -32.689 32.011 1.00 42.56 36 TRP D CA 1
ATOM 5194 C C . TRP E 2 35 ? 36.383 -33.622 32.423 1.00 42.42 36 TRP D C 1
ATOM 5195 O O . TRP E 2 35 ? 36.658 -34.599 32.978 1.00 42.39 36 TRP D O 1
ATOM 5206 N N . VAL E 2 36 ? 35.148 -33.312 32.144 1.00 51.41 37 VAL D N 1
ATOM 5207 C CA . VAL E 2 36 ? 34.054 -34.170 32.524 1.00 51.25 37 VAL D CA 1
ATOM 5208 C C . VAL E 2 36 ? 33.046 -34.317 31.418 1.00 51.28 37 VAL D C 1
ATOM 5209 O O . VAL E 2 36 ? 32.775 -33.405 30.689 1.00 51.32 37 VAL D O 1
ATOM 5213 N N . LYS E 2 37 ? 32.477 -35.490 31.318 1.00 40.85 38 LYS D N 1
ATOM 5214 C CA . LYS E 2 37 ? 31.556 -35.810 30.264 1.00 40.87 38 LYS D CA 1
ATOM 5215 C C . LYS E 2 37 ? 30.119 -35.862 30.762 1.00 40.66 38 LYS D C 1
ATOM 5216 O O . LYS E 2 37 ? 29.828 -36.474 31.732 1.00 40.51 38 LYS D O 1
ATOM 5222 N N . GLN E 2 38 ? 29.227 -35.193 30.074 1.00 43.14 39 GLN D N 1
ATOM 5223 C CA . GLN E 2 38 ? 27.827 -35.293 30.377 1.00 42.94 39 GLN D CA 1
ATOM 5224 C C . GLN E 2 38 ? 26.951 -35.787 29.242 1.00 42.97 39 GLN D C 1
ATOM 5225 O O . GLN E 2 38 ? 26.807 -35.148 28.230 1.00 43.06 39 GLN D O 1
ATOM 5231 N N . ARG E 2 39 ? 26.281 -36.896 29.467 1.00 54.53 40 ARG D N 1
ATOM 5232 C CA . ARG E 2 39 ? 25.362 -37.413 28.489 1.00 54.53 40 ARG D CA 1
ATOM 5233 C C . ARG E 2 39 ? 24.001 -37.217 28.994 1.00 54.31 40 ARG D C 1
ATOM 5234 O O . ARG E 2 39 ? 23.791 -37.307 30.148 1.00 54.15 40 ARG D O 1
ATOM 5242 N N . PRO E 2 40 ? 23.063 -36.938 28.126 1.00 52.36 41 PRO D N 1
ATOM 5243 C CA . PRO E 2 40 ? 21.731 -36.554 28.579 1.00 52.15 41 PRO D CA 1
ATOM 5244 C C . PRO E 2 40 ? 21.076 -37.614 29.442 1.00 51.99 41 PRO D C 1
ATOM 5245 O O . PRO E 2 40 ? 21.093 -38.774 29.118 1.00 52.03 41 PRO D O 1
ATOM 5249 N N . GLY E 2 41 ? 20.520 -37.174 30.562 1.00 61.16 42 GLY D N 1
ATOM 5250 C CA . GLY E 2 41 ? 19.797 -38.016 31.489 1.00 60.97 42 GLY D CA 1
ATOM 5251 C C . GLY E 2 41 ? 20.681 -38.814 32.410 1.00 61.03 42 GLY D C 1
ATOM 5252 O O . GLY E 2 41 ? 20.219 -39.509 33.285 1.00 60.80 42 GLY D O 1
ATOM 5253 N N . GLN E 2 42 ? 21.975 -38.646 32.241 1.00 61.19 43 GLN D N 1
ATOM 5254 C CA . GLN E 2 42 ? 22.955 -39.528 32.847 1.00 61.29 43 GLN D CA 1
ATOM 5255 C C . GLN E 2 42 ? 23.910 -38.791 33.742 1.00 61.17 43 GLN D C 1
ATOM 5256 O O . GLN E 2 42 ? 24.010 -37.590 33.713 1.00 61.19 43 GLN D O 1
ATOM 5262 N N . GLY E 2 43 ? 24.566 -39.538 34.586 1.00 48.20 44 GLY D N 1
ATOM 5263 C CA . GLY E 2 43 ? 25.495 -38.951 35.497 1.00 48.16 44 GLY D CA 1
ATOM 5264 C C . GLY E 2 43 ? 26.714 -38.368 34.840 1.00 48.42 44 GLY D C 1
ATOM 5265 O O . GLY E 2 43 ? 27.163 -38.835 33.818 1.00 48.64 44 GLY D O 1
ATOM 5266 N N . LEU E 2 44 ? 27.254 -37.347 35.470 1.00 47.01 45 LEU D N 1
ATOM 5267 C CA . LEU E 2 44 ? 28.526 -36.818 35.117 1.00 47.23 45 LEU D CA 1
ATOM 5268 C C . LEU E 2 44 ? 29.621 -37.856 35.255 1.00 47.36 45 LEU D C 1
ATOM 5269 O O . LEU E 2 44 ? 29.672 -38.620 36.174 1.00 47.20 45 LEU D O 1
ATOM 5274 N N . GLU E 2 45 ? 30.500 -37.857 34.289 1.00 50.47 46 GLU D N 1
ATOM 5275 C CA . GLU E 2 45 ? 31.640 -38.749 34.259 1.00 50.62 46 GLU D CA 1
ATOM 5276 C C . GLU E 2 45 ? 32.965 -37.997 34.106 1.00 50.79 46 GLU D C 1
ATOM 5277 O O . GLU E 2 45 ? 33.156 -37.268 33.190 1.00 50.93 46 GLU D O 1
ATOM 5283 N N . TRP E 2 46 ? 33.883 -38.212 35.029 1.00 43.13 47 TRP D N 1
ATOM 5284 C CA . TRP E 2 46 ? 35.201 -37.580 35.020 1.00 43.28 47 TRP D CA 1
ATOM 5285 C C . TRP E 2 46 ? 36.110 -38.220 34.005 1.00 43.47 47 TRP D C 1
ATOM 5286 O O . TRP E 2 46 ? 36.225 -39.400 33.964 1.00 43.45 47 TRP D O 1
ATOM 5297 N N . ILE E 2 47 ? 36.750 -37.432 33.179 1.00 43.10 48 ILE D N 1
ATOM 5298 C CA . ILE E 2 47 ? 37.620 -37.992 32.194 1.00 43.19 48 ILE D CA 1
ATOM 5299 C C . ILE E 2 47 ? 39.088 -37.975 32.587 1.00 43.24 48 ILE D C 1
ATOM 5300 O O . ILE E 2 47 ? 39.773 -38.947 32.437 1.00 43.20 48 ILE D O 1
ATOM 5305 N N . GLY E 2 48 ? 39.550 -36.845 33.084 1.00 42.21 49 GLY D N 1
ATOM 5306 C CA . GLY E 2 48 ? 40.926 -36.688 33.423 1.00 42.28 49 GLY D CA 1
ATOM 5307 C C . GLY E 2 48 ? 41.226 -35.301 33.869 1.00 42.34 49 GLY D C 1
ATOM 5308 O O . GLY E 2 48 ? 40.393 -34.442 33.806 1.00 42.31 49 GLY D O 1
ATOM 5309 N N . VAL E 2 49 ? 42.461 -35.095 34.286 1.00 44.04 50 VAL D N 1
ATOM 5310 C CA . VAL E 2 49 ? 42.918 -33.799 34.722 1.00 44.10 50 VAL D CA 1
ATOM 5311 C C . VAL E 2 49 ? 44.297 -33.481 34.190 1.00 44.24 50 VAL D C 1
ATOM 5312 O O . VAL E 2 49 ? 45.070 -34.346 33.915 1.00 44.25 50 VAL D O 1
ATOM 5316 N N . ILE E 2 50 ? 44.577 -32.209 34.046 1.00 47.96 51 ILE D N 1
ATOM 5317 C CA . ILE E 2 50 ? 45.874 -31.773 33.629 1.00 48.09 51 ILE D CA 1
ATOM 5318 C C . ILE E 2 50 ? 46.436 -30.660 34.488 1.00 48.12 51 ILE D C 1
ATOM 5319 O O . ILE E 2 50 ? 45.733 -29.781 34.889 1.00 48.05 51 ILE D O 1
ATOM 5324 N N . ASN E 2 51 ? 47.723 -30.730 34.736 1.00 49.07 52 ASN D N 1
ATOM 5325 C CA . ASN E 2 51 ? 48.466 -29.676 35.376 1.00 49.11 52 ASN D CA 1
ATOM 5326 C C . ASN E 2 51 ? 49.122 -28.834 34.299 1.00 49.24 52 ASN D C 1
ATOM 5327 O O . ASN E 2 51 ? 50.055 -29.248 33.692 1.00 49.33 52 ASN D O 1
ATOM 5332 N N . PRO E 2 52 A 48.634 -27.643 34.059 1.00 50.96 52 PRO D N 1
ATOM 5333 C CA . PRO E 2 52 A 49.168 -26.862 32.952 1.00 51.09 52 PRO D CA 1
ATOM 5334 C C . PRO E 2 52 A 50.661 -26.503 33.035 1.00 51.19 52 PRO D C 1
ATOM 5335 O O . PRO E 2 52 A 51.274 -26.551 32.015 1.00 51.30 52 PRO D O 1
ATOM 5339 N N . GLY E 2 53 ? 51.224 -26.137 34.173 1.00 50.76 53 GLY D N 1
ATOM 5340 C CA . GLY E 2 53 ? 52.648 -25.886 34.201 1.00 50.85 53 GLY D CA 1
ATOM 5341 C C . GLY E 2 53 ? 53.594 -27.053 33.921 1.00 50.94 53 GLY D C 1
ATOM 5342 O O . GLY E 2 53 ? 54.542 -26.946 33.179 1.00 51.06 53 GLY D O 1
ATOM 5343 N N . SER E 2 54 ? 53.321 -28.168 34.560 1.00 48.38 54 SER D N 1
ATOM 5344 C CA . SER E 2 54 ? 53.990 -29.435 34.349 1.00 48.41 54 SER D CA 1
ATOM 5345 C C . SER E 2 54 ? 53.740 -30.198 33.060 1.00 48.40 54 SER D C 1
ATOM 5346 O O . SER E 2 54 ? 54.632 -30.712 32.460 1.00 48.41 54 SER D O 1
ATOM 5349 N N . GLY E 2 55 ? 52.492 -30.246 32.646 1.00 51.49 55 GLY D N 1
ATOM 5350 C CA . GLY E 2 55 ? 52.019 -31.221 31.697 1.00 51.38 55 GLY D CA 1
ATOM 5351 C C . GLY E 2 55 ? 51.636 -32.559 32.287 1.00 51.26 55 GLY D C 1
ATOM 5352 O O . GLY E 2 55 ? 51.264 -33.450 31.587 1.00 51.12 55 GLY D O 1
ATOM 5353 N N . ASP E 2 56 ? 51.693 -32.690 33.588 1.00 51.53 56 ASP D N 1
ATOM 5354 C CA . ASP E 2 56 ? 51.356 -33.931 34.222 1.00 51.41 56 ASP D CA 1
ATOM 5355 C C . ASP E 2 56 ? 49.889 -34.236 34.027 1.00 51.31 56 ASP D C 1
ATOM 5356 O O . ASP E 2 56 ? 49.093 -33.346 33.983 1.00 51.34 56 ASP D O 1
ATOM 5361 N N . THR E 2 57 ? 49.540 -35.500 33.882 1.00 39.94 57 THR D N 1
ATOM 5362 C CA . THR E 2 57 ? 48.152 -35.887 33.716 1.00 39.84 57 THR D CA 1
ATOM 5363 C C . THR E 2 57 ? 47.714 -37.095 34.500 1.00 39.71 57 THR D C 1
ATOM 5364 O O . THR E 2 57 ? 48.457 -37.987 34.742 1.00 39.64 57 THR D O 1
ATOM 5368 N N . ASN E 2 58 ? 46.457 -37.090 34.882 1.00 43.43 58 ASN D N 1
ATOM 5369 C CA . ASN E 2 58 ? 45.826 -38.226 35.506 1.00 43.31 58 ASN D CA 1
ATOM 5370 C C . ASN E 2 58 ? 44.532 -38.519 34.819 1.00 43.22 58 ASN D C 1
ATOM 5371 O O . ASN E 2 58 ? 43.722 -37.680 34.679 1.00 43.27 58 ASN D O 1
ATOM 5376 N N . TYR E 2 59 ? 44.344 -39.756 34.434 1.00 47.93 59 TYR D N 1
ATOM 5377 C CA . TYR E 2 59 ? 43.225 -40.158 33.618 1.00 47.84 59 TYR D CA 1
ATOM 5378 C C . TYR E 2 59 ? 42.382 -41.140 34.332 1.00 47.71 59 TYR D C 1
ATOM 5379 O O . TYR E 2 59 ? 42.843 -41.870 35.143 1.00 47.63 59 TYR D O 1
ATOM 5388 N N . ASN E 2 60 ? 41.121 -41.140 34.004 1.00 58.07 60 ASN D N 1
ATOM 5389 C CA . ASN E 2 60 ? 40.247 -42.208 34.360 1.00 57.92 60 ASN D CA 1
ATOM 5390 C C . ASN E 2 60 ? 40.645 -43.446 33.572 1.00 57.68 60 ASN D C 1
ATOM 5391 O O . ASN E 2 60 ? 40.926 -43.346 32.420 1.00 57.62 60 ASN D O 1
ATOM 5396 N N . GLU E 2 61 ? 40.616 -44.610 34.189 1.00 71.06 61 GLU D N 1
ATOM 5397 C CA . GLU E 2 61 ? 41.085 -45.829 33.562 1.00 70.48 61 GLU D CA 1
ATOM 5398 C C . GLU E 2 61 ? 40.283 -46.073 32.325 1.00 70.22 61 GLU D C 1
ATOM 5399 O O . GLU E 2 61 ? 40.791 -46.445 31.305 1.00 69.76 61 GLU D O 1
ATOM 5405 N N . LYS E 2 62 ? 39.017 -45.773 32.437 1.00 64.77 62 LYS D N 1
ATOM 5406 C CA . LYS E 2 62 ? 38.060 -45.932 31.394 1.00 64.58 62 LYS D CA 1
ATOM 5407 C C . LYS E 2 62 ? 38.385 -45.094 30.158 1.00 64.65 62 LYS D C 1
ATOM 5408 O O . LYS E 2 62 ? 38.150 -45.501 29.057 1.00 64.30 62 LYS D O 1
ATOM 5414 N N . PHE E 2 63 ? 38.927 -43.919 30.338 1.00 48.43 63 PHE D N 1
ATOM 5415 C CA . PHE E 2 63 ? 39.142 -43.053 29.211 1.00 48.53 63 PHE D CA 1
ATOM 5416 C C . PHE E 2 63 ? 40.554 -43.022 28.675 1.00 48.40 63 PHE D C 1
ATOM 5417 O O . PHE E 2 63 ? 40.870 -42.184 27.888 1.00 48.50 63 PHE D O 1
ATOM 5425 N N . LYS E 2 64 ? 41.413 -43.918 29.113 1.00 62.14 64 LYS D N 1
ATOM 5426 C CA . LYS E 2 64 ? 42.803 -43.833 28.718 1.00 61.87 64 LYS D CA 1
ATOM 5427 C C . LYS E 2 64 ? 43.053 -43.974 27.240 1.00 61.42 64 LYS D C 1
ATOM 5428 O O . LYS E 2 64 ? 43.820 -43.250 26.675 1.00 61.42 64 LYS D O 1
ATOM 5434 N N . GLY E 2 65 ? 42.410 -44.899 26.583 1.00 73.67 65 GLY D N 1
ATOM 5435 C CA . GLY E 2 65 ? 42.619 -44.933 25.160 1.00 73.20 65 GLY D CA 1
ATOM 5436 C C . GLY E 2 65 ? 42.104 -43.719 24.439 1.00 73.58 65 GLY D C 1
ATOM 5437 O O . GLY E 2 65 ? 42.775 -43.144 23.625 1.00 73.43 65 GLY D O 1
ATOM 5438 N N . LYS E 2 66 ? 40.893 -43.346 24.803 1.00 56.16 66 LYS D N 1
ATOM 5439 C CA . LYS E 2 66 ? 40.087 -42.353 24.133 1.00 56.42 66 LYS D CA 1
ATOM 5440 C C . LYS E 2 66 ? 40.513 -40.912 24.158 1.00 56.75 66 LYS D C 1
ATOM 5441 O O . LYS E 2 66 ? 40.308 -40.202 23.211 1.00 56.82 66 LYS D O 1
ATOM 5447 N N . ALA E 2 67 ? 41.036 -40.480 25.280 1.00 49.35 67 ALA D N 1
ATOM 5448 C CA . ALA E 2 67 ? 41.273 -39.088 25.517 1.00 49.65 67 ALA D CA 1
ATOM 5449 C C . ALA E 2 67 ? 42.721 -38.759 25.790 1.00 49.68 67 ALA D C 1
ATOM 5450 O O . ALA E 2 67 ? 43.402 -39.472 26.440 1.00 49.57 67 ALA D O 1
ATOM 5452 N N . THR E 2 68 ? 43.158 -37.673 25.193 1.00 45.70 68 THR D N 1
ATOM 5453 C CA . THR E 2 68 ? 44.451 -37.087 25.414 1.00 45.79 68 THR D CA 1
ATOM 5454 C C . THR E 2 68 ? 44.342 -35.637 25.787 1.00 46.07 68 THR D C 1
ATOM 5455 O O . THR E 2 68 ? 43.728 -34.883 25.115 1.00 46.15 68 THR D O 1
ATOM 5459 N N . LEU E 2 69 ? 44.993 -35.258 26.865 1.00 44.94 69 LEU D N 1
ATOM 5460 C CA . LEU E 2 69 ? 44.916 -33.916 27.373 1.00 45.15 69 LEU D CA 1
ATOM 5461 C C . LEU E 2 69 ? 46.219 -33.175 27.211 1.00 45.23 69 LEU D C 1
ATOM 5462 O O . LEU E 2 69 ? 47.229 -33.692 27.527 1.00 45.20 69 LEU D O 1
ATOM 5467 N N . THR E 2 70 ? 46.184 -31.966 26.695 1.00 40.99 70 THR D N 1
ATOM 5468 C CA . THR E 2 70 ? 47.365 -31.179 26.496 1.00 41.09 70 THR D CA 1
ATOM 5469 C C . THR E 2 70 ? 47.142 -29.739 26.868 1.00 41.25 70 THR D C 1
ATOM 5470 O O . THR E 2 70 ? 46.050 -29.253 26.835 1.00 41.25 70 THR D O 1
ATOM 5474 N N . ALA E 2 71 ? 48.209 -29.046 27.216 1.00 53.15 71 ALA D N 1
ATOM 5475 C CA . ALA E 2 71 ? 48.127 -27.646 27.568 1.00 53.26 71 ALA D CA 1
ATOM 5476 C C . ALA E 2 71 ? 49.100 -26.758 26.817 1.00 53.36 71 ALA D C 1
ATOM 5477 O O . ALA E 2 71 ? 50.241 -27.085 26.676 1.00 53.39 71 ALA D O 1
ATOM 5479 N N . ASP E 2 72 ? 48.647 -25.617 26.360 1.00 68.29 72 ASP D N 1
ATOM 5480 C CA . ASP E 2 72 ? 49.535 -24.621 25.803 1.00 68.32 72 ASP D CA 1
ATOM 5481 C C . ASP E 2 72 ? 49.744 -23.525 26.806 1.00 68.30 72 ASP D C 1
ATOM 5482 O O . ASP E 2 72 ? 48.934 -22.644 26.928 1.00 68.20 72 ASP D O 1
ATOM 5487 N N . LYS E 2 73 ? 50.871 -23.544 27.484 1.00 70.79 73 LYS D N 1
ATOM 5488 C CA . LYS E 2 73 ? 51.073 -22.603 28.548 1.00 70.70 73 LYS D CA 1
ATOM 5489 C C . LYS E 2 73 ? 51.084 -21.172 28.026 1.00 70.69 73 LYS D C 1
ATOM 5490 O O . LYS E 2 73 ? 50.619 -20.267 28.684 1.00 70.54 73 LYS D O 1
ATOM 5496 N N . SER E 2 74 ? 51.644 -20.978 26.853 1.00 71.49 74 SER D N 1
ATOM 5497 C CA . SER E 2 74 ? 51.674 -19.662 26.258 1.00 71.52 74 SER D CA 1
ATOM 5498 C C . SER E 2 74 ? 50.318 -19.054 25.948 1.00 71.54 74 SER D C 1
ATOM 5499 O O . SER E 2 74 ? 50.091 -17.898 26.208 1.00 71.50 74 SER D O 1
ATOM 5502 N N . SER E 2 75 ? 49.403 -19.830 25.401 1.00 82.91 75 SER D N 1
ATOM 5503 C CA . SER E 2 75 ? 48.105 -19.305 25.041 1.00 82.86 75 SER D CA 1
ATOM 5504 C C . SER E 2 75 ? 47.021 -19.498 26.097 1.00 82.70 75 SER D C 1
ATOM 5505 O O . SER E 2 75 ? 45.893 -19.144 25.898 1.00 82.60 75 SER D O 1
ATOM 5508 N N . SER E 2 76 ? 47.393 -20.064 27.227 1.00 49.28 76 SER D N 1
ATOM 5509 C CA . SER E 2 76 ? 46.477 -20.254 28.334 1.00 49.12 76 SER D CA 1
ATOM 5510 C C . SER E 2 76 ? 45.283 -21.069 27.919 1.00 49.05 76 SER D C 1
ATOM 5511 O O . SER E 2 76 ? 44.171 -20.767 28.245 1.00 48.92 76 SER D O 1
ATOM 5514 N N . THR E 2 77 ? 45.547 -22.099 27.149 1.00 56.45 77 THR D N 1
ATOM 5515 C CA . THR E 2 77 ? 44.507 -22.896 26.595 1.00 56.39 77 THR D CA 1
ATOM 5516 C C . THR E 2 77 ? 44.718 -24.342 26.908 1.00 56.36 77 THR D C 1
ATOM 5517 O O . THR E 2 77 ? 45.814 -24.797 26.866 1.00 56.41 77 THR D O 1
ATOM 5521 N N . ALA E 2 78 ? 43.643 -25.041 27.226 1.00 40.84 78 ALA D N 1
ATOM 5522 C CA . ALA E 2 78 ? 43.662 -26.474 27.437 1.00 40.79 78 ALA D CA 1
ATOM 5523 C C . ALA E 2 78 ? 43.020 -27.213 26.282 1.00 40.76 78 ALA D C 1
ATOM 5524 O O . ALA E 2 78 ? 42.128 -26.724 25.684 1.00 40.74 78 ALA D O 1
ATOM 5526 N N . TYR E 2 79 ? 43.507 -28.394 25.974 1.00 51.71 79 TYR D N 1
ATOM 5527 C CA . TYR E 2 79 ? 42.928 -29.200 24.926 1.00 51.62 79 TYR D CA 1
ATOM 5528 C C . TYR E 2 79 ? 42.561 -30.641 25.295 1.00 51.51 79 TYR D C 1
ATOM 5529 O O . TYR E 2 79 ? 43.254 -31.317 26.009 1.00 51.47 79 TYR D O 1
ATOM 5538 N N . MET E 2 80 ? 41.439 -31.092 24.776 1.00 50.78 80 MET D N 1
ATOM 5539 C CA . MET E 2 80 ? 41.070 -32.478 24.864 1.00 50.65 80 MET D CA 1
ATOM 5540 C C . MET E 2 80 ? 40.822 -33.113 23.514 1.00 50.53 80 MET D C 1
ATOM 5541 O O . MET E 2 80 ? 40.103 -32.601 22.703 1.00 50.55 80 MET D O 1
ATOM 5546 N N . GLN E 2 81 ? 41.421 -34.261 23.295 1.00 56.51 81 GLN D N 1
ATOM 5547 C CA . GLN E 2 81 ? 41.262 -34.936 22.049 1.00 56.33 81 GLN D CA 1
ATOM 5548 C C . GLN E 2 81 ? 40.673 -36.286 22.263 1.00 56.14 81 GLN D C 1
ATOM 5549 O O . GLN E 2 81 ? 41.170 -37.066 23.036 1.00 56.07 81 GLN D O 1
ATOM 5555 N N . LEU E 2 82 ? 39.605 -36.549 21.541 1.00 56.02 82 LEU D N 1
ATOM 5556 C CA . LEU E 2 82 ? 38.930 -37.818 21.582 1.00 55.84 82 LEU D CA 1
ATOM 5557 C C . LEU E 2 82 ? 39.074 -38.519 20.256 1.00 55.53 82 LEU D C 1
ATOM 5558 O O . LEU E 2 82 ? 38.738 -37.987 19.248 1.00 55.54 82 LEU D O 1
ATOM 5563 N N . ASN E 2 83 A 39.552 -39.737 20.281 1.00 65.87 82 ASN D N 1
ATOM 5564 C CA . ASN E 2 83 A 39.807 -40.500 19.084 1.00 65.27 82 ASN D CA 1
ATOM 5565 C C . ASN E 2 83 A 39.011 -41.793 18.984 1.00 64.88 82 ASN D C 1
ATOM 5566 O O . ASN E 2 83 A 38.564 -42.310 19.968 1.00 65.05 82 ASN D O 1
ATOM 5571 N N . SER E 2 84 B 38.872 -42.315 17.783 1.00 55.66 82 SER D N 1
ATOM 5572 C CA . SER E 2 84 B 38.039 -43.470 17.509 1.00 55.33 82 SER D CA 1
ATOM 5573 C C . SER E 2 84 B 36.593 -43.296 17.945 1.00 55.63 82 SER D C 1
ATOM 5574 O O . SER E 2 84 B 36.072 -44.056 18.708 1.00 55.58 82 SER D O 1
ATOM 5577 N N . LEU E 2 85 C 35.990 -42.219 17.501 1.00 49.28 82 LEU D N 1
ATOM 5578 C CA . LEU E 2 85 C 34.692 -41.839 17.968 1.00 49.60 82 LEU D CA 1
ATOM 5579 C C . LEU E 2 85 C 33.574 -42.829 17.621 1.00 49.35 82 LEU D C 1
ATOM 5580 O O . LEU E 2 85 C 33.537 -43.430 16.595 1.00 48.98 82 LEU D O 1
ATOM 5585 N N . THR E 2 86 ? 32.680 -42.956 18.572 1.00 50.14 83 THR D N 1
ATOM 5586 C CA . THR E 2 86 ? 31.569 -43.852 18.493 1.00 49.96 83 THR D CA 1
ATOM 5587 C C . THR E 2 86 ? 30.336 -43.150 18.980 1.00 50.30 83 THR D C 1
ATOM 5588 O O . THR E 2 86 ? 30.400 -42.056 19.477 1.00 50.64 83 THR D O 1
ATOM 5592 N N . SER E 2 87 ? 29.210 -43.798 18.846 1.00 57.44 84 SER D N 1
ATOM 5593 C CA . SER E 2 87 ? 27.972 -43.186 19.216 1.00 57.67 84 SER D CA 1
ATOM 5594 C C . SER E 2 87 ? 27.893 -42.882 20.681 1.00 57.92 84 SER D C 1
ATOM 5595 O O . SER E 2 87 ? 27.199 -41.997 21.070 1.00 58.12 84 SER D O 1
ATOM 5598 N N . ASP E 2 88 ? 28.588 -43.677 21.468 1.00 66.96 85 ASP D N 1
ATOM 5599 C CA . ASP E 2 88 ? 28.742 -43.493 22.886 1.00 67.36 85 ASP D CA 1
ATOM 5600 C C . ASP E 2 88 ? 29.457 -42.191 23.197 1.00 67.76 85 ASP D C 1
ATOM 5601 O O . ASP E 2 88 ? 29.293 -41.640 24.219 1.00 68.07 85 ASP D O 1
ATOM 5606 N N . ASP E 2 89 ? 30.297 -41.740 22.308 1.00 54.91 86 ASP D N 1
ATOM 5607 C CA . ASP E 2 89 ? 31.012 -40.508 22.511 1.00 55.18 86 ASP D CA 1
ATOM 5608 C C . ASP E 2 89 ? 30.202 -39.233 22.376 1.00 55.36 86 ASP D C 1
ATOM 5609 O O . ASP E 2 89 ? 30.661 -38.215 22.745 1.00 55.49 86 ASP D O 1
ATOM 5614 N N . SER E 2 90 ? 28.998 -39.289 21.857 1.00 41.00 87 SER D N 1
ATOM 5615 C CA . SER E 2 90 ? 28.232 -38.081 21.806 1.00 41.07 87 SER D CA 1
ATOM 5616 C C . SER E 2 90 ? 27.840 -37.696 23.197 1.00 41.08 87 SER D C 1
ATOM 5617 O O . SER E 2 90 ? 27.287 -38.466 23.925 1.00 40.99 87 SER D O 1
ATOM 5620 N N . ALA E 2 91 ? 28.165 -36.464 23.532 1.00 45.02 88 ALA D N 1
ATOM 5621 C CA . ALA E 2 91 ? 27.920 -35.883 24.816 1.00 44.96 88 ALA D CA 1
ATOM 5622 C C . ALA E 2 91 ? 28.221 -34.407 24.815 1.00 45.01 88 ALA D C 1
ATOM 5623 O O . ALA E 2 91 ? 28.642 -33.834 23.834 1.00 45.11 88 ALA D O 1
ATOM 5625 N N . VAL E 2 92 ? 28.036 -33.814 25.970 1.00 44.06 89 VAL D N 1
ATOM 5626 C CA . VAL E 2 92 ? 28.543 -32.518 26.235 1.00 44.08 89 VAL D CA 1
ATOM 5627 C C . VAL E 2 92 ? 29.785 -32.613 27.097 1.00 44.13 89 VAL D C 1
ATOM 5628 O O . VAL E 2 92 ? 29.784 -33.177 28.152 1.00 44.04 89 VAL D O 1
ATOM 5632 N N . TYR E 2 93 ? 30.842 -31.995 26.636 1.00 41.61 90 TYR D N 1
ATOM 5633 C CA . TYR E 2 93 ? 32.066 -31.984 27.377 1.00 41.66 90 TYR D CA 1
ATOM 5634 C C . TYR E 2 93 ? 32.386 -30.649 28.026 1.00 41.63 90 TYR D C 1
ATOM 5635 O O . TYR E 2 93 ? 32.269 -29.628 27.449 1.00 41.66 90 TYR D O 1
ATOM 5644 N N . PHE E 2 94 ? 32.758 -30.732 29.273 1.00 36.30 91 PHE D N 1
ATOM 5645 C CA . PHE E 2 94 ? 33.035 -29.619 30.110 1.00 36.23 91 PHE D CA 1
ATOM 5646 C C . PHE E 2 94 ? 34.492 -29.630 30.506 1.00 36.35 91 PHE D C 1
ATOM 5647 O O . PHE E 2 94 ? 35.021 -30.644 30.863 1.00 36.38 91 PHE D O 1
ATOM 5655 N N . CYS E 2 95 ? 35.134 -28.484 30.461 1.00 61.90 92 CYS D N 1
ATOM 5656 C CA . CYS E 2 95 ? 36.406 -28.314 31.134 1.00 61.96 92 CYS D CA 1
ATOM 5657 C C . CYS E 2 95 ? 36.144 -27.470 32.344 1.00 61.77 92 CYS D C 1
ATOM 5658 O O . CYS E 2 95 ? 35.288 -26.670 32.312 1.00 61.65 92 CYS D O 1
ATOM 5661 N N . ALA E 2 96 ? 36.826 -27.713 33.439 1.00 44.14 93 ALA D N 1
ATOM 5662 C CA . ALA E 2 96 ? 36.657 -26.910 34.628 1.00 43.95 93 ALA D CA 1
ATOM 5663 C C . ALA E 2 96 ? 37.943 -26.741 35.403 1.00 44.02 93 ALA D C 1
ATOM 5664 O O . ALA E 2 96 ? 38.760 -27.597 35.396 1.00 44.14 93 ALA D O 1
ATOM 5666 N N . ARG E 2 97 ? 38.113 -25.647 36.097 1.00 41.49 94 ARG D N 1
ATOM 5667 C CA . ARG E 2 97 ? 39.248 -25.503 36.986 1.00 41.52 94 ARG D CA 1
ATOM 5668 C C . ARG E 2 97 ? 39.024 -26.285 38.240 1.00 41.38 94 ARG D C 1
ATOM 5669 O O . ARG E 2 97 ? 37.944 -26.400 38.693 1.00 41.19 94 ARG D O 1
ATOM 5677 N N . SER E 2 98 ? 40.072 -26.820 38.812 1.00 51.30 95 SER D N 1
ATOM 5678 C CA . SER E 2 98 ? 40.015 -27.353 40.166 1.00 51.15 95 SER D CA 1
ATOM 5679 C C . SER E 2 98 ? 41.161 -26.653 40.910 1.00 51.20 95 SER D C 1
ATOM 5680 O O . SER E 2 98 ? 41.652 -25.652 40.503 1.00 51.28 95 SER D O 1
ATOM 5683 N N . GLY E 2 99 ? 41.540 -27.204 42.034 1.00 40.39 96 GLY D N 1
ATOM 5684 C CA . GLY E 2 99 ? 42.593 -26.678 42.865 1.00 40.43 96 GLY D CA 1
ATOM 5685 C C . GLY E 2 99 ? 44.001 -26.276 42.450 1.00 40.63 96 GLY D C 1
ATOM 5686 O O . GLY E 2 99 ? 44.344 -26.328 41.301 1.00 40.78 96 GLY D O 1
ATOM 5687 N N . ALA E 2 100 ? 44.808 -25.885 43.418 1.00 43.14 97 ALA D N 1
ATOM 5688 C CA . ALA E 2 100 ? 46.157 -25.432 43.145 1.00 43.30 97 ALA D CA 1
ATOM 5689 C C . ALA E 2 100 ? 46.971 -26.571 42.611 1.00 43.45 97 ALA D C 1
ATOM 5690 O O . ALA E 2 100 ? 46.895 -27.642 43.107 1.00 43.42 97 ALA D O 1
ATOM 5692 N N . ALA E 2 101 ? 47.787 -26.339 41.619 1.00 42.76 98 ALA D N 1
ATOM 5693 C CA . ALA E 2 101 ? 48.236 -27.453 40.845 1.00 42.90 98 ALA D CA 1
ATOM 5694 C C . ALA E 2 101 ? 49.288 -28.314 41.517 1.00 42.93 98 ALA D C 1
ATOM 5695 O O . ALA E 2 101 ? 50.400 -27.941 41.747 1.00 42.98 98 ALA D O 1
ATOM 5697 N N . ALA E 2 102 ? 48.838 -29.505 41.829 1.00 35.85 99 ALA D N 1
ATOM 5698 C CA . ALA E 2 102 ? 49.504 -30.466 42.636 1.00 35.81 99 ALA D CA 1
ATOM 5699 C C . ALA E 2 102 ? 48.790 -31.713 42.233 1.00 35.81 99 ALA D C 1
ATOM 5700 O O . ALA E 2 102 ? 47.743 -31.614 41.697 1.00 35.82 99 ALA D O 1
ATOM 5702 N N . PRO E 2 103 ? 49.351 -32.879 42.470 1.00 41.19 100 PRO D N 1
ATOM 5703 C CA . PRO E 2 103 ? 48.680 -34.116 42.095 1.00 41.16 100 PRO D CA 1
ATOM 5704 C C . PRO E 2 103 ? 47.779 -34.672 43.166 1.00 40.94 100 PRO D C 1
ATOM 5705 O O . PRO E 2 103 ? 48.059 -35.672 43.773 1.00 40.82 100 PRO D O 1
ATOM 5709 N N . THR E 2 104 A 46.682 -33.976 43.358 1.00 46.18 100 THR D N 1
ATOM 5710 C CA . THR E 2 104 A 45.614 -34.374 44.212 1.00 45.92 100 THR D CA 1
ATOM 5711 C C . THR E 2 104 A 44.347 -34.008 43.525 1.00 45.90 100 THR D C 1
ATOM 5712 O O . THR E 2 104 A 44.322 -33.186 42.672 1.00 46.06 100 THR D O 1
ATOM 5716 N N . TYR E 2 105 B 43.304 -34.701 43.890 1.00 39.51 100 TYR D N 1
ATOM 5717 C CA . TYR E 2 105 B 41.988 -34.422 43.403 1.00 39.41 100 TYR D CA 1
ATOM 5718 C C . TYR E 2 105 B 41.337 -33.346 44.221 1.00 39.20 100 TYR D C 1
ATOM 5719 O O . TYR E 2 105 B 41.664 -33.148 45.354 1.00 39.02 100 TYR D O 1
ATOM 5728 N N . TYR E 2 106 C 40.418 -32.654 43.585 1.00 41.23 100 TYR D N 1
ATOM 5729 C CA . TYR E 2 106 C 39.790 -31.453 44.085 1.00 41.08 100 TYR D CA 1
ATOM 5730 C C . TYR E 2 106 C 38.372 -31.366 43.664 1.00 40.94 100 TYR D C 1
ATOM 5731 O O . TYR E 2 106 C 37.943 -32.063 42.800 1.00 41.01 100 TYR D O 1
ATOM 5740 N N . ALA E 2 107 D 37.654 -30.466 44.299 1.00 37.63 100 ALA D N 1
ATOM 5741 C CA . ALA E 2 107 D 36.441 -29.902 43.782 1.00 37.56 100 ALA D CA 1
ATOM 5742 C C . ALA E 2 107 D 36.712 -28.984 42.599 1.00 37.81 100 ALA D C 1
ATOM 5743 O O . ALA E 2 107 D 37.697 -28.336 42.538 1.00 37.97 100 ALA D O 1
ATOM 5745 N N . MET E 2 108 E 35.801 -28.941 41.653 1.00 49.14 100 MET D N 1
ATOM 5746 C CA . MET E 2 108 E 35.949 -28.059 40.512 1.00 49.32 100 MET D CA 1
ATOM 5747 C C . MET E 2 108 E 35.183 -26.773 40.657 1.00 49.20 100 MET D C 1
ATOM 5748 O O . MET E 2 108 E 34.020 -26.720 40.466 1.00 49.07 100 MET D O 1
ATOM 5753 N N . ASP E 2 109 ? 35.903 -25.747 41.017 1.00 53.01 101 ASP D N 1
ATOM 5754 C CA . ASP E 2 109 ? 35.366 -24.445 41.253 1.00 52.92 101 ASP D CA 1
ATOM 5755 C C . ASP E 2 109 ? 34.827 -23.603 40.124 1.00 52.97 101 ASP D C 1
ATOM 5756 O O . ASP E 2 109 ? 33.953 -22.849 40.358 1.00 52.84 101 ASP D O 1
ATOM 5761 N N . TYR E 2 110 ? 35.381 -23.670 38.937 1.00 46.80 102 TYR D N 1
ATOM 5762 C CA . TYR E 2 110 ? 34.773 -22.976 37.826 1.00 46.82 102 TYR D CA 1
ATOM 5763 C C . TYR E 2 110 ? 34.661 -23.809 36.560 1.00 46.95 102 TYR D C 1
ATOM 5764 O O . TYR E 2 110 ? 35.580 -24.447 36.163 1.00 47.13 102 TYR D O 1
ATOM 5773 N N . TRP E 2 111 ? 33.513 -23.766 35.924 1.00 42.09 103 TRP D N 1
ATOM 5774 C CA . TRP E 2 111 ? 33.250 -24.572 34.748 1.00 42.21 103 TRP D CA 1
ATOM 5775 C C . TRP E 2 111 ? 33.096 -23.755 33.480 1.00 42.31 103 TRP D C 1
ATOM 5776 O O . TRP E 2 111 ? 32.606 -22.675 33.489 1.00 42.21 103 TRP D O 1
ATOM 5787 N N . GLY E 2 112 ? 33.551 -24.320 32.392 1.00 45.06 104 GLY D N 1
ATOM 5788 C CA . GLY E 2 112 ? 33.361 -23.783 31.074 1.00 45.19 104 GLY D CA 1
ATOM 5789 C C . GLY E 2 112 ? 31.947 -23.969 30.622 1.00 45.07 104 GLY D C 1
ATOM 5790 O O . GLY E 2 112 ? 31.240 -24.695 31.221 1.00 44.94 104 GLY D O 1
ATOM 5791 N N . GLN E 2 113 ? 31.549 -23.307 29.556 1.00 47.06 105 GLN D N 1
ATOM 5792 C CA . GLN E 2 113 ? 30.191 -23.404 29.043 1.00 46.95 105 GLN D CA 1
ATOM 5793 C C . GLN E 2 113 ? 29.816 -24.755 28.455 1.00 47.03 105 GLN D C 1
ATOM 5794 O O . GLN E 2 113 ? 28.675 -25.096 28.359 1.00 46.91 105 GLN D O 1
ATOM 5800 N N . GLY E 2 114 ? 30.808 -25.487 28.017 1.00 48.68 106 GLY D N 1
ATOM 5801 C CA . GLY E 2 114 ? 30.639 -26.803 27.461 1.00 48.77 106 GLY D CA 1
ATOM 5802 C C . GLY E 2 114 ? 30.563 -26.932 25.962 1.00 48.93 106 GLY D C 1
ATOM 5803 O O . GLY E 2 114 ? 30.151 -26.037 25.274 1.00 48.93 106 GLY D O 1
ATOM 5804 N N . VAL E 2 115 ? 30.943 -28.095 25.471 1.00 48.57 107 VAL D N 1
ATOM 5805 C CA . VAL E 2 115 ? 31.007 -28.347 24.058 1.00 48.70 107 VAL D CA 1
ATOM 5806 C C . VAL E 2 115 ? 30.243 -29.581 23.611 1.00 48.66 107 VAL D C 1
ATOM 5807 O O . VAL E 2 115 ? 30.535 -30.673 23.985 1.00 48.66 107 VAL D O 1
ATOM 5811 N N . SER E 2 116 ? 29.308 -29.371 22.721 1.00 54.40 108 SER D N 1
ATOM 5812 C CA . SER E 2 116 ? 28.515 -30.433 22.191 1.00 54.35 108 SER D CA 1
ATOM 5813 C C . SER E 2 116 ? 29.298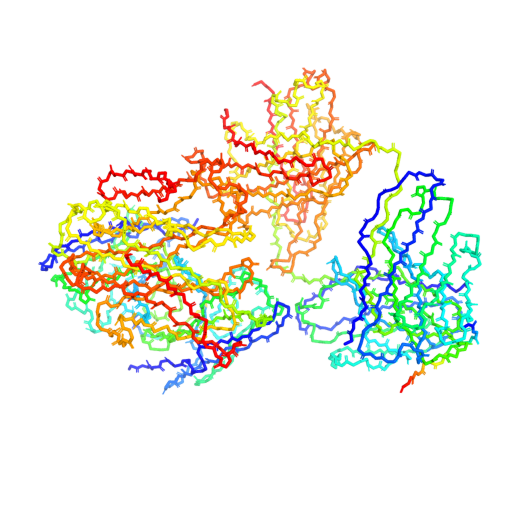 -31.213 21.147 1.00 54.46 108 SER D C 1
ATOM 5814 O O . SER E 2 116 ? 29.835 -30.644 20.235 1.00 54.54 108 SER D O 1
ATOM 5817 N N . VAL E 2 117 ? 29.363 -32.515 21.292 1.00 46.69 109 VAL D N 1
ATOM 5818 C CA . VAL E 2 117 ? 30.015 -33.328 20.309 1.00 46.72 109 VAL D CA 1
ATOM 5819 C C . VAL E 2 117 ? 29.005 -34.315 19.858 1.00 46.61 109 VAL D C 1
ATOM 5820 O O . VAL E 2 117 ? 28.493 -35.049 20.639 1.00 46.54 109 VAL D O 1
ATOM 5824 N N . THR E 2 118 ? 28.725 -34.347 18.579 1.00 50.96 110 THR D N 1
ATOM 5825 C CA . THR E 2 118 ? 27.796 -35.319 18.059 1.00 50.79 110 THR D CA 1
ATOM 5826 C C . THR E 2 118 ? 28.455 -36.229 17.064 1.00 50.66 110 THR D C 1
ATOM 5827 O O . THR E 2 118 ? 28.955 -35.800 16.072 1.00 50.67 110 THR D O 1
ATOM 5831 N N . VAL E 2 119 ? 28.407 -37.507 17.353 1.00 49.82 111 VAL D N 1
ATOM 5832 C CA . VAL E 2 119 ? 28.902 -38.508 16.481 1.00 49.55 111 VAL D CA 1
ATOM 5833 C C . VAL E 2 119 ? 27.723 -39.139 15.804 1.00 49.31 111 VAL D C 1
ATOM 5834 O O . VAL E 2 119 ? 26.915 -39.750 16.422 1.00 49.27 111 VAL D O 1
ATOM 5838 N N . SER E 2 120 ? 27.622 -38.933 14.512 1.00 49.35 112 SER D N 1
ATOM 5839 C CA . SER E 2 120 ? 26.577 -39.515 13.719 1.00 49.11 112 SER D CA 1
ATOM 5840 C C . SER E 2 120 ? 27.057 -39.858 12.325 1.00 48.79 112 SER D C 1
ATOM 5841 O O . SER E 2 120 ? 27.958 -39.290 11.813 1.00 48.80 112 SER D O 1
ATOM 5844 N N . SER E 2 121 ? 26.402 -40.822 11.730 1.00 60.44 113 SER D N 1
ATOM 5845 C CA . SER E 2 121 ? 26.589 -41.192 10.355 1.00 60.07 113 SER D CA 1
ATOM 5846 C C . SER E 2 121 ? 25.573 -40.520 9.473 1.00 60.07 113 SER D C 1
ATOM 5847 O O . SER E 2 121 ? 25.502 -40.798 8.315 1.00 59.76 113 SER D O 1
ATOM 5850 N N . ALA E 2 122 ? 24.727 -39.696 10.030 1.00 58.69 114 ALA D N 1
ATOM 5851 C CA . ALA E 2 122 ? 23.690 -39.104 9.227 1.00 58.66 114 ALA D CA 1
ATOM 5852 C C . ALA E 2 122 ? 24.183 -38.040 8.314 1.00 58.68 114 ALA D C 1
ATOM 5853 O O . ALA E 2 122 ? 25.104 -37.348 8.615 1.00 58.87 114 ALA D O 1
ATOM 5855 N N . LYS E 2 123 ? 23.537 -37.938 7.177 1.00 68.91 115 LYS D N 1
ATOM 5856 C CA . LYS E 2 123 ? 23.729 -36.868 6.235 1.00 68.85 115 LYS D CA 1
ATOM 5857 C C . LYS E 2 123 ? 23.008 -35.599 6.634 1.00 69.30 115 LYS D C 1
ATOM 5858 O O . LYS E 2 123 ? 21.932 -35.657 7.166 1.00 69.45 115 LYS D O 1
ATOM 5864 N N . THR E 2 124 ? 23.603 -34.452 6.359 1.00 55.48 116 THR D N 1
ATOM 5865 C CA . THR E 2 124 ? 22.952 -33.206 6.673 1.00 55.71 116 THR D CA 1
ATOM 5866 C C . THR E 2 124 ? 21.706 -33.131 5.865 1.00 55.52 116 THR D C 1
ATOM 5867 O O . THR E 2 124 ? 21.707 -33.385 4.697 1.00 55.25 116 THR D O 1
ATOM 5871 N N . THR E 2 125 ? 20.628 -32.787 6.516 1.00 57.87 117 THR D N 1
ATOM 5872 C CA . THR E 2 125 ? 19.349 -32.813 5.895 1.00 57.70 117 THR D CA 1
ATOM 5873 C C . THR E 2 125 ? 18.525 -31.690 6.472 1.00 57.87 117 THR D C 1
ATOM 5874 O O . THR E 2 125 ? 18.486 -31.520 7.651 1.00 58.05 117 THR D O 1
ATOM 5878 N N . PRO E 2 126 ? 17.844 -30.950 5.627 1.00 52.36 118 PRO D N 1
ATOM 5879 C CA . PRO E 2 126 ? 16.991 -29.854 6.051 1.00 52.46 118 PRO D CA 1
ATOM 5880 C C . PRO E 2 126 ? 15.713 -30.377 6.600 1.00 52.40 118 PRO D C 1
ATOM 5881 O O . PRO E 2 126 ? 15.349 -31.433 6.240 1.00 52.26 118 PRO D O 1
ATOM 5885 N N . PRO E 2 127 ? 15.068 -29.648 7.478 1.00 52.48 119 PRO D N 1
ATOM 5886 C CA . PRO E 2 127 ? 13.775 -30.028 8.023 1.00 52.41 119 PRO D CA 1
ATOM 5887 C C . PRO E 2 127 ? 12.647 -29.893 7.047 1.00 52.22 119 PRO D C 1
ATOM 5888 O O . PRO E 2 127 ? 12.693 -29.063 6.199 1.00 52.16 119 PRO D O 1
ATOM 5892 N N . SER E 2 128 ? 11.627 -30.708 7.211 1.00 60.65 120 SER D N 1
ATOM 5893 C CA . SER E 2 128 ? 10.399 -30.538 6.503 1.00 60.50 120 SER D CA 1
ATOM 5894 C C . SER E 2 128 ? 9.479 -29.942 7.519 1.00 60.54 120 SER D C 1
ATOM 5895 O O . SER E 2 128 ? 9.391 -30.433 8.617 1.00 60.61 120 SER D O 1
ATOM 5898 N N . VAL E 2 129 ? 8.803 -28.867 7.169 1.00 55.05 121 VAL D N 1
ATOM 5899 C CA . VAL E 2 129 ? 7.999 -28.171 8.141 1.00 55.06 121 VAL D CA 1
ATOM 5900 C C . VAL E 2 129 ? 6.534 -28.311 7.871 1.00 54.92 121 VAL D C 1
ATOM 5901 O O . VAL E 2 129 ? 6.056 -27.878 6.876 1.00 54.82 121 VAL D O 1
ATOM 5905 N N . TYR E 2 130 ? 5.802 -28.875 8.795 1.00 58.22 122 TYR D N 1
ATOM 5906 C CA . TYR E 2 130 ? 4.423 -29.119 8.562 1.00 58.10 122 TYR D CA 1
ATOM 5907 C C . TYR E 2 130 ? 3.648 -28.284 9.501 1.00 58.09 122 TYR D C 1
ATOM 5908 O O . TYR E 2 130 ? 3.901 -28.291 10.667 1.00 58.15 122 TYR D O 1
ATOM 5917 N N . PRO E 2 131 ? 2.699 -27.546 8.965 1.00 66.83 123 PRO D N 1
ATOM 5918 C CA . PRO E 2 131 ? 1.806 -26.700 9.732 1.00 66.77 123 PRO D CA 1
ATOM 5919 C C . PRO E 2 131 ? 0.677 -27.451 10.380 1.00 66.71 123 PRO D C 1
ATOM 5920 O O . PRO E 2 131 ? 0.215 -28.397 9.835 1.00 66.60 123 PRO D O 1
ATOM 5924 N N . LEU E 2 132 ? 0.221 -27.016 11.540 1.00 53.21 124 LEU D N 1
ATOM 5925 C CA . LEU E 2 132 ? -0.860 -27.700 12.205 1.00 53.20 124 LEU D CA 1
ATOM 5926 C C . LEU E 2 132 ? -2.058 -26.816 12.529 1.00 53.13 124 LEU D C 1
ATOM 5927 O O . LEU E 2 132 ? -1.944 -25.893 13.275 1.00 53.12 124 LEU D O 1
ATOM 5932 N N . ALA E 2 133 ? -3.222 -27.146 12.018 1.00 57.30 125 ALA D N 1
ATOM 5933 C CA . ALA E 2 133 ? -4.431 -26.434 12.346 1.00 57.26 125 ALA D CA 1
ATOM 5934 C C . ALA E 2 133 ? -5.535 -27.366 12.782 1.00 57.29 125 ALA D C 1
ATOM 5935 O O . ALA E 2 133 ? -5.522 -28.500 12.488 1.00 57.31 125 ALA D O 1
ATOM 5937 N N . PRO E 2 134 ? -6.481 -26.875 13.527 1.00 61.73 126 PRO D N 1
ATOM 5938 C CA . PRO E 2 134 ? -7.431 -27.732 14.195 1.00 61.71 126 PRO D CA 1
ATOM 5939 C C . PRO E 2 134 ? -8.414 -28.604 13.433 1.00 61.69 126 PRO D C 1
ATOM 5940 O O . PRO E 2 134 ? -8.517 -29.760 13.749 1.00 61.77 126 PRO D O 1
ATOM 5944 N N . ALA E 2 135 ? -9.116 -28.101 12.441 1.00 108.79 127 ALA D N 1
ATOM 5945 C CA . ALA E 2 135 ? -10.349 -28.769 12.067 1.00 108.67 127 ALA D CA 1
ATOM 5946 C C . ALA E 2 135 ? -11.560 -28.242 12.866 1.00 108.76 127 ALA D C 1
ATOM 5947 O O . ALA E 2 135 ? -11.572 -27.122 13.357 1.00 108.82 127 ALA D O 1
ATOM 5949 N N . ALA E 2 136 ? -12.586 -29.058 12.999 1.00 125.46 128 ALA D N 1
ATOM 5950 C CA . ALA E 2 136 ? -13.878 -28.602 13.466 1.00 125.45 128 ALA D CA 1
ATOM 5951 C C . ALA E 2 136 ? -13.770 -28.109 14.891 1.00 125.65 128 ALA D C 1
ATOM 5952 O O . ALA E 2 136 ? -12.778 -28.369 15.536 1.00 125.77 128 ALA D O 1
ATOM 5954 N N . ALA E 2 137 ? -14.720 -27.299 15.347 1.00 114.43 129 ALA D N 1
ATOM 5955 C CA . ALA E 2 137 ? -14.580 -26.604 16.631 1.00 114.58 129 ALA D CA 1
ATOM 5956 C C . ALA E 2 137 ? -14.690 -27.524 17.844 1.00 114.72 129 ALA D C 1
ATOM 5957 O O . ALA E 2 137 ? -15.209 -28.608 17.714 1.00 114.71 129 ALA D O 1
ATOM 5959 N N . ALA E 2 138 ? -14.239 -27.101 19.023 1.00 108.58 130 ALA D N 1
ATOM 5960 C CA . ALA E 2 138 ? -13.424 -25.919 19.234 1.00 108.65 130 ALA D CA 1
ATOM 5961 C C . ALA E 2 138 ? -12.530 -26.073 20.464 1.00 108.80 130 ALA D C 1
ATOM 5962 O O . ALA E 2 138 ? -13.034 -26.401 21.529 1.00 108.86 130 ALA D O 1
ATOM 5964 N N . ALA E 2 139 ? -11.234 -25.782 20.335 1.00 105.24 131 ALA D N 1
ATOM 5965 C CA . ALA E 2 139 ? -10.312 -25.885 21.479 1.00 105.38 131 ALA D CA 1
ATOM 5966 C C . ALA E 2 139 ? -10.726 -24.931 22.577 1.00 105.55 131 ALA D C 1
ATOM 5967 O O . ALA E 2 139 ? -11.191 -23.822 22.344 1.00 105.50 131 ALA D O 1
ATOM 5969 N N . ASN E 2 140 ? -10.578 -25.398 23.795 1.00 139.05 132 ASN D N 1
ATOM 5970 C CA . ASN E 2 140 ? -11.310 -24.847 24.892 1.00 139.19 132 ASN D CA 1
ATOM 5971 C C . ASN E 2 140 ? -11.088 -23.380 25.230 1.00 139.21 132 ASN D C 1
ATOM 5972 O O . ASN E 2 140 ? -12.042 -22.677 25.428 1.00 139.21 132 ASN D O 1
ATOM 5977 N N . SER E 2 141 ? -9.876 -22.874 25.275 1.00 124.82 133 SER D N 1
ATOM 5978 C CA . SER E 2 141 ? -9.764 -21.468 25.674 1.00 124.88 133 SER D CA 1
ATOM 5979 C C . SER E 2 141 ? -9.291 -20.475 24.592 1.00 124.79 133 SER D C 1
ATOM 5980 O O . SER E 2 141 ? -10.079 -19.942 23.827 1.00 124.73 133 SER D O 1
ATOM 5983 N N . MET E 2 142 ? -7.999 -20.259 24.502 1.00 119.81 134 MET D N 1
ATOM 5984 C CA . MET E 2 142 ? -7.494 -19.419 23.449 1.00 119.65 134 MET D CA 1
ATOM 5985 C C . MET E 2 142 ? -7.446 -20.413 22.291 1.00 119.50 134 MET D C 1
ATOM 5986 O O . MET E 2 142 ? -8.084 -21.445 22.363 1.00 119.50 134 MET D O 1
ATOM 5991 N N . VAL E 2 143 ? -6.763 -20.102 21.206 1.00 68.68 135 VAL D N 1
ATOM 5992 C CA . VAL E 2 143 ? -6.662 -21.047 20.131 1.00 68.51 135 VAL D CA 1
ATOM 5993 C C . VAL E 2 143 ? -5.268 -21.563 20.059 1.00 68.56 135 VAL D C 1
ATOM 5994 O O . VAL E 2 143 ? -4.343 -20.807 20.208 1.00 68.63 135 VAL D O 1
ATOM 5998 N N . THR E 2 144 ? -5.105 -22.855 19.825 1.00 69.39 136 THR D N 1
ATOM 5999 C CA . THR E 2 144 ? -3.767 -23.417 19.758 1.00 69.46 136 THR D CA 1
ATOM 6000 C C . THR E 2 144 ? -3.410 -23.985 18.414 1.00 69.35 136 THR D C 1
ATOM 6001 O O . THR E 2 144 ? -4.156 -24.691 17.830 1.00 69.23 136 THR D O 1
ATOM 6005 N N . LEU E 2 145 ? -2.222 -23.636 17.966 1.00 64.64 137 LEU D N 1
ATOM 6006 C CA . LEU E 2 145 ? -1.717 -23.885 16.646 1.00 64.58 137 LEU D CA 1
ATOM 6007 C C . LEU E 2 145 ? -0.350 -24.436 16.824 1.00 64.73 137 LEU D C 1
ATOM 6008 O O . LEU E 2 145 ? 0.165 -24.405 17.899 1.00 64.84 137 LEU D O 1
ATOM 6013 N N . GLY E 2 146 ? 0.214 -25.031 15.796 1.00 71.80 138 GLY D N 1
ATOM 6014 C CA . GLY E 2 146 ? 1.539 -25.596 15.929 1.00 71.96 138 GLY D CA 1
ATOM 6015 C C . GLY E 2 146 ? 2.242 -25.835 14.638 1.00 71.93 138 GLY D C 1
ATOM 6016 O O . GLY E 2 146 ? 1.641 -25.754 13.622 1.00 71.84 138 GLY D O 1
ATOM 6017 N N . CYS E 2 147 ? 3.506 -26.153 14.689 1.00 63.50 139 CYS D N 1
ATOM 6018 C CA . CYS E 2 147 ? 4.115 -26.798 13.562 1.00 63.63 139 CYS D CA 1
ATOM 6019 C C . CYS E 2 147 ? 5.003 -27.952 13.935 1.00 63.82 139 CYS D C 1
ATOM 6020 O O . CYS E 2 147 ? 5.458 -28.062 15.033 1.00 63.95 139 CYS D O 1
ATOM 6023 N N . LEU E 2 148 ? 5.190 -28.858 13.003 1.00 48.12 140 LEU D N 1
ATOM 6024 C CA . LEU E 2 148 ? 6.009 -30.012 13.215 1.00 48.21 140 LEU D CA 1
ATOM 6025 C C . LEU E 2 148 ? 7.270 -29.919 12.389 1.00 48.29 140 LEU D C 1
ATOM 6026 O O . LEU E 2 148 ? 7.223 -29.794 11.216 1.00 48.26 140 LEU D O 1
ATOM 6031 N N . VAL E 2 149 ? 8.410 -29.980 13.020 1.00 40.24 141 VAL D N 1
ATOM 6032 C CA . VAL E 2 149 ? 9.633 -29.896 12.304 1.00 40.34 141 VAL D CA 1
ATOM 6033 C C . VAL E 2 149 ? 10.271 -31.244 12.332 1.00 40.39 141 VAL D C 1
ATOM 6034 O O . VAL E 2 149 ? 10.705 -31.698 13.334 1.00 40.45 141 VAL D O 1
ATOM 6038 N N . LYS E 2 150 ? 10.300 -31.884 11.181 1.00 50.42 142 LYS D N 1
ATOM 6039 C CA . LYS E 2 150 ? 10.554 -33.286 11.084 1.00 50.40 142 LYS D CA 1
ATOM 6040 C C . LYS E 2 150 ? 11.627 -33.664 10.112 1.00 50.41 142 LYS D C 1
ATOM 6041 O O . LYS E 2 150 ? 11.725 -33.122 9.065 1.00 50.35 142 LYS D O 1
ATOM 6047 N N . GLY E 2 151 ? 12.377 -34.681 10.455 1.00 51.39 143 GLY D N 1
ATOM 6048 C CA . GLY E 2 151 ? 13.498 -35.141 9.683 1.00 51.36 143 GLY D CA 1
ATOM 6049 C C . GLY E 2 151 ? 14.701 -34.293 9.372 1.00 51.45 143 GLY D C 1
ATOM 6050 O O . GLY E 2 151 ? 15.095 -34.226 8.263 1.00 51.35 143 GLY D O 1
ATOM 6051 N N . TYR E 2 152 ? 15.287 -33.651 10.356 1.00 51.62 144 TYR D N 1
ATOM 6052 C CA . TYR E 2 152 ? 16.423 -32.792 10.117 1.00 51.73 144 TYR D CA 1
ATOM 6053 C C . TYR E 2 152 ? 17.677 -33.265 10.838 1.00 51.87 144 TYR D C 1
ATOM 6054 O O . TYR E 2 152 ? 17.603 -33.992 11.776 1.00 51.89 144 TYR D O 1
ATOM 6063 N N . PHE E 2 153 ? 18.832 -32.925 10.307 1.00 55.43 145 PHE D N 1
ATOM 6064 C CA . PHE E 2 153 ? 20.093 -33.175 10.953 1.00 55.57 145 PHE D CA 1
ATOM 6065 C C . PHE E 2 153 ? 21.124 -32.249 10.366 1.00 55.67 145 PHE D C 1
ATOM 6066 O O . PHE E 2 153 ? 21.041 -31.922 9.215 1.00 55.55 145 PHE D O 1
ATOM 6074 N N . PRO E 2 154 ? 22.137 -31.885 11.123 1.00 41.28 146 PRO D N 1
ATOM 6075 C CA . PRO E 2 154 ? 22.230 -32.140 12.549 1.00 41.39 146 PRO D CA 1
ATOM 6076 C C . PRO E 2 154 ? 21.509 -31.109 13.348 1.00 41.45 146 PRO D C 1
ATOM 6077 O O . PRO E 2 154 ? 20.968 -30.192 12.823 1.00 41.42 146 PRO D O 1
ATOM 6081 N N . GLU E 2 155 ? 21.501 -31.274 14.645 1.00 57.40 147 GLU D N 1
ATOM 6082 C CA . GLU E 2 155 ? 20.947 -30.254 15.485 1.00 57.40 147 GLU D CA 1
ATOM 6083 C C . GLU E 2 155 ? 21.764 -28.981 15.365 1.00 57.54 147 GLU D C 1
ATOM 6084 O O . GLU E 2 155 ? 22.923 -29.023 15.114 1.00 57.67 147 GLU D O 1
ATOM 6090 N N . PRO E 2 156 ? 21.148 -27.833 15.436 1.00 56.46 148 PRO D N 1
ATOM 6091 C CA . PRO E 2 156 ? 19.847 -27.596 16.006 1.00 56.30 148 PRO D CA 1
ATOM 6092 C C . PRO E 2 156 ? 19.099 -26.734 15.052 1.00 56.23 148 PRO D C 1
ATOM 6093 O O . PRO E 2 156 ? 19.691 -26.264 14.132 1.00 56.32 148 PRO D O 1
ATOM 6097 N N . VAL E 2 157 ? 17.822 -26.532 15.262 1.00 52.88 149 VAL D N 1
ATOM 6098 C CA . VAL E 2 157 ? 17.095 -25.557 14.500 1.00 52.80 149 VAL D CA 1
ATOM 6099 C C . VAL E 2 157 ? 16.595 -24.484 15.425 1.00 52.70 149 VAL D C 1
ATOM 6100 O O . VAL E 2 157 ? 16.477 -24.675 16.612 1.00 52.64 149 VAL D O 1
ATOM 6104 N N . THR E 2 158 ? 16.317 -23.332 14.861 1.00 62.64 150 THR D N 1
ATOM 6105 C CA . THR E 2 158 ? 15.684 -22.280 15.594 1.00 62.43 150 THR D CA 1
ATOM 6106 C C . THR E 2 158 ? 14.310 -22.124 15.039 1.00 62.17 150 THR D C 1
ATOM 6107 O O . THR E 2 158 ? 14.124 -22.064 13.858 1.00 62.18 150 THR D O 1
ATOM 6111 N N . VAL E 2 159 ? 13.337 -22.067 15.914 1.00 56.09 151 VAL D N 1
ATOM 6112 C CA . VAL E 2 159 ? 11.957 -21.912 15.519 1.00 55.93 151 VAL D CA 1
ATOM 6113 C C . VAL E 2 159 ? 11.385 -20.594 15.989 1.00 55.79 151 VAL D C 1
ATOM 6114 O O . VAL E 2 159 ? 11.551 -20.234 17.113 1.00 55.74 151 VAL D O 1
ATOM 6118 N N . THR E 2 160 ? 10.698 -19.878 15.122 1.00 69.85 152 THR D N 1
ATOM 6119 C CA . THR E 2 160 ? 10.106 -18.611 15.524 1.00 69.69 152 THR D CA 1
ATOM 6120 C C . THR E 2 160 ? 8.666 -18.481 15.096 1.00 69.39 152 THR D C 1
ATOM 6121 O O . THR E 2 160 ? 8.251 -19.092 14.155 1.00 69.34 152 THR D O 1
ATOM 6125 N N . TRP E 2 161 ? 7.916 -17.642 15.763 1.00 71.50 153 TRP D N 1
ATOM 6126 C CA . TRP E 2 161 ? 6.589 -17.372 15.280 1.00 71.29 153 TRP D CA 1
ATOM 6127 C C . TRP E 2 161 ? 6.392 -15.926 14.821 1.00 71.16 153 TRP D C 1
ATOM 6128 O O . TRP E 2 161 ? 6.602 -14.999 15.551 1.00 71.16 153 TRP D O 1
ATOM 6139 N N . ASN E 2 162 ? 5.969 -15.752 13.591 1.00 76.59 154 ASN D N 1
ATOM 6140 C CA . ASN E 2 162 ? 5.777 -14.428 13.041 1.00 76.51 154 ASN D CA 1
ATOM 6141 C C . ASN E 2 162 ? 7.007 -13.597 13.159 1.00 76.71 154 ASN D C 1
ATOM 6142 O O . ASN E 2 162 ? 6.950 -12.488 13.612 1.00 76.63 154 ASN D O 1
ATOM 6147 N N . SER E 2 163 ? 8.135 -14.157 12.794 1.00 72.68 155 SER D N 1
ATOM 6148 C CA . SER E 2 163 ? 9.378 -13.443 12.884 1.00 72.81 155 SER D CA 1
ATOM 6149 C C . SER E 2 163 ? 9.585 -12.940 14.279 1.00 72.79 155 SER D C 1
ATOM 6150 O O . SER E 2 163 ? 10.139 -11.902 14.480 1.00 72.91 155 SER D O 1
ATOM 6153 N N . GLY E 2 164 ? 9.177 -13.726 15.245 1.00 68.64 156 GLY D N 1
ATOM 6154 C CA . GLY E 2 164 ? 9.538 -13.505 16.615 1.00 68.63 156 GLY D CA 1
ATOM 6155 C C . GLY E 2 164 ? 8.594 -12.627 17.356 1.00 68.45 156 GLY D C 1
ATOM 6156 O O . GLY E 2 164 ? 8.704 -12.497 18.553 1.00 68.42 156 GLY D O 1
ATOM 6157 N N . SER E 2 165 ? 7.642 -12.055 16.635 1.00 91.53 157 SER D N 1
ATOM 6158 C CA . SER E 2 165 ? 6.672 -11.133 17.202 1.00 91.30 157 SER D CA 1
ATOM 6159 C C . SER E 2 165 ? 5.834 -11.797 18.236 1.00 91.28 157 SER D C 1
ATOM 6160 O O . SER E 2 165 ? 5.493 -11.201 19.222 1.00 91.26 157 SER D O 1
ATOM 6163 N N . LEU E 2 166 ? 5.469 -13.040 18.005 1.00 89.88 158 LEU D N 1
ATOM 6164 C CA . LEU E 2 166 ? 4.792 -13.771 19.039 1.00 89.88 158 LEU D CA 1
ATOM 6165 C C . LEU E 2 166 ? 5.850 -14.543 19.779 1.00 90.05 158 LEU D C 1
ATOM 6166 O O . LEU E 2 166 ? 6.535 -15.358 19.212 1.00 90.19 158 LEU D O 1
ATOM 6171 N N . SER E 2 167 ? 5.997 -14.250 21.049 1.00 97.41 159 SER D N 1
ATOM 6172 C CA . SER E 2 167 ? 6.783 -15.042 21.949 1.00 97.52 159 SER D CA 1
ATOM 6173 C C . SER E 2 167 ? 5.833 -15.028 23.084 1.00 97.47 159 SER D C 1
ATOM 6174 O O . SER E 2 167 ? 5.128 -14.062 23.249 1.00 97.36 159 SER D O 1
ATOM 6177 N N . GLY E 2 168 ? 5.771 -16.079 23.863 1.00 75.72 160 GLY D N 1
ATOM 6178 C CA . GLY E 2 168 ? 4.841 -16.066 24.973 1.00 75.73 160 GLY D CA 1
ATOM 6179 C C . GLY E 2 168 ? 3.591 -16.631 24.370 1.00 75.61 160 GLY D C 1
ATOM 6180 O O . GLY E 2 168 ? 3.198 -16.264 23.286 1.00 75.50 160 GLY D O 1
ATOM 6181 N N . GLY E 2 169 ? 2.999 -17.581 25.040 1.00 63.93 161 GLY D N 1
ATOM 6182 C CA . GLY E 2 169 ? 1.989 -18.372 24.400 1.00 63.86 161 GLY D CA 1
ATOM 6183 C C . GLY E 2 169 ? 2.662 -19.420 23.545 1.00 63.81 161 GLY D C 1
ATOM 6184 O O . GLY E 2 169 ? 2.016 -20.119 22.817 1.00 63.68 161 GLY D O 1
ATOM 6185 N N . VAL E 2 170 ? 3.972 -19.523 23.639 1.00 55.49 162 VAL D N 1
ATOM 6186 C CA . VAL E 2 170 ? 4.716 -20.400 22.762 1.00 55.51 162 VAL D CA 1
ATOM 6187 C C . VAL E 2 170 ? 5.503 -21.500 23.454 1.00 55.56 162 VAL D C 1
ATOM 6188 O O . VAL E 2 170 ? 6.241 -21.259 24.370 1.00 55.58 162 VAL D O 1
ATOM 6192 N N . HIS E 2 171 ? 5.323 -22.719 22.977 1.00 64.24 163 HIS D N 1
ATOM 6193 C CA . HIS E 2 171 ? 6.058 -23.851 23.481 1.00 64.36 163 HIS D CA 1
ATOM 6194 C C . HIS E 2 171 ? 6.793 -24.558 22.386 1.00 64.45 163 HIS D C 1
ATOM 6195 O O . HIS E 2 171 ? 6.201 -25.106 21.483 1.00 64.36 163 HIS D O 1
ATOM 6202 N N . THR E 2 172 ? 8.100 -24.596 22.521 1.00 60.23 164 THR D N 1
ATOM 6203 C CA . THR E 2 172 ? 8.944 -25.270 21.582 1.00 60.34 164 THR D CA 1
ATOM 6204 C C . THR E 2 172 ? 9.602 -26.376 22.334 1.00 60.39 164 THR D C 1
ATOM 6205 O O . THR E 2 172 ? 10.233 -26.147 23.325 1.00 60.42 164 THR D O 1
ATOM 6209 N N . PHE E 2 173 ? 9.468 -27.580 21.838 1.00 52.10 165 PHE D N 1
ATOM 6210 C CA . PHE E 2 173 ? 9.813 -28.746 22.581 1.00 52.12 165 PHE D CA 1
ATOM 6211 C C . PHE E 2 173 ? 11.114 -29.272 22.112 1.00 52.26 165 PHE D C 1
ATOM 6212 O O . PHE E 2 173 ? 11.477 -29.113 20.993 1.00 52.35 165 PHE D O 1
ATOM 6220 N N . PRO E 2 174 ? 11.828 -29.892 23.006 1.00 48.68 166 PRO D N 1
ATOM 6221 C CA . PRO E 2 174 ? 13.150 -30.383 22.697 1.00 48.83 166 PRO D CA 1
ATOM 6222 C C . PRO E 2 174 ? 13.037 -31.450 21.664 1.00 48.91 166 PRO D C 1
ATOM 6223 O O . PRO E 2 174 ? 12.126 -32.187 21.702 1.00 48.83 166 PRO D O 1
ATOM 6227 N N . ALA E 2 175 ? 13.953 -31.507 20.738 1.00 42.77 167 ALA D N 1
ATOM 6228 C CA . ALA E 2 175 ? 13.927 -32.511 19.702 1.00 42.83 167 ALA D CA 1
ATOM 6229 C C . ALA E 2 175 ? 14.264 -33.957 20.120 1.00 42.86 167 ALA D C 1
ATOM 6230 O O . ALA E 2 175 ? 14.974 -34.190 21.046 1.00 42.89 167 ALA D O 1
ATOM 6232 N N . VAL E 2 176 ? 13.733 -34.911 19.393 1.00 41.50 168 VAL D N 1
ATOM 6233 C CA . VAL E 2 176 ? 13.999 -36.304 19.647 1.00 41.52 168 VAL D CA 1
ATOM 6234 C C . VAL E 2 176 ? 14.391 -37.018 18.405 1.00 41.56 168 VAL D C 1
ATOM 6235 O O . VAL E 2 176 ? 14.235 -36.535 17.329 1.00 41.56 168 VAL D O 1
ATOM 6239 N N . LEU E 2 177 ? 14.978 -38.172 18.592 1.00 64.14 169 LEU D N 1
ATOM 6240 C CA . LEU E 2 177 ? 15.551 -38.911 17.509 1.00 64.11 169 LEU D CA 1
ATOM 6241 C C . LEU E 2 177 ? 14.549 -39.929 16.974 1.00 63.90 169 LEU D C 1
ATOM 6242 O O . LEU E 2 177 ? 14.001 -40.710 17.702 1.00 63.87 169 LEU D O 1
ATOM 6247 N N . GLN E 2 178 ? 14.310 -39.842 15.681 1.00 64.89 170 GLN D N 1
ATOM 6248 C CA . GLN E 2 178 ? 13.434 -40.696 14.936 1.00 64.62 170 GLN D CA 1
ATOM 6249 C C . GLN E 2 178 ? 14.314 -41.195 13.820 1.00 64.46 170 GLN D C 1
ATOM 6250 O O . GLN E 2 178 ? 14.479 -40.522 12.832 1.00 64.32 170 GLN D O 1
ATOM 6256 N N . SER E 2 179 ? 14.876 -42.380 13.977 1.00 66.29 171 SER D N 1
ATOM 6257 C CA . SER E 2 179 ? 15.907 -42.909 13.085 1.00 66.00 171 SER D CA 1
ATOM 6258 C C . SER E 2 179 ? 17.186 -42.091 12.996 1.00 66.20 171 SER D C 1
ATOM 6259 O O . SER E 2 179 ? 17.766 -41.788 13.980 1.00 66.54 171 SER D O 1
ATOM 6262 N N . ASP E 2 180 ? 17.602 -41.753 11.786 1.00 116.73 172 ASP D N 1
ATOM 6263 C CA . ASP E 2 180 ? 18.829 -41.039 11.465 1.00 116.83 172 ASP D CA 1
ATOM 6264 C C . ASP E 2 180 ? 18.742 -39.678 12.195 1.00 117.13 172 ASP D C 1
ATOM 6265 O O . ASP E 2 180 ? 19.713 -39.162 12.678 1.00 117.37 172 ASP D O 1
ATOM 6270 N N . LEU E 2 181 ? 17.553 -39.113 12.249 1.00 49.67 173 LEU D N 1
ATOM 6271 C CA . LEU E 2 181 ? 17.310 -37.694 12.355 1.00 49.81 173 LEU D CA 1
ATOM 6272 C C . LEU E 2 181 ? 16.374 -37.179 13.430 1.00 49.89 173 LEU D C 1
ATOM 6273 O O . LEU E 2 181 ? 15.676 -37.908 14.043 1.00 49.85 173 LEU D O 1
ATOM 6278 N N . TYR E 2 182 ? 16.437 -35.887 13.658 1.00 49.15 174 TYR D N 1
ATOM 6279 C CA . TYR E 2 182 ? 15.678 -35.173 14.661 1.00 49.18 174 TYR D CA 1
ATOM 6280 C C . TYR E 2 182 ? 14.252 -34.709 14.321 1.00 49.08 174 TYR D C 1
ATOM 6281 O O . TYR E 2 182 ? 13.938 -34.398 13.212 1.00 49.01 174 TYR D O 1
ATOM 6290 N N . THR E 2 183 ? 13.394 -34.671 15.318 1.00 49.36 175 THR D N 1
ATOM 6291 C CA . THR E 2 183 ? 12.073 -34.128 15.187 1.00 49.25 175 THR D CA 1
ATOM 6292 C C . THR E 2 183 ? 11.726 -33.332 16.396 1.00 49.22 175 THR D C 1
ATOM 6293 O O . THR E 2 183 ? 12.004 -33.725 17.486 1.00 49.23 175 THR D O 1
ATOM 6297 N N . LEU E 2 184 ? 11.071 -32.213 16.206 1.00 55.24 176 LEU D N 1
ATOM 6298 C CA . LEU E 2 184 ? 10.534 -31.468 17.307 1.00 55.17 176 LEU D CA 1
ATOM 6299 C C . LEU E 2 184 ? 9.267 -30.823 16.860 1.00 55.05 176 LEU D C 1
ATOM 6300 O O . LEU E 2 184 ? 8.968 -30.798 15.711 1.00 55.05 176 LEU D O 1
ATOM 6305 N N . SER E 2 185 ? 8.495 -30.334 17.792 1.00 53.58 177 SER D N 1
ATOM 6306 C CA . SER E 2 185 ? 7.342 -29.565 17.452 1.00 53.48 177 SER D CA 1
ATOM 6307 C C . SER E 2 185 ? 7.366 -28.281 18.221 1.00 53.43 177 SER D C 1
ATOM 6308 O O . SER E 2 185 ? 8.098 -28.157 19.159 1.00 53.45 177 SER D O 1
ATOM 6311 N N . SER E 2 186 ? 6.617 -27.304 17.761 1.00 59.31 178 SER D N 1
ATOM 6312 C CA . SER E 2 186 ? 6.364 -26.083 18.498 1.00 59.23 178 SER D CA 1
ATOM 6313 C C . SER E 2 186 ? 4.901 -25.676 18.503 1.00 59.12 178 SER D C 1
ATOM 6314 O O . SER E 2 186 ? 4.266 -25.701 17.495 1.00 59.11 178 SER D O 1
ATOM 6317 N N . SER E 2 187 ? 4.381 -25.282 19.654 1.00 77.13 179 SER D N 1
ATOM 6318 C CA . SER E 2 187 ? 2.978 -24.892 19.768 1.00 76.94 179 SER D CA 1
ATOM 6319 C C . SER E 2 187 ? 2.826 -23.446 20.150 1.00 76.90 179 SER D C 1
ATOM 6320 O O . SER E 2 187 ? 3.592 -22.931 20.935 1.00 77.02 179 SER D O 1
ATOM 6323 N N . VAL E 2 188 ? 1.859 -22.773 19.559 1.00 61.92 180 VAL D N 1
ATOM 6324 C CA . VAL E 2 188 ? 1.604 -21.394 19.906 1.00 61.86 180 VAL D CA 1
ATOM 6325 C C . VAL E 2 188 ? 0.147 -21.146 20.133 1.00 61.84 180 VAL D C 1
ATOM 6326 O O . VAL E 2 188 ? -0.664 -21.508 19.343 1.00 61.82 180 VAL D O 1
ATOM 6330 N N . THR E 2 189 ? -0.201 -20.496 21.206 1.00 77.07 181 THR D N 1
ATOM 6331 C CA . THR E 2 189 ? -1.586 -20.194 21.423 1.00 77.07 181 THR D CA 1
ATOM 6332 C C . THR E 2 189 ? -1.862 -18.710 21.466 1.00 77.04 181 THR D C 1
ATOM 6333 O O . THR E 2 189 ? -1.165 -17.968 22.095 1.00 77.12 181 THR D O 1
ATOM 6337 N N . VAL E 2 190 ? -2.919 -18.307 20.783 1.00 76.73 182 VAL D N 1
ATOM 6338 C CA . VAL E 2 190 ? -3.283 -16.925 20.601 1.00 76.64 182 VAL D CA 1
ATOM 6339 C C . VAL E 2 190 ? -4.730 -16.747 20.935 1.00 76.74 182 VAL D C 1
ATOM 6340 O O . VAL E 2 190 ? -5.488 -17.687 20.899 1.00 76.75 182 VAL D O 1
ATOM 6344 N N . PRO E 2 191 ? -5.141 -15.523 21.225 1.00 105.04 183 PRO D N 1
ATOM 6345 C CA . PRO E 2 191 ? -6.501 -15.278 21.655 1.00 105.04 183 PRO D CA 1
ATOM 6346 C C . PRO E 2 191 ? -7.340 -15.640 20.466 1.00 104.85 183 PRO D C 1
ATOM 6347 O O . PRO E 2 191 ? -6.887 -15.407 19.384 1.00 104.68 183 PRO D O 1
ATOM 6351 N N . SER E 2 192 ? -8.528 -16.182 20.642 1.00 88.14 184 SER D N 1
ATOM 6352 C CA . SER E 2 192 ? -9.214 -16.763 19.506 1.00 87.96 184 SER D CA 1
ATOM 6353 C C . SER E 2 192 ? -9.518 -15.815 18.410 1.00 87.85 184 SER D C 1
ATOM 6354 O O . SER E 2 192 ? -9.485 -16.171 17.266 1.00 87.67 184 SER D O 1
ATOM 6357 N N . SER E 2 193 ? -9.866 -14.607 18.767 1.00 104.05 185 SER D N 1
ATOM 6358 C CA . SER E 2 193 ? -10.389 -13.674 17.812 1.00 103.93 185 SER D CA 1
ATOM 6359 C C . SER E 2 193 ? -9.349 -13.489 16.741 1.00 103.80 185 SER D C 1
ATOM 6360 O O . SER E 2 193 ? -9.663 -13.374 15.572 1.00 103.64 185 SER D O 1
ATOM 6363 N N . THR E 2 194 ? -8.099 -13.469 17.151 1.00 95.44 186 THR D N 1
ATOM 6364 C CA . THR E 2 194 ? -7.019 -13.195 16.249 1.00 95.31 186 THR D CA 1
ATOM 6365 C C . THR E 2 194 ? -6.820 -14.173 15.103 1.00 95.22 186 THR D C 1
ATOM 6366 O O . THR E 2 194 ? -6.432 -13.763 14.030 1.00 95.13 186 THR D O 1
ATOM 6370 N N . TRP E 2 195 ? -7.017 -15.461 15.305 1.00 74.74 187 TRP D N 1
ATOM 6371 C CA . TRP E 2 195 ? -6.841 -16.380 14.175 1.00 74.59 187 TRP D CA 1
ATOM 6372 C C . TRP E 2 195 ? -8.119 -17.110 13.735 1.00 74.44 187 TRP D C 1
ATOM 6373 O O . TRP E 2 195 ? -8.877 -17.585 14.546 1.00 74.46 187 TRP D O 1
ATOM 6384 N N . PRO E 2 196 ? -8.428 -17.109 12.455 1.00 81.90 188 PRO D N 1
ATOM 6385 C CA . PRO E 2 196 ? -7.529 -16.974 11.319 1.00 81.84 188 PRO D CA 1
ATOM 6386 C C . PRO E 2 196 ? -7.582 -15.598 10.779 1.00 81.83 188 PRO D C 1
ATOM 6387 O O . PRO E 2 196 ? -7.384 -15.440 9.602 1.00 81.71 188 PRO D O 1
ATOM 6391 N N . SER E 2 197 ? -7.917 -14.643 11.626 1.00 101.38 189 SER D N 1
ATOM 6392 C CA . SER E 2 197 ? -8.214 -13.286 11.239 1.00 101.24 189 SER D CA 1
ATOM 6393 C C . SER E 2 197 ? -7.015 -12.658 10.555 1.00 101.17 189 SER D C 1
ATOM 6394 O O . SER E 2 197 ? -7.130 -12.017 9.536 1.00 100.99 189 SER D O 1
ATOM 6397 N N . GLU E 2 198 ? -5.839 -12.883 11.078 1.00 102.30 190 GLU D N 1
ATOM 6398 C CA . GLU E 2 198 ? -4.666 -12.439 10.378 1.00 102.34 190 GLU D CA 1
ATOM 6399 C C . GLU E 2 198 ? -3.660 -13.546 10.402 1.00 102.48 190 GLU D C 1
ATOM 6400 O O . GLU E 2 198 ? -3.855 -14.515 11.092 1.00 102.58 190 GLU D O 1
ATOM 6406 N N . THR E 2 199 ? -2.645 -13.457 9.569 1.00 78.47 191 THR D N 1
ATOM 6407 C CA . THR E 2 199 ? -1.721 -14.550 9.438 1.00 78.57 191 THR D CA 1
ATOM 6408 C C . THR E 2 199 ? -0.918 -14.868 10.674 1.00 78.80 191 THR D C 1
ATOM 6409 O O . THR E 2 199 ? -0.436 -13.988 11.361 1.00 78.82 191 THR D O 1
ATOM 6413 N N . VAL E 2 200 ? -0.769 -16.163 10.907 1.00 61.06 192 VAL D N 1
ATOM 6414 C CA . VAL E 2 200 ? 0.230 -16.701 11.788 1.00 61.22 192 VAL D CA 1
ATOM 6415 C C . VAL E 2 200 ? 1.114 -17.570 10.969 1.00 61.29 192 VAL D C 1
ATOM 6416 O O . VAL E 2 200 ? 0.651 -18.459 10.318 1.00 61.15 192 VAL D O 1
ATOM 6420 N N . THR E 2 201 ? 2.398 -17.298 11.009 1.00 68.39 193 THR D N 1
ATOM 6421 C CA . THR E 2 201 ? 3.338 -18.060 10.247 1.00 68.53 193 THR D CA 1
ATOM 6422 C C . THR E 2 201 ? 4.411 -18.599 11.144 1.00 68.83 193 THR D C 1
ATOM 6423 O O . THR E 2 201 ? 4.760 -18.002 12.121 1.00 68.92 193 THR D O 1
ATOM 6427 N N . CYS E 2 202 ? 4.951 -19.738 10.758 1.00 94.95 194 CYS D N 1
ATOM 6428 C CA . CYS E 2 202 ? 5.928 -20.473 11.515 1.00 95.15 194 CYS D CA 1
ATOM 6429 C C . CYS E 2 202 ? 7.245 -20.263 10.817 1.00 95.30 194 CYS D C 1
ATOM 6430 O O . CYS E 2 202 ? 7.302 -20.257 9.615 1.00 95.19 194 CYS D O 1
ATOM 6433 N N . ASN E 2 203 ? 8.296 -20.043 11.579 1.00 62.37 195 ASN D N 1
ATOM 6434 C CA . ASN E 2 203 ? 9.604 -19.822 11.005 1.00 62.65 195 ASN D CA 1
ATOM 6435 C C . ASN E 2 203 ? 10.635 -20.827 11.448 1.00 62.94 195 ASN D C 1
ATOM 6436 O O . ASN E 2 203 ? 10.923 -20.933 12.590 1.00 63.09 195 ASN D O 1
ATOM 6441 N N . VAL E 2 204 ? 11.242 -21.525 10.536 1.00 55.29 196 VAL D N 1
ATOM 6442 C CA . VAL E 2 204 ? 12.192 -22.510 10.924 1.00 55.43 196 VAL D CA 1
ATOM 6443 C C . VAL E 2 204 ? 13.530 -22.319 10.242 1.00 55.58 196 VAL D C 1
ATOM 6444 O O . VAL E 2 204 ? 13.607 -22.173 9.050 1.00 55.55 196 VAL D O 1
ATOM 6448 N N . ALA E 2 205 ? 14.601 -22.312 11.002 1.00 64.55 197 ALA D N 1
ATOM 6449 C CA . ALA E 2 205 ? 15.878 -22.088 10.388 1.00 64.75 197 ALA D CA 1
ATOM 6450 C C . ALA E 2 205 ? 16.822 -23.166 10.739 1.00 64.98 197 ALA D C 1
ATOM 6451 O O . ALA E 2 205 ? 16.907 -23.531 11.874 1.00 65.13 197 ALA D O 1
ATOM 6453 N N . HIS E 2 206 ? 17.523 -23.690 9.755 1.00 66.05 198 HIS D N 1
ATOM 6454 C CA . HIS E 2 206 ? 18.515 -24.699 9.996 1.00 66.27 198 HIS D CA 1
ATOM 6455 C C . HIS E 2 206 ? 19.808 -24.194 9.445 1.00 66.48 198 HIS D C 1
ATOM 6456 O O . HIS E 2 206 ? 20.019 -24.206 8.259 1.00 66.35 198 HIS D O 1
ATOM 6463 N N . PRO E 2 207 ? 20.709 -23.817 10.316 1.00 63.67 199 PRO D N 1
ATOM 6464 C CA . PRO E 2 207 ? 21.959 -23.209 9.902 1.00 63.85 199 PRO D CA 1
ATOM 6465 C C . PRO E 2 207 ? 22.764 -24.159 9.098 1.00 63.84 199 PRO D C 1
ATOM 6466 O O . PRO E 2 207 ? 23.292 -23.797 8.090 1.00 63.83 199 PRO D O 1
ATOM 6470 N N . ALA E 2 208 ? 22.819 -25.394 9.529 1.00 52.29 200 ALA D N 1
ATOM 6471 C CA . ALA E 2 208 ? 23.667 -26.372 8.918 1.00 52.27 200 ALA D CA 1
ATOM 6472 C C . ALA E 2 208 ? 23.278 -26.631 7.481 1.00 52.04 200 ALA D C 1
ATOM 6473 O O . ALA E 2 208 ? 24.104 -26.955 6.677 1.00 51.98 200 ALA D O 1
ATOM 6475 N N . SER E 2 209 ? 21.997 -26.544 7.189 1.00 68.74 201 SER D N 1
ATOM 6476 C CA . SER E 2 209 ? 21.504 -26.614 5.818 1.00 68.30 201 SER D CA 1
ATOM 6477 C C . SER E 2 209 ? 21.362 -25.264 5.141 1.00 68.29 201 SER D C 1
ATOM 6478 O O . SER E 2 209 ? 21.011 -25.199 4.004 1.00 67.87 201 SER D O 1
ATOM 6481 N N . SER E 2 210 ? 21.635 -24.179 5.838 1.00 77.36 202 SER D N 1
ATOM 6482 C CA . SER E 2 210 ? 21.470 -22.876 5.226 1.00 77.32 202 SER D CA 1
ATOM 6483 C C . SER E 2 210 ? 20.067 -22.737 4.757 1.00 77.00 202 SER D C 1
ATOM 6484 O O . SER E 2 210 ? 19.815 -22.252 3.679 1.00 76.75 202 SER D O 1
ATOM 6487 N N . THR E 2 211 ? 19.150 -23.181 5.573 1.00 71.48 203 THR D N 1
ATOM 6488 C CA . THR E 2 211 ? 17.776 -23.191 5.210 1.00 71.10 203 THR D CA 1
ATOM 6489 C C . THR E 2 211 ? 16.980 -22.359 6.151 1.00 71.28 203 THR D C 1
ATOM 6490 O O . THR E 2 211 ? 17.163 -22.409 7.335 1.00 71.49 203 THR D O 1
ATOM 6494 N N . LYS E 2 212 ? 16.109 -21.546 5.596 1.00 81.04 204 LYS D N 1
ATOM 6495 C CA . LYS E 2 212 ? 15.091 -20.868 6.360 1.00 81.02 204 LYS D CA 1
ATOM 6496 C C . LYS E 2 212 ? 13.803 -21.009 5.597 1.00 80.56 204 LYS D C 1
ATOM 6497 O O . LYS E 2 212 ? 13.776 -20.757 4.425 1.00 80.33 204 LYS D O 1
ATOM 6503 N N . VAL E 2 213 ? 12.739 -21.415 6.249 1.00 58.20 205 VAL D N 1
ATOM 6504 C CA . VAL E 2 213 ? 11.469 -21.451 5.582 1.00 57.98 205 VAL D CA 1
ATOM 6505 C C . VAL E 2 213 ? 10.416 -21.013 6.519 1.00 57.93 205 VAL D C 1
ATOM 6506 O O . VAL E 2 213 ? 10.579 -21.075 7.688 1.00 58.02 205 VAL D O 1
ATOM 6510 N N . ASP E 2 214 ? 9.312 -20.577 5.972 1.00 84.34 206 ASP D N 1
ATOM 6511 C CA . ASP E 2 214 ? 8.194 -20.164 6.766 1.00 84.25 206 ASP D CA 1
ATOM 6512 C C . ASP E 2 214 ? 6.959 -20.897 6.323 1.00 83.98 206 ASP D C 1
ATOM 6513 O O . ASP E 2 214 ? 6.792 -21.167 5.164 1.00 83.77 206 ASP D O 1
ATOM 6518 N N . LYS E 2 215 ? 6.056 -21.180 7.242 1.00 70.86 207 LYS D N 1
ATOM 6519 C CA . LYS E 2 215 ? 4.773 -21.715 6.859 1.00 70.53 207 LYS D CA 1
ATOM 6520 C C . LYS E 2 215 ? 3.625 -21.000 7.531 1.00 70.43 207 LYS D C 1
ATOM 6521 O O . LYS E 2 215 ? 3.545 -20.921 8.734 1.00 70.54 207 LYS D O 1
ATOM 6527 N N . LYS E 2 216 ? 2.727 -20.488 6.716 1.00 82.87 208 LYS D N 1
ATOM 6528 C CA . LYS E 2 216 ? 1.509 -19.867 7.160 1.00 82.66 208 LYS D CA 1
ATOM 6529 C C . LYS E 2 216 ? 0.728 -20.963 7.754 1.00 82.58 208 LYS D C 1
ATOM 6530 O O . LYS E 2 216 ? 0.693 -21.990 7.187 1.00 82.60 208 LYS D O 1
ATOM 6536 N N . ILE E 2 217 ? 0.036 -20.762 8.848 1.00 61.74 209 ILE D N 1
ATOM 6537 C CA . ILE E 2 217 ? -0.841 -21.805 9.292 1.00 61.71 209 ILE D CA 1
ATOM 6538 C C . ILE E 2 217 ? -2.214 -21.519 8.732 1.00 61.44 209 ILE D C 1
ATOM 6539 O O . ILE E 2 217 ? -2.815 -20.527 9.060 1.00 61.40 209 ILE D O 1
ATOM 6544 N N . VAL E 2 218 ? -2.718 -22.405 7.897 1.00 53.24 210 VAL D N 1
ATOM 6545 C CA . VAL E 2 218 ? -4.003 -22.188 7.279 1.00 53.14 210 VAL D CA 1
ATOM 6546 C C . VAL E 2 218 ? -5.105 -23.103 7.751 1.00 53.18 210 VAL D C 1
ATOM 6547 O O . VAL E 2 218 ? -4.957 -24.295 7.794 1.00 53.23 210 VAL D O 1
ATOM 6551 N N . PRO E 2 219 ? -6.219 -22.492 8.113 1.00 82.01 211 PRO D N 1
ATOM 6552 C CA . PRO E 2 219 ? -7.403 -23.199 8.562 1.00 81.94 211 PRO D CA 1
ATOM 6553 C C . PRO E 2 219 ? -8.046 -23.884 7.429 1.00 81.75 211 PRO D C 1
ATOM 6554 O O . PRO E 2 219 ? -8.124 -23.296 6.385 1.00 81.58 211 PRO D O 1
ATOM 6558 N N . ARG E 2 220 ? -8.535 -25.088 7.642 1.00 95.58 212 ARG D N 1
ATOM 6559 C CA . ARG E 2 220 ? -9.424 -25.707 6.697 1.00 95.36 212 ARG D CA 1
ATOM 6560 C C . ARG E 2 220 ? -10.713 -26.066 7.407 1.00 95.36 212 ARG D C 1
ATOM 6561 O O . ARG E 2 220 ? -10.791 -25.995 8.631 1.00 95.53 212 ARG D O 1
ATOM 6569 N N . PRO F 3 1 ? 45.921 -35.578 40.833 1.00 55.94 1 PRO J N 1
ATOM 6570 C CA . PRO F 3 1 ? 46.266 -36.952 40.555 1.00 55.72 1 PRO J CA 1
ATOM 6571 C C . PRO F 3 1 ? 46.231 -37.995 41.675 1.00 55.57 1 PRO J C 1
ATOM 6572 O O . PRO F 3 1 ? 46.014 -39.106 41.308 1.00 55.53 1 PRO J O 1
ATOM 6576 N N . HIS F 3 2 ? 46.456 -37.734 42.954 1.00 59.54 2 HIS J N 1
ATOM 6577 C CA . HIS F 3 2 ? 46.195 -38.800 43.910 1.00 59.31 2 HIS J CA 1
ATOM 6578 C C . HIS F 3 2 ? 46.038 -38.475 45.395 1.00 59.06 2 HIS J C 1
ATOM 6579 O O . HIS F 3 2 ? 47.001 -38.199 46.068 1.00 59.07 2 HIS J O 1
ATOM 6586 N N . GLY F 3 3 ? 44.829 -38.614 45.917 1.00 63.79 3 GLY J N 1
ATOM 6587 C CA . GLY F 3 3 ? 44.444 -38.179 47.257 1.00 63.20 3 GLY J CA 1
ATOM 6588 C C . GLY F 3 3 ? 43.631 -36.939 47.071 1.00 63.23 3 GLY J C 1
ATOM 6589 O O . GLY F 3 3 ? 43.734 -36.414 46.000 1.00 63.57 3 GLY J O 1
ATOM 6590 N N . GLY F 3 4 ? 42.812 -36.502 48.032 1.00 57.96 4 GLY J N 1
ATOM 6591 C CA . GLY F 3 4 ? 42.026 -35.282 47.839 1.00 57.97 4 GLY J CA 1
ATOM 6592 C C . GLY F 3 4 ? 41.947 -34.156 48.860 1.00 57.75 4 GLY J C 1
ATOM 6593 O O . GLY F 3 4 ? 41.468 -34.358 49.923 1.00 57.30 4 GLY J O 1
ATOM 6594 N N . SER F 3 5 ? 42.374 -32.953 48.541 1.00 48.84 5 SER J N 1
ATOM 6595 C CA . SER F 3 5 ? 42.637 -32.036 49.611 1.00 48.66 5 SER J CA 1
ATOM 6596 C C . SER F 3 5 ? 42.262 -30.587 49.432 1.00 48.74 5 SER J C 1
ATOM 6597 O O . SER F 3 5 ? 43.088 -29.754 49.440 1.00 48.94 5 SER J O 1
ATOM 6600 N N . TRP F 3 6 ? 41.004 -30.265 49.341 1.00 68.49 6 TRP J N 1
ATOM 6601 C CA . TRP F 3 6 ? 40.659 -28.913 49.090 1.00 68.56 6 TRP J CA 1
ATOM 6602 C C . TRP F 3 6 ? 40.939 -28.076 50.325 1.00 68.20 6 TRP J C 1
ATOM 6603 O O . TRP F 3 6 ? 40.925 -28.579 51.423 1.00 67.76 6 TRP J O 1
ATOM 6614 N N . GLY F 3 7 ? 41.163 -26.792 50.171 1.00 50.73 7 GLY J N 1
ATOM 6615 C CA . GLY F 3 7 ? 41.380 -26.118 48.930 1.00 51.11 7 GLY J CA 1
ATOM 6616 C C . GLY F 3 7 ? 41.995 -24.784 49.243 1.00 51.20 7 GLY J C 1
ATOM 6617 O O . GLY F 3 7 ? 42.136 -24.393 50.373 1.00 50.98 7 GLY J O 1
ATOM 6618 N N . GLN F 3 8 ? 42.402 -24.072 48.233 1.00 83.81 8 GLN J N 1
ATOM 6619 C CA . GLN F 3 8 ? 43.097 -22.828 48.474 1.00 83.84 8 GLN J CA 1
ATOM 6620 C C . GLN F 3 8 ? 42.307 -21.884 49.348 1.00 83.53 8 GLN J C 1
ATOM 6621 O O . GLN F 3 8 ? 42.802 -20.826 49.721 1.00 83.48 8 GLN J O 1
#

Nearest PDB structures (foldseek):
  4j8r-assembly1_A  TM=1.005E+00  e=9.499E-41  Mus musculus
  6lkt-assembly1_B  TM=9.425E-01  e=5.630E-33  Mus musculus
  1yqv-assembly1_L  TM=9.841E-01  e=7.478E-32  Mus musculus
  3oz9-assembly1_L  TM=9.145E-01  e=2.276E-32  Mus musculus
  4kph-assembly1_L  TM=8.599E-01  e=3.187E-33  Mus musculus